Protein 6LCC (pdb70)

B-factor: mean 48.42, std 15.6, range [20.41, 110.87]

Nearest PDB structures (foldseek):
  6lcc-assembly1_A  TM=1.003E+00  e=4.943E-57  Alternaria alternata
  6lcd-assembly1_A  TM=9.994E-01  e=4.319E-52  Alternaria alternata
  6lcd-assembly2_B  TM=9.953E-01  e=5.274E-50  Alternaria alternata
  3bnx-assembly2_D  TM=7.963E-01  e=1.742E-08  Aspergillus terreus
  8yl9-assembly2_A  TM=6.883E-01  e=2.127E-06  Penicillium brasilianum

Structure (mmCIF, N/CA/C/O backbone):
data_6LCC
#
_entry.id   6LCC
#
_cell.length_a   70.160
_cell.length_b   115.509
_cell.length_c   149.674
_cell.angle_alpha   90.000
_cell.angle_beta   90.000
_cell.angle_gamma   90.000
#
_symmetry.space_group_name_H-M   'P 21 21 21'
#
loop_
_entity.id
_entity.type
_entity.pdbx_description
1 polymer AaTPS
2 water water
#
loop_
_atom_site.group_PDB
_atom_site.id
_atom_site.type_symbol
_atom_site.label_atom_id
_atom_site.label_alt_id
_atom_site.label_comp_id
_atom_site.label_asym_id
_atom_site.label_entity_id
_atom_site.label_seq_id
_atom_site.pdbx_PDB_ins_code
_atom_site.Cartn_x
_atom_site.Cartn_y
_atom_site.Cartn_z
_atom_site.occupancy
_atom_site.B_iso_or_equiv
_atom_site.auth_seq_id
_atom_site.auth_comp_id
_atom_site.auth_asym_id
_atom_site.auth_atom_id
_atom_site.pdbx_PDB_model_num
ATOM 1 N N . LEU A 1 24 ? -16.146 -38.228 -50.414 1.00 88.21 5 LEU A N 1
ATOM 2 C CA . LEU A 1 24 ? -15.093 -37.781 -49.499 1.00 85.52 5 LEU A CA 1
ATOM 3 C C . LEU A 1 24 ? -14.695 -38.883 -48.536 1.00 83.92 5 LEU A C 1
ATOM 4 O O . LEU A 1 24 ? -15.245 -38.981 -47.432 1.00 89.24 5 LEU A O 1
ATOM 9 N N . THR A 1 25 ? -13.723 -39.694 -48.948 1.00 75.84 6 THR A N 1
ATOM 10 C CA . THR A 1 25 ? -13.372 -40.926 -48.256 1.00 80.34 6 THR A CA 1
ATOM 11 C C . THR A 1 25 ? -11.952 -40.846 -47.703 1.00 78.79 6 THR A C 1
ATOM 12 O O . THR A 1 25 ? -11.045 -40.335 -48.370 1.00 72.80 6 THR A O 1
ATOM 16 N N . TYR A 1 26 ? -11.770 -41.358 -46.478 1.00 77.72 7 TYR A N 1
ATOM 17 C CA . TYR A 1 26 ? -10.436 -41.429 -45.883 1.00 70.86 7 TYR A CA 1
ATOM 18 C C . TYR A 1 26 ? -9.450 -42.089 -46.835 1.00 70.03 7 TYR A C 1
ATOM 19 O O . TYR A 1 26 ? -8.292 -41.668 -46.934 1.00 73.41 7 TYR A O 1
ATOM 28 N N . THR A 1 27 ? -9.889 -43.128 -47.543 1.00 74.95 8 THR A N 1
ATOM 29 C CA . THR A 1 27 ? -8.957 -43.917 -48.342 1.00 79.10 8 THR A CA 1
ATOM 30 C C . THR A 1 27 ? -8.476 -43.148 -49.566 1.00 74.83 8 THR A C 1
ATOM 31 O O . THR A 1 27 ? -7.299 -43.237 -49.941 1.00 73.17 8 THR A O 1
ATOM 35 N N . GLU A 1 28 ? -9.367 -42.384 -50.197 1.00 72.49 9 GLU A N 1
ATOM 36 C CA . GLU A 1 28 ? -8.991 -41.698 -51.426 1.00 76.79 9 GLU A CA 1
ATOM 37 C C . GLU A 1 28 ? -8.162 -40.452 -51.144 1.00 75.94 9 GLU A C 1
ATOM 38 O O . GLU A 1 28 ? -7.203 -40.167 -51.872 1.00 75.87 9 GLU A O 1
ATOM 44 N N . VAL A 1 29 ? -8.519 -39.694 -50.102 1.00 71.69 10 VAL A N 1
ATOM 45 C CA . VAL A 1 29 ? -7.737 -38.513 -49.743 1.00 68.80 10 VAL A CA 1
ATOM 46 C C . VAL A 1 29 ? -6.290 -38.905 -49.469 1.00 64.74 10 VAL A C 1
ATOM 47 O O . VAL A 1 29 ? -5.356 -38.368 -50.074 1.00 66.47 10 VAL A O 1
ATOM 51 N N . ASN A 1 30 ? -6.082 -39.862 -48.569 1.00 66.13 11 ASN A N 1
ATOM 52 C CA . ASN A 1 30 ? -4.714 -40.260 -48.261 1.00 70.55 11 ASN A CA 1
ATOM 53 C C . ASN A 1 30 ? -4.044 -41.009 -49.397 1.00 72.08 11 ASN A C 1
ATOM 54 O O . ASN A 1 30 ? -2.855 -41.334 -49.285 1.00 72.62 11 ASN A O 1
ATOM 59 N N . GLN A 1 31 ? -4.771 -41.288 -50.475 1.00 71.34 12 GLN A N 1
ATOM 60 C CA . GLN A 1 31 ? -4.187 -41.890 -51.663 1.00 75.35 12 GLN A CA 1
ATOM 61 C C . GLN A 1 31 ? -3.589 -40.833 -52.589 1.00 74.88 12 GLN A C 1
ATOM 62 O O . GLN A 1 31 ? -2.445 -40.970 -53.039 1.00 77.42 12 GLN A O 1
ATOM 68 N N . ASN A 1 32 ? -4.334 -39.764 -52.859 1.00 74.86 13 ASN A N 1
ATOM 69 C CA . ASN A 1 32 ? -3.936 -38.769 -53.847 1.00 72.22 13 ASN A CA 1
ATOM 70 C C . ASN A 1 32 ? -3.121 -37.627 -53.256 1.00 68.15 13 ASN A C 1
ATOM 71 O O . ASN A 1 32 ? -2.706 -36.734 -54.003 1.00 70.49 13 ASN A O 1
ATOM 76 N N . LEU A 1 33 ? -2.880 -37.627 -51.945 1.00 66.67 14 LEU A N 1
ATOM 77 C CA . LEU A 1 33 ? -2.267 -36.465 -51.309 1.00 62.87 14 LEU A CA 1
ATOM 78 C C . LEU A 1 33 ? -0.785 -36.368 -51.657 1.00 61.56 14 LEU A C 1
ATOM 79 O O . LEU A 1 33 ? -0.327 -35.361 -52.214 1.00 59.52 14 LEU A O 1
ATOM 84 N N . ALA A 1 34 ? -0.022 -37.414 -51.358 1.00 65.34 15 ALA A N 1
ATOM 85 C CA . ALA A 1 34 ? 1.407 -37.438 -51.632 1.00 64.63 15 ALA A CA 1
ATOM 86 C C . ALA A 1 34 ? 1.741 -38.486 -52.688 1.00 64.01 15 ALA A C 1
ATOM 87 O O . ALA A 1 34 ? 0.978 -39.426 -52.930 1.00 62.57 15 ALA A O 1
ATOM 89 N N . ALA A 1 35 ? 2.907 -38.305 -53.312 1.00 64.69 16 ALA A N 1
ATOM 90 C CA . ALA A 1 35 ? 3.423 -39.295 -54.247 1.00 64.70 16 ALA A CA 1
ATOM 91 C C . ALA A 1 35 ? 3.490 -40.665 -53.586 1.00 71.23 16 ALA A C 1
ATOM 92 O O . ALA A 1 35 ? 3.752 -40.786 -52.384 1.00 67.00 16 ALA A O 1
ATOM 94 N N . ARG A 1 36 ? 3.232 -41.703 -54.395 1.00 77.52 17 ARG A N 1
ATOM 95 C CA . ARG A 1 36 ? 3.352 -43.088 -53.943 1.00 78.84 17 ARG A CA 1
ATOM 96 C C . ARG A 1 36 ? 4.708 -43.351 -53.297 1.00 73.84 17 ARG A C 1
ATOM 97 O O . ARG A 1 36 ? 4.799 -44.110 -52.325 1.00 69.95 17 ARG A O 1
ATOM 105 N N . GLU A 1 37 ? 5.757 -42.688 -53.796 1.00 72.98 18 GLU A N 1
ATOM 106 C CA . GLU A 1 37 ? 7.120 -42.898 -53.316 1.00 69.73 18 GLU A CA 1
ATOM 107 C C . GLU A 1 37 ? 7.299 -42.523 -51.842 1.00 70.54 18 GLU A C 1
ATOM 108 O O . GLU A 1 37 ? 8.189 -43.058 -51.170 1.00 72.90 18 GLU A O 1
ATOM 114 N N . ASN A 1 38 ? 6.477 -41.619 -51.313 1.00 70.98 19 ASN A N 1
ATOM 115 C CA . ASN A 1 38 ? 6.714 -41.055 -49.988 1.00 67.52 19 ASN A CA 1
ATOM 116 C C . ASN A 1 38 ? 5.767 -41.588 -48.924 1.00 65.65 19 ASN A C 1
ATOM 117 O O . ASN A 1 38 ? 5.747 -41.046 -47.813 1.00 67.49 19 ASN A O 1
ATOM 122 N N . ALA A 1 39 ? 4.997 -42.639 -49.223 1.00 68.90 20 ALA A N 1
ATOM 123 C CA . ALA A 1 39 ? 3.968 -43.111 -48.295 1.00 71.56 20 ALA A CA 1
ATOM 124 C C . ALA A 1 39 ? 4.532 -43.508 -46.935 1.00 70.73 20 ALA A C 1
ATOM 125 O O . ALA A 1 39 ? 3.789 -43.509 -45.944 1.00 65.76 20 ALA A O 1
ATOM 127 N N . SER A 1 40 ? 5.825 -43.836 -46.864 1.00 67.74 21 SER A N 1
ATOM 128 C CA . SER A 1 40 ? 6.436 -44.175 -45.582 1.00 67.94 21 SER A CA 1
ATOM 129 C C . SER A 1 40 ? 6.355 -43.002 -44.609 1.00 71.50 21 SER A C 1
ATOM 130 O O . SER A 1 40 ? 5.847 -43.141 -43.487 1.00 72.99 21 SER A O 1
ATOM 133 N N . TRP A 1 41 ? 6.833 -41.827 -45.034 1.00 71.80 22 TRP A N 1
ATOM 134 C CA . TRP A 1 41 ? 6.836 -40.637 -44.190 1.00 66.44 22 TRP A CA 1
ATOM 135 C C . TRP A 1 41 ? 5.495 -39.913 -44.162 1.00 65.40 22 TRP A C 1
ATOM 136 O O . TRP A 1 41 ? 5.345 -38.965 -43.381 1.00 63.54 22 TRP A O 1
ATOM 147 N N . PHE A 1 42 ? 4.529 -40.337 -44.975 1.00 61.34 23 PHE A N 1
ATOM 148 C CA . PHE A 1 42 ? 3.268 -39.616 -45.096 1.00 63.14 23 PHE A CA 1
ATOM 149 C C . PHE A 1 42 ? 2.518 -39.616 -43.771 1.00 63.21 23 PHE A C 1
ATOM 150 O O . PHE A 1 42 ? 2.572 -40.582 -43.006 1.00 66.92 23 PHE A O 1
ATOM 158 N N . SER A 1 43 ? 1.828 -38.515 -43.493 1.00 59.48 24 SER A N 1
ATOM 159 C CA . SER A 1 43 ? 1.072 -38.393 -42.254 1.00 59.95 24 SER A CA 1
ATOM 160 C C . SER A 1 43 ? -0.411 -38.459 -42.575 1.00 66.08 24 SER A C 1
ATOM 161 O O . SER A 1 43 ? -0.942 -37.541 -43.221 1.00 67.91 24 SER A O 1
ATOM 164 N N . PRO A 1 44 ? -1.113 -39.504 -42.148 1.00 69.14 25 PRO A N 1
ATOM 165 C CA . PRO A 1 44 ? -2.490 -39.703 -42.603 1.00 67.91 25 PRO A CA 1
ATOM 166 C C . PRO A 1 44 ? -3.380 -38.527 -42.226 1.00 65.58 25 PRO A C 1
ATOM 167 O O . PRO A 1 44 ? -3.206 -37.890 -41.184 1.00 63.81 25 PRO A O 1
ATOM 171 N N . VAL A 1 45 ? -4.333 -38.240 -43.106 1.00 61.15 26 VAL A N 1
ATOM 172 C CA . VAL A 1 45 ? -5.265 -37.131 -42.957 1.00 59.96 26 VAL A CA 1
ATOM 173 C C . VAL A 1 45 ? -6.606 -37.688 -42.503 1.00 59.77 26 VAL A C 1
ATOM 174 O O . VAL A 1 45 ? -7.159 -38.593 -43.140 1.00 61.18 26 VAL A O 1
ATOM 178 N N . ARG A 1 46 ? -7.137 -37.140 -41.416 1.00 54.88 27 ARG A N 1
ATOM 179 C CA . ARG A 1 46 ? -8.277 -37.735 -40.741 1.00 57.42 27 ARG A CA 1
ATOM 180 C C . ARG A 1 46 ? -9.518 -36.845 -40.702 1.00 58.82 27 ARG A C 1
ATOM 181 O O . ARG A 1 46 ? -10.603 -37.334 -40.354 1.00 58.61 27 ARG A O 1
ATOM 189 N N . PHE A 1 47 ? -9.401 -35.569 -41.061 1.00 56.15 28 PHE A N 1
ATOM 190 C CA . PHE A 1 47 ? -10.537 -34.667 -41.126 1.00 52.46 28 PHE A CA 1
ATOM 191 C C . PHE A 1 47 ? -10.474 -33.882 -42.424 1.00 49.08 28 PHE A C 1
ATOM 192 O O . PHE A 1 47 ? -9.440 -33.843 -43.098 1.00 51.06 28 PHE A O 1
ATOM 200 N N . ALA A 1 48 ? -11.612 -33.272 -42.779 1.00 49.45 29 ALA A N 1
ATOM 201 C CA . ALA A 1 48 ? -11.761 -32.435 -43.977 1.00 51.09 29 ALA A CA 1
ATOM 202 C C . ALA A 1 48 ? -12.772 -31.341 -43.625 1.00 48.28 29 ALA A C 1
ATOM 203 O O . ALA A 1 48 ? -13.953 -31.424 -43.958 1.00 49.44 29 ALA A O 1
ATOM 205 N N . TYR A 1 49 ? -12.280 -30.302 -42.950 1.00 47.05 30 TYR A N 1
ATOM 206 C CA . TYR A 1 49 ? -13.102 -29.191 -42.489 1.00 45.10 30 TYR A CA 1
ATOM 207 C C . TYR A 1 49 ? -13.285 -28.129 -43.570 1.00 47.02 30 TYR A C 1
ATOM 208 O O . TYR A 1 49 ? -12.305 -27.614 -44.121 1.00 45.67 30 TYR A O 1
ATOM 217 N N . ASP A 1 50 ? -14.541 -27.780 -43.841 1.00 45.67 31 ASP A N 1
ATOM 218 C CA . ASP A 1 50 ? -14.908 -26.700 -44.759 1.00 43.24 31 ASP A CA 1
ATOM 219 C C . ASP A 1 50 ? -15.528 -25.565 -43.942 1.00 46.23 31 ASP A C 1
ATOM 220 O O . ASP A 1 50 ? -16.730 -25.587 -43.652 1.00 45.47 31 ASP A O 1
ATOM 225 N N . TRP A 1 51 ? -14.715 -24.566 -43.585 1.00 41.16 32 TRP A N 1
ATOM 226 C CA . TRP A 1 51 ? -15.226 -23.438 -42.813 1.00 40.24 32 TRP A CA 1
ATOM 227 C C . TRP A 1 51 ? -16.050 -22.471 -43.662 1.00 37.83 32 TRP A C 1
ATOM 228 O O . TRP A 1 51 ? -16.635 -21.531 -43.109 1.00 32.94 32 TRP A O 1
ATOM 239 N N . LEU A 1 52 ? -16.136 -22.696 -44.975 1.00 33.62 33 LEU A N 1
ATOM 240 C CA . LEU A 1 52 ? -16.987 -21.907 -45.855 1.00 40.98 33 LEU A CA 1
ATOM 241 C C . LEU A 1 52 ? -18.265 -22.660 -46.270 1.00 50.68 33 LEU A C 1
ATOM 242 O O . LEU A 1 52 ? -18.937 -22.259 -47.230 1.00 46.46 33 LEU A O 1
ATOM 247 N N . GLU A 1 53 ? -18.608 -23.737 -45.557 1.00 50.96 34 GLU A N 1
ATOM 248 C CA . GLU A 1 53 ? -19.671 -24.635 -45.991 1.00 51.23 34 GLU A CA 1
ATOM 249 C C . GLU A 1 53 ? -20.980 -23.889 -46.213 1.00 57.33 34 GLU A C 1
ATOM 250 O O . GLU A 1 53 ? -21.698 -24.148 -47.187 1.00 56.40 34 GLU A O 1
ATOM 256 N N . ASP A 1 54 ? -21.310 -22.965 -45.325 1.00 47.57 35 ASP A N 1
ATOM 257 C CA . ASP A 1 54 ? -22.581 -22.269 -45.394 1.00 51.10 35 ASP A CA 1
ATOM 258 C C . ASP A 1 54 ? -22.378 -20.801 -45.714 1.00 56.05 35 ASP A C 1
ATOM 259 O O . ASP A 1 54 ? -23.081 -19.935 -45.191 1.00 63.34 35 ASP A O 1
ATOM 264 N N . ALA A 1 55 ? -21.414 -20.506 -46.583 1.00 53.23 36 ALA A N 1
ATOM 265 C CA . ALA A 1 55 ? -21.070 -19.138 -46.892 1.00 42.58 36 ALA A CA 1
ATOM 266 C C . ALA A 1 55 ? -21.371 -18.865 -48.354 1.00 41.96 36 ALA A C 1
ATOM 267 O O . ALA A 1 55 ? -21.005 -19.672 -49.222 1.00 44.12 36 ALA A O 1
ATOM 269 N N . PRO A 1 56 ? -22.027 -17.764 -48.671 1.00 37.51 37 PRO A N 1
ATOM 270 C CA . PRO A 1 56 ? -22.342 -17.482 -50.077 1.00 39.68 37 PRO A CA 1
ATOM 271 C C . PRO A 1 56 ? -21.105 -17.075 -50.869 1.00 41.20 37 PRO A C 1
ATOM 272 O O . PRO A 1 56 ? -20.767 -15.887 -50.925 1.00 38.13 37 PRO A O 1
ATOM 276 N N . ILE A 1 57 ? -20.436 -18.042 -51.501 1.00 39.42 38 ILE A N 1
ATOM 277 C CA . ILE A 1 57 ? -19.158 -17.795 -52.160 1.00 39.87 38 ILE A CA 1
ATOM 278 C C . ILE A 1 57 ? -19.182 -18.191 -53.634 1.00 40.18 38 ILE A C 1
ATOM 279 O O . ILE A 1 57 ? -18.127 -18.430 -54.225 1.00 40.97 38 ILE A O 1
ATOM 284 N N . GLU A 1 58 ? -20.371 -18.235 -54.245 1.00 39.65 39 GLU A N 1
ATOM 285 C CA . GLU A 1 58 ? -20.460 -18.536 -55.671 1.00 37.91 39 GLU A CA 1
ATOM 286 C C . GLU A 1 58 ? -19.773 -17.476 -56.509 1.00 35.60 39 GLU A C 1
ATOM 287 O O . GLU A 1 58 ? -19.307 -17.769 -57.613 1.00 40.68 39 GLU A O 1
ATOM 293 N N . HIS A 1 59 ? -19.711 -16.238 -56.028 1.00 35.07 40 HIS A N 1
ATOM 294 C CA . HIS A 1 59 ? -18.990 -15.238 -56.801 1.00 40.59 40 HIS A CA 1
ATOM 295 C C . HIS A 1 59 ? -17.470 -15.294 -56.606 1.00 39.35 40 HIS A C 1
ATOM 296 O O . HIS A 1 59 ? -16.749 -14.652 -57.371 1.00 36.59 40 HIS A O 1
ATOM 303 N N . LEU A 1 60 ? -16.960 -16.063 -55.645 1.00 33.61 41 LEU A N 1
ATOM 304 C CA . LEU A 1 60 ? -15.522 -16.138 -55.397 1.00 38.42 41 LEU A CA 1
ATOM 305 C C . LEU A 1 60 ? -14.953 -17.444 -55.949 1.00 40.77 41 LEU A C 1
ATOM 306 O O . LEU A 1 60 ? -15.481 -18.530 -55.675 1.00 43.25 41 LEU A O 1
ATOM 311 N N . THR A 1 61 ? -13.879 -17.332 -56.721 1.00 35.58 42 THR A N 1
ATOM 312 C CA . THR A 1 61 ? -13.178 -18.470 -57.291 1.00 43.75 42 THR A CA 1
ATOM 313 C C . THR A 1 61 ? -11.723 -18.445 -56.850 1.00 45.38 42 THR A C 1
ATOM 314 O O . THR A 1 61 ? -11.079 -17.390 -56.857 1.00 45.56 42 THR A O 1
ATOM 318 N N . ALA A 1 62 ? -11.202 -19.612 -56.477 1.00 50.44 43 ALA A N 1
ATOM 319 C CA . ALA A 1 62 ? -9.817 -19.742 -56.048 1.00 43.94 43 ALA A CA 1
ATOM 320 C C . ALA A 1 62 ? -8.926 -20.348 -57.129 1.00 48.49 43 ALA A C 1
ATOM 321 O O . ALA A 1 62 ? -7.825 -20.812 -56.824 1.00 56.62 43 ALA A O 1
ATOM 323 N N . VAL A 1 63 ? -9.363 -20.326 -58.385 1.00 56.17 44 VAL A N 1
ATOM 324 C CA . VAL A 1 63 ? -8.540 -20.787 -59.504 1.00 60.14 44 VAL A CA 1
ATOM 325 C C . VAL A 1 63 ? -8.117 -19.613 -60.376 1.00 68.26 44 VAL A C 1
ATOM 326 O O . VAL A 1 63 ? -7.040 -19.635 -60.980 1.00 82.50 44 VAL A O 1
ATOM 330 N N . ASN A 1 90 ? 14.494 -31.605 -51.490 1.00 69.27 71 ASN A N 1
ATOM 331 C CA . ASN A 1 90 ? 13.612 -32.768 -51.330 1.00 66.78 71 ASN A CA 1
ATOM 332 C C . ASN A 1 90 ? 14.014 -33.627 -50.137 1.00 60.64 71 ASN A C 1
ATOM 333 O O . ASN A 1 90 ? 13.348 -34.614 -49.801 1.00 55.45 71 ASN A O 1
ATOM 338 N N . GLU A 1 91 ? 15.113 -33.240 -49.493 1.00 56.91 72 GLU A N 1
ATOM 339 C CA . GLU A 1 91 ? 15.670 -34.060 -48.427 1.00 53.42 72 GLU A CA 1
ATOM 340 C C . GLU A 1 91 ? 14.775 -34.065 -47.185 1.00 63.37 72 GLU A C 1
ATOM 341 O O . GLU A 1 91 ? 14.647 -35.095 -46.506 1.00 59.37 72 GLU A O 1
ATOM 347 N N . ASN A 1 92 ? 14.144 -32.927 -46.866 1.00 61.36 73 ASN A N 1
ATOM 348 C CA . ASN A 1 92 ? 13.422 -32.790 -45.608 1.00 50.60 73 ASN A CA 1
ATOM 349 C C . ASN A 1 92 ? 11.916 -32.702 -45.758 1.00 47.08 73 ASN A C 1
ATOM 350 O O . ASN A 1 92 ? 11.210 -32.821 -44.751 1.00 48.32 73 ASN A O 1
ATOM 355 N N . SER A 1 93 ? 11.402 -32.528 -46.971 1.00 48.14 74 SER A N 1
ATOM 356 C CA . SER A 1 93 ? 9.963 -32.453 -47.167 1.00 47.04 74 SER A CA 1
ATOM 357 C C . SER A 1 93 ? 9.596 -33.006 -48.538 1.00 53.36 74 SER A C 1
ATOM 358 O O . SER A 1 93 ? 10.454 -33.298 -49.377 1.00 50.42 74 SER A O 1
ATOM 361 N N . PHE A 1 94 ? 8.292 -33.139 -48.756 1.00 52.62 75 PHE A N 1
ATOM 362 C CA . PHE A 1 94 ? 7.763 -33.567 -50.040 1.00 51.33 75 PHE A CA 1
ATOM 363 C C . PHE A 1 94 ? 6.414 -32.892 -50.233 1.00 49.79 75 PHE A C 1
ATOM 364 O O . PHE A 1 94 ? 5.816 -32.378 -49.283 1.00 45.03 75 PHE A O 1
ATOM 372 N N . SER A 1 95 ? 5.926 -32.933 -51.473 1.00 50.71 76 SER A N 1
ATOM 373 C CA . SER A 1 95 ? 4.731 -32.199 -51.859 1.00 45.13 76 SER A CA 1
ATOM 374 C C . SER A 1 95 ? 3.456 -32.896 -51.422 1.00 51.43 76 SER A C 1
ATOM 375 O O . SER A 1 95 ? 3.314 -34.116 -51.536 1.00 58.23 76 SER A O 1
ATOM 378 N N . ILE A 1 96 ? 2.543 -32.097 -50.903 1.00 51.11 77 ILE A N 1
ATOM 379 C CA . ILE A 1 96 ? 1.160 -32.462 -50.644 1.00 46.33 77 ILE A CA 1
ATOM 380 C C . ILE A 1 96 ? 0.340 -31.822 -51.749 1.00 47.30 77 ILE A C 1
ATOM 381 O O . ILE A 1 96 ? 0.642 -30.701 -52.172 1.00 48.91 77 ILE A O 1
ATOM 386 N N . SER A 1 97 ? -0.660 -32.536 -52.264 1.00 54.46 78 SER A N 1
ATOM 387 C CA . SER A 1 97 ? -1.421 -32.074 -53.429 1.00 53.27 78 SER A CA 1
ATOM 388 C C . SER A 1 97 ? -2.913 -32.066 -53.128 1.00 57.23 78 SER A C 1
ATOM 389 O O . SER A 1 97 ? -3.663 -32.921 -53.620 1.00 57.52 78 SER A O 1
ATOM 392 N N . PRO A 1 98 ? -3.386 -31.080 -52.355 1.00 57.76 79 PRO A N 1
ATOM 393 C CA . PRO A 1 98 ? -4.811 -31.077 -51.956 1.00 55.58 79 PRO A CA 1
ATOM 394 C C . PRO A 1 98 ? -5.782 -30.875 -53.116 1.00 59.43 79 PRO A C 1
ATOM 395 O O . PRO A 1 98 ? -6.910 -31.385 -53.052 1.00 61.07 79 PRO A O 1
ATOM 399 N N . GLN A 1 99 ? -5.387 -30.130 -54.157 1.00 56.56 80 GLN A N 1
ATOM 400 C CA . GLN A 1 99 ? -6.197 -30.015 -55.370 1.00 58.13 80 GLN A CA 1
ATOM 401 C C . GLN A 1 99 ? -6.647 -31.383 -55.876 1.00 60.90 80 GLN A C 1
ATOM 402 O O . GLN A 1 99 ? -7.805 -31.561 -56.265 1.00 67.82 80 GLN A O 1
ATOM 408 N N . LEU A 1 100 ? -5.743 -32.363 -55.873 1.00 60.55 81 LEU A N 1
ATOM 409 C CA . LEU A 1 100 ? -5.978 -33.676 -56.466 1.00 56.52 81 LEU A CA 1
ATOM 410 C C . LEU A 1 100 ? -6.838 -34.585 -55.592 1.00 62.44 81 LEU A C 1
ATOM 411 O O . LEU A 1 100 ? -7.059 -35.744 -55.960 1.00 62.08 81 LEU A O 1
ATOM 416 N N . THR A 1 101 ? -7.298 -34.107 -54.440 1.00 56.06 82 THR A N 1
ATOM 417 C CA . THR A 1 101 ? -8.302 -34.789 -53.644 1.00 56.87 82 THR A CA 1
ATOM 418 C C . THR A 1 101 ? -9.584 -33.973 -53.712 1.00 54.29 82 THR A C 1
ATOM 419 O O . THR A 1 101 ? -9.676 -32.985 -54.443 1.00 59.93 82 THR A O 1
ATOM 423 N N . GLY A 1 102 ? -10.577 -34.379 -52.939 1.00 53.69 83 GLY A N 1
ATOM 424 C CA . GLY A 1 102 ? -11.781 -33.588 -52.819 1.00 48.55 83 GLY A CA 1
ATOM 425 C C . GLY A 1 102 ? -11.761 -32.855 -51.500 1.00 51.36 83 GLY A C 1
ATOM 426 O O . GLY A 1 102 ? -12.810 -32.499 -50.950 1.00 55.09 83 GLY A O 1
ATOM 427 N N . LEU A 1 103 ? -10.559 -32.664 -50.962 1.00 50.42 84 LEU A N 1
ATOM 428 C CA . LEU A 1 103 ? -10.415 -31.883 -49.743 1.00 51.16 84 LEU A CA 1
ATOM 429 C C . LEU A 1 103 ? -10.830 -30.439 -50.011 1.00 41.77 84 LEU A C 1
ATOM 430 O O . LEU A 1 103 ? -10.520 -29.893 -51.076 1.00 41.90 84 LEU A O 1
ATOM 435 N N . PRO A 1 104 ? -11.542 -29.803 -49.086 1.00 40.75 85 PRO A N 1
ATOM 436 C CA . PRO A 1 104 ? -11.755 -28.356 -49.205 1.00 40.87 85 PRO A CA 1
ATOM 437 C C . PRO A 1 104 ? -10.412 -27.639 -49.249 1.00 38.45 85 PRO A C 1
ATOM 438 O O . PRO A 1 104 ? -9.538 -27.857 -48.408 1.00 39.22 85 PRO A O 1
ATOM 442 N N . TRP A 1 105 ? -10.228 -26.827 -50.276 1.00 33.51 86 TRP A N 1
ATOM 443 C CA . TRP A 1 105 ? -8.972 -26.125 -50.511 1.00 37.93 86 TRP A CA 1
ATOM 444 C C . TRP A 1 105 ? -9.320 -24.671 -50.777 1.00 32.88 86 TRP A C 1
ATOM 445 O O . TRP A 1 105 ? -9.303 -24.216 -51.929 1.00 31.39 86 TRP A O 1
ATOM 456 N N . PRO A 1 106 ? -9.663 -23.921 -49.738 1.00 31.14 87 PRO A N 1
ATOM 457 C CA . PRO A 1 106 ? -10.142 -22.523 -49.911 1.00 34.68 87 PRO A CA 1
ATOM 458 C C . PRO A 1 106 ? -8.987 -21.523 -49.982 1.00 32.27 87 PRO A C 1
ATOM 459 O O . PRO A 1 106 ? -8.775 -20.669 -49.104 1.00 32.75 87 PRO A O 1
ATOM 463 N N . THR A 1 107 ? -8.200 -21.633 -51.041 1.00 31.14 88 THR A N 1
ATOM 464 C CA . THR A 1 107 ? -7.017 -20.818 -51.253 1.00 31.45 88 THR A CA 1
ATOM 465 C C . THR A 1 107 ? -6.584 -21.039 -52.687 1.00 32.74 88 THR A C 1
ATOM 466 O O . THR A 1 107 ? -6.879 -22.081 -53.270 1.00 36.29 88 THR A O 1
ATOM 470 N N . SER A 1 108 ? -5.898 -20.051 -53.250 1.00 30.35 89 SER A N 1
ATOM 471 C CA . SER A 1 108 ? -5.315 -20.173 -54.573 1.00 31.91 89 SER A CA 1
ATOM 472 C C . SER A 1 108 ? -3.848 -20.600 -54.544 1.00 35.39 89 SER A C 1
ATOM 473 O O . SER A 1 108 ? -3.240 -20.771 -55.608 1.00 31.93 89 SER A O 1
ATOM 476 N N . PHE A 1 109 ? -3.252 -20.736 -53.363 1.00 36.41 90 PHE A N 1
ATOM 477 C CA . PHE A 1 109 ? -1.930 -21.331 -53.284 1.00 33.96 90 PHE A CA 1
ATOM 478 C C . PHE A 1 109 ? -2.018 -22.790 -53.708 1.00 41.66 90 PHE A C 1
ATOM 479 O O . PHE A 1 109 ? -3.018 -23.473 -53.456 1.00 42.38 90 PHE A O 1
ATOM 487 N N . THR A 1 110 ? -0.964 -23.268 -54.371 1.00 39.71 91 THR A N 1
ATOM 488 C CA . THR A 1 110 ? -0.937 -24.641 -54.839 1.00 44.20 91 THR A CA 1
ATOM 489 C C . THR A 1 110 ? 0.255 -25.443 -54.347 1.00 49.17 91 THR A C 1
ATOM 490 O O . THR A 1 110 ? 0.256 -26.668 -54.512 1.00 54.61 91 THR A O 1
ATOM 494 N N . LYS A 1 111 ? 1.266 -24.803 -53.763 1.00 46.30 92 LYS A N 1
ATOM 495 C CA . LYS A 1 111 ? 2.433 -25.489 -53.225 1.00 37.88 92 LYS A CA 1
ATOM 496 C C . LYS A 1 111 ? 2.208 -25.697 -51.727 1.00 43.09 92 LYS A C 1
ATOM 497 O O . LYS A 1 111 ? 2.162 -24.731 -50.961 1.00 43.02 92 LYS A O 1
ATOM 503 N N . VAL A 1 112 ? 2.011 -26.951 -51.323 1.00 44.07 93 VAL A N 1
ATOM 504 C CA . VAL A 1 112 ? 1.937 -27.354 -49.926 1.00 39.51 93 VAL A CA 1
ATOM 505 C C . VAL A 1 112 ? 3.003 -28.411 -49.721 1.00 45.27 93 VAL A C 1
ATOM 506 O O . VAL A 1 112 ? 3.293 -29.205 -50.622 1.00 43.99 93 VAL A O 1
ATOM 510 N N . ARG A 1 113 ? 3.586 -28.432 -48.529 1.00 46.78 94 ARG A N 1
ATOM 511 C CA . ARG A 1 113 ? 4.612 -29.421 -48.253 1.00 45.83 94 ARG A CA 1
ATOM 512 C C . ARG A 1 113 ? 4.437 -29.957 -46.842 1.00 42.97 94 ARG A C 1
ATOM 513 O O . ARG A 1 113 ? 3.869 -29.306 -45.963 1.00 40.30 94 ARG A O 1
ATOM 521 N N . GLN A 1 114 ? 4.928 -31.173 -46.654 1.00 44.20 95 GLN A N 1
ATOM 522 C CA . GLN A 1 114 ? 4.894 -31.859 -45.380 1.00 42.97 95 GLN A CA 1
ATOM 523 C C . GLN A 1 114 ? 6.310 -32.261 -45.005 1.00 42.63 95 GLN A C 1
ATOM 524 O O . GLN A 1 114 ? 7.082 -32.721 -45.852 1.00 49.48 95 GLN A O 1
ATOM 530 N N . ASN A 1 115 ? 6.652 -32.038 -43.744 1.00 44.04 96 ASN A N 1
ATOM 531 C CA . ASN A 1 115 ? 7.940 -32.437 -43.204 1.00 42.83 96 ASN A CA 1
ATOM 532 C C . ASN A 1 115 ? 8.056 -33.958 -43.184 1.00 45.72 96 ASN A C 1
ATOM 533 O O . ASN A 1 115 ? 7.071 -34.676 -42.979 1.00 45.89 96 ASN A O 1
ATOM 538 N N . ARG A 1 116 ? 9.277 -34.450 -43.415 1.00 45.20 97 ARG A N 1
ATOM 539 C CA . ARG A 1 116 ? 9.510 -35.894 -43.420 1.00 50.24 97 ARG A CA 1
ATOM 540 C C . ARG A 1 116 ? 9.718 -36.443 -42.016 1.00 53.91 97 ARG A C 1
ATOM 541 O O . ARG A 1 116 ? 9.217 -37.527 -41.691 1.00 53.19 97 ARG A O 1
ATOM 549 N N . HIS A 1 117 ? 10.449 -35.707 -41.178 1.00 52.33 98 HIS A N 1
ATOM 550 C CA . HIS A 1 117 ? 10.874 -36.165 -39.864 1.00 50.94 98 HIS A CA 1
ATOM 551 C C . HIS A 1 117 ? 9.881 -35.828 -38.767 1.00 57.79 98 HIS A C 1
ATOM 552 O O . HIS A 1 117 ? 10.286 -35.665 -37.607 1.00 65.32 98 HIS A O 1
ATOM 559 N N . TRP A 1 118 ? 8.593 -35.706 -39.091 1.00 53.63 99 TRP A N 1
ATOM 560 C CA . TRP A 1 118 ? 7.625 -35.330 -38.068 1.00 55.67 99 TRP A CA 1
ATOM 561 C C . TRP A 1 118 ? 7.509 -36.384 -36.970 1.00 61.51 99 TRP A C 1
ATOM 562 O O . TRP A 1 118 ? 7.264 -36.032 -35.812 1.00 65.75 99 TRP A O 1
ATOM 573 N N . ARG A 1 119 ? 7.665 -37.674 -37.303 1.00 65.42 100 ARG A N 1
ATOM 574 C CA . ARG A 1 119 ? 7.550 -38.727 -36.290 1.00 64.27 100 ARG A CA 1
ATOM 575 C C . ARG A 1 119 ? 8.632 -38.593 -35.231 1.00 66.25 100 ARG A C 1
ATOM 576 O O . ARG A 1 119 ? 8.358 -38.717 -34.030 1.00 64.55 100 ARG A O 1
ATOM 584 N N . GLN A 1 120 ? 9.872 -38.345 -35.664 1.00 68.03 101 GLN A N 1
ATOM 585 C CA . GLN A 1 120 ? 11.001 -38.205 -34.757 1.00 66.73 101 GLN A CA 1
ATOM 586 C C . GLN A 1 120 ? 10.960 -36.907 -33.954 1.00 67.28 101 GLN A C 1
ATOM 587 O O . GLN A 1 120 ? 11.736 -36.757 -33.000 1.00 66.57 101 GLN A O 1
ATOM 593 N N . SER A 1 121 ? 10.062 -35.987 -34.291 1.00 61.07 102 SER A N 1
ATOM 594 C CA . SER A 1 121 ? 10.011 -34.681 -33.653 1.00 59.16 102 SER A CA 1
ATOM 595 C C . SER A 1 121 ? 9.073 -34.618 -32.458 1.00 56.09 102 SER A C 1
ATOM 596 O O . SER A 1 121 ? 9.087 -33.617 -31.740 1.00 59.43 102 SER A O 1
ATOM 599 N N . LEU A 1 122 ? 8.257 -35.639 -32.223 1.00 56.76 103 LEU A N 1
ATOM 600 C CA . LEU A 1 122 ? 7.252 -35.544 -31.171 1.00 62.15 103 LEU A CA 1
ATOM 601 C C . LEU A 1 122 ? 7.813 -35.728 -29.766 1.00 57.69 103 LEU A C 1
ATOM 602 O O . LEU A 1 122 ? 7.072 -35.535 -28.795 1.00 60.09 103 LEU A O 1
ATOM 607 N N . ARG A 1 123 ? 9.092 -36.076 -29.628 1.00 57.70 104 ARG A N 1
ATOM 608 C CA . ARG A 1 123 ? 9.599 -36.541 -28.343 1.00 53.34 104 ARG A CA 1
ATOM 609 C C . ARG A 1 123 ? 9.868 -35.388 -27.383 1.00 50.69 104 ARG A C 1
ATOM 610 O O . ARG A 1 123 ? 9.348 -35.380 -26.263 1.00 52.15 104 ARG A O 1
ATOM 618 N N . ILE A 1 124 ? 10.693 -34.414 -27.791 1.00 51.80 105 ILE A N 1
ATOM 619 C CA . ILE A 1 124 ? 11.043 -33.322 -26.879 1.00 49.48 105 ILE A CA 1
ATOM 620 C C . ILE A 1 124 ? 9.795 -32.560 -26.471 1.00 52.40 105 ILE A C 1
ATOM 621 O O . ILE A 1 124 ? 9.719 -32.021 -25.354 1.00 51.36 105 ILE A O 1
ATOM 626 N N . SER A 1 125 ? 8.779 -32.543 -27.339 1.00 48.04 106 SER A N 1
ATOM 627 C CA . SER A 1 125 ? 7.590 -31.766 -27.037 1.00 46.32 106 SER A CA 1
ATOM 628 C C . SER A 1 125 ? 6.645 -32.525 -26.116 1.00 49.95 106 SER A C 1
ATOM 629 O O . SER A 1 125 ? 5.944 -31.904 -25.307 1.00 51.15 106 SER A O 1
ATOM 632 N N . THR A 1 126 ? 6.616 -33.856 -26.206 1.00 52.71 107 THR A N 1
ATOM 633 C CA . THR A 1 126 ? 5.955 -34.634 -25.161 1.00 51.96 107 THR A CA 1
ATOM 634 C C . THR A 1 126 ? 6.722 -34.538 -23.842 1.00 48.75 107 THR A C 1
ATOM 635 O O . THR A 1 126 ? 6.118 -34.397 -22.771 1.00 44.86 107 THR A O 1
ATOM 639 N N . GLN A 1 127 ? 8.052 -34.596 -23.905 1.00 41.68 108 GLN A N 1
ATOM 640 C CA . GLN A 1 127 ? 8.870 -34.404 -22.716 1.00 44.62 108 GLN A CA 1
ATOM 641 C C . GLN A 1 127 ? 8.503 -33.112 -21.987 1.00 49.52 108 GLN A C 1
ATOM 642 O O . GLN A 1 127 ? 8.292 -33.103 -20.768 1.00 49.93 108 GLN A O 1
ATOM 648 N N . LEU A 1 128 ? 8.452 -31.998 -22.714 1.00 49.12 109 LEU A N 1
ATOM 649 C CA . LEU A 1 128 ? 8.077 -30.741 -22.077 1.00 45.39 109 LEU A CA 1
ATOM 650 C C . LEU A 1 128 ? 6.644 -30.785 -21.571 1.00 45.29 109 LEU A C 1
ATOM 651 O O . LEU A 1 128 ? 6.343 -30.253 -20.496 1.00 44.77 109 LEU A O 1
ATOM 656 N N . LEU A 1 129 ? 5.735 -31.389 -22.342 1.00 44.11 110 LEU A N 1
ATOM 657 C CA . LEU A 1 129 ? 4.354 -31.459 -21.887 1.00 43.58 110 LEU A CA 1
ATOM 658 C C . LEU A 1 129 ? 4.256 -32.269 -20.602 1.00 49.88 110 LEU A C 1
ATOM 659 O O . LEU A 1 129 ? 3.518 -31.899 -19.677 1.00 48.90 110 LEU A O 1
ATOM 664 N N . GLU A 1 130 ? 5.032 -33.354 -20.509 1.00 49.31 111 GLU A N 1
ATOM 665 C CA . GLU A 1 130 ? 5.082 -34.140 -19.282 1.00 43.93 111 GLU A CA 1
ATOM 666 C C . GLU A 1 130 ? 5.635 -33.313 -18.134 1.00 46.28 111 GLU A C 1
ATOM 667 O O . GLU A 1 130 ? 4.975 -33.140 -17.103 1.00 54.03 111 GLU A O 1
ATOM 673 N N . LEU A 1 131 ? 6.853 -32.799 -18.294 1.00 43.82 112 LEU A N 1
ATOM 674 C CA . LEU A 1 131 ? 7.495 -32.083 -17.199 1.00 41.15 112 LEU A CA 1
ATOM 675 C C . LEU A 1 131 ? 6.664 -30.892 -16.733 1.00 48.22 112 LEU A C 1
ATOM 676 O O . LEU A 1 131 ? 6.614 -30.600 -15.533 1.00 52.24 112 LEU A O 1
ATOM 681 N N . PHE A 1 132 ? 5.983 -30.206 -17.656 1.00 45.54 113 PHE A N 1
ATOM 682 C CA . PHE A 1 132 ? 5.083 -29.130 -17.249 1.00 46.27 113 PHE A CA 1
ATOM 683 C C . PHE A 1 132 ? 3.901 -29.672 -16.455 1.00 51.21 113 PHE A C 1
ATOM 684 O O . PHE A 1 132 ? 3.435 -29.027 -15.506 1.00 56.36 113 PHE A O 1
ATOM 692 N N . ALA A 1 133 ? 3.395 -30.854 -16.826 1.00 50.53 114 ALA A N 1
ATOM 693 C CA . ALA A 1 133 ? 2.231 -31.398 -16.128 1.00 50.22 114 ALA A CA 1
ATOM 694 C C . ALA A 1 133 ? 2.564 -31.805 -14.698 1.00 54.75 114 ALA A C 1
ATOM 695 O O . ALA A 1 133 ? 1.677 -31.819 -13.840 1.00 50.83 114 ALA A O 1
ATOM 697 N N . ALA A 1 134 ? 3.830 -32.126 -14.422 1.00 56.81 115 ALA A N 1
ATOM 698 C CA . ALA A 1 134 ? 4.252 -32.652 -13.131 1.00 56.19 115 ALA A CA 1
ATOM 699 C C . ALA A 1 134 ? 4.909 -31.614 -12.233 1.00 57.58 115 ALA A C 1
ATOM 700 O O . ALA A 1 134 ? 5.010 -31.846 -11.025 1.00 64.99 115 ALA A O 1
ATOM 702 N N . ASP A 1 135 ? 5.371 -30.498 -12.787 1.00 54.19 116 ASP A N 1
ATOM 703 C CA . ASP A 1 135 ? 6.136 -29.527 -12.017 1.00 52.08 116 ASP A CA 1
ATOM 704 C C . ASP A 1 135 ? 5.248 -28.879 -10.954 1.00 58.40 116 ASP A C 1
ATOM 705 O O . ASP A 1 135 ? 4.076 -28.578 -11.202 1.00 59.46 116 ASP A O 1
ATOM 710 N N . ASP A 1 136 ? 5.801 -28.693 -9.750 1.00 58.69 117 ASP A N 1
ATOM 711 C CA . ASP A 1 136 ? 4.991 -28.175 -8.647 1.00 60.17 117 ASP A CA 1
ATOM 712 C C . ASP A 1 136 ? 4.647 -26.708 -8.858 1.00 60.18 117 ASP A C 1
ATOM 713 O O . ASP A 1 136 ? 3.492 -26.302 -8.686 1.00 59.15 117 ASP A O 1
ATOM 718 N N . THR A 1 137 ? 5.643 -25.892 -9.213 1.00 54.96 118 THR A N 1
ATOM 719 C CA . THR A 1 137 ? 5.361 -24.481 -9.451 1.00 56.67 118 THR A CA 1
ATOM 720 C C . THR A 1 137 ? 4.385 -24.316 -10.600 1.00 54.30 118 THR A C 1
ATOM 721 O O . THR A 1 137 ? 3.499 -23.453 -10.559 1.00 51.97 118 THR A O 1
ATOM 725 N N . SER A 1 138 ? 4.510 -25.160 -11.623 1.00 53.66 119 SER A N 1
ATOM 726 C CA . SER A 1 138 ? 3.602 -25.074 -12.754 1.00 55.89 119 SER A CA 1
ATOM 727 C C . SER A 1 138 ? 2.167 -25.362 -12.352 1.00 53.23 119 SER A C 1
ATOM 728 O O . SER A 1 138 ? 1.243 -24.943 -13.056 1.00 56.64 119 SER A O 1
ATOM 731 N N . ALA A 1 139 ? 1.959 -26.048 -11.229 1.00 54.50 120 ALA A N 1
ATOM 732 C CA . ALA A 1 139 ? 0.603 -26.290 -10.750 1.00 59.30 120 ALA A CA 1
ATOM 733 C C . ALA A 1 139 ? 0.037 -25.081 -10.020 1.00 59.18 120 ALA A C 1
ATOM 734 O O . ALA A 1 139 ? -1.186 -24.881 -10.024 1.00 57.78 120 ALA A O 1
ATOM 736 N N . GLN A 1 140 ? 0.907 -24.273 -9.400 1.00 57.74 121 GLN A N 1
ATOM 737 C CA . GLN A 1 140 ? 0.516 -23.048 -8.707 1.00 61.84 121 GLN A CA 1
ATOM 738 C C . GLN A 1 140 ? 0.531 -21.812 -9.604 1.00 61.06 121 GLN A C 1
ATOM 739 O O . GLN A 1 140 ? -0.001 -20.770 -9.196 1.00 59.81 121 GLN A O 1
ATOM 745 N N . ALA A 1 141 ? 1.135 -21.900 -10.797 1.00 55.94 122 ALA A N 1
ATOM 746 C CA . ALA A 1 141 ? 1.234 -20.783 -11.739 1.00 51.41 122 ALA A CA 1
ATOM 747 C C . ALA A 1 141 ? -0.033 -20.726 -12.589 1.00 50.15 122 ALA A C 1
ATOM 748 O O . ALA A 1 141 ? -0.164 -21.442 -13.580 1.00 52.56 122 ALA A O 1
ATOM 750 N N . VAL A 1 142 ? -0.969 -19.861 -12.217 1.00 47.09 123 VAL A N 1
ATOM 751 C CA . VAL A 1 142 ? -2.288 -19.849 -12.833 1.00 53.07 123 VAL A CA 1
ATOM 752 C C . VAL A 1 142 ? -2.474 -18.558 -13.620 1.00 52.78 123 VAL A C 1
ATOM 753 O O . VAL A 1 142 ? -1.921 -17.501 -13.277 1.00 45.15 123 VAL A O 1
ATOM 757 N N . ARG A 1 143 ? -3.265 -18.658 -14.693 1.00 52.83 124 ARG A N 1
ATOM 758 C CA . ARG A 1 143 ? -3.603 -17.524 -15.544 1.00 56.73 124 ARG A CA 1
ATOM 759 C C . ARG A 1 143 ? -4.658 -16.641 -14.873 1.00 57.82 124 ARG A C 1
ATOM 760 O O . ARG A 1 143 ? -5.075 -16.874 -13.736 1.00 63.39 124 ARG A O 1
ATOM 768 N N . ARG A 1 144 ? -5.094 -15.602 -15.591 1.00 58.89 125 ARG A N 1
ATOM 769 C CA . ARG A 1 144 ? -6.197 -14.782 -15.100 1.00 62.28 125 ARG A CA 1
ATOM 770 C C . ARG A 1 144 ? -7.458 -15.616 -14.906 1.00 65.75 125 ARG A C 1
ATOM 771 O O . ARG A 1 144 ? -8.171 -15.450 -13.909 1.00 68.40 125 ARG A O 1
ATOM 779 N N . ASN A 1 145 ? -7.737 -16.538 -15.828 1.00 63.74 126 ASN A N 1
ATOM 780 C CA . ASN A 1 145 ? -8.924 -17.378 -15.704 1.00 63.00 126 ASN A CA 1
ATOM 781 C C . ASN A 1 145 ? -8.755 -18.503 -14.683 1.00 61.93 126 ASN A C 1
ATOM 782 O O . ASN A 1 145 ? -9.571 -19.434 -14.663 1.00 59.62 126 ASN A O 1
ATOM 787 N N . GLY A 1 146 ? -7.719 -18.443 -13.846 1.00 62.51 127 GLY A N 1
ATOM 788 C CA . GLY A 1 146 ? -7.500 -19.434 -12.815 1.00 55.57 127 GLY A CA 1
ATOM 789 C C . GLY A 1 146 ? -6.876 -20.734 -13.270 1.00 54.78 127 GLY A C 1
ATOM 790 O O . GLY A 1 146 ? -6.504 -21.549 -12.417 1.00 58.43 127 GLY A O 1
ATOM 791 N N . VAL A 1 147 ? -6.746 -20.969 -14.573 1.00 55.82 128 VAL A N 1
ATOM 792 C CA . VAL A 1 147 ? -6.197 -22.231 -15.059 1.00 56.63 128 VAL A CA 1
ATOM 793 C C . VAL A 1 147 ? -4.683 -22.220 -14.903 1.00 54.01 128 VAL A C 1
ATOM 794 O O . VAL A 1 147 ? -4.016 -21.221 -15.200 1.00 54.46 128 VAL A O 1
ATOM 798 N N . SER A 1 148 ? -4.135 -23.337 -14.440 1.00 53.52 129 SER A N 1
ATOM 799 C CA . SER A 1 148 ? -2.713 -23.441 -14.164 1.00 52.99 129 SER A CA 1
ATOM 800 C C . SER A 1 148 ? -1.957 -23.973 -15.377 1.00 55.16 129 SER A C 1
ATOM 801 O O . SER A 1 148 ? -2.530 -24.570 -16.293 1.00 54.22 129 SER A O 1
ATOM 804 N N . LEU A 1 149 ? -0.641 -23.756 -15.363 1.00 49.76 130 LEU A N 1
ATOM 805 C CA . LEU A 1 149 ? 0.197 -24.261 -16.442 1.00 51.64 130 LEU A CA 1
ATOM 806 C C . LEU A 1 149 ? 0.211 -25.783 -16.452 1.00 55.88 130 LEU A C 1
ATOM 807 O O . LEU A 1 149 ? 0.155 -26.401 -17.525 1.00 55.35 130 LEU A O 1
ATOM 812 N N . ALA A 1 150 ? 0.288 -26.404 -15.268 1.00 54.99 131 ALA A N 1
ATOM 813 C CA . ALA A 1 150 ? 0.175 -27.858 -15.186 1.00 56.96 131 ALA A CA 1
ATOM 814 C C . ALA A 1 150 ? -1.098 -28.350 -15.867 1.00 54.65 131 ALA A C 1
ATOM 815 O O . ALA A 1 150 ? -1.072 -29.347 -16.604 1.00 54.90 131 ALA A O 1
ATOM 817 N N . ARG A 1 151 ? -2.212 -27.635 -15.663 1.00 50.33 132 ARG A N 1
ATOM 818 C CA . ARG A 1 151 ? -3.490 -28.029 -16.254 1.00 56.43 132 ARG A CA 1
ATOM 819 C C . ARG A 1 151 ? -3.458 -27.917 -17.779 1.00 58.29 132 ARG A C 1
ATOM 820 O O . ARG A 1 151 ? -3.960 -28.806 -18.481 1.00 62.01 132 ARG A O 1
ATOM 828 N N . ILE A 1 152 ? -2.847 -26.849 -18.311 1.00 57.55 133 ILE A N 1
ATOM 829 C CA . ILE A 1 152 ? -2.747 -26.676 -19.761 1.00 53.47 133 ILE A CA 1
ATOM 830 C C . ILE A 1 152 ? -1.988 -27.838 -20.391 1.00 58.26 133 ILE A C 1
ATOM 831 O O . ILE A 1 152 ? -2.422 -28.403 -21.403 1.00 58.53 133 ILE A O 1
ATOM 836 N N . ALA A 1 153 ? -0.831 -28.200 -19.813 1.00 55.62 134 ALA A N 1
ATOM 837 C CA . ALA A 1 153 ? -0.028 -29.288 -20.372 1.00 55.92 134 ALA A CA 1
ATOM 838 C C . ALA A 1 153 ? -0.766 -30.620 -20.301 1.00 57.37 134 ALA A C 1
ATOM 839 O O . ALA A 1 153 ? -0.723 -31.414 -21.249 1.00 54.56 134 ALA A O 1
ATOM 841 N N . SER A 1 154 ? -1.443 -30.888 -19.182 1.00 62.00 135 SER A N 1
ATOM 842 C CA . SER A 1 154 ? -2.209 -32.127 -19.060 1.00 62.85 135 SER A CA 1
ATOM 843 C C . SER A 1 154 ? -3.336 -32.194 -20.083 1.00 61.74 135 SER A C 1
ATOM 844 O O . SER A 1 154 ? -3.554 -33.239 -20.705 1.00 66.91 135 SER A O 1
ATOM 847 N N . HIS A 1 155 ? -4.064 -31.092 -20.267 1.00 58.09 136 HIS A N 1
ATOM 848 C CA . HIS A 1 155 ? -5.140 -31.062 -21.255 1.00 65.82 136 HIS A CA 1
ATOM 849 C C . HIS A 1 155 ? -4.628 -31.333 -22.674 1.00 69.08 136 HIS A C 1
ATOM 850 O O . HIS A 1 155 ? -5.339 -31.946 -23.481 1.00 71.14 136 HIS A O 1
ATOM 857 N N . GLU A 1 156 ? -3.404 -30.895 -23.001 1.00 62.62 137 GLU A N 1
ATOM 858 C CA . GLU A 1 156 ? -2.864 -31.175 -24.328 1.00 66.74 137 GLU A CA 1
ATOM 859 C C . GLU A 1 156 ? -2.236 -32.559 -24.403 1.00 64.75 137 GLU A C 1
ATOM 860 O O . GLU A 1 156 ? -2.175 -33.150 -25.487 1.00 64.28 137 GLU A O 1
ATOM 866 N N . LEU A 1 157 ? -1.765 -33.088 -23.273 1.00 66.04 138 LEU A N 1
ATOM 867 C CA . LEU A 1 157 ? -1.314 -34.474 -23.234 1.00 64.79 138 LEU A CA 1
ATOM 868 C C . LEU A 1 157 ? -2.463 -35.457 -23.431 1.00 70.48 138 LEU A C 1
ATOM 869 O O . LEU A 1 157 ? -2.224 -36.598 -23.845 1.00 68.12 138 LEU A O 1
ATOM 874 N N . GLN A 1 158 ? -3.701 -35.040 -23.139 1.00 69.09 139 GLN A N 1
ATOM 875 C CA . GLN A 1 158 ? -4.852 -35.908 -23.361 1.00 75.70 139 GLN A CA 1
ATOM 876 C C . GLN A 1 158 ? -5.095 -36.151 -24.846 1.00 74.20 139 GLN A C 1
ATOM 877 O O . GLN A 1 158 ? -5.633 -37.201 -25.220 1.00 73.22 139 GLN A O 1
ATOM 883 N N . THR A 1 159 ? -4.718 -35.201 -25.698 1.00 70.35 140 THR A N 1
ATOM 884 C CA . THR A 1 159 ? -4.870 -35.376 -27.136 1.00 71.31 140 THR A CA 1
ATOM 885 C C . THR A 1 159 ? -3.859 -36.400 -27.648 1.00 70.85 140 THR A C 1
ATOM 886 O O . THR A 1 159 ? -2.805 -36.617 -27.044 1.00 71.35 140 THR A O 1
ATOM 890 N N . ASP A 1 160 ? -4.202 -37.051 -28.759 1.00 69.96 141 ASP A N 1
ATOM 891 C CA . ASP A 1 160 ? -3.314 -38.045 -29.348 1.00 77.15 141 ASP A CA 1
ATOM 892 C C . ASP A 1 160 ? -2.034 -37.389 -29.860 1.00 77.34 141 ASP A C 1
ATOM 893 O O . ASP A 1 160 ? -2.044 -36.259 -30.361 1.00 74.81 141 ASP A O 1
ATOM 898 N N . GLU A 1 161 ? -0.928 -38.136 -29.747 1.00 75.61 142 GLU A N 1
ATOM 899 C CA . GLU A 1 161 ? 0.404 -37.573 -29.961 1.00 74.22 142 GLU A CA 1
ATOM 900 C C . GLU A 1 161 ? 0.516 -36.857 -31.302 1.00 77.48 142 GLU A C 1
ATOM 901 O O . GLU A 1 161 ? 1.065 -35.751 -31.377 1.00 79.08 142 GLU A O 1
ATOM 907 N N . GLU A 1 162 ? -0.009 -37.462 -32.367 1.00 78.33 143 GLU A N 1
ATOM 908 C CA . GLU A 1 162 ? 0.185 -36.953 -33.721 1.00 78.91 143 GLU A CA 1
ATOM 909 C C . GLU A 1 162 ? -0.852 -35.911 -34.129 1.00 79.44 143 GLU A C 1
ATOM 910 O O . GLU A 1 162 ? -0.803 -35.429 -35.270 1.00 77.11 143 GLU A O 1
ATOM 916 N N . ASP A 1 163 ? -1.786 -35.551 -33.235 1.00 80.94 144 ASP A N 1
ATOM 917 C CA . ASP A 1 163 ? -2.829 -34.567 -33.527 1.00 79.66 144 ASP A CA 1
ATOM 918 C C . ASP A 1 163 ? -2.862 -33.459 -32.475 1.00 75.23 144 ASP A C 1
ATOM 919 O O . ASP A 1 163 ? -3.910 -32.851 -32.229 1.00 68.88 144 ASP A O 1
ATOM 924 N N . ARG A 1 164 ? -1.726 -33.195 -31.836 1.00 68.18 145 ARG A N 1
ATOM 925 C CA . ARG A 1 164 ? -1.610 -32.072 -30.926 1.00 62.65 145 ARG A CA 1
ATOM 926 C C . ARG A 1 164 ? -1.192 -30.825 -31.699 1.00 59.14 145 ARG A C 1
ATOM 927 O O . ARG A 1 164 ? -0.813 -30.883 -32.873 1.00 54.99 145 ARG A O 1
ATOM 935 N N . PHE A 1 165 ? -1.248 -29.684 -31.010 1.00 50.88 146 PHE A N 1
ATOM 936 C CA . PHE A 1 165 ? -0.918 -28.412 -31.631 1.00 56.18 146 PHE A CA 1
ATOM 937 C C . PHE A 1 165 ? 0.477 -28.391 -32.241 1.00 54.95 146 PHE A C 1
ATOM 938 O O . PHE A 1 165 ? 0.773 -27.489 -33.027 1.00 56.37 146 PHE A O 1
ATOM 946 N N . THR A 1 166 ? 1.335 -29.358 -31.915 1.00 52.06 147 THR A N 1
ATOM 947 C CA . THR A 1 166 ? 2.644 -29.420 -32.542 1.00 49.70 147 THR A CA 1
ATOM 948 C C . THR A 1 166 ? 2.565 -29.864 -33.997 1.00 49.50 147 THR A C 1
ATOM 949 O O . THR A 1 166 ? 3.470 -29.551 -34.779 1.00 49.10 147 THR A O 1
ATOM 953 N N . LYS A 1 167 ? 1.497 -30.565 -34.379 1.00 49.81 148 LYS A N 1
ATOM 954 C CA . LYS A 1 167 ? 1.352 -31.028 -35.757 1.00 48.49 148 LYS A CA 1
ATOM 955 C C . LYS A 1 167 ? 1.421 -29.877 -36.757 1.00 44.03 148 LYS A C 1
ATOM 956 O O . LYS A 1 167 ? 1.769 -30.099 -37.919 1.00 43.64 148 LYS A O 1
ATOM 962 N N . PHE A 1 168 ? 1.068 -28.656 -36.333 1.00 43.62 149 PHE A N 1
ATOM 963 C CA . PHE A 1 168 ? 1.272 -27.451 -37.137 1.00 44.17 149 PHE A CA 1
ATOM 964 C C . PHE A 1 168 ? 2.629 -27.455 -37.837 1.00 40.19 149 PHE A C 1
ATOM 965 O O . PHE A 1 168 ? 2.723 -27.183 -39.039 1.00 36.95 149 PHE A O 1
ATOM 973 N N . ALA A 1 169 ? 3.690 -27.783 -37.091 1.00 39.51 150 ALA A N 1
ATOM 974 C CA . ALA A 1 169 ? 5.041 -27.627 -37.615 1.00 37.86 150 ALA A CA 1
ATOM 975 C C . ALA A 1 169 ? 5.285 -28.533 -38.804 1.00 36.11 150 ALA A C 1
ATOM 976 O O . ALA A 1 169 ? 6.107 -28.212 -39.666 1.00 34.25 150 ALA A O 1
ATOM 978 N N . THR A 1 170 ? 4.561 -29.648 -38.887 1.00 37.85 151 THR A N 1
ATOM 979 C CA . THR A 1 170 ? 4.749 -30.561 -40.006 1.00 39.25 151 THR A CA 1
ATOM 980 C C . THR A 1 170 ? 4.408 -29.888 -41.327 1.00 42.91 151 THR A C 1
ATOM 981 O O . THR A 1 170 ? 4.972 -30.240 -42.372 1.00 39.79 151 THR A O 1
ATOM 985 N N . TYR A 1 171 ? 3.503 -28.903 -41.300 1.00 40.88 152 TYR A N 1
ATOM 986 C CA . TYR A 1 171 ? 3.038 -28.257 -42.515 1.00 35.84 152 TYR A CA 1
ATOM 987 C C . TYR A 1 171 ? 3.470 -26.804 -42.682 1.00 35.13 152 TYR A C 1
ATOM 988 O O . TYR A 1 171 ? 3.484 -26.317 -43.816 1.00 35.88 152 TYR A O 1
ATOM 997 N N . ILE A 1 172 ? 3.801 -26.094 -41.601 1.00 35.19 153 ILE A N 1
ATOM 998 C CA . ILE A 1 172 ? 4.200 -24.693 -41.718 1.00 35.18 153 ILE A CA 1
ATOM 999 C C . ILE A 1 172 ? 5.716 -24.492 -41.581 1.00 35.68 153 ILE A C 1
ATOM 1000 O O . ILE A 1 172 ? 6.241 -23.479 -42.060 1.00 32.67 153 ILE A O 1
ATOM 1005 N N . PHE A 1 173 ? 6.430 -25.434 -40.993 1.00 36.44 154 PHE A N 1
ATOM 1006 C CA . PHE A 1 173 ? 7.885 -25.414 -41.029 1.00 36.73 154 PHE A CA 1
ATOM 1007 C C . PHE A 1 173 ? 8.420 -26.651 -41.753 1.00 35.70 154 PHE A C 1
ATOM 1008 O O . PHE A 1 173 ? 9.294 -27.348 -41.225 1.00 36.63 154 PHE A O 1
ATOM 1016 N N . PRO A 1 174 ? 7.953 -26.948 -42.967 1.00 33.80 155 PRO A N 1
ATOM 1017 C CA . PRO A 1 174 ? 8.229 -28.272 -43.549 1.00 38.35 155 PRO A CA 1
ATOM 1018 C C . PRO A 1 174 ? 9.681 -28.483 -43.948 1.00 39.55 155 PRO A C 1
ATOM 1019 O O . PRO A 1 174 ? 10.079 -29.621 -44.209 1.00 37.92 155 PRO A O 1
ATOM 1023 N N . GLU A 1 175 ? 10.483 -27.443 -43.995 1.00 34.97 156 GLU A N 1
ATOM 1024 C CA . GLU A 1 175 ? 11.830 -27.586 -44.502 1.00 37.77 156 GLU A CA 1
ATOM 1025 C C . GLU A 1 175 ? 12.850 -27.896 -43.411 1.00 40.15 156 GLU A C 1
ATOM 1026 O O . GLU A 1 175 ? 14.025 -28.104 -43.732 1.00 38.12 156 GLU A O 1
ATOM 1032 N N . ALA A 1 176 ? 12.432 -27.941 -42.144 1.00 38.67 157 ALA A N 1
ATOM 1033 C CA . ALA A 1 176 ? 13.366 -28.204 -41.057 1.00 38.24 157 ALA A CA 1
ATOM 1034 C C . ALA A 1 176 ? 13.921 -29.621 -41.156 1.00 39.62 157 ALA A C 1
ATOM 1035 O O . ALA A 1 176 ? 13.182 -30.571 -41.429 1.00 38.77 157 ALA A O 1
ATOM 1037 N N . ASN A 1 177 ? 15.235 -29.769 -40.943 1.00 42.98 158 ASN A N 1
ATOM 1038 C CA . ASN A 1 177 ? 15.772 -31.123 -40.846 1.00 42.19 158 ASN A CA 1
ATOM 1039 C C . ASN A 1 177 ? 15.379 -31.716 -39.501 1.00 40.30 158 ASN A C 1
ATOM 1040 O O . ASN A 1 177 ? 14.609 -31.125 -38.744 1.00 44.06 158 ASN A O 1
ATOM 1045 N N . GLU A 1 178 ? 15.892 -32.906 -39.195 1.00 47.50 159 GLU A N 1
ATOM 1046 C CA . GLU A 1 178 ? 15.352 -33.639 -38.053 1.00 49.02 159 GLU A CA 1
ATOM 1047 C C . GLU A 1 178 ? 15.659 -32.935 -36.736 1.00 48.70 159 GLU A C 1
ATOM 1048 O O . GLU A 1 178 ? 14.775 -32.802 -35.882 1.00 47.24 159 GLU A O 1
ATOM 1054 N N . GLU A 1 179 ? 16.898 -32.464 -36.559 1.00 44.84 160 GLU A N 1
ATOM 1055 C CA . GLU A 1 179 ? 17.264 -31.824 -35.302 1.00 45.74 160 GLU A CA 1
ATOM 1056 C C . GLU A 1 179 ? 16.610 -30.452 -35.168 1.00 46.17 160 GLU A C 1
ATOM 1057 O O . GLU A 1 179 ? 16.145 -30.081 -34.081 1.00 41.73 160 GLU A O 1
ATOM 1063 N N . ARG A 1 180 ? 16.535 -29.693 -36.268 1.00 45.02 161 ARG A N 1
ATOM 1064 C CA . ARG A 1 180 ? 15.871 -28.393 -36.220 1.00 35.41 161 ARG A CA 1
ATOM 1065 C C . ARG A 1 180 ? 14.366 -28.539 -35.985 1.00 37.28 161 ARG A C 1
ATOM 1066 O O . ARG A 1 180 ? 13.762 -27.724 -35.278 1.00 33.99 161 ARG A O 1
ATOM 1074 N N . MET A 1 181 ? 13.742 -29.578 -36.543 1.00 33.79 162 MET A N 1
ATOM 1075 C CA . MET A 1 181 ? 12.320 -29.777 -36.292 1.00 36.64 162 MET A CA 1
ATOM 1076 C C . MET A 1 181 ? 12.047 -30.105 -34.831 1.00 38.27 162 MET A C 1
ATOM 1077 O O . MET A 1 181 ? 11.004 -29.708 -34.296 1.00 37.80 162 MET A O 1
ATOM 1082 N N . LYS A 1 182 ? 12.968 -30.823 -34.176 1.0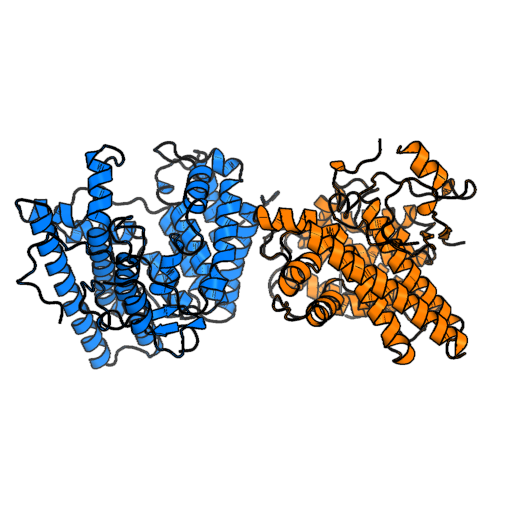0 43.37 163 LYS A N 1
ATOM 1083 C CA . LYS A 1 182 ? 12.798 -31.182 -32.769 1.00 42.29 163 LYS A CA 1
ATOM 1084 C C . LYS A 1 182 ? 12.701 -29.938 -31.896 1.00 44.58 163 LYS A C 1
ATOM 1085 O O . LYS A 1 182 ? 11.858 -29.869 -30.991 1.00 43.39 163 LYS A O 1
ATOM 1091 N N . LEU A 1 183 ? 13.554 -28.939 -32.164 1.00 38.20 164 LEU A N 1
ATOM 1092 C CA . LEU A 1 183 ? 13.564 -27.722 -31.361 1.00 35.29 164 LEU A CA 1
ATOM 1093 C C . LEU A 1 183 ? 12.345 -26.846 -31.643 1.00 37.41 164 LEU A C 1
ATOM 1094 O O . LEU A 1 183 ? 11.777 -26.251 -30.717 1.00 34.50 164 LEU A O 1
ATOM 1099 N N . LEU A 1 184 ? 11.927 -26.751 -32.916 1.00 39.54 165 LEU A N 1
ATOM 1100 C CA . LEU A 1 184 ? 10.745 -25.957 -33.260 1.00 34.04 165 LEU A CA 1
ATOM 1101 C C . LEU A 1 184 ? 9.485 -26.541 -32.629 1.00 34.78 165 LEU A C 1
ATOM 1102 O O . LEU A 1 184 ? 8.652 -25.801 -32.093 1.00 31.50 165 LEU A O 1
ATOM 1107 N N . ALA A 1 185 ? 9.338 -27.871 -32.660 1.00 36.67 166 ALA A N 1
ATOM 1108 C CA . ALA A 1 185 ? 8.202 -28.495 -31.989 1.00 39.20 166 ALA A CA 1
ATOM 1109 C C . ALA A 1 185 ? 8.213 -28.217 -30.488 1.00 41.58 166 ALA A C 1
ATOM 1110 O O . ALA A 1 185 ? 7.145 -28.056 -29.876 1.00 41.20 166 ALA A O 1
ATOM 1112 N N . ALA A 1 186 ? 9.405 -28.148 -29.883 1.00 35.06 167 ALA A N 1
ATOM 1113 C CA . ALA A 1 186 ? 9.512 -27.777 -28.474 1.00 36.85 167 ALA A CA 1
ATOM 1114 C C . ALA A 1 186 ? 9.085 -26.327 -28.235 1.00 35.11 167 ALA A C 1
ATOM 1115 O O . ALA A 1 186 ? 8.458 -26.021 -27.217 1.00 33.41 167 ALA A O 1
ATOM 1117 N N . THR A 1 187 ? 9.453 -25.407 -29.129 1.00 35.75 168 THR A N 1
ATOM 1118 C CA . THR A 1 187 ? 9.003 -24.035 -28.951 1.00 35.59 168 THR A CA 1
ATOM 1119 C C . THR A 1 187 ? 7.504 -23.895 -29.163 1.00 34.53 168 THR A C 1
ATOM 1120 O O . THR A 1 187 ? 6.897 -22.979 -28.603 1.00 36.66 168 THR A O 1
ATOM 1124 N N . ILE A 1 188 ? 6.884 -24.783 -29.933 1.00 29.90 169 ILE A N 1
ATOM 1125 C CA . ILE A 1 188 ? 5.438 -24.685 -30.043 1.00 38.39 169 ILE A CA 1
ATOM 1126 C C . ILE A 1 188 ? 4.790 -25.002 -28.702 1.00 36.60 169 ILE A C 1
ATOM 1127 O O . ILE A 1 188 ? 3.770 -24.403 -28.344 1.00 40.35 169 ILE A O 1
ATOM 1132 N N . VAL A 1 189 ? 5.385 -25.897 -27.914 1.00 36.77 170 VAL A N 1
ATOM 1133 C CA . VAL A 1 189 ? 4.852 -26.137 -26.574 1.00 37.77 170 VAL A CA 1
ATOM 1134 C C . VAL A 1 189 ? 5.015 -24.894 -25.710 1.00 35.63 170 VAL A C 1
ATOM 1135 O O . VAL A 1 189 ? 4.096 -24.503 -24.984 1.00 36.88 170 VAL A O 1
ATOM 1139 N N . TYR A 1 190 ? 6.177 -24.242 -25.785 1.00 36.52 171 TYR A N 1
ATOM 1140 C CA . TYR A 1 190 ? 6.363 -22.978 -25.075 1.00 37.65 171 TYR A CA 1
ATOM 1141 C C . TYR A 1 190 ? 5.277 -21.960 -25.441 1.00 37.37 171 TYR A C 1
ATOM 1142 O O . TYR A 1 190 ? 4.721 -21.300 -24.554 1.00 37.75 171 TYR A O 1
ATOM 1151 N N . ILE A 1 191 ? 4.942 -21.842 -26.741 1.00 36.19 172 ILE A N 1
ATOM 1152 C CA . ILE A 1 191 ? 3.870 -20.944 -27.181 1.00 35.81 172 ILE A CA 1
ATOM 1153 C C . ILE A 1 191 ? 2.539 -21.329 -26.531 1.00 36.18 172 ILE A C 1
ATOM 1154 O O . ILE A 1 191 ? 1.779 -20.466 -26.087 1.00 40.59 172 ILE A O 1
ATOM 1159 N N . ILE A 1 192 ? 2.232 -22.623 -26.466 1.00 38.40 173 ILE A N 1
ATOM 1160 C CA . ILE A 1 192 ? 0.984 -23.061 -25.841 1.00 39.36 173 ILE A CA 1
ATOM 1161 C C . ILE A 1 192 ? 0.986 -22.730 -24.351 1.00 41.42 173 ILE A C 1
ATOM 1162 O O . ILE A 1 192 ? 0.027 -22.157 -23.819 1.00 40.17 173 ILE A O 1
ATOM 1167 N N . ILE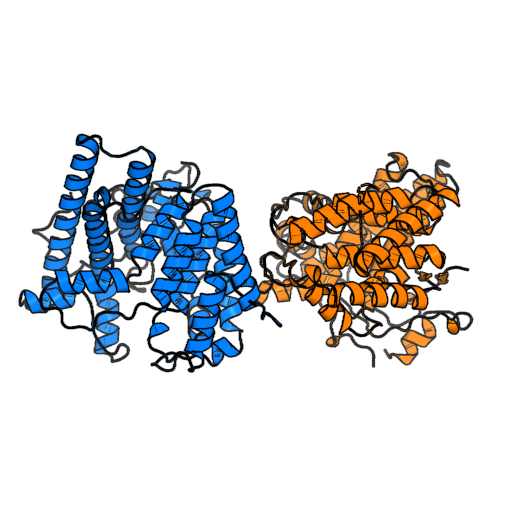 A 1 193 ? 2.057 -23.112 -23.654 1.00 41.51 174 ILE A N 1
ATOM 1168 C CA . ILE A 1 193 ? 2.129 -22.938 -22.206 1.00 40.14 174 ILE A CA 1
ATOM 1169 C C . ILE A 1 193 ? 2.075 -21.458 -21.829 1.00 41.77 174 ILE A C 1
ATOM 1170 O O . ILE A 1 193 ? 1.277 -21.045 -20.977 1.00 47.10 174 ILE A O 1
ATOM 1175 N N . PHE A 1 194 ? 2.901 -20.635 -22.463 1.00 35.11 175 PHE A N 1
ATOM 1176 C CA . PHE A 1 194 ? 3.090 -19.273 -21.985 1.00 37.54 175 PHE A CA 1
ATOM 1177 C C . PHE A 1 194 ? 2.170 -18.255 -22.655 1.00 42.12 175 PHE A C 1
ATOM 1178 O O . PHE A 1 194 ? 2.299 -17.056 -22.388 1.00 39.14 175 PHE A O 1
ATOM 1186 N N . ASP A 1 195 ? 1.245 -18.707 -23.499 1.00 42.17 176 ASP A N 1
ATOM 1187 C CA . ASP A 1 195 ? 0.170 -17.860 -23.992 1.00 43.28 176 ASP A CA 1
ATOM 1188 C C . ASP A 1 195 ? -0.556 -17.191 -22.829 1.00 42.25 176 ASP A C 1
ATOM 1189 O O . ASP A 1 195 ? -0.921 -17.848 -21.850 1.00 41.28 176 ASP A O 1
ATOM 1194 N N . ASP A 1 196 ? -0.745 -15.873 -22.940 1.00 40.76 177 ASP A N 1
ATOM 1195 C CA . ASP A 1 196 ? -1.437 -15.028 -21.971 1.00 46.14 177 ASP A CA 1
ATOM 1196 C C . ASP A 1 196 ? -0.692 -14.912 -20.654 1.00 47.79 177 ASP A C 1
ATOM 1197 O O . ASP A 1 196 ? -1.264 -14.430 -19.666 1.00 55.84 177 ASP A O 1
ATOM 1202 N N . SER A 1 197 ? 0.565 -15.338 -20.603 1.00 44.12 178 SER A N 1
ATOM 1203 C CA . SER A 1 197 ? 1.330 -15.205 -19.378 1.00 44.38 178 SER A CA 1
ATOM 1204 C C . SER A 1 197 ? 1.749 -13.763 -19.115 1.00 47.45 178 SER A C 1
ATOM 1205 O O . SER A 1 197 ? 2.183 -13.447 -17.999 1.00 46.94 178 SER A O 1
ATOM 1208 N N . TRP A 1 198 ? 1.646 -12.893 -20.125 1.00 44.86 179 TRP A N 1
ATOM 1209 C CA . TRP A 1 198 ? 1.952 -11.478 -19.954 1.00 43.94 179 TRP A CA 1
ATOM 1210 C C . TRP A 1 198 ? 0.917 -10.774 -19.083 1.00 47.93 179 TRP A C 1
ATOM 1211 O O . TRP A 1 198 ? 1.224 -9.724 -18.517 1.00 45.65 179 TRP A O 1
ATOM 1222 N N . GLU A 1 199 ? -0.300 -11.330 -18.979 1.00 50.34 180 GLU A N 1
ATOM 1223 C CA . GLU A 1 199 ? -1.359 -10.724 -18.174 1.00 52.55 180 GLU A CA 1
ATOM 1224 C C . GLU A 1 199 ? -0.974 -10.643 -16.700 1.00 55.25 180 GLU A C 1
ATOM 1225 O O . GLU A 1 199 ? -1.251 -9.638 -16.036 1.00 57.91 180 GLU A O 1
ATOM 1231 N N . MET A 1 200 ? -0.337 -11.688 -16.170 1.00 53.06 181 MET A N 1
ATOM 1232 C CA . MET A 1 200 ? -0.039 -11.764 -14.748 1.00 48.52 181 MET A CA 1
ATOM 1233 C C . MET A 1 200 ? 1.050 -10.769 -14.338 1.00 49.35 181 MET A C 1
ATOM 1234 O O . MET A 1 200 ? 1.892 -10.347 -15.140 1.00 47.26 181 MET A O 1
ATOM 1239 N N . HIS A 1 201 ? 1.020 -10.392 -13.058 1.00 47.41 182 HIS A N 1
ATOM 1240 C CA . HIS A 1 201 ? 2.086 -9.584 -12.477 1.00 49.08 182 HIS A CA 1
ATOM 1241 C C . HIS A 1 201 ? 3.385 -10.395 -12.402 1.00 47.61 182 HIS A C 1
ATOM 1242 O O . HIS A 1 201 ? 3.375 -11.627 -12.337 1.00 48.98 182 HIS A O 1
ATOM 1249 N N . SER A 1 202 ? 4.519 -9.698 -12.411 1.00 44.60 183 SER A N 1
ATOM 1250 C CA . SER A 1 202 ? 5.782 -10.422 -12.304 1.00 46.91 183 SER A CA 1
ATOM 1251 C C . SER A 1 202 ? 5.884 -11.218 -11.012 1.00 49.70 183 SER A C 1
ATOM 1252 O O . SER A 1 202 ? 6.629 -12.205 -10.965 1.00 50.57 183 SER A O 1
ATOM 1255 N N . GLU A 1 203 ? 5.134 -10.828 -9.974 1.00 53.45 184 GLU A N 1
ATOM 1256 C CA . GLU A 1 203 ? 5.241 -11.428 -8.650 1.00 53.36 184 GLU A CA 1
ATOM 1257 C C . GLU A 1 203 ? 4.168 -12.468 -8.381 1.00 49.27 184 GLU A C 1
ATOM 1258 O O . GLU A 1 203 ? 4.234 -13.153 -7.356 1.00 55.36 184 GLU A O 1
ATOM 1264 N N . ASP A 1 204 ? 3.187 -12.587 -9.266 1.00 47.66 185 ASP A N 1
ATOM 1265 C CA . ASP A 1 204 ? 2.327 -13.753 -9.294 1.00 47.60 185 ASP A CA 1
ATOM 1266 C C . ASP A 1 204 ? 3.157 -14.987 -9.628 1.00 49.06 185 ASP A C 1
ATOM 1267 O O . ASP A 1 204 ? 4.259 -14.889 -10.176 1.00 53.29 185 ASP A O 1
ATOM 1272 N N . THR A 1 205 ? 2.624 -16.163 -9.282 1.00 46.28 186 THR A N 1
ATOM 1273 C CA . THR A 1 205 ? 3.374 -17.397 -9.504 1.00 51.96 186 THR A CA 1
ATOM 1274 C C . THR A 1 205 ? 3.676 -17.588 -10.986 1.00 51.36 186 THR A C 1
ATOM 1275 O O . THR A 1 205 ? 4.808 -17.914 -11.362 1.00 47.40 186 THR A O 1
ATOM 1279 N N . LEU A 1 206 ? 2.675 -17.366 -11.847 1.00 48.15 187 LEU A N 1
ATOM 1280 C CA . LEU A 1 206 ? 2.897 -17.493 -13.284 1.00 47.03 187 LEU A CA 1
ATOM 1281 C C . LEU A 1 206 ? 3.908 -16.462 -13.776 1.00 48.47 187 LEU A C 1
ATOM 1282 O O . LEU A 1 206 ? 4.741 -16.759 -14.643 1.00 47.20 187 LEU A O 1
ATOM 1287 N N . GLY A 1 207 ? 3.873 -15.255 -13.217 1.00 43.47 188 GLY A N 1
ATOM 1288 C CA . GLY A 1 207 ? 4.856 -14.263 -13.598 1.00 42.18 188 GLY A CA 1
ATOM 1289 C C . GLY A 1 207 ? 6.274 -14.708 -13.307 1.00 48.44 188 GLY A C 1
ATOM 1290 O O . GLY A 1 207 ? 7.192 -14.417 -14.083 1.00 48.12 188 GLY A O 1
ATOM 1291 N N . LEU A 1 208 ? 6.475 -15.435 -12.200 1.00 46.89 189 LEU A N 1
ATOM 1292 C CA . LEU A 1 208 ? 7.824 -15.883 -11.863 1.00 48.79 189 LEU A CA 1
ATOM 1293 C C . LEU A 1 208 ? 8.286 -17.006 -12.781 1.00 44.25 189 LEU A C 1
ATOM 1294 O O . LEU A 1 208 ? 9.441 -17.008 -13.221 1.00 43.57 189 LEU A O 1
ATOM 1299 N N . VAL A 1 209 ? 7.407 -17.969 -13.077 1.00 45.61 190 VAL A N 1
ATOM 1300 C CA . VAL A 1 209 ? 7.769 -19.038 -14.007 1.00 46.67 190 VAL A CA 1
ATOM 1301 C C . VAL A 1 209 ? 8.050 -18.452 -15.381 1.00 46.90 190 VAL A C 1
ATOM 1302 O O . VAL A 1 209 ? 9.028 -18.820 -16.048 1.00 45.21 190 VAL A O 1
ATOM 1306 N N . ARG A 1 210 ? 7.212 -17.500 -15.804 1.00 43.34 191 ARG A N 1
ATOM 1307 C CA . ARG A 1 210 ? 7.388 -16.841 -17.095 1.00 43.98 191 ARG A CA 1
ATOM 1308 C C . ARG A 1 210 ? 8.694 -16.052 -17.154 1.00 40.09 191 ARG A C 1
ATOM 1309 O O . ARG A 1 210 ? 9.432 -16.131 -18.141 1.00 37.16 191 ARG A O 1
ATOM 1317 N N . ASP A 1 211 ? 8.985 -15.259 -16.119 1.00 42.19 192 ASP A N 1
ATOM 1318 C CA . ASP A 1 211 ? 10.233 -14.500 -16.115 1.00 39.82 192 ASP A CA 1
ATOM 1319 C C . ASP A 1 211 ? 11.445 -15.406 -15.900 1.00 42.19 192 ASP A C 1
ATOM 1320 O O . ASP A 1 211 ? 12.538 -15.094 -16.386 1.00 42.25 192 ASP A O 1
ATOM 1325 N N . ASP A 1 212 ? 11.278 -16.527 -15.189 1.00 39.15 193 ASP A N 1
ATOM 1326 C CA . ASP A 1 212 ? 12.347 -17.517 -15.118 1.00 39.45 193 ASP A CA 1
ATOM 1327 C C . ASP A 1 212 ? 12.609 -18.114 -16.490 1.00 42.16 193 ASP A C 1
ATOM 1328 O O . ASP A 1 212 ? 13.770 -18.276 -16.907 1.00 40.44 193 ASP A O 1
ATOM 1333 N N . PHE A 1 213 ? 11.529 -18.450 -17.199 1.00 38.90 194 PHE A N 1
ATOM 1334 C CA . PHE A 1 213 ? 11.636 -18.966 -18.557 1.00 40.35 194 PHE A CA 1
ATOM 1335 C C . PHE A 1 213 ? 12.339 -17.963 -19.465 1.00 39.67 194 PHE A C 1
ATOM 1336 O O . PHE A 1 213 ? 13.230 -18.336 -20.242 1.00 38.68 194 PHE A O 1
ATOM 1344 N N . ILE A 1 214 ? 11.989 -16.679 -19.337 1.00 37.28 195 ILE A N 1
ATOM 1345 C CA . ILE A 1 214 ? 12.623 -15.647 -20.151 1.00 37.89 195 ILE A CA 1
ATOM 1346 C C . ILE A 1 214 ? 14.121 -15.620 -19.892 1.00 38.85 195 ILE A C 1
ATOM 1347 O O . ILE A 1 214 ? 14.924 -15.599 -20.829 1.00 48.17 195 ILE A O 1
ATOM 1352 N N . ARG A 1 215 ? 14.524 -15.662 -18.620 1.00 44.11 196 ARG A N 1
ATOM 1353 C CA . ARG A 1 215 ? 15.948 -15.557 -18.300 1.00 45.70 196 ARG A CA 1
ATOM 1354 C C . ARG A 1 215 ? 16.744 -16.737 -18.865 1.00 43.87 196 ARG A C 1
ATOM 1355 O O . ARG A 1 215 ? 17.863 -16.551 -19.349 1.00 46.83 196 ARG A O 1
ATOM 1363 N N . ARG A 1 216 ? 16.183 -17.952 -18.841 1.00 40.44 197 ARG A N 1
ATOM 1364 C CA . ARG A 1 216 ? 16.869 -19.077 -19.482 1.00 37.80 197 ARG A CA 1
ATOM 1365 C C . ARG A 1 216 ? 17.004 -18.860 -20.980 1.00 40.00 197 ARG A C 1
ATOM 1366 O O . ARG A 1 216 ? 17.999 -19.259 -21.590 1.00 46.95 197 ARG A O 1
ATOM 1374 N N . LEU A 1 217 ? 16.005 -18.244 -21.595 1.00 41.76 198 LEU A N 1
ATOM 1375 C CA . LEU A 1 217 ? 16.089 -18.010 -23.022 1.00 40.89 198 LEU A CA 1
ATOM 1376 C C . LEU A 1 217 ? 17.148 -16.969 -23.339 1.00 40.81 198 LEU A C 1
ATOM 1377 O O . LEU A 1 217 ? 17.746 -17.015 -24.412 1.00 43.98 198 LEU A O 1
ATOM 1382 N N . ARG A 1 218 ? 17.385 -16.030 -22.416 1.00 43.75 199 ARG A N 1
ATOM 1383 C CA . ARG A 1 218 ? 18.426 -15.018 -22.586 1.00 48.38 199 ARG A CA 1
ATOM 1384 C C . ARG A 1 218 ? 19.826 -15.586 -22.348 1.00 52.47 199 ARG A C 1
ATOM 1385 O O . ARG A 1 218 ? 20.766 -15.237 -23.067 1.00 58.92 199 ARG A O 1
ATOM 1393 N N . GLY A 1 219 ? 19.983 -16.452 -21.341 1.00 45.55 200 GLY A N 1
ATOM 1394 C CA . GLY A 1 219 ? 21.279 -16.752 -20.765 1.00 57.41 200 GLY A CA 1
ATOM 1395 C C . GLY A 1 219 ? 21.533 -15.910 -19.522 1.00 70.62 200 GLY A C 1
ATOM 1396 O O . GLY A 1 219 ? 21.649 -14.681 -19.617 1.00 68.15 200 GLY A O 1
ATOM 1397 N N . ASP A 1 220 ? 21.597 -16.543 -18.348 1.00 77.05 201 ASP A N 1
ATOM 1398 C CA . ASP A 1 220 ? 21.841 -15.820 -17.089 1.00 81.00 201 ASP A CA 1
ATOM 1399 C C . ASP A 1 220 ? 22.815 -16.572 -16.168 1.00 84.43 201 ASP A C 1
ATOM 1400 O O . ASP A 1 220 ? 23.246 -16.056 -15.129 1.00 79.90 201 ASP A O 1
ATOM 1405 N N . GLU A 1 226 ? 22.617 -22.848 -8.452 1.00 85.27 207 GLU A N 1
ATOM 1406 C CA . GLU A 1 226 ? 21.416 -23.176 -7.677 1.00 89.62 207 GLU A CA 1
ATOM 1407 C C . GLU A 1 226 ? 20.826 -24.515 -8.129 1.00 84.09 207 GLU A C 1
ATOM 1408 O O . GLU A 1 226 ? 21.430 -25.235 -8.941 1.00 83.79 207 GLU A O 1
ATOM 1414 N N . HIS A 1 227 ? 19.655 -24.858 -7.597 1.00 75.02 208 HIS A N 1
ATOM 1415 C CA . HIS A 1 227 ? 19.002 -26.113 -7.945 1.00 78.22 208 HIS A CA 1
ATOM 1416 C C . HIS A 1 227 ? 18.101 -25.925 -9.164 1.00 78.92 208 HIS A C 1
ATOM 1417 O O . HIS A 1 227 ? 17.249 -25.027 -9.195 1.00 77.39 208 HIS A O 1
ATOM 1424 N N . GLN A 1 228 ? 18.288 -26.785 -10.160 1.00 70.29 209 GLN A N 1
ATOM 1425 C CA . GLN A 1 228 ? 17.515 -26.758 -11.391 1.00 62.00 209 GLN A CA 1
ATOM 1426 C C . GLN A 1 228 ? 16.528 -27.918 -11.379 1.00 63.98 209 GLN A C 1
ATOM 1427 O O . GLN A 1 228 ? 16.940 -29.082 -11.329 1.00 65.36 209 GLN A O 1
ATOM 1433 N N . THR A 1 229 ? 15.227 -27.600 -11.415 1.00 58.61 210 THR A N 1
ATOM 1434 C CA . THR A 1 229 ? 14.206 -28.634 -11.529 1.00 53.15 210 THR A CA 1
ATOM 1435 C C . THR A 1 229 ? 14.368 -29.363 -12.863 1.00 53.46 210 THR A C 1
ATOM 1436 O O . THR A 1 229 ? 15.056 -28.876 -13.764 1.00 54.68 210 THR A O 1
ATOM 1440 N N . PRO A 1 230 ? 13.773 -30.551 -13.010 1.00 56.10 211 PRO A N 1
ATOM 1441 C CA . PRO A 1 230 ? 13.902 -31.258 -14.302 1.00 59.05 211 PRO A CA 1
ATOM 1442 C C . PRO A 1 230 ? 13.293 -30.493 -15.469 1.00 54.65 211 PRO A C 1
ATOM 1443 O O . PRO A 1 230 ? 13.777 -30.613 -16.607 1.00 50.83 211 PRO A O 1
ATOM 1447 N N . LEU A 1 231 ? 12.244 -29.705 -15.219 1.00 49.15 212 LEU A N 1
ATOM 1448 C CA . LEU A 1 231 ? 11.653 -28.918 -16.292 1.00 50.38 212 LEU A CA 1
ATOM 1449 C C . LEU A 1 231 ? 12.609 -27.823 -16.745 1.00 47.06 212 LEU A C 1
ATOM 1450 O O . LEU A 1 231 ? 12.802 -27.618 -17.948 1.00 50.56 212 LEU A O 1
ATOM 1455 N N . GLN A 1 232 ? 13.247 -27.136 -15.801 1.00 45.68 213 GLN A N 1
ATOM 1456 C CA . GLN A 1 232 ? 14.244 -26.135 -16.164 1.00 43.64 213 GLN A CA 1
ATOM 1457 C C . GLN A 1 232 ? 15.419 -26.763 -16.885 1.00 45.12 213 GLN A C 1
ATOM 1458 O O . GLN A 1 232 ? 16.008 -26.145 -17.780 1.00 48.37 213 GLN A O 1
ATOM 1464 N N . GLN A 1 233 ? 15.793 -27.981 -16.498 1.00 48.29 214 GLN A N 1
ATOM 1465 C CA . GLN A 1 233 ? 16.904 -28.653 -17.161 1.00 49.88 214 GLN A CA 1
ATOM 1466 C C . GLN A 1 233 ? 16.616 -28.846 -18.644 1.00 43.83 214 GLN A C 1
ATOM 1467 O O . GLN A 1 233 ? 17.451 -28.532 -19.502 1.00 39.53 214 GLN A O 1
ATOM 1473 N N . LEU A 1 234 ? 15.420 -29.349 -18.962 1.00 50.18 215 LEU A N 1
ATOM 1474 C CA . LEU A 1 234 ? 15.040 -29.529 -20.359 1.00 47.15 215 LEU A CA 1
ATOM 1475 C C . LEU A 1 234 ? 14.991 -28.190 -21.087 1.00 42.28 215 LEU A C 1
ATOM 1476 O O . LEU A 1 234 ? 15.466 -28.071 -22.220 1.00 40.49 215 LEU A O 1
ATOM 1481 N N . ILE A 1 235 ? 14.458 -27.163 -20.425 1.00 41.09 216 ILE A N 1
ATOM 1482 C CA . ILE A 1 235 ? 14.415 -25.823 -20.998 1.00 41.77 216 ILE A CA 1
ATOM 1483 C C . ILE A 1 235 ? 15.818 -25.321 -21.301 1.00 37.24 216 ILE A C 1
ATOM 1484 O O . ILE A 1 235 ? 16.045 -24.667 -22.322 1.00 41.50 216 ILE A O 1
ATOM 1489 N N . ASN A 1 236 ? 16.775 -25.597 -20.414 1.00 39.16 217 ASN A N 1
ATOM 1490 C CA . ASN A 1 236 ? 18.164 -25.219 -20.683 1.00 38.93 217 ASN A CA 1
ATOM 1491 C C . ASN A 1 236 ? 18.708 -25.945 -21.900 1.00 38.60 217 ASN A C 1
ATOM 1492 O O . ASN A 1 236 ? 19.517 -25.393 -22.655 1.00 36.64 217 ASN A O 1
ATOM 1497 N N . SER A 1 237 ? 18.292 -27.200 -22.090 1.00 40.45 218 SER A N 1
ATOM 1498 C CA . SER A 1 237 ? 18.803 -27.995 -23.201 1.00 44.63 218 SER A CA 1
ATOM 1499 C C . SER A 1 237 ? 18.287 -27.480 -24.530 1.00 44.00 218 SER A C 1
ATOM 1500 O O . SER A 1 237 ? 19.055 -27.372 -25.496 1.00 42.54 218 SER A O 1
ATOM 1503 N N . THR A 1 238 ? 16.980 -27.192 -24.604 1.00 39.82 219 THR A N 1
ATOM 1504 C CA . THR A 1 238 ? 16.424 -26.609 -25.819 1.00 34.49 219 THR A CA 1
ATOM 1505 C C . THR A 1 238 ? 17.149 -25.318 -26.154 1.00 38.64 219 THR A C 1
ATOM 1506 O O . THR A 1 238 ? 17.516 -25.087 -27.307 1.00 40.23 219 THR A O 1
ATOM 1510 N N . VAL A 1 239 ? 17.415 -24.486 -25.148 1.00 41.06 220 VAL A N 1
ATOM 1511 C CA . VAL A 1 239 ? 18.157 -23.254 -25.402 1.00 40.88 220 VAL A CA 1
ATOM 1512 C C . VAL A 1 239 ? 19.540 -23.582 -25.951 1.00 41.49 220 VAL A C 1
ATOM 1513 O O . VAL A 1 239 ? 19.982 -23.010 -26.955 1.00 44.96 220 VAL A O 1
ATOM 1517 N N . GLN A 1 240 ? 20.235 -24.527 -25.314 1.00 44.59 221 GLN A N 1
ATOM 1518 C CA . GLN A 1 240 ? 21.538 -24.953 -25.820 1.00 47.05 221 GLN A CA 1
ATOM 1519 C C . GLN A 1 240 ? 21.413 -25.535 -27.229 1.00 48.98 221 GLN A C 1
ATOM 1520 O O . GLN A 1 240 ? 22.271 -25.286 -28.090 1.00 42.93 221 GLN A O 1
ATOM 1526 N N . GLY A 1 241 ? 20.325 -26.279 -27.487 1.00 41.20 222 GLY A N 1
ATOM 1527 C CA . GLY A 1 241 ? 20.110 -26.840 -28.814 1.00 42.16 222 GLY A CA 1
ATOM 1528 C C . GLY A 1 241 ? 20.098 -25.788 -29.911 1.00 46.19 222 GLY A C 1
ATOM 1529 O O . GLY A 1 241 ? 20.748 -25.948 -30.951 1.00 44.38 222 GLY A O 1
ATOM 1530 N N . PHE A 1 242 ? 19.369 -24.686 -29.686 1.00 41.70 223 PHE A N 1
ATOM 1531 C CA . PHE A 1 242 ? 19.322 -23.602 -30.668 1.00 42.08 223 PHE A CA 1
ATOM 1532 C C . PHE A 1 242 ? 20.684 -22.961 -30.858 1.00 41.88 223 PHE A C 1
ATOM 1533 O O . PHE A 1 242 ? 21.058 -22.616 -31.983 1.00 42.54 223 PHE A O 1
ATOM 1541 N N . LYS A 1 243 ? 21.427 -22.756 -29.765 1.00 44.93 224 LYS A N 1
ATOM 1542 C CA . LYS A 1 243 ? 22.776 -22.208 -29.886 1.00 41.74 224 LYS A CA 1
ATOM 1543 C C . LYS A 1 243 ? 23.676 -23.134 -30.700 1.00 42.15 224 LYS A C 1
ATOM 1544 O O . LYS A 1 243 ? 24.479 -22.669 -31.517 1.00 47.40 224 LYS A O 1
ATOM 1550 N N . ASP A 1 244 ? 23.526 -24.450 -30.518 1.00 42.40 225 ASP A N 1
ATOM 1551 C CA . ASP A 1 244 ? 24.312 -25.420 -31.280 1.00 40.88 225 ASP A CA 1
ATOM 1552 C C . ASP A 1 244 ? 24.020 -25.327 -32.771 1.00 47.54 225 ASP A C 1
ATOM 1553 O O . ASP A 1 244 ? 24.930 -25.449 -33.603 1.00 44.44 225 ASP A O 1
ATOM 1558 N N . GLN A 1 245 ? 22.745 -25.145 -33.134 1.00 48.82 226 GLN A N 1
ATOM 1559 C CA . GLN A 1 245 ? 22.397 -25.063 -34.547 1.00 40.84 226 GLN A CA 1
ATOM 1560 C C . GLN A 1 245 ? 22.956 -23.796 -35.179 1.00 39.79 226 GLN A C 1
ATOM 1561 O O . GLN A 1 245 ? 23.414 -23.824 -36.325 1.00 46.52 226 GLN A O 1
ATOM 1567 N N . ASP A 1 246 ? 22.975 -22.689 -34.436 1.00 36.19 227 ASP A N 1
ATOM 1568 C CA . ASP A 1 246 ? 23.566 -21.459 -34.963 1.00 45.81 227 ASP A CA 1
ATOM 1569 C C . ASP A 1 246 ? 25.062 -21.623 -35.241 1.00 47.88 227 ASP A C 1
ATOM 1570 O O . ASP A 1 246 ? 25.574 -21.088 -36.233 1.00 50.59 227 ASP A O 1
ATOM 1575 N N . LYS A 1 247 ? 25.783 -22.357 -34.379 1.00 46.29 228 LYS A N 1
ATOM 1576 C CA . LYS A 1 247 ? 27.202 -22.603 -34.641 1.00 53.97 228 LYS A CA 1
ATOM 1577 C C . LYS A 1 247 ? 27.384 -23.445 -35.903 1.00 49.75 228 LYS A C 1
ATOM 1578 O O . LYS A 1 247 ? 28.339 -23.244 -36.662 1.00 48.84 228 LYS A O 1
ATOM 1584 N N . THR A 1 248 ? 26.456 -24.367 -36.159 1.00 48.56 229 THR A N 1
ATOM 1585 C CA . THR A 1 248 ? 26.466 -25.137 -37.401 1.00 47.85 229 THR A CA 1
ATOM 1586 C C . THR A 1 248 ? 26.195 -24.251 -38.613 1.00 55.94 229 THR A C 1
ATOM 1587 O O . THR A 1 248 ? 27.029 -24.149 -39.524 1.00 53.30 229 THR A O 1
ATOM 1591 N N . MET A 1 249 ? 25.019 -23.614 -38.650 1.00 50.35 230 MET A N 1
ATOM 1592 C CA . MET A 1 249 ? 24.614 -22.835 -39.815 1.00 49.15 230 MET A CA 1
ATOM 1593 C C . MET A 1 249 ? 23.482 -21.884 -39.459 1.00 46.45 230 MET A C 1
ATOM 1594 O O . MET A 1 249 ? 22.486 -22.293 -38.859 1.00 41.00 230 MET A O 1
ATOM 1599 N N . GLY A 1 250 ? 23.608 -20.643 -39.896 1.00 42.14 231 GLY A N 1
ATOM 1600 C CA . GLY A 1 250 ? 22.553 -19.681 -39.717 1.00 39.02 231 GLY A CA 1
ATOM 1601 C C . GLY A 1 250 ? 22.560 -19.088 -38.323 1.00 46.92 231 GLY A C 1
ATOM 1602 O O . GLY A 1 250 ? 23.172 -19.610 -37.390 1.00 44.46 231 GLY A O 1
ATOM 1603 N N . ASN A 1 251 ? 21.866 -17.955 -38.197 1.00 41.17 232 ASN A N 1
ATOM 1604 C CA . ASN A 1 251 ? 21.744 -17.235 -36.937 1.00 37.46 232 ASN A CA 1
ATOM 1605 C C . ASN A 1 251 ? 20.286 -17.073 -36.517 1.00 44.96 232 ASN A C 1
ATOM 1606 O O . ASN A 1 251 ? 19.955 -16.152 -35.763 1.00 46.63 232 ASN A O 1
ATOM 1611 N N . GLY A 1 252 ? 19.403 -17.957 -36.987 1.00 41.27 233 GLY A N 1
ATOM 1612 C CA . GLY A 1 252 ? 17.997 -17.842 -36.652 1.00 40.63 233 GLY A CA 1
ATOM 1613 C C . GLY A 1 252 ? 17.599 -18.445 -35.320 1.00 43.12 233 GLY A C 1
ATOM 1614 O O . GLY A 1 252 ? 16.521 -18.112 -34.805 1.00 39.08 233 GLY A O 1
ATOM 1615 N N . GLY A 1 253 ? 18.437 -19.328 -34.760 1.00 36.99 234 GLY A N 1
ATOM 1616 C CA . GLY A 1 253 ? 18.092 -19.981 -33.504 1.00 35.07 234 GLY A CA 1
ATOM 1617 C C . GLY A 1 253 ? 17.920 -19.008 -32.351 1.00 37.78 234 GLY A C 1
ATOM 1618 O O . GLY A 1 253 ? 16.891 -19.014 -31.665 1.00 39.32 234 GLY A O 1
ATOM 1619 N N . GLN A 1 254 ? 18.930 -18.163 -32.109 1.00 37.37 235 GLN A N 1
ATOM 1620 C CA . GLN A 1 254 ? 18.801 -17.167 -31.050 1.00 39.60 235 GLN A CA 1
ATOM 1621 C C . GLN A 1 254 ? 17.645 -16.213 -31.326 1.00 37.71 235 GLN A C 1
ATOM 1622 O O . GLN A 1 254 ? 16.980 -15.753 -30.386 1.00 36.44 235 GLN A O 1
ATOM 1628 N N . GLU A 1 255 ? 17.382 -15.916 -32.603 1.00 34.57 236 GLU A N 1
ATOM 1629 C CA . GLU A 1 255 ? 16.231 -15.083 -32.931 1.00 39.19 236 GLU A CA 1
ATOM 1630 C C . GLU A 1 255 ? 14.922 -15.753 -32.518 1.00 32.71 236 GLU A C 1
ATOM 1631 O O . GLU A 1 255 ? 14.011 -15.073 -32.038 1.00 28.95 236 GLU A O 1
ATOM 1637 N N . VAL A 1 256 ? 14.819 -17.084 -32.659 1.00 30.12 237 VAL A N 1
ATOM 1638 C CA . VAL A 1 256 ? 13.598 -17.772 -32.232 1.00 32.32 237 VAL A CA 1
ATOM 1639 C C . VAL A 1 256 ? 13.374 -17.569 -30.742 1.00 32.55 237 VAL A C 1
ATOM 1640 O O . VAL A 1 256 ? 12.260 -17.258 -30.304 1.00 35.88 237 VAL A O 1
ATOM 1644 N N . LEU A 1 257 ? 14.438 -17.690 -29.949 1.00 35.01 238 LEU A N 1
ATOM 1645 C CA . LEU A 1 257 ? 14.344 -17.436 -28.515 1.00 35.42 238 LEU A CA 1
ATOM 1646 C C . LEU A 1 257 ? 13.985 -15.981 -28.237 1.00 35.61 238 LEU A C 1
ATOM 1647 O O . LEU A 1 257 ? 13.117 -15.694 -27.403 1.00 40.23 238 LEU A O 1
ATOM 1652 N N . ASP A 1 258 ? 14.654 -15.049 -28.922 1.00 31.19 239 ASP A N 1
ATOM 1653 C CA . ASP A 1 258 ? 14.380 -13.628 -28.730 1.00 32.10 239 ASP A CA 1
ATOM 1654 C C . ASP A 1 258 ? 12.908 -13.303 -28.966 1.00 34.98 239 ASP A C 1
ATOM 1655 O O . ASP A 1 258 ? 12.313 -12.517 -28.220 1.00 37.92 239 ASP A O 1
ATOM 1660 N N . ARG A 1 259 ? 12.300 -13.903 -29.995 1.00 34.70 240 ARG A N 1
ATOM 1661 C CA . ARG A 1 259 ? 10.894 -13.651 -30.288 1.00 33.60 240 ARG A CA 1
ATOM 1662 C C . ARG A 1 259 ? 9.978 -14.370 -29.318 1.00 36.73 240 ARG A C 1
ATOM 1663 O O . ARG A 1 259 ? 8.868 -13.895 -29.071 1.00 37.78 240 ARG A O 1
ATOM 1671 N N . LEU A 1 260 ? 10.416 -15.509 -28.770 1.00 34.58 241 LEU A N 1
ATOM 1672 C CA . LEU A 1 260 ? 9.696 -16.103 -27.653 1.00 33.64 241 LEU A CA 1
ATOM 1673 C C . LEU A 1 260 ? 9.722 -15.183 -26.438 1.00 37.78 241 LEU A C 1
ATOM 1674 O O . LEU A 1 260 ? 8.710 -15.030 -25.745 1.00 34.39 241 LEU A O 1
ATOM 1679 N N . ILE A 1 261 ? 10.871 -14.566 -26.151 1.00 32.54 242 ILE A N 1
ATOM 1680 C CA . ILE A 1 261 ? 10.893 -13.563 -25.093 1.00 36.66 242 ILE A CA 1
ATOM 1681 C C . ILE A 1 261 ? 9.896 -12.451 -25.402 1.00 41.22 242 ILE A C 1
ATOM 1682 O O . ILE A 1 261 ? 9.041 -12.112 -24.573 1.00 40.72 242 ILE A O 1
ATOM 1687 N N . ASP A 1 262 ? 9.989 -11.876 -26.607 1.00 39.93 243 ASP A N 1
ATOM 1688 C CA . ASP A 1 262 ? 9.062 -10.825 -27.015 1.00 35.77 243 ASP A CA 1
ATOM 1689 C C . ASP A 1 262 ? 7.618 -11.295 -26.893 1.00 37.75 243 ASP A C 1
ATOM 1690 O O . ASP A 1 262 ? 6.741 -10.529 -26.487 1.00 41.17 243 ASP A O 1
ATOM 1695 N N . PHE A 1 263 ? 7.359 -12.564 -27.203 1.00 36.00 244 PHE A N 1
ATOM 1696 C CA . PHE A 1 263 ? 5.998 -13.071 -27.125 1.00 33.56 244 PHE A CA 1
ATOM 1697 C C . PHE A 1 263 ? 5.519 -13.148 -25.687 1.00 37.86 244 PHE A C 1
ATOM 1698 O O . PHE A 1 263 ? 4.323 -12.996 -25.428 1.00 45.91 244 PHE A O 1
ATOM 1706 N N . CYS A 1 264 ? 6.428 -13.377 -24.744 1.00 37.68 245 CYS A N 1
ATOM 1707 C CA . CYS A 1 264 ? 6.044 -13.469 -23.346 1.00 39.71 245 CYS A CA 1
ATOM 1708 C C . CYS A 1 264 ? 5.899 -12.100 -22.691 1.00 44.00 245 CYS A C 1
ATOM 1709 O O . CYS A 1 264 ? 5.275 -11.999 -21.625 1.00 41.47 245 CYS A O 1
ATOM 1712 N N . GLU A 1 265 ? 6.442 -11.047 -23.309 1.00 43.13 246 GLU A N 1
ATOM 1713 C CA . GLU A 1 265 ? 6.384 -9.702 -22.746 1.00 48.45 246 GLU A CA 1
ATOM 1714 C C . GLU A 1 265 ? 5.436 -8.754 -23.472 1.00 50.89 246 GLU A C 1
ATOM 1715 O O . GLU A 1 265 ? 4.869 -7.860 -22.838 1.00 55.00 246 GLU A O 1
ATOM 1721 N N . HIS A 1 266 ? 5.238 -8.930 -24.772 1.00 51.45 247 HIS A N 1
ATOM 1722 C CA . HIS A 1 266 ? 4.460 -7.977 -25.553 1.00 58.52 247 HIS A CA 1
ATOM 1723 C C . HIS A 1 266 ? 2.999 -8.102 -25.147 1.00 62.11 247 HIS A C 1
ATOM 1724 O O . HIS A 1 266 ? 2.383 -9.150 -25.354 1.00 54.48 247 HIS A O 1
ATOM 1731 N N . VAL A 1 267 ? 2.451 -7.051 -24.543 1.00 62.97 248 VAL A N 1
ATOM 1732 C CA . VAL A 1 267 ? 1.030 -6.995 -24.207 1.00 67.23 248 VAL A CA 1
ATOM 1733 C C . VAL A 1 267 ? 0.217 -6.560 -25.424 1.00 68.40 248 VAL A C 1
ATOM 1734 O O . VAL A 1 267 ? 0.467 -5.488 -25.992 1.00 69.53 248 VAL A O 1
ATOM 1738 N N . PRO A 1 268 ? -0.778 -7.335 -25.846 1.00 75.33 249 PRO A N 1
ATOM 1739 C CA . PRO A 1 268 ? -1.535 -7.019 -27.065 1.00 82.06 249 PRO A CA 1
ATOM 1740 C C . PRO A 1 268 ? -2.254 -5.681 -27.012 1.00 79.58 249 PRO A C 1
ATOM 1741 O O . PRO A 1 268 ? -2.492 -5.103 -25.938 1.00 71.65 249 PRO A O 1
ATOM 1745 N N . PRO A 1 269 ? -2.577 -5.149 -28.189 1.00 83.40 250 PRO A N 1
ATOM 1746 C CA . PRO A 1 269 ? -3.237 -3.827 -28.355 1.00 82.41 250 PRO A CA 1
ATOM 1747 C C . PRO A 1 269 ? -4.766 -3.903 -28.309 1.00 82.65 250 PRO A C 1
ATOM 1748 O O . PRO A 1 269 ? -5.435 -3.996 -29.324 1.00 83.57 250 PRO A O 1
ATOM 1752 N N . GLN A 1 270 ? -5.347 -3.926 -27.096 1.00 87.52 251 GLN A N 1
ATOM 1753 C CA . GLN A 1 270 ? -6.781 -3.698 -26.832 1.00 88.16 251 GLN A CA 1
ATOM 1754 C C . GLN A 1 270 ? -7.765 -4.416 -27.778 1.00 81.01 251 GLN A C 1
ATOM 1755 O O . GLN A 1 270 ? -7.501 -5.553 -28.185 1.00 78.48 251 GLN A O 1
ATOM 1761 N N . THR A 1 271 ? -8.942 -3.800 -28.087 1.00 83.57 252 THR A N 1
ATOM 1762 C CA . THR A 1 271 ? -9.961 -4.446 -28.927 1.00 74.13 252 THR A CA 1
ATOM 1763 C C . THR A 1 271 ? -10.876 -3.406 -29.616 1.00 72.76 252 THR A C 1
ATOM 1764 O O . THR A 1 271 ? -12.032 -3.704 -29.940 1.00 71.68 252 THR A O 1
ATOM 1768 N N . LYS A 1 272 ? -10.369 -2.190 -29.868 1.00 72.36 253 LYS A N 1
ATOM 1769 C CA . LYS A 1 272 ? -11.114 -1.224 -30.689 1.00 74.14 253 LYS A CA 1
ATOM 1770 C C . LYS A 1 272 ? -10.547 -1.333 -32.098 1.00 67.07 253 LYS A C 1
ATOM 1771 O O . LYS A 1 272 ? -9.389 -0.985 -32.357 1.00 69.74 253 LYS A O 1
ATOM 1777 N N . PHE A 1 273 ? -11.351 -1.876 -33.001 1.00 52.07 254 PHE A N 1
ATOM 1778 C CA . PHE A 1 273 ? -10.920 -2.096 -34.367 1.00 45.93 254 PHE A CA 1
ATOM 1779 C C . PHE A 1 273 ? -11.812 -1.219 -35.240 1.00 38.93 254 PHE A C 1
ATOM 1780 O O . PHE A 1 273 ? -12.899 -1.610 -35.669 1.00 37.82 254 PHE A O 1
ATOM 1788 N N . ALA A 1 274 ? -11.359 0.009 -35.450 1.00 39.92 255 ALA A N 1
ATOM 1789 C CA . ALA A 1 274 ? -12.041 0.917 -36.352 1.00 31.53 255 ALA A CA 1
ATOM 1790 C C . ALA A 1 274 ? -11.811 0.559 -37.820 1.00 34.25 255 ALA A C 1
ATOM 1791 O O . ALA A 1 274 ? -12.527 1.057 -38.693 1.00 35.65 255 ALA A O 1
ATOM 1793 N N . THR A 1 275 ? -10.809 -0.266 -38.111 1.00 34.34 256 THR A N 1
ATOM 1794 C CA . THR A 1 275 ? -10.503 -0.699 -39.464 1.00 31.70 256 THR A CA 1
ATOM 1795 C C . THR A 1 275 ? -10.015 -2.132 -39.387 1.00 32.30 256 THR A C 1
ATOM 1796 O O . THR A 1 275 ? -9.620 -2.608 -38.325 1.00 35.98 256 THR A O 1
ATOM 1800 N N . MET A 1 276 ? -10.015 -2.816 -40.528 1.00 31.41 257 MET A N 1
ATOM 1801 C CA . MET A 1 276 ? -9.453 -4.154 -40.544 1.00 27.72 257 MET A CA 1
ATOM 1802 C C . MET A 1 276 ? -7.933 -4.111 -40.442 1.00 30.62 257 MET A C 1
ATOM 1803 O O . MET A 1 276 ? -7.328 -5.009 -39.846 1.00 30.38 257 MET A O 1
ATOM 1808 N N . GLY A 1 277 ? -7.301 -3.075 -40.994 1.00 29.08 258 GLY A N 1
ATOM 1809 C CA . GLY A 1 277 ? -5.885 -2.869 -40.735 1.00 26.90 258 GLY A CA 1
ATOM 1810 C C . GLY A 1 277 ? -5.556 -2.814 -39.255 1.00 32.69 258 GLY A C 1
ATOM 1811 O O . GLY A 1 277 ? -4.550 -3.379 -38.813 1.00 34.16 258 GLY A O 1
ATOM 1812 N N . ASP A 1 278 ? -6.408 -2.156 -38.456 1.00 33.39 259 ASP A N 1
ATOM 1813 C CA . ASP A 1 278 ? -6.150 -2.115 -37.017 1.00 35.92 259 ASP A CA 1
ATOM 1814 C C . ASP A 1 278 ? -6.265 -3.503 -36.411 1.00 34.37 259 ASP A C 1
ATOM 1815 O O . ASP A 1 278 ? -5.458 -3.887 -35.555 1.00 36.51 259 ASP A O 1
ATOM 1820 N N . TYR A 1 279 ? -7.249 -4.278 -36.857 1.00 32.12 260 TYR A N 1
ATOM 1821 C CA . TYR A 1 279 ? -7.393 -5.623 -36.331 1.00 33.90 260 TYR A CA 1
ATOM 1822 C C . TYR A 1 279 ? -6.218 -6.498 -36.737 1.00 37.59 260 TYR A C 1
ATOM 1823 O O . TYR A 1 279 ? -5.728 -7.296 -35.930 1.00 37.98 260 TYR A O 1
ATOM 1832 N N . LEU A 1 280 ? -5.755 -6.371 -37.982 1.00 32.37 261 LEU A N 1
ATOM 1833 C CA . LEU A 1 280 ? -4.674 -7.237 -38.425 1.00 34.54 261 LEU A CA 1
ATOM 1834 C C . LEU A 1 280 ? -3.330 -6.830 -37.824 1.00 35.60 261 LEU A C 1
ATOM 1835 O O . LEU A 1 280 ? -2.413 -7.651 -37.779 1.00 37.15 261 LEU A O 1
ATOM 1840 N N . SER A 1 281 ? -3.190 -5.587 -37.363 1.00 38.23 262 SER A N 1
ATOM 1841 C CA . SER A 1 281 ? -1.972 -5.202 -36.653 1.00 32.30 262 SER A CA 1
ATOM 1842 C C . SER A 1 281 ? -1.927 -5.849 -35.279 1.00 36.47 262 SER A C 1
ATOM 1843 O O . SER A 1 281 ? -0.865 -6.276 -34.812 1.00 39.83 262 SER A O 1
ATOM 1846 N N . TYR A 1 282 ? -3.078 -5.925 -34.619 1.00 38.71 263 TYR A N 1
ATOM 1847 C CA . TYR A 1 282 ? -3.174 -6.647 -33.362 1.00 41.79 263 TYR A CA 1
ATOM 1848 C C . TYR A 1 282 ? -2.991 -8.143 -33.589 1.00 43.18 263 TYR A C 1
ATOM 1849 O O . TYR A 1 282 ? -2.356 -8.834 -32.784 1.00 44.59 263 TYR A O 1
ATOM 1858 N N . ARG A 1 283 ? -3.543 -8.658 -34.683 1.00 39.12 264 ARG A N 1
ATOM 1859 C CA . ARG A 1 283 ? -3.520 -10.091 -34.905 1.00 37.99 264 ARG A CA 1
ATOM 1860 C C . ARG A 1 283 ? -2.125 -10.570 -35.301 1.00 42.83 264 ARG A C 1
ATOM 1861 O O . ARG A 1 283 ? -1.761 -11.717 -35.010 1.00 41.98 264 ARG A O 1
ATOM 1869 N N . LEU A 1 284 ? -1.315 -9.705 -35.927 1.00 36.25 265 LEU A N 1
ATOM 1870 C CA . LEU A 1 284 ? 0.062 -10.093 -36.207 1.00 36.35 265 LEU A CA 1
ATOM 1871 C C . LEU A 1 284 ? 0.795 -10.381 -34.898 1.00 43.69 265 LEU A C 1
ATOM 1872 O O . LEU A 1 284 ? 1.492 -11.399 -34.779 1.00 40.83 265 LEU A O 1
ATOM 1877 N N . ILE A 1 285 ? 0.591 -9.529 -33.881 1.00 43.38 266 ILE A N 1
ATOM 1878 C CA . ILE A 1 285 ? 1.163 -9.774 -32.556 1.00 44.66 266 ILE A CA 1
ATOM 1879 C C . ILE A 1 285 ? 0.526 -10.999 -31.916 1.00 40.90 266 ILE A C 1
ATOM 1880 O O . ILE A 1 285 ? 1.213 -11.848 -31.341 1.00 42.00 266 ILE A O 1
ATOM 1885 N N . ASP A 1 286 ? -0.798 -11.099 -31.999 1.00 42.32 267 ASP A N 1
ATOM 1886 C CA . ASP A 1 286 ? -1.538 -12.158 -31.321 1.00 41.72 267 ASP A CA 1
ATOM 1887 C C . ASP A 1 286 ? -1.191 -13.532 -31.880 1.00 41.37 267 ASP A C 1
ATOM 1888 O O . ASP A 1 286 ? -1.090 -14.504 -31.126 1.00 46.06 267 ASP A O 1
ATOM 1893 N N . VAL A 1 287 ? -1.016 -13.643 -33.201 1.00 42.44 268 VAL A N 1
ATOM 1894 C CA . VAL A 1 287 ? -0.682 -14.935 -33.801 1.00 40.82 268 VAL A CA 1
ATOM 1895 C C . VAL A 1 287 ? 0.793 -15.269 -33.638 1.00 37.09 268 VAL A C 1
ATOM 1896 O O . VAL A 1 287 ? 1.233 -16.320 -34.120 1.00 37.67 268 VAL A O 1
ATOM 1900 N N . ALA A 1 288 ? 1.553 -14.418 -32.942 1.00 33.57 269 ALA A N 1
ATOM 1901 C CA . ALA A 1 288 ? 2.994 -14.582 -32.718 1.00 35.55 269 ALA A CA 1
ATOM 1902 C C . ALA A 1 288 ? 3.748 -14.618 -34.041 1.00 34.77 269 ALA A C 1
ATOM 1903 O O . ALA A 1 288 ? 4.627 -15.451 -34.257 1.00 36.95 269 ALA A O 1
ATOM 1905 N N . PHE A 1 289 ? 3.416 -13.679 -34.923 1.00 37.13 270 PHE A N 1
ATOM 1906 C CA . PHE A 1 289 ? 3.967 -13.701 -36.270 1.00 33.20 270 PHE A CA 1
ATOM 1907 C C . PHE A 1 289 ? 5.472 -13.469 -36.320 1.00 28.62 270 PHE A C 1
ATOM 1908 O O . PHE A 1 289 ? 6.141 -14.103 -37.143 1.00 30.88 270 PHE A O 1
ATOM 1916 N N . PRO A 1 290 ? 6.056 -12.566 -35.529 1.00 27.59 271 PRO A N 1
ATOM 1917 C CA . PRO A 1 290 ? 7.527 -12.444 -35.602 1.00 27.16 271 PRO A CA 1
ATOM 1918 C C . PRO A 1 290 ? 8.227 -13.738 -35.218 1.00 33.12 271 PRO A C 1
ATOM 1919 O O . PRO A 1 290 ? 9.259 -14.094 -35.813 1.00 33.30 271 PRO A O 1
ATOM 1923 N N . TYR A 1 291 ? 7.655 -14.463 -34.245 1.00 31.83 272 TYR A N 1
ATOM 1924 C CA . TYR A 1 291 ? 8.163 -15.770 -33.840 1.00 29.05 272 TYR A CA 1
ATOM 1925 C C . TYR A 1 291 ? 8.109 -16.758 -35.001 1.00 33.81 272 TYR A C 1
ATOM 1926 O O . TYR A 1 291 ? 9.096 -17.457 -35.291 1.00 30.97 272 TYR A O 1
ATOM 1935 N N . LEU A 1 292 ? 6.964 -16.802 -35.693 1.00 28.65 273 LEU A N 1
ATOM 1936 C CA . LEU A 1 292 ? 6.793 -17.689 -36.841 1.00 31.83 273 LEU A CA 1
ATOM 1937 C C . LEU A 1 292 ? 7.821 -17.414 -37.945 1.00 30.69 273 LEU A C 1
ATOM 1938 O O . LEU A 1 292 ? 8.317 -18.352 -38.578 1.00 36.42 273 LEU A O 1
ATOM 1943 N N . LEU A 1 293 ? 8.148 -16.148 -38.213 1.00 28.71 274 LEU A N 1
ATOM 1944 C CA . LEU A 1 293 ? 9.188 -15.880 -39.213 1.00 32.23 274 LEU A CA 1
ATOM 1945 C C . LEU A 1 293 ? 10.566 -16.345 -38.725 1.00 33.95 274 LEU A C 1
ATOM 1946 O O . LEU A 1 293 ? 11.360 -16.887 -39.504 1.00 29.65 274 LEU A O 1
ATOM 1951 N N . ALA A 1 294 ? 10.876 -16.113 -37.446 1.00 27.28 275 ALA A N 1
ATOM 1952 C CA . ALA A 1 294 ? 12.103 -16.647 -36.886 1.00 31.94 275 ALA A CA 1
ATOM 1953 C C . ALA A 1 294 ? 12.178 -18.157 -37.087 1.00 34.99 275 ALA A C 1
ATOM 1954 O O . ALA A 1 294 ? 13.230 -18.688 -37.465 1.00 38.08 275 ALA A O 1
ATOM 1956 N N . CYS A 1 295 ? 11.059 -18.859 -36.878 1.00 31.87 276 CYS A N 1
ATOM 1957 C CA . CYS A 1 295 ? 11.059 -20.307 -37.044 1.00 31.21 276 CYS A CA 1
ATOM 1958 C C . CYS A 1 295 ? 11.259 -20.710 -38.501 1.00 35.35 276 CYS A C 1
ATOM 1959 O O . CYS A 1 295 ? 11.910 -21.721 -38.782 1.00 39.13 276 CYS A O 1
ATOM 1962 N N . ILE A 1 296 ? 10.677 -19.965 -39.443 1.00 32.87 277 ILE A N 1
ATOM 1963 C CA . ILE A 1 296 ? 10.911 -20.256 -40.855 1.00 33.17 277 ILE A CA 1
ATOM 1964 C C . ILE A 1 296 ? 12.390 -20.099 -41.186 1.00 33.09 277 ILE A C 1
ATOM 1965 O O . ILE A 1 296 ? 12.996 -20.949 -41.847 1.00 29.32 277 ILE A O 1
ATOM 1970 N N . LYS A 1 297 ? 12.976 -18.978 -40.768 1.00 35.86 278 LYS A N 1
ATOM 1971 C CA . LYS A 1 297 ? 14.392 -18.742 -41.018 1.00 34.36 278 LYS A CA 1
ATOM 1972 C C . LYS A 1 297 ? 15.239 -19.839 -40.393 1.00 34.87 278 LYS A C 1
ATOM 1973 O O . LYS A 1 297 ? 16.149 -20.377 -41.035 1.00 36.05 278 LYS A O 1
ATOM 1979 N N . PHE A 1 298 ? 14.914 -20.226 -39.163 1.00 35.62 279 PHE A N 1
ATOM 1980 C CA . PHE A 1 298 ? 15.667 -21.275 -38.486 1.00 34.05 279 PHE A CA 1
ATOM 1981 C C . PHE A 1 298 ? 15.468 -22.640 -39.143 1.00 36.45 279 PHE A C 1
ATOM 1982 O O . PHE A 1 298 ? 16.398 -23.455 -39.174 1.00 39.00 279 PHE A O 1
ATOM 1990 N N . SER A 1 299 ? 14.274 -22.913 -39.674 1.00 35.54 280 SER A N 1
ATOM 1991 C CA . SER A 1 299 ? 14.039 -24.180 -40.361 1.00 34.58 280 SER A CA 1
ATOM 1992 C C . SER A 1 299 ? 14.912 -24.334 -41.601 1.00 36.78 280 SER A C 1
ATOM 1993 O O . SER A 1 299 ? 15.114 -25.459 -42.064 1.00 38.07 280 SER A O 1
ATOM 1996 N N . LEU A 1 300 ? 15.431 -23.235 -42.147 1.00 35.02 281 LEU A N 1
ATOM 1997 C CA . LEU A 1 300 ? 16.254 -23.271 -43.346 1.00 39.90 281 LEU A CA 1
ATOM 1998 C C . LEU A 1 300 ? 17.757 -23.221 -43.059 1.00 36.64 281 LEU A C 1
ATOM 1999 O O . LEU A 1 300 ? 18.552 -23.308 -43.995 1.00 36.63 281 LEU A O 1
ATOM 2004 N N . GLY A 1 301 ? 18.162 -23.061 -41.805 1.00 36.56 282 GLY A N 1
ATOM 2005 C CA . GLY A 1 301 ? 19.544 -22.721 -41.528 1.00 36.96 282 GLY A CA 1
ATOM 2006 C C . GLY A 1 301 ? 19.948 -21.406 -42.138 1.00 38.71 282 GLY A C 1
ATOM 2007 O O . GLY A 1 301 ? 21.128 -21.208 -42.462 1.00 40.09 282 GLY A O 1
ATOM 2008 N N . SER A 1 302 ? 18.992 -20.494 -42.295 1.00 35.20 283 SER A N 1
ATOM 2009 C CA . SER A 1 302 ? 19.150 -19.253 -43.033 1.00 32.86 283 SER A CA 1
ATOM 2010 C C . SER A 1 302 ? 19.783 -18.179 -42.154 1.00 32.68 283 SER A C 1
ATOM 2011 O O . SER A 1 302 ? 19.779 -18.261 -40.919 1.00 34.54 283 SER A O 1
ATOM 2014 N N . SER A 1 303 ? 20.345 -17.167 -42.816 1.00 30.11 284 SER A N 1
ATOM 2015 C CA . SER A 1 303 ? 20.867 -15.981 -42.151 1.00 34.18 284 SER A CA 1
ATOM 2016 C C . SER A 1 303 ? 20.199 -14.712 -42.666 1.00 37.33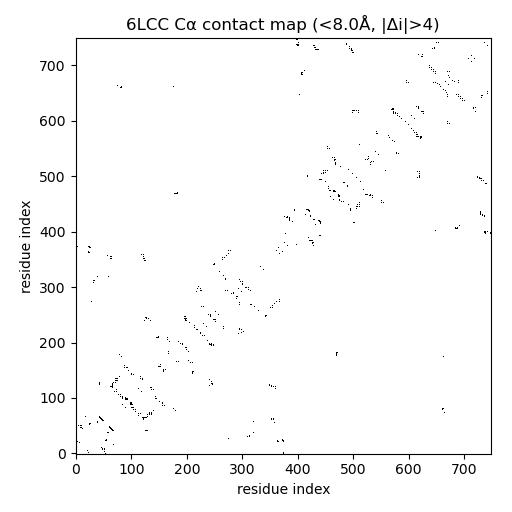 284 SER A C 1
ATOM 2017 O O . SER A 1 303 ? 20.657 -13.606 -42.342 1.00 36.49 284 SER A O 1
ATOM 2020 N N . VAL A 1 304 ? 19.114 -14.851 -43.441 1.00 31.82 285 VAL A N 1
ATOM 2021 C CA . VAL A 1 304 ? 18.382 -13.708 -43.982 1.00 35.14 285 VAL A CA 1
ATOM 2022 C C . VAL A 1 304 ? 17.953 -12.739 -42.880 1.00 34.00 285 VAL A C 1
ATOM 2023 O O . VAL A 1 304 ? 17.543 -13.142 -41.778 1.00 29.60 285 VAL A O 1
ATOM 2027 N N . ASN A 1 305 ? 18.062 -11.444 -43.170 1.00 30.38 286 ASN A N 1
ATOM 2028 C CA . ASN A 1 305 ? 17.519 -10.426 -42.276 1.00 36.36 286 ASN A CA 1
ATOM 2029 C C . ASN A 1 305 ? 16.016 -10.309 -42.518 1.00 40.09 286 ASN A C 1
ATOM 2030 O O . ASN A 1 305 ? 15.554 -9.623 -43.430 1.00 41.47 286 ASN A O 1
ATOM 2035 N N . VAL A 1 306 ? 15.246 -10.972 -41.667 1.00 42.17 287 VAL A N 1
ATOM 2036 C CA . VAL A 1 306 ? 13.791 -10.951 -41.709 1.00 41.48 287 VAL A CA 1
ATOM 2037 C C . VAL A 1 306 ? 13.188 -9.542 -41.635 1.00 38.26 287 VAL A C 1
ATOM 2038 O O . VAL A 1 306 ? 12.059 -9.322 -42.083 1.00 35.92 287 VAL A O 1
ATOM 2042 N N . GLU A 1 307 ? 13.920 -8.572 -41.098 1.00 39.93 288 GLU A N 1
ATOM 2043 C CA . GLU A 1 307 ? 13.426 -7.213 -40.949 1.00 36.12 288 GLU A CA 1
ATOM 2044 C C . GLU A 1 307 ? 13.910 -6.276 -42.052 1.00 38.08 288 GLU A C 1
ATOM 2045 O O . GLU A 1 307 ? 13.732 -5.060 -41.942 1.00 38.72 288 GLU A O 1
ATOM 2051 N N . ASP A 1 308 ? 14.499 -6.810 -43.116 1.00 35.69 289 ASP A N 1
ATOM 2052 C CA . ASP A 1 308 ? 14.895 -5.975 -44.239 1.00 36.58 289 ASP A CA 1
ATOM 2053 C C . ASP A 1 308 ? 13.666 -5.240 -44.794 1.00 43.41 289 ASP A C 1
ATOM 2054 O O . ASP A 1 308 ? 12.647 -5.882 -45.096 1.00 37.89 289 ASP A O 1
ATOM 2059 N N . PRO A 1 309 ? 13.711 -3.911 -44.941 1.00 44.04 290 PRO A N 1
ATOM 2060 C CA . PRO A 1 309 ? 12.523 -3.197 -45.445 1.00 39.17 290 PRO A CA 1
ATOM 2061 C C . PRO A 1 309 ? 12.105 -3.655 -46.828 1.00 37.94 290 PRO A C 1
ATOM 2062 O O . PRO A 1 309 ? 10.925 -3.534 -47.193 1.00 39.48 290 PRO A O 1
ATOM 2066 N N . LYS A 1 310 ? 13.024 -4.215 -47.600 1.00 33.66 291 LYS A N 1
ATOM 2067 C CA . LYS A 1 310 ? 12.646 -4.742 -48.903 1.00 36.33 291 LYS A CA 1
ATOM 2068 C C . LYS A 1 310 ? 11.661 -5.905 -48.771 1.00 35.25 291 LYS A C 1
ATOM 2069 O O . LYS A 1 310 ? 10.813 -6.104 -49.646 1.00 36.25 291 LYS A O 1
ATOM 2075 N N . LEU A 1 311 ? 11.742 -6.672 -47.686 1.00 35.01 292 LEU A N 1
ATOM 2076 C CA . LEU A 1 311 ? 10.824 -7.787 -47.504 1.00 33.75 292 LEU A CA 1
ATOM 2077 C C . LEU A 1 311 ? 9.594 -7.411 -46.701 1.00 31.35 292 LEU A C 1
ATOM 2078 O O . LEU A 1 311 ? 8.679 -8.229 -46.597 1.00 33.86 292 LEU A O 1
ATOM 2083 N N . ALA A 1 312 ? 9.545 -6.206 -46.142 1.00 29.34 293 ALA A N 1
ATOM 2084 C CA . ALA A 1 312 ? 8.438 -5.856 -45.254 1.00 35.14 293 ALA A CA 1
ATOM 2085 C C . ALA A 1 312 ? 7.065 -5.951 -45.914 1.00 33.25 293 ALA A C 1
ATOM 2086 O O . ALA A 1 312 ? 6.146 -6.487 -45.276 1.00 35.17 293 ALA A O 1
ATOM 2088 N N . PRO A 1 313 ? 6.835 -5.449 -47.144 1.00 32.54 294 PRO A N 1
ATOM 2089 C CA . PRO A 1 313 ? 5.472 -5.513 -47.691 1.00 31.41 294 PRO A CA 1
ATOM 2090 C C . PRO A 1 313 ? 4.992 -6.936 -47.943 1.00 33.03 294 PRO A C 1
ATOM 2091 O O . PRO A 1 313 ? 3.864 -7.262 -47.554 1.00 37.73 294 PRO A O 1
ATOM 2095 N N . ILE A 1 314 ? 5.803 -7.800 -48.558 1.00 28.08 295 ILE A N 1
ATOM 2096 C CA . ILE A 1 314 ? 5.313 -9.156 -48.793 1.00 30.76 295 ILE A CA 1
ATOM 2097 C C . ILE A 1 314 ? 5.110 -9.899 -47.479 1.00 32.01 295 ILE A C 1
ATOM 2098 O O . ILE A 1 314 ? 4.191 -10.725 -47.359 1.00 29.41 295 ILE A O 1
ATOM 2103 N N . LEU A 1 315 ? 5.912 -9.591 -46.457 1.00 30.80 296 LEU A N 1
ATOM 2104 C CA . LEU A 1 315 ? 5.778 -10.312 -45.200 1.00 28.20 296 LEU A CA 1
ATOM 2105 C C . LEU A 1 315 ? 4.596 -9.826 -44.381 1.00 27.13 296 LEU A C 1
ATOM 2106 O O . LEU A 1 315 ? 3.995 -10.622 -43.645 1.00 30.51 296 LEU A O 1
ATOM 2111 N N . ARG A 1 316 ? 4.242 -8.543 -44.473 1.00 26.61 297 ARG A N 1
ATOM 2112 C CA . ARG A 1 316 ? 3.017 -8.110 -43.811 1.00 29.20 297 ARG A CA 1
ATOM 2113 C C . ARG A 1 316 ? 1.789 -8.719 -44.503 1.00 30.38 297 ARG A C 1
ATOM 2114 O O . ARG A 1 316 ? 0.851 -9.170 -43.836 1.00 26.49 297 ARG A O 1
ATOM 2122 N N . LEU A 1 317 ? 1.812 -8.805 -45.836 1.00 25.03 298 LEU A N 1
ATOM 2123 C CA . LEU A 1 317 ? 0.798 -9.568 -46.546 1.00 27.66 298 LEU A CA 1
ATOM 2124 C C . LEU A 1 317 ? 0.711 -11.012 -46.026 1.00 32.55 298 LEU A C 1
ATOM 2125 O O . LEU A 1 317 ? -0.374 -11.496 -45.675 1.00 30.37 298 LEU A O 1
ATOM 2130 N N . VAL A 1 318 ? 1.845 -11.711 -45.951 1.00 27.96 299 VAL A N 1
ATOM 2131 C CA . VAL A 1 318 ? 1.816 -13.083 -45.452 1.00 27.25 299 VAL A CA 1
ATOM 2132 C C . VAL A 1 318 ? 1.196 -13.130 -44.054 1.00 23.49 299 VAL A C 1
ATOM 2133 O O . VAL A 1 318 ? 0.419 -14.029 -43.730 1.00 20.73 299 VAL A O 1
ATOM 2137 N N . SER A 1 319 ? 1.548 -12.177 -43.197 1.00 27.32 300 SER A N 1
ATOM 2138 C CA . SER A 1 319 ? 0.928 -12.113 -41.876 1.00 27.52 300 SER A CA 1
ATOM 2139 C C . SER A 1 319 ? -0.586 -11.906 -41.985 1.00 27.78 300 SER A C 1
ATOM 2140 O O . SER A 1 319 ? -1.364 -12.520 -41.245 1.00 27.55 300 SER A O 1
ATOM 2143 N N . ASP A 1 320 ? -1.019 -11.031 -42.895 1.00 24.54 301 ASP A N 1
ATOM 2144 C CA . ASP A 1 320 ? -2.450 -10.835 -43.088 1.00 31.19 301 ASP A CA 1
ATOM 2145 C C . ASP A 1 320 ? -3.121 -12.132 -43.524 1.00 26.43 301 ASP A C 1
ATOM 2146 O O . ASP A 1 320 ? -4.231 -12.438 -43.080 1.00 27.63 301 ASP A O 1
ATOM 2151 N N . HIS A 1 321 ? -2.464 -12.894 -44.406 1.00 21.95 302 HIS A N 1
ATOM 2152 C CA . HIS A 1 321 ? -3.011 -14.167 -44.861 1.00 25.84 302 HIS A CA 1
ATOM 2153 C C . HIS A 1 321 ? -3.152 -15.147 -43.703 1.00 28.53 302 HIS A C 1
ATOM 2154 O O . HIS A 1 321 ? -4.210 -15.759 -43.523 1.00 26.14 302 HIS A O 1
ATOM 2161 N N . VAL A 1 322 ? -2.089 -15.308 -42.907 1.00 25.48 303 VAL A N 1
ATOM 2162 C CA . VAL A 1 322 ? -2.124 -16.272 -41.815 1.00 28.40 303 VAL A CA 1
ATOM 2163 C C . VAL A 1 322 ? -3.209 -15.885 -40.815 1.00 31.06 303 VAL A C 1
ATOM 2164 O O . VAL A 1 322 ? -3.947 -16.743 -40.318 1.00 32.84 303 VAL A O 1
ATOM 2168 N N . SER A 1 323 ? -3.352 -14.586 -40.537 1.00 28.58 304 SER A N 1
ATOM 2169 C CA . SER A 1 323 ? -4.407 -14.132 -39.631 1.00 31.48 304 SER A CA 1
ATOM 2170 C C . SER A 1 323 ? -5.796 -14.408 -40.200 1.00 30.76 304 SER A C 1
ATOM 2171 O O . SER A 1 323 ? -6.693 -14.878 -39.489 1.00 32.94 304 SER A O 1
ATOM 2174 N N . LEU A 1 324 ? -5.995 -14.108 -41.481 1.00 28.78 305 LEU A N 1
ATOM 2175 C CA . LEU A 1 324 ? -7.318 -14.253 -42.073 1.00 30.67 305 LEU A CA 1
ATOM 2176 C C . LEU A 1 324 ? -7.723 -15.718 -42.132 1.00 29.16 305 LEU A C 1
ATOM 2177 O O . LEU A 1 324 ? -8.814 -16.085 -41.691 1.00 29.81 305 LEU A O 1
ATOM 2182 N N . VAL A 1 325 ? -6.838 -16.571 -42.642 1.00 30.00 306 VAL A N 1
ATOM 2183 C CA . VAL A 1 325 ? -7.102 -18.005 -42.677 1.00 29.73 306 VAL A CA 1
ATOM 2184 C C . VAL A 1 325 ? -7.413 -18.531 -41.281 1.00 36.25 306 VAL A C 1
ATOM 2185 O O . VAL A 1 325 ? -8.390 -19.263 -41.076 1.00 35.11 306 VAL A O 1
ATOM 2189 N N . ASN A 1 326 ? -6.586 -18.167 -40.296 1.00 36.04 307 ASN A N 1
ATOM 2190 C CA . ASN A 1 326 ? -6.756 -18.745 -38.964 1.00 36.09 307 ASN A CA 1
ATOM 2191 C C . ASN A 1 326 ? -8.056 -18.276 -38.319 1.00 37.71 307 ASN A C 1
ATOM 2192 O O . ASN A 1 326 ? -8.716 -19.059 -37.626 1.00 39.21 307 ASN A O 1
ATOM 2197 N N . ASP A 1 327 ? -8.458 -17.025 -38.566 1.00 36.53 308 ASP A N 1
ATOM 2198 C CA . ASP A 1 327 ? -9.733 -16.537 -38.046 1.00 35.28 308 ASP A CA 1
ATOM 2199 C C . ASP A 1 327 ? -10.915 -17.164 -38.786 1.00 38.64 308 ASP A C 1
ATOM 2200 O O . ASP A 1 327 ? -11.955 -17.455 -38.181 1.00 36.87 308 ASP A O 1
ATOM 2205 N N . LEU A 1 328 ? -10.784 -17.369 -40.093 1.00 34.27 309 LEU A N 1
ATOM 2206 C CA . LEU A 1 328 ? -11.822 -18.086 -40.815 1.00 33.64 309 LEU A CA 1
ATOM 2207 C C . LEU A 1 328 ? -11.980 -19.493 -40.259 1.00 39.94 309 LEU A C 1
ATOM 2208 O O . LEU A 1 328 ? -13.104 -19.961 -40.025 1.00 37.86 309 LEU A O 1
ATOM 2213 N N . ALA A 1 329 ? -10.852 -20.181 -40.032 1.00 40.75 310 ALA A N 1
ATOM 2214 C CA . ALA A 1 329 ? -10.905 -21.563 -39.568 1.00 39.93 310 ALA A CA 1
ATOM 2215 C C . ALA A 1 329 ? -11.496 -21.642 -38.172 1.00 40.12 310 ALA A C 1
ATOM 2216 O O . ALA A 1 329 ? -12.306 -22.531 -37.887 1.00 41.64 310 ALA A O 1
ATOM 2218 N N . SER A 1 330 ? -11.127 -20.708 -37.303 1.00 37.35 311 SER A N 1
ATOM 2219 C CA . SER A 1 330 ? -11.444 -20.798 -35.888 1.00 38.50 311 SER A CA 1
ATOM 2220 C C . SER A 1 330 ? -12.725 -20.068 -35.498 1.00 45.62 311 SER A C 1
ATOM 2221 O O . SER A 1 330 ? -13.067 -20.053 -34.309 1.00 45.97 311 SER A O 1
ATOM 2224 N N . TYR A 1 331 ? -13.443 -19.467 -36.453 1.00 41.21 312 TYR A N 1
ATOM 2225 C CA . TYR A 1 331 ? -14.607 -18.669 -36.086 1.00 42.71 312 TYR A CA 1
ATOM 2226 C C . TYR A 1 331 ? -15.674 -19.525 -35.408 1.00 48.56 312 TYR A C 1
ATOM 2227 O O . TYR A 1 331 ? -16.161 -19.179 -34.327 1.00 48.58 312 TYR A O 1
ATOM 2236 N N . ASP A 1 332 ? -16.061 -20.642 -36.037 1.00 47.25 313 ASP A N 1
ATOM 2237 C CA . ASP A 1 332 ? -17.115 -21.485 -35.477 1.00 49.03 313 ASP A CA 1
ATOM 2238 C C . ASP A 1 332 ? -16.805 -21.850 -34.035 1.00 53.11 313 ASP A C 1
ATOM 2239 O O . ASP A 1 332 ? -17.628 -21.648 -33.134 1.00 54.27 313 ASP A O 1
ATOM 2244 N N . LYS A 1 333 ? -15.593 -22.353 -33.799 1.00 54.94 314 LYS A N 1
ATOM 2245 C CA . LYS A 1 333 ? -15.159 -22.693 -32.449 1.00 53.36 314 LYS A CA 1
ATOM 2246 C C . LYS A 1 333 ? -15.214 -21.478 -31.525 1.00 55.48 314 LYS A C 1
ATOM 2247 O O . LYS A 1 333 ? -15.791 -21.542 -30.433 1.00 61.66 314 LYS A O 1
ATOM 2253 N N . GLU A 1 334 ? -14.640 -20.351 -31.957 1.00 55.82 315 GLU A N 1
ATOM 2254 C CA . GLU A 1 334 ? -14.637 -19.146 -31.131 1.00 54.06 315 GLU A CA 1
ATOM 2255 C C . GLU A 1 334 ? -16.021 -18.525 -30.982 1.00 58.75 315 GLU A C 1
ATOM 2256 O O . GLU A 1 334 ? -16.242 -17.771 -30.029 1.00 57.73 315 GLU A O 1
ATOM 2262 N N . LYS A 1 335 ? -16.947 -18.801 -31.908 1.00 56.96 316 LYS A N 1
ATOM 2263 C CA . LYS A 1 335 ? -18.306 -18.297 -31.754 1.00 56.50 316 LYS A CA 1
ATOM 2264 C C . LYS A 1 335 ? -19.098 -19.155 -30.779 1.00 64.68 316 LYS A C 1
ATOM 2265 O O . LYS A 1 335 ? -19.903 -18.628 -30.006 1.00 65.59 316 LYS A O 1
ATOM 2271 N N . ARG A 1 336 ? -18.875 -20.475 -30.792 1.00 63.74 317 ARG A N 1
ATOM 2272 C CA . ARG A 1 336 ? -19.494 -21.337 -29.789 1.00 66.07 317 ARG A CA 1
ATOM 2273 C C . ARG A 1 336 ? -18.966 -21.020 -28.393 1.00 66.65 317 ARG A C 1
ATOM 2274 O O . ARG A 1 336 ? -19.738 -20.892 -27.438 1.00 72.15 317 ARG A O 1
ATOM 2282 N N . ALA A 1 337 ? -17.650 -20.868 -28.261 1.00 64.71 318 ALA A N 1
ATOM 2283 C CA . ALA A 1 337 ? -17.063 -20.532 -26.971 1.00 70.48 318 ALA A CA 1
ATOM 2284 C C . ALA A 1 337 ? -17.573 -19.203 -26.415 1.00 75.14 318 ALA A C 1
ATOM 2285 O O . ALA A 1 337 ? -17.459 -18.960 -25.211 1.00 79.79 318 ALA A O 1
ATOM 2287 N N . TYR A 1 338 ? -18.133 -18.338 -27.252 1.00 75.28 319 TYR A N 1
ATOM 2288 C CA . TYR A 1 338 ? -18.713 -17.094 -26.761 1.00 76.29 319 TYR A CA 1
ATOM 2289 C C . TYR A 1 338 ? -20.207 -17.221 -26.519 1.00 75.02 319 TYR A C 1
ATOM 2290 O O . TYR A 1 338 ? -20.740 -16.587 -25.602 1.00 78.73 319 TYR A O 1
ATOM 2299 N N . ASP A 1 339 ? -20.882 -18.037 -27.325 1.00 72.55 320 ASP A N 1
ATOM 2300 C CA . ASP A 1 339 ? -22.328 -18.174 -27.232 1.00 72.31 320 ASP A CA 1
ATOM 2301 C C . ASP A 1 339 ? -22.744 -18.992 -26.016 1.00 85.14 320 ASP A C 1
ATOM 2302 O O . ASP A 1 339 ? -23.822 -18.755 -25.452 1.00 87.98 320 ASP A O 1
ATOM 2307 N N . ASN A 1 340 ? -21.930 -19.966 -25.608 1.00 79.83 321 ASN A N 1
ATOM 2308 C CA . ASN A 1 340 ? -22.214 -20.703 -24.388 1.00 75.27 321 ASN A CA 1
ATOM 2309 C C . ASN A 1 340 ? -21.520 -20.099 -23.178 1.00 80.50 321 ASN A C 1
ATOM 2310 O O . ASN A 1 340 ? -21.657 -20.628 -22.070 1.00 89.83 321 ASN A O 1
ATOM 2315 N N . GLY A 1 341 ? -20.780 -19.008 -23.361 1.00 79.07 322 GLY A N 1
ATOM 2316 C CA . GLY A 1 341 ? -20.135 -18.320 -22.269 1.00 79.30 322 GLY A CA 1
ATOM 2317 C C . GLY A 1 341 ? -18.712 -18.749 -21.978 1.00 75.40 322 GLY A C 1
ATOM 2318 O O . GLY A 1 341 ? -18.001 -18.022 -21.277 1.00 73.22 322 GLY A O 1
ATOM 2319 N N . SER A 1 342 ? -18.277 -19.902 -22.496 1.00 79.96 323 SER A N 1
ATOM 2320 C CA . SER A 1 342 ? -16.936 -20.412 -22.209 1.00 78.81 323 SER A CA 1
ATOM 2321 C C . SER A 1 342 ? -15.866 -19.340 -22.421 1.00 78.87 323 SER A C 1
ATOM 2322 O O . SER A 1 342 ? -15.096 -19.023 -21.509 1.00 78.04 323 SER A O 1
ATOM 2325 N N . ALA A 1 343 ? -15.811 -18.761 -23.620 1.00 82.77 324 ALA A N 1
ATOM 2326 C CA . ALA A 1 343 ? -14.894 -17.663 -23.904 1.00 83.47 324 ALA A CA 1
ATOM 2327 C C . ALA A 1 343 ? -15.569 -16.344 -23.575 1.00 84.47 324 ALA A C 1
ATOM 2328 O O . ALA A 1 343 ? -16.779 -16.180 -23.770 1.00 83.61 324 ALA A O 1
ATOM 2330 N N . CYS A 1 344 ? -14.776 -15.399 -23.079 1.00 84.66 325 CYS A N 1
ATOM 2331 C CA . CYS A 1 344 ? -15.355 -14.142 -22.633 1.00 86.66 325 CYS A CA 1
ATOM 2332 C C . CYS A 1 344 ? -15.841 -13.310 -23.815 1.00 87.93 325 CYS A C 1
ATOM 2333 O O . CYS A 1 344 ? -17.004 -12.889 -23.854 1.00 82.07 325 CYS A O 1
ATOM 2336 N N . TYR A 1 345 ? -14.970 -13.079 -24.796 1.00 89.69 326 TYR A N 1
ATOM 2337 C CA . TYR A 1 345 ? -15.258 -12.247 -25.956 1.00 79.18 326 TYR A CA 1
ATOM 2338 C C . TYR A 1 345 ? -15.271 -13.092 -27.226 1.00 75.95 326 TYR A C 1
ATOM 2339 O O . TYR A 1 345 ? -15.016 -14.302 -27.212 1.00 77.35 326 TYR A O 1
ATOM 2348 N N . LEU A 1 346 ? -15.578 -12.428 -28.337 1.00 67.12 327 LEU A N 1
ATOM 2349 C CA . LEU A 1 346 ? -15.363 -12.957 -29.679 1.00 60.65 327 LEU A CA 1
ATOM 2350 C C . LEU A 1 346 ? -14.481 -11.949 -30.407 1.00 58.74 327 LEU A C 1
ATOM 2351 O O . LEU A 1 346 ? -14.916 -10.823 -30.676 1.00 57.88 327 LEU A O 1
ATOM 2356 N N . ILE A 1 347 ? -13.236 -12.340 -30.694 1.00 57.78 328 ILE A N 1
ATOM 2357 C CA . ILE A 1 347 ? -12.247 -11.478 -31.344 1.00 52.72 328 ILE A CA 1
ATOM 2358 C C . ILE A 1 347 ? -11.760 -12.218 -32.579 1.00 46.34 328 ILE A C 1
ATOM 2359 O O . ILE A 1 347 ? -11.000 -13.186 -32.465 1.00 52.39 328 ILE A O 1
ATOM 2364 N N . ASN A 1 348 ? -12.167 -11.751 -33.758 1.00 44.60 329 ASN A N 1
ATOM 2365 C CA . ASN A 1 348 ? -12.038 -12.540 -34.979 1.00 39.32 329 ASN A CA 1
ATOM 2366 C C . ASN A 1 348 ? -12.321 -11.653 -36.188 1.00 41.20 329 ASN A C 1
ATOM 2367 O O . ASN A 1 348 ? -13.255 -10.842 -36.156 1.00 40.99 329 ASN A O 1
ATOM 2372 N N . ALA A 1 349 ? -11.525 -11.820 -37.257 1.00 39.01 330 ALA A N 1
ATOM 2373 C CA . ALA A 1 349 ? -11.668 -10.957 -38.435 1.00 37.19 330 ALA A CA 1
ATOM 2374 C C . ALA A 1 349 ? -13.054 -11.066 -39.076 1.00 37.23 330 ALA A C 1
ATOM 2375 O O . ALA A 1 349 ? -13.571 -10.072 -39.607 1.00 32.95 330 ALA A O 1
ATOM 2377 N N . VAL A 1 350 ? -13.656 -12.263 -39.040 1.00 37.68 331 VAL A N 1
ATOM 2378 C CA . VAL A 1 350 ? -15.019 -12.480 -39.527 1.00 38.56 331 VAL A CA 1
ATOM 2379 C C . VAL A 1 350 ? -16.001 -11.576 -38.798 1.00 38.84 331 VAL A C 1
ATOM 2380 O O . VAL A 1 350 ? -16.872 -10.943 -39.415 1.00 33.92 331 VAL A O 1
ATOM 2384 N N . ASP A 1 351 ? -15.864 -11.489 -37.475 1.00 37.53 332 ASP A N 1
ATOM 2385 C CA . ASP A 1 351 ? -16.744 -10.636 -36.689 1.00 40.58 332 ASP A CA 1
ATOM 2386 C C . ASP A 1 351 ? -16.484 -9.164 -36.988 1.00 39.20 332 ASP A C 1
ATOM 2387 O O . ASP A 1 351 ? -17.426 -8.380 -37.169 1.00 40.14 332 ASP A O 1
ATOM 2392 N N . VAL A 1 352 ? -15.208 -8.772 -37.032 1.00 38.55 333 VAL A N 1
ATOM 2393 C CA . VAL A 1 352 ? -14.856 -7.388 -37.346 1.00 35.68 333 VAL A CA 1
ATOM 2394 C C . VAL A 1 352 ? -15.426 -7.000 -38.695 1.00 34.14 333 VAL A C 1
ATOM 2395 O O . VAL A 1 352 ? -15.902 -5.876 -38.879 1.00 31.51 333 VAL A O 1
ATOM 2399 N N . ALA A 1 353 ? -15.385 -7.925 -39.664 1.00 37.36 334 ALA A N 1
ATOM 2400 C CA . ALA A 1 353 ? -15.897 -7.627 -41.000 1.00 34.70 334 ALA A CA 1
ATOM 2401 C C . ALA A 1 353 ? -17.419 -7.504 -40.996 1.00 41.80 334 ALA A C 1
ATOM 2402 O O . ALA A 1 353 ? -17.980 -6.623 -41.665 1.00 39.88 334 ALA A O 1
ATOM 2404 N N . GLN A 1 354 ? -18.097 -8.386 -40.255 1.00 36.11 335 GLN A N 1
ATOM 2405 C CA . GLN A 1 354 ? -19.549 -8.307 -40.130 1.00 40.54 335 GLN A CA 1
ATOM 2406 C C . GLN A 1 354 ? -19.996 -6.953 -39.595 1.00 36.95 335 GLN A C 1
ATOM 2407 O O . GLN A 1 354 ? -20.978 -6.381 -40.072 1.00 37.33 335 GLN A O 1
ATOM 2413 N N . ARG A 1 355 ? -19.291 -6.432 -38.599 1.00 35.28 336 ARG A N 1
ATOM 2414 C CA . ARG A 1 355 ? -19.629 -5.124 -38.064 1.00 34.64 336 ARG A CA 1
ATOM 2415 C C . ARG A 1 355 ? -19.284 -4.026 -39.059 1.00 40.20 336 ARG A C 1
ATOM 2416 O O . ARG A 1 355 ? -20.120 -3.160 -39.356 1.00 44.90 336 ARG A O 1
ATOM 2424 N N . LEU A 1 356 ? -18.055 -4.053 -39.595 1.00 31.53 337 LEU A N 1
ATOM 2425 C CA . LEU A 1 356 ? -17.566 -2.928 -40.381 1.00 37.37 337 LEU A CA 1
ATOM 2426 C C . LEU A 1 356 ? -18.301 -2.819 -41.701 1.00 39.56 337 LEU A C 1
ATOM 2427 O O . LEU A 1 356 ? -18.514 -1.707 -42.203 1.00 41.65 337 LEU A O 1
ATOM 2432 N N . PHE A 1 357 ? -18.711 -3.943 -42.273 1.00 37.13 338 PHE A N 1
ATOM 2433 C CA . PHE A 1 357 ? -19.446 -3.899 -43.525 1.00 43.14 338 PHE A CA 1
ATOM 2434 C C . PHE A 1 357 ? -20.920 -4.272 -43.350 1.00 39.83 338 PHE A C 1
ATOM 2435 O O . PHE A 1 357 ? -21.629 -4.473 -44.345 1.00 40.90 338 PHE A O 1
ATOM 2443 N N . SER A 1 358 ? -21.390 -4.326 -42.093 1.00 37.90 339 SER A N 1
ATOM 2444 C CA . SER A 1 358 ? -22.814 -4.297 -41.746 1.00 42.72 339 SER A CA 1
ATOM 2445 C C . SER A 1 358 ? -23.584 -5.404 -42.458 1.00 40.81 339 SER A C 1
ATOM 2446 O O . SER A 1 358 ? -24.609 -5.167 -43.098 1.00 43.68 339 SER A O 1
ATOM 2449 N N . LEU A 1 359 ? -23.081 -6.564 -42.371 1.00 42.08 340 LEU A N 1
ATOM 2450 C CA . LEU A 1 359 ? -23.671 -7.708 -43.040 1.00 44.16 340 LEU A CA 1
ATOM 2451 C C . LEU A 1 359 ? -24.674 -8.400 -42.117 1.00 47.67 340 LEU A C 1
ATOM 2452 O O . LEU A 1 359 ? -24.557 -8.319 -40.885 1.00 44.61 340 LEU A O 1
ATOM 2457 N N . PRO A 1 360 ? -25.668 -9.091 -42.690 1.00 51.95 341 PRO A N 1
ATOM 2458 C CA . PRO A 1 360 ? -26.705 -9.709 -41.838 1.00 57.18 341 PRO A CA 1
ATOM 2459 C C . PRO A 1 360 ? -26.180 -10.788 -40.901 1.00 55.30 341 PRO A C 1
ATOM 2460 O O . PRO A 1 360 ? -26.590 -10.816 -39.735 1.00 56.55 341 PRO A O 1
ATOM 2464 N N . SER A 1 361 ? -25.297 -11.682 -41.358 1.00 48.10 342 SER A N 1
ATOM 2465 C CA . SER A 1 361 ? -24.873 -12.804 -40.527 1.00 49.70 342 SER A CA 1
ATOM 2466 C C . SER A 1 361 ? -23.376 -13.090 -40.700 1.00 50.92 342 SER A C 1
ATOM 2467 O O . SER A 1 361 ? -22.681 -12.472 -41.512 1.00 47.88 342 SER A O 1
ATOM 2470 N N . ALA A 1 362 ? -22.886 -14.062 -39.919 1.00 49.15 343 ALA A N 1
ATOM 2471 C CA . ALA A 1 362 ? -21.505 -14.509 -40.050 1.00 45.69 343 ALA A CA 1
ATOM 2472 C C . ALA A 1 362 ? -21.241 -15.126 -41.407 1.00 42.82 343 ALA A C 1
ATOM 2473 O O . ALA A 1 362 ? -20.107 -15.069 -41.893 1.00 43.55 343 ALA A O 1
ATOM 2475 N N . ALA A 1 363 ? -22.262 -15.725 -42.033 1.00 39.91 344 ALA A N 1
ATOM 2476 C CA . ALA A 1 363 ? -22.044 -16.368 -43.326 1.00 39.79 344 ALA A CA 1
ATOM 2477 C C . ALA A 1 363 ? -21.652 -15.358 -44.400 1.00 42.30 344 ALA A C 1
ATOM 2478 O O . ALA A 1 363 ? -20.752 -15.617 -45.207 1.00 43.34 344 ALA A O 1
ATOM 2480 N N . GLU A 1 364 ? -22.334 -14.220 -44.452 1.00 41.27 345 GLU A N 1
ATOM 2481 C CA . GLU A 1 364 ? -21.911 -13.181 -45.377 1.00 43.18 345 GLU A CA 1
ATOM 2482 C C . GLU A 1 364 ? -20.533 -12.660 -45.003 1.00 40.13 345 GLU A C 1
ATOM 2483 O O . GLU A 1 364 ? -19.705 -12.402 -45.880 1.00 37.03 345 GLU A O 1
ATOM 2489 N N . ALA A 1 365 ? -20.295 -12.477 -43.702 1.00 36.86 346 ALA A N 1
ATOM 2490 C CA . ALA A 1 365 ? -18.999 -12.026 -43.222 1.00 37.66 346 ALA A CA 1
ATOM 2491 C C . ALA A 1 365 ? -17.895 -12.982 -43.652 1.00 37.87 346 ALA A C 1
ATOM 2492 O O . ALA A 1 365 ? -16.833 -12.547 -44.110 1.00 35.90 346 ALA A O 1
ATOM 2494 N N . LYS A 1 366 ? -18.134 -14.290 -43.526 1.00 37.37 347 LYS A N 1
ATOM 2495 C CA . LYS A 1 366 ? -17.122 -15.257 -43.926 1.00 35.72 347 LYS A CA 1
ATOM 2496 C C . LYS A 1 366 ? -16.814 -15.117 -45.409 1.00 39.28 347 LYS A C 1
ATOM 2497 O O . LYS A 1 366 ? -15.655 -15.245 -45.832 1.00 37.31 347 LYS A O 1
ATOM 2503 N N . ALA A 1 367 ? -17.842 -14.826 -46.209 1.00 38.22 348 ALA A N 1
ATOM 2504 C CA . ALA A 1 367 ? -17.653 -14.642 -47.640 1.00 36.65 348 ALA A CA 1
ATOM 2505 C C . ALA A 1 367 ? -16.861 -13.370 -47.937 1.00 38.23 348 ALA A C 1
ATOM 2506 O O . ALA A 1 367 ? -15.982 -13.372 -48.805 1.00 34.65 348 ALA A O 1
ATOM 2508 N N . LEU A 1 368 ? -17.172 -12.264 -47.251 1.00 30.77 349 LEU A N 1
ATOM 2509 C CA . LEU A 1 368 ? -16.386 -11.061 -47.469 1.00 36.57 349 LEU A CA 1
ATOM 2510 C C . LEU A 1 368 ? -14.952 -11.266 -46.971 1.00 39.71 349 LEU A C 1
ATOM 2511 O O . LEU A 1 368 ? -13.992 -10.838 -47.621 1.00 33.92 349 LEU A O 1
ATOM 2516 N N . THR A 1 369 ? -14.792 -11.952 -45.838 1.00 36.67 350 THR A N 1
ATOM 2517 C CA . THR A 1 369 ? -13.460 -12.194 -45.306 1.00 35.71 350 THR A CA 1
ATOM 2518 C C . THR A 1 369 ? -12.651 -13.068 -46.252 1.00 34.19 350 THR A C 1
ATOM 2519 O O . THR A 1 369 ? -11.514 -12.739 -46.596 1.00 31.66 350 THR A O 1
ATOM 2523 N N . TYR A 1 370 ? -13.239 -14.173 -46.711 1.00 33.34 351 TYR A N 1
ATOM 2524 C CA . TYR A 1 370 ? -12.591 -14.995 -47.728 1.00 31.53 351 TYR A CA 1
ATOM 2525 C C . TYR A 1 370 ? -12.227 -14.176 -48.966 1.00 32.36 351 TYR A C 1
ATOM 2526 O O . TYR A 1 370 ? -11.136 -14.330 -49.536 1.00 31.93 351 TYR A O 1
ATOM 2535 N N . SER A 1 371 ? -13.148 -13.330 -49.422 1.00 32.18 352 SER A N 1
ATOM 2536 C CA . SER A 1 371 ? -12.844 -12.408 -50.503 1.00 31.01 352 SER A CA 1
ATOM 2537 C C . SER A 1 371 ? -11.543 -11.663 -50.231 1.00 31.77 352 SER A C 1
ATOM 2538 O O . SER A 1 371 ? -10.662 -11.584 -51.095 1.00 25.23 352 SER A O 1
ATOM 2541 N N . MET A 1 372 ? -11.411 -11.085 -49.037 1.00 29.29 353 MET A N 1
ATOM 2542 C CA . MET A 1 372 ? -10.256 -10.239 -48.838 1.00 36.80 353 MET A CA 1
ATOM 2543 C C . MET A 1 372 ? -9.005 -11.093 -48.703 1.00 34.98 353 MET A C 1
ATOM 2544 O O . MET A 1 372 ? -7.926 -10.685 -49.149 1.00 35.66 353 MET A O 1
ATOM 2549 N N . GLN A 1 373 ? -9.163 -12.326 -48.209 1.00 32.32 354 GLN A N 1
ATOM 2550 C CA . GLN A 1 373 ? -8.073 -13.291 -48.222 1.00 29.29 354 GLN A CA 1
ATOM 2551 C C . GLN A 1 373 ? -7.609 -13.609 -49.644 1.00 32.75 354 GLN A C 1
ATOM 2552 O O . GLN A 1 373 ? -6.401 -13.728 -49.894 1.00 32.70 354 GLN A O 1
ATOM 2558 N N . LEU A 1 374 ? -8.546 -13.736 -50.598 1.00 32.79 355 LEU A N 1
ATOM 2559 C CA . LEU A 1 374 ? -8.144 -14.026 -51.977 1.00 32.52 355 LEU A CA 1
ATOM 2560 C C . LEU A 1 374 ? -7.471 -12.834 -52.628 1.00 29.14 355 LEU A C 1
ATOM 2561 O O . LEU A 1 374 ? -6.672 -13.003 -53.556 1.00 32.21 355 LEU A O 1
ATOM 2566 N N . LEU A 1 375 ? -7.798 -11.630 -52.173 1.00 27.24 356 LEU A N 1
ATOM 2567 C CA . LEU A 1 375 ? -7.125 -10.443 -52.670 1.00 29.60 356 LEU A CA 1
ATOM 2568 C C . LEU A 1 375 ? -5.699 -10.360 -52.114 1.00 35.07 356 LEU A C 1
ATOM 2569 O O . LEU A 1 375 ? -4.751 -10.039 -52.846 1.00 31.59 356 LEU A O 1
ATOM 2574 N N . VAL A 1 376 ? -5.530 -10.698 -50.826 1.00 34.63 357 VAL A N 1
ATOM 2575 C CA . VAL A 1 376 ? -4.211 -10.753 -50.207 1.00 28.97 357 VAL A CA 1
ATOM 2576 C C . VAL A 1 376 ? -3.308 -11.724 -50.963 1.00 33.13 357 VAL A C 1
ATOM 2577 O O . VAL A 1 376 ? -2.133 -11.420 -51.233 1.00 30.67 357 VAL A O 1
ATOM 2581 N N . GLU A 1 377 ? -3.854 -12.884 -51.365 1.00 31.25 358 GLU A N 1
ATOM 2582 C CA . GLU A 1 377 ? -3.070 -13.853 -52.133 1.00 27.54 358 GLU A CA 1
ATOM 2583 C C . GLU A 1 377 ? -2.652 -13.291 -53.486 1.00 35.20 358 GLU A C 1
ATOM 2584 O O . GLU A 1 377 ? -1.501 -13.468 -53.910 1.00 32.09 358 GLU A O 1
ATOM 2590 N N . ALA A 1 378 ? -3.586 -12.645 -54.206 1.00 29.54 359 ALA A N 1
ATOM 2591 C CA . ALA A 1 378 ? -3.199 -12.012 -55.465 1.00 30.77 359 ALA A CA 1
ATOM 2592 C C . ALA A 1 378 ? -2.098 -10.979 -55.235 1.00 30.40 359 ALA A C 1
ATOM 2593 O O . ALA A 1 378 ? -1.120 -10.934 -55.990 1.00 30.12 359 ALA A O 1
ATOM 2595 N N . GLN A 1 379 ? -2.232 -10.156 -54.184 1.00 26.89 360 GLN A N 1
ATOM 2596 C CA . GLN A 1 379 ? -1.204 -9.163 -53.872 1.00 33.20 360 GLN A CA 1
ATOM 2597 C C . GLN A 1 379 ? 0.153 -9.825 -53.574 1.00 35.31 360 GLN A C 1
ATOM 2598 O O . GLN A 1 379 ? 1.206 -9.322 -53.993 1.00 31.55 360 GLN A O 1
ATOM 2604 N N . ILE A 1 380 ? 0.146 -10.964 -52.868 1.00 32.76 361 ILE A N 1
ATOM 2605 C CA . ILE A 1 380 ? 1.393 -11.644 -52.529 1.00 28.96 361 ILE A CA 1
ATOM 2606 C C . ILE A 1 380 ? 2.104 -12.108 -53.790 1.00 32.65 361 ILE A C 1
ATOM 2607 O O . ILE A 1 380 ? 3.314 -11.898 -53.951 1.00 35.45 361 ILE A O 1
ATOM 2612 N N . LYS A 1 381 ? 1.369 -12.759 -54.697 1.00 30.79 362 LYS A N 1
ATOM 2613 C CA . LYS A 1 381 ? 1.977 -13.226 -55.938 1.00 32.07 362 LYS A CA 1
ATOM 2614 C C . LYS A 1 381 ? 2.481 -12.058 -56.769 1.00 35.74 362 LYS A C 1
ATOM 2615 O O . LYS A 1 381 ? 3.564 -12.121 -57.355 1.00 38.41 362 LYS A O 1
ATOM 2621 N N . THR A 1 382 ? 1.723 -10.969 -56.808 1.00 31.79 363 THR A N 1
ATOM 2622 C CA . THR A 1 382 ? 2.177 -9.803 -57.543 1.00 31.64 363 THR A CA 1
ATOM 2623 C C . THR A 1 382 ? 3.460 -9.252 -56.935 1.00 37.39 363 THR A C 1
ATOM 2624 O O . THR A 1 382 ? 4.421 -8.959 -57.655 1.00 39.58 363 THR A O 1
ATOM 2628 N N . GLU A 1 383 ? 3.503 -9.144 -55.600 1.00 35.88 364 GLU A N 1
ATOM 2629 C CA . GLU A 1 383 ? 4.680 -8.602 -54.920 1.00 37.81 364 GLU A CA 1
ATOM 2630 C C . GLU A 1 383 ? 5.895 -9.520 -55.051 1.00 36.11 364 GLU A C 1
ATOM 2631 O O . GLU A 1 383 ? 7.022 -9.044 -55.197 1.00 39.17 364 GLU A O 1
ATOM 2637 N N . LEU A 1 384 ? 5.694 -10.834 -55.011 1.00 37.67 365 LEU A N 1
ATOM 2638 C CA . LEU A 1 384 ? 6.815 -11.744 -55.192 1.00 32.64 365 LEU A CA 1
ATOM 2639 C C . LEU A 1 384 ? 7.320 -11.716 -56.624 1.00 38.61 365 LEU A C 1
ATOM 2640 O O . LEU A 1 384 ? 8.536 -11.706 -56.859 1.00 42.54 365 LEU A O 1
ATOM 2645 N N . ASP A 1 385 ? 6.409 -11.750 -57.600 1.00 40.63 366 ASP A N 1
ATOM 2646 C CA . ASP A 1 385 ? 6.823 -11.640 -58.996 1.00 41.96 366 ASP A CA 1
ATOM 2647 C C . ASP A 1 385 ? 7.638 -10.369 -59.209 1.00 40.55 366 ASP A C 1
ATOM 2648 O O . ASP A 1 385 ? 8.704 -10.390 -59.837 1.00 38.01 366 ASP A O 1
ATOM 2653 N N . SER A 1 386 ? 7.156 -9.257 -58.659 1.00 34.55 367 SER A N 1
ATOM 2654 C CA . SER A 1 386 ? 7.858 -7.992 -58.782 1.00 35.46 367 SER A CA 1
ATOM 2655 C C . SER A 1 386 ? 9.265 -8.079 -58.178 1.00 42.04 367 SER A C 1
ATOM 2656 O O . SER A 1 386 ? 10.245 -7.644 -58.798 1.00 36.67 367 SER A O 1
ATOM 2659 N N . LEU A 1 387 ? 9.392 -8.683 -56.991 1.00 40.78 368 LEU A N 1
ATOM 2660 C CA . LEU A 1 387 ? 10.710 -8.823 -56.382 1.00 36.25 368 LEU A CA 1
ATOM 2661 C C . LEU A 1 387 ? 11.633 -9.684 -57.238 1.00 37.79 368 LEU A C 1
ATOM 2662 O O . LEU A 1 387 ? 12.819 -9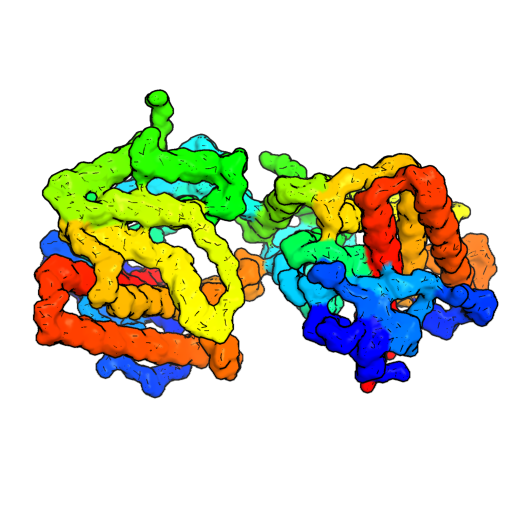.365 -57.390 1.00 40.83 368 LEU A O 1
ATOM 2667 N N . VAL A 1 388 ? 11.116 -10.777 -57.807 1.00 36.39 369 VAL A N 1
ATOM 2668 C CA . VAL A 1 388 ? 11.940 -11.615 -58.679 1.00 35.37 369 VAL A CA 1
ATOM 2669 C C . VAL A 1 388 ? 12.295 -10.868 -59.960 1.00 38.25 369 VAL A C 1
ATOM 2670 O O . VAL A 1 388 ? 13.385 -11.033 -60.513 1.00 46.63 369 VAL A O 1
ATOM 2674 N N . ALA A 1 389 ? 11.387 -10.033 -60.456 1.00 42.75 370 ALA A N 1
ATOM 2675 C CA . ALA A 1 389 ? 11.638 -9.363 -61.727 1.00 43.88 370 ALA A CA 1
ATOM 2676 C C . ALA A 1 389 ? 12.650 -8.232 -61.562 1.00 44.35 370 ALA A C 1
ATOM 2677 O O . ALA A 1 389 ? 13.485 -8.011 -62.448 1.00 48.33 370 ALA A O 1
ATOM 2679 N N . GLY A 1 390 ? 12.589 -7.507 -60.438 1.00 41.20 371 GLY A N 1
ATOM 2680 C CA . GLY A 1 390 ? 13.539 -6.452 -60.123 1.00 33.34 371 GLY A CA 1
ATOM 2681 C C . GLY A 1 390 ? 14.959 -6.939 -59.849 1.00 42.37 371 GLY A C 1
ATOM 2682 O O . GLY A 1 390 ? 15.867 -6.107 -59.752 1.00 39.94 371 GLY A O 1
ATOM 2683 N N . GLY A 1 391 ? 15.167 -8.254 -59.731 1.00 38.18 372 GLY A N 1
ATOM 2684 C CA . GLY A 1 391 ? 16.485 -8.803 -59.454 1.00 37.67 372 GLY A CA 1
ATOM 2685 C C . GLY A 1 391 ? 17.094 -8.348 -58.145 1.00 38.31 372 GLY A C 1
ATOM 2686 O O . GLY A 1 391 ? 18.311 -8.186 -58.067 1.00 40.22 372 GLY A O 1
ATOM 2687 N N . ILE A 1 392 ? 16.284 -8.144 -57.107 1.00 37.05 373 ILE A N 1
ATOM 2688 C CA . ILE A 1 392 ? 16.779 -7.603 -55.846 1.00 37.20 373 ILE A CA 1
ATOM 2689 C C . ILE A 1 392 ? 16.659 -8.633 -54.730 1.00 38.97 373 ILE A C 1
ATOM 2690 O O . ILE A 1 392 ? 16.545 -8.269 -53.558 1.00 40.04 373 ILE A O 1
ATOM 2695 N N . LEU A 1 393 ? 16.718 -9.918 -55.070 1.00 35.47 374 LEU A N 1
ATOM 2696 C CA . LEU A 1 393 ? 16.614 -10.979 -54.079 1.00 37.72 374 LEU A CA 1
ATOM 2697 C C . LEU A 1 393 ? 17.750 -11.969 -54.273 1.00 40.33 374 LEU A C 1
ATOM 2698 O O . LEU A 1 393 ? 17.984 -12.434 -55.394 1.00 37.68 374 LEU A O 1
ATOM 2703 N N . SER A 1 394 ? 18.436 -12.309 -53.184 1.00 38.84 375 SER A N 1
ATOM 2704 C CA . SER A 1 394 ? 19.388 -13.406 -53.258 1.00 37.19 375 SER A CA 1
ATOM 2705 C C . SER A 1 394 ? 18.651 -14.740 -53.347 1.00 37.21 375 SER A C 1
ATOM 2706 O O . SER A 1 394 ? 17.450 -14.836 -53.099 1.00 37.12 375 SER A O 1
ATOM 2709 N N . CYS A 1 395 ? 19.405 -15.788 -53.681 1.00 41.82 376 CYS A N 1
ATOM 2710 C CA . CYS A 1 395 ? 18.910 -17.150 -53.515 1.00 37.56 376 CYS A CA 1
ATOM 2711 C C . CYS A 1 395 ? 18.377 -17.376 -52.102 1.00 43.06 376 CYS A C 1
ATOM 2712 O O . CYS A 1 395 ? 17.270 -17.898 -51.924 1.00 38.98 376 CYS A O 1
ATOM 2715 N N . GLU A 1 396 ? 19.144 -16.959 -51.079 1.00 39.03 377 GLU A N 1
ATOM 2716 C CA . GLU A 1 396 ? 18.721 -17.179 -49.695 1.00 40.16 377 GLU A CA 1
ATOM 2717 C C . GLU A 1 396 ? 17.423 -16.433 -49.369 1.00 39.69 377 GLU A C 1
ATOM 2718 O O . GLU A 1 396 ? 16.555 -16.972 -48.676 1.00 34.50 377 GLU A O 1
ATOM 2724 N N . GLU A 1 397 ? 17.265 -15.197 -49.862 1.00 34.97 378 GLU A N 1
ATOM 2725 C CA . GLU A 1 397 ? 16.011 -14.487 -49.621 1.00 35.69 378 GLU A CA 1
ATOM 2726 C C . GLU A 1 397 ? 14.854 -15.140 -50.369 1.00 39.84 378 GLU A C 1
ATOM 2727 O O . GLU A 1 397 ? 13.743 -15.235 -49.837 1.00 34.96 378 GLU A O 1
ATOM 2733 N N . LEU A 1 398 ? 15.087 -15.592 -51.606 1.00 41.37 379 LEU A N 1
ATOM 2734 C CA . LEU A 1 398 ? 14.013 -16.252 -52.335 1.00 35.35 379 LEU A CA 1
ATOM 2735 C C . LEU A 1 398 ? 13.625 -17.543 -51.635 1.00 37.19 379 LEU A C 1
ATOM 2736 O O . LEU A 1 398 ? 12.435 -17.857 -51.508 1.00 37.33 379 LEU A O 1
ATOM 2741 N N . ARG A 1 399 ? 14.626 -18.283 -51.141 1.00 39.11 380 ARG A N 1
ATOM 2742 C CA . ARG A 1 399 ? 14.379 -19.488 -50.356 1.00 35.72 380 ARG A CA 1
ATOM 2743 C C . ARG A 1 399 ? 13.526 -19.176 -49.130 1.00 39.46 380 ARG A C 1
ATOM 2744 O O . ARG A 1 399 ? 12.565 -19.898 -48.825 1.00 38.64 380 ARG A O 1
ATOM 2752 N N . PHE A 1 400 ? 13.845 -18.082 -48.436 1.00 34.20 381 PHE A N 1
ATOM 2753 C CA . PHE A 1 400 ? 13.092 -17.701 -47.252 1.00 29.82 381 PHE A CA 1
ATOM 2754 C C . PHE A 1 400 ? 11.657 -17.347 -47.609 1.00 32.71 381 PHE A C 1
ATOM 2755 O O . PHE A 1 400 ? 10.710 -17.795 -46.953 1.00 33.50 381 PHE A O 1
ATOM 2763 N N . LEU A 1 401 ? 11.477 -16.551 -48.660 1.00 33.76 382 LEU A N 1
ATOM 2764 C CA . LEU A 1 401 ? 10.131 -16.156 -49.053 1.00 31.23 382 LEU A CA 1
ATOM 2765 C C . LEU A 1 401 ? 9.317 -17.357 -49.516 1.00 33.17 382 LEU A C 1
ATOM 2766 O O . LEU A 1 401 ? 8.112 -17.430 -49.249 1.00 33.16 382 LEU A O 1
ATOM 2771 N N . ASP A 1 402 ? 9.953 -18.312 -50.202 1.00 34.63 383 ASP A N 1
ATOM 2772 C CA . ASP A 1 402 ? 9.226 -19.505 -50.625 1.00 35.05 383 ASP A CA 1
ATOM 2773 C C . ASP A 1 402 ? 8.730 -20.283 -49.408 1.00 33.36 383 ASP A C 1
ATOM 2774 O O . ASP A 1 402 ? 7.601 -20.786 -49.396 1.00 29.27 383 ASP A O 1
ATOM 2779 N N . ALA A 1 403 ? 9.551 -20.348 -48.358 1.00 33.95 384 ALA A N 1
ATOM 2780 C CA . ALA A 1 403 ? 9.162 -21.051 -47.145 1.00 32.22 384 ALA A CA 1
ATOM 2781 C C . ALA A 1 403 ? 8.112 -20.272 -46.358 1.00 28.96 384 ALA A C 1
ATOM 2782 O O . ALA A 1 403 ? 7.268 -20.876 -45.693 1.00 29.03 384 ALA A O 1
ATOM 2784 N N . ALA A 1 404 ? 8.164 -18.936 -46.409 1.00 30.99 385 ALA A N 1
ATOM 2785 C CA . ALA A 1 404 ? 7.068 -18.122 -45.892 1.00 32.60 385 ALA A CA 1
ATOM 2786 C C . ALA A 1 404 ? 5.753 -18.498 -46.557 1.00 27.48 385 ALA A C 1
ATOM 2787 O O . ALA A 1 404 ? 4.733 -18.650 -45.885 1.00 26.72 385 ALA A O 1
ATOM 2789 N N . LEU A 1 405 ? 5.769 -18.673 -47.880 1.00 26.75 386 LEU A N 1
ATOM 2790 C CA . LEU A 1 405 ? 4.571 -19.104 -48.586 1.00 27.01 386 LEU A CA 1
ATOM 2791 C C . LEU A 1 405 ? 4.182 -20.526 -48.213 1.00 27.60 386 LEU A C 1
ATOM 2792 O O . LEU A 1 405 ? 2.988 -20.843 -48.158 1.00 34.84 386 LEU A O 1
ATOM 2797 N N . LEU A 1 406 ? 5.157 -21.395 -47.956 1.00 26.96 387 LEU A N 1
ATOM 2798 C CA . LEU A 1 406 ? 4.810 -22.733 -47.509 1.00 28.02 387 LEU A CA 1
ATOM 2799 C C . LEU A 1 406 ? 4.111 -22.674 -46.165 1.00 33.48 387 LEU A C 1
ATOM 2800 O O . LEU A 1 406 ? 3.189 -23.463 -45.907 1.00 34.72 387 LEU A O 1
ATOM 2805 N N . MET A 1 407 ? 4.503 -21.720 -45.312 1.00 30.13 388 MET A N 1
ATOM 2806 C CA . MET A 1 407 ? 3.768 -21.526 -44.074 1.00 29.02 388 MET A CA 1
ATOM 2807 C C . MET A 1 407 ? 2.328 -21.119 -44.359 1.00 27.78 388 MET A C 1
ATOM 2808 O O . MET A 1 407 ? 1.396 -21.650 -43.754 1.00 29.38 388 MET A O 1
ATOM 2813 N N . ALA A 1 408 ? 2.128 -20.184 -45.292 1.00 29.88 389 ALA A N 1
ATOM 2814 C CA . ALA A 1 408 ? 0.781 -19.707 -45.603 1.00 29.90 389 ALA A CA 1
ATOM 2815 C C . ALA A 1 408 ? -0.098 -20.825 -46.171 1.00 35.14 389 ALA A C 1
ATOM 2816 O O . ALA A 1 408 ? -1.228 -21.026 -45.715 1.00 30.63 389 ALA A O 1
ATOM 2818 N N . SER A 1 409 ? 0.397 -21.569 -47.174 1.00 29.65 390 SER A N 1
ATOM 2819 C CA . SER A 1 409 ? -0.413 -22.670 -47.690 1.00 30.65 390 SER A CA 1
ATOM 2820 C C . SER A 1 409 ? -0.537 -23.792 -46.663 1.00 33.09 390 SER A C 1
ATOM 2821 O O . SER A 1 409 ? -1.592 -24.431 -46.557 1.00 30.50 390 SER A O 1
ATOM 2824 N N . GLY A 1 410 ? 0.527 -24.038 -45.889 1.00 34.81 391 GLY A N 1
ATOM 2825 C CA . GLY A 1 410 ? 0.494 -25.111 -44.914 1.00 31.99 391 GLY A CA 1
ATOM 2826 C C . GLY A 1 410 ? -0.424 -24.804 -43.755 1.00 33.63 391 GLY A C 1
ATOM 2827 O O . GLY A 1 410 ? -0.967 -25.714 -43.127 1.00 32.81 391 GLY A O 1
ATOM 2828 N N . ASN A 1 411 ? -0.611 -23.522 -43.460 1.00 34.63 392 ASN A N 1
ATOM 2829 C CA . ASN A 1 411 ? -1.596 -23.122 -42.467 1.00 32.09 392 ASN A CA 1
ATOM 2830 C C . ASN A 1 411 ? -3.011 -23.464 -42.936 1.00 35.59 392 ASN A C 1
ATOM 2831 O O . ASN A 1 411 ? -3.871 -23.857 -42.134 1.00 35.43 392 ASN A O 1
ATOM 2836 N N . VAL A 1 412 ? -3.280 -23.315 -44.230 1.00 30.01 393 VAL A N 1
ATOM 2837 C CA . VAL A 1 412 ? -4.580 -23.717 -44.738 1.00 36.31 393 VAL A CA 1
ATOM 2838 C C . VAL A 1 412 ? -4.739 -25.230 -44.602 1.00 39.20 393 VAL A C 1
ATOM 2839 O O . VAL A 1 412 ? -5.747 -25.718 -44.080 1.00 36.28 393 VAL A O 1
ATOM 2843 N N . PHE A 1 413 ? -3.724 -25.992 -45.028 1.00 40.59 394 PHE A N 1
ATOM 2844 C CA . PHE A 1 413 ? -3.868 -27.445 -45.048 1.00 39.33 394 PHE A CA 1
ATOM 2845 C C . PHE A 1 413 ? -4.079 -27.991 -43.644 1.00 40.80 394 PHE A C 1
ATOM 2846 O O . PHE A 1 413 ? -5.033 -28.740 -43.395 1.00 38.24 394 PHE A O 1
ATOM 2854 N N . TYR A 1 414 ? -3.208 -27.608 -42.705 1.00 38.39 395 TYR A N 1
ATOM 2855 C CA . TYR A 1 414 ? -3.373 -28.064 -41.334 1.00 40.12 395 TYR A CA 1
ATOM 2856 C C . TYR A 1 414 ? -4.741 -27.700 -40.783 1.00 43.05 395 TYR A C 1
ATOM 2857 O O . TYR A 1 414 ? -5.287 -28.438 -39.958 1.00 49.60 395 TYR A O 1
ATOM 2866 N N . SER A 1 415 ? -5.318 -26.584 -41.223 1.00 39.36 396 SER A N 1
ATOM 2867 C CA . SER A 1 415 ? -6.597 -26.163 -40.668 1.00 38.21 396 SER A CA 1
ATOM 2868 C C . SER A 1 415 ? -7.763 -26.914 -41.287 1.00 39.78 396 SER A C 1
ATOM 2869 O O . SER A 1 415 ? -8.842 -26.949 -40.698 1.00 42.31 396 SER A O 1
ATOM 2872 N N . VAL A 1 416 ? -7.567 -27.507 -42.458 1.00 37.26 397 VAL A N 1
ATOM 2873 C CA . VAL A 1 416 ? -8.591 -28.340 -43.061 1.00 38.65 397 VAL A CA 1
ATOM 2874 C C . VAL A 1 416 ? -8.556 -29.756 -42.480 1.00 46.22 397 VAL A C 1
ATOM 2875 O O . VAL A 1 416 ? -9.604 -30.322 -42.154 1.00 46.18 397 VAL A O 1
ATOM 2879 N N . VAL A 1 417 ? -7.358 -30.332 -42.306 1.00 44.79 398 VAL A N 1
ATOM 2880 C CA . VAL A 1 417 ? -7.193 -31.755 -42.001 1.00 44.47 398 VAL A CA 1
ATOM 2881 C C . VAL A 1 417 ? -7.002 -32.034 -40.513 1.00 49.29 398 VAL A C 1
ATOM 2882 O O . VAL A 1 417 ? -6.943 -33.205 -40.112 1.00 50.48 398 VAL A O 1
ATOM 2886 N N . SER A 1 418 ? -6.886 -31.003 -39.686 1.00 49.86 399 SER A N 1
ATOM 2887 C CA . SER A 1 418 ? -6.767 -31.190 -38.250 1.00 43.84 399 SER A CA 1
ATOM 2888 C C . SER A 1 418 ? -8.145 -31.391 -37.618 1.00 46.77 399 SER A C 1
ATOM 2889 O O . SER A 1 418 ? -9.183 -31.070 -38.202 1.00 46.77 399 SER A O 1
ATOM 2892 N N . SER A 1 419 ? -8.141 -31.939 -36.406 1.00 50.55 400 SER A N 1
ATOM 2893 C CA . SER A 1 419 ? -9.344 -32.053 -35.589 1.00 51.31 400 SER A CA 1
ATOM 2894 C C . SER A 1 419 ? -9.743 -30.734 -34.941 1.00 52.91 400 SER A C 1
ATOM 2895 O O . SER A 1 419 ? -10.874 -30.612 -34.458 1.00 56.18 400 SER A O 1
ATOM 2898 N N . ARG A 1 420 ? -8.851 -29.746 -34.964 1.00 49.45 401 ARG A N 1
ATOM 2899 C CA . ARG A 1 420 ? -8.891 -28.621 -34.038 1.00 48.18 401 ARG A CA 1
ATOM 2900 C C . ARG A 1 420 ? -10.054 -27.674 -34.294 1.00 49.55 401 ARG A C 1
ATOM 2901 O O . ARG A 1 420 ? -10.578 -27.078 -33.346 1.00 48.61 401 ARG A O 1
ATOM 2909 N N . TYR A 1 421 ? -10.443 -27.482 -35.555 1.00 46.49 402 TYR A N 1
ATOM 2910 C CA . TYR A 1 421 ? -11.409 -26.448 -35.903 1.00 49.19 402 TYR A CA 1
ATOM 2911 C C . TYR A 1 421 ? -12.702 -26.990 -36.471 1.00 45.54 402 TYR A C 1
ATOM 2912 O O . TYR A 1 421 ? -13.734 -26.337 -36.320 1.00 47.89 402 TYR A O 1
ATOM 2921 N N . GLY A 1 422 ? -12.672 -28.139 -37.144 1.00 50.20 403 GLY A N 1
ATOM 2922 C CA . GLY A 1 422 ? -13.881 -28.775 -37.626 1.00 54.74 403 GLY A CA 1
ATOM 2923 C C . GLY A 1 422 ? -14.501 -29.764 -36.662 1.00 62.37 403 GLY A C 1
ATOM 2924 O O . GLY A 1 422 ? -15.614 -30.250 -36.895 1.00 56.08 403 GLY A O 1
ATOM 2925 N N . GLY A 1 423 ? -13.796 -30.071 -35.578 1.00 61.23 404 GLY A N 1
ATOM 2926 C CA . GLY A 1 423 ? -14.296 -31.030 -34.629 1.00 68.60 404 GLY A CA 1
ATOM 2927 C C . GLY A 1 423 ? -14.462 -32.406 -35.249 1.00 71.64 404 GLY A C 1
ATOM 2928 O O . GLY A 1 423 ? -13.745 -32.808 -36.171 1.00 69.95 404 GLY A O 1
ATOM 2929 N N . LYS A 1 424 ? -15.459 -33.124 -34.743 1.00 78.63 405 LYS A N 1
ATOM 2930 C CA . LYS A 1 424 ? -15.695 -34.515 -35.095 1.00 71.59 405 LYS A CA 1
ATOM 2931 C C . LYS A 1 424 ? -16.607 -34.654 -36.309 1.00 75.07 405 LYS A C 1
ATOM 2932 O O . LYS A 1 424 ? -16.548 -35.683 -36.998 1.00 72.99 405 LYS A O 1
ATOM 2938 N N . ALA A 1 425 ? -17.418 -33.628 -36.603 1.00 65.41 406 ALA A N 1
ATOM 2939 C CA . ALA A 1 425 ? -18.254 -33.650 -37.801 1.00 62.47 406 ALA A CA 1
ATOM 2940 C C . ALA A 1 425 ? -17.424 -33.861 -39.060 1.00 68.01 406 ALA A C 1
ATOM 2941 O O . ALA A 1 425 ? -17.828 -34.601 -39.965 1.00 74.93 406 ALA A O 1
ATOM 2943 N N . ALA A 1 426 ? -16.258 -33.232 -39.138 1.00 68.89 407 ALA A N 1
ATOM 2944 C CA . ALA A 1 426 ? -15.479 -33.288 -40.366 1.00 64.74 407 ALA A CA 1
ATOM 2945 C C . ALA A 1 426 ? -14.647 -34.560 -40.504 1.00 64.76 407 ALA A C 1
ATOM 2946 O O . ALA A 1 426 ? -13.841 -34.628 -41.436 1.00 62.82 407 ALA A O 1
ATOM 2948 N N . LYS A 1 427 ? -14.821 -35.554 -39.622 1.00 69.32 408 LYS A N 1
ATOM 2949 C CA . LYS A 1 427 ? -14.090 -36.815 -39.740 1.00 65.01 408 LYS A CA 1
ATOM 2950 C C . LYS A 1 427 ? -14.356 -37.479 -41.089 1.00 66.19 408 LYS A C 1
ATOM 2951 O O . LYS A 1 427 ? -15.473 -37.434 -41.609 1.00 68.54 408 LYS A O 1
ATOM 2957 N N . LEU A 1 428 ? -13.319 -38.089 -41.661 1.00 65.79 409 LEU A N 1
ATOM 2958 C CA . LEU A 1 428 ? -13.431 -38.821 -42.917 1.00 74.56 409 LEU A CA 1
ATOM 2959 C C . LEU A 1 428 ? -13.681 -40.311 -42.673 1.00 79.93 409 LEU A C 1
ATOM 2960 O O . LEU A 1 428 ? -13.301 -40.861 -41.635 1.00 79.29 409 LEU A O 1
ATOM 2965 N N . GLU A 1 429 ? -14.303 -40.968 -43.656 1.00 83.31 410 GLU A N 1
ATOM 2966 C CA . GLU A 1 429 ? -14.569 -42.412 -43.586 1.00 86.21 410 GLU A CA 1
ATOM 2967 C C . GLU A 1 429 ? -13.963 -43.176 -44.767 1.00 84.44 410 GLU A C 1
ATOM 2968 O O . GLU A 1 429 ? -14.298 -44.343 -45.005 1.00 82.42 410 GLU A O 1
ATOM 2974 N N . LEU B 1 24 ? 13.344 -61.530 4.921 1.00 72.90 5 LEU B N 1
ATOM 2975 C CA . LEU B 1 24 ? 14.789 -61.490 5.154 1.00 75.90 5 LEU B CA 1
ATOM 2976 C C . LEU B 1 24 ? 15.227 -60.142 5.742 1.00 69.82 5 LEU B C 1
ATOM 2977 O O . LEU B 1 24 ? 14.677 -59.086 5.414 1.00 66.14 5 LEU B O 1
ATOM 2982 N N . THR B 1 25 ? 16.242 -60.200 6.603 1.00 69.29 6 THR B N 1
ATOM 2983 C CA . THR B 1 25 ? 16.562 -59.134 7.539 1.00 68.61 6 THR B CA 1
ATOM 2984 C C . THR B 1 25 ? 17.957 -58.583 7.289 1.00 68.17 6 THR B C 1
ATOM 2985 O O . THR B 1 25 ? 18.879 -59.318 6.916 1.00 68.54 6 THR B O 1
ATOM 2989 N N . TYR B 1 26 ? 18.109 -57.283 7.552 1.00 69.14 7 TYR B N 1
ATOM 2990 C CA . TYR B 1 26 ? 19.433 -56.663 7.535 1.00 63.02 7 TYR B CA 1
ATOM 2991 C C . TYR B 1 26 ? 20.438 -57.461 8.351 1.00 63.30 7 TYR B C 1
ATOM 2992 O O . TYR B 1 26 ? 21.617 -57.535 7.990 1.00 64.29 7 TYR B O 1
ATOM 3001 N N . THR B 1 27 ? 19.997 -58.050 9.464 1.00 69.67 8 THR B N 1
ATOM 3002 C CA . THR B 1 27 ? 20.906 -58.795 10.332 1.00 67.07 8 THR B CA 1
ATOM 3003 C C . THR B 1 27 ? 21.274 -60.141 9.729 1.00 60.38 8 THR B C 1
ATOM 3004 O O . THR B 1 27 ? 22.447 -60.523 9.725 1.00 63.41 8 THR B O 1
ATOM 3008 N N . GLU B 1 28 ? 20.281 -60.880 9.233 1.00 61.77 9 GLU B N 1
ATOM 3009 C CA . GLU B 1 28 ? 20.554 -62.232 8.763 1.00 64.79 9 GLU B CA 1
ATOM 3010 C C . GLU B 1 28 ? 21.330 -62.205 7.456 1.00 68.63 9 GLU B C 1
ATOM 3011 O O . GLU B 1 28 ? 22.203 -63.051 7.223 1.00 67.60 9 GLU B O 1
ATOM 3017 N N . VAL B 1 29 ? 21.028 -61.238 6.591 1.00 67.47 10 VAL B N 1
ATOM 3018 C CA . VAL B 1 29 ? 21.802 -61.068 5.367 1.00 65.40 10 VAL B CA 1
ATOM 3019 C C . VAL B 1 29 ? 23.255 -60.752 5.709 1.00 62.61 10 VAL B C 1
ATOM 3020 O O . VAL B 1 29 ? 24.181 -61.479 5.328 1.00 59.79 10 VAL B O 1
ATOM 3024 N N . ASN B 1 30 ? 23.469 -59.680 6.473 1.00 58.73 11 ASN B N 1
ATOM 3025 C CA . ASN B 1 30 ? 24.822 -59.211 6.731 1.00 56.74 11 ASN B CA 1
ATOM 3026 C C . ASN B 1 30 ? 25.629 -60.160 7.601 1.00 60.24 11 ASN B C 1
ATOM 3027 O O . ASN B 1 30 ? 26.859 -60.065 7.621 1.00 66.95 11 ASN B O 1
ATOM 3032 N N . GLN B 1 31 ? 24.981 -61.061 8.327 1.00 65.34 12 GLN B N 1
ATOM 3033 C CA . GLN B 1 31 ? 25.725 -62.025 9.125 1.00 63.91 12 GLN B CA 1
ATOM 3034 C C . GLN B 1 31 ? 26.312 -63.133 8.258 1.00 65.29 12 GLN B C 1
ATOM 3035 O O . GLN B 1 31 ? 27.436 -63.586 8.503 1.00 69.39 12 GLN B O 1
ATOM 3041 N N . ASN B 1 32 ? 25.582 -63.557 7.224 1.00 62.96 13 ASN B N 1
ATOM 3042 C CA . ASN B 1 32 ? 25.936 -64.739 6.443 1.00 65.01 13 ASN B CA 1
ATOM 3043 C C . ASN B 1 32 ? 26.702 -64.435 5.161 1.00 60.05 13 ASN B C 1
ATOM 3044 O O . ASN B 1 32 ? 27.054 -65.375 4.439 1.00 59.00 13 ASN B O 1
ATOM 3049 N N . LEU B 1 33 ? 26.958 -63.163 4.846 1.00 61.14 14 LEU B N 1
ATOM 3050 C CA . LEU B 1 33 ? 27.564 -62.853 3.551 1.00 57.45 14 LEU B CA 1
ATOM 3051 C C . LEU B 1 33 ? 29.026 -63.248 3.518 1.00 54.94 14 LEU B C 1
ATOM 3052 O O . LEU B 1 33 ? 29.528 -63.698 2.484 1.00 55.88 14 LEU B O 1
ATOM 3057 N N . ALA B 1 34 ? 29.723 -63.088 4.636 1.00 59.53 15 ALA B N 1
ATOM 3058 C CA . ALA B 1 34 ? 31.151 -63.321 4.688 1.00 57.60 15 ALA B CA 1
ATOM 3059 C C . ALA B 1 34 ? 31.479 -64.096 5.953 1.00 58.03 15 ALA B C 1
ATOM 3060 O O . ALA B 1 34 ? 30.694 -64.129 6.904 1.00 61.03 15 ALA B O 1
ATOM 3062 N N . ALA B 1 35 ? 32.649 -64.734 5.942 1.00 64.19 16 ALA B N 1
ATOM 3063 C CA . ALA B 1 35 ? 33.172 -65.378 7.139 1.00 65.20 16 ALA B CA 1
ATOM 3064 C C . ALA B 1 35 ? 33.368 -64.349 8.252 1.00 65.04 16 ALA B C 1
ATOM 3065 O O . ALA B 1 35 ? 33.501 -63.143 8.004 1.00 64.46 16 ALA B O 1
ATOM 3067 N N . ARG B 1 36 ? 33.369 -64.831 9.501 1.00 66.98 17 ARG B N 1
ATOM 3068 C CA . ARG B 1 36 ? 33.530 -63.906 10.620 1.00 64.63 17 ARG B CA 1
ATOM 3069 C C . ARG B 1 36 ? 34.943 -63.338 10.687 1.00 63.77 17 ARG B C 1
ATOM 3070 O O . ARG B 1 36 ? 35.123 -62.224 11.189 1.00 59.89 17 ARG B O 1
ATOM 3078 N N . GLU B 1 37 ? 35.930 -64.060 10.137 1.00 63.67 18 GLU B N 1
ATOM 3079 C CA . GLU B 1 37 ? 37.324 -63.616 10.096 1.00 63.19 18 GLU B CA 1
ATOM 3080 C C . GLU B 1 37 ? 37.498 -62.299 9.363 1.00 63.46 18 GLU B C 1
ATOM 3081 O O . GLU B 1 37 ? 38.541 -61.649 9.515 1.00 62.29 18 GLU B O 1
ATOM 3087 N N . ASN B 1 38 ? 36.511 -61.906 8.558 1.00 60.12 19 ASN B N 1
ATOM 3088 C CA . ASN B 1 38 ? 36.627 -60.752 7.682 1.00 57.86 19 ASN B CA 1
ATOM 3089 C C . ASN B 1 38 ? 35.740 -59.598 8.131 1.00 58.04 19 ASN B C 1
ATOM 3090 O O . ASN B 1 38 ? 35.634 -58.596 7.414 1.00 57.10 19 ASN B O 1
ATOM 3095 N N . ALA B 1 39 ? 35.129 -59.706 9.318 1.00 59.74 20 ALA B N 1
ATOM 3096 C CA . ALA B 1 39 ? 34.175 -58.700 9.783 1.00 59.81 20 ALA B CA 1
ATOM 3097 C C . ALA B 1 39 ? 34.796 -57.309 9.892 1.00 57.09 20 ALA B C 1
ATOM 3098 O O . ALA B 1 39 ? 34.100 -56.307 9.685 1.00 53.36 20 ALA B O 1
ATOM 3100 N N . SER B 1 40 ? 36.092 -57.222 10.210 1.00 56.57 21 SER B N 1
ATOM 3101 C CA . SER B 1 40 ? 36.749 -55.916 10.282 1.00 57.71 21 SER B CA 1
ATOM 3102 C C . SER B 1 40 ? 36.763 -55.214 8.929 1.00 60.17 21 SER B C 1
ATOM 3103 O O . SER B 1 40 ? 36.750 -53.978 8.870 1.00 57.79 21 SER B O 1
ATOM 3106 N N . TRP B 1 41 ? 36.800 -55.983 7.836 1.00 60.95 22 TRP B N 1
ATOM 3107 C CA . TRP B 1 41 ? 36.794 -55.436 6.483 1.00 57.15 22 TRP B CA 1
ATOM 3108 C C . TRP B 1 41 ? 35.428 -55.510 5.798 1.00 53.99 22 TRP B C 1
ATOM 3109 O O . TRP B 1 41 ? 35.279 -54.956 4.700 1.00 50.68 22 TRP B O 1
ATOM 3120 N N . PHE B 1 42 ? 34.436 -56.160 6.412 1.00 49.12 23 PHE B N 1
ATOM 3121 C CA . PHE B 1 42 ? 33.170 -56.414 5.735 1.00 49.41 23 PHE B CA 1
ATOM 3122 C C . PHE B 1 42 ? 32.410 -55.116 5.462 1.00 51.45 23 PHE B C 1
ATOM 3123 O O . PHE B 1 42 ? 32.348 -54.222 6.311 1.00 57.47 23 PHE B O 1
ATOM 3131 N N . SER B 1 43 ? 31.846 -55.010 4.252 1.00 48.75 24 SER B N 1
ATOM 3132 C CA . SER B 1 43 ? 31.107 -53.828 3.823 1.00 47.57 24 SER B CA 1
ATOM 3133 C C . SER B 1 43 ? 29.613 -54.116 3.901 1.00 52.00 24 SER B C 1
ATOM 3134 O O . SER B 1 43 ? 29.085 -54.862 3.059 1.00 52.18 24 SER B O 1
ATOM 3137 N N . PRO B 1 44 ? 28.901 -53.571 4.873 1.00 54.72 25 PRO B N 1
ATOM 3138 C CA . PRO B 1 44 ? 27.544 -54.055 5.141 1.00 53.82 25 PRO B CA 1
ATOM 3139 C C . PRO B 1 44 ? 26.577 -53.698 4.020 1.00 52.25 25 PRO B C 1
ATOM 3140 O O . PRO B 1 44 ? 26.785 -52.775 3.225 1.00 46.29 25 PRO B O 1
ATOM 3144 N N . VAL B 1 45 ? 25.492 -54.462 3.984 1.00 52.85 26 VAL B N 1
ATOM 3145 C CA . VAL B 1 45 ? 24.565 -54.511 2.860 1.00 52.41 26 VAL B CA 1
ATOM 3146 C C . VAL B 1 45 ? 23.213 -53.971 3.317 1.00 50.72 26 VAL B C 1
ATOM 3147 O O . VAL B 1 45 ? 22.663 -54.435 4.322 1.00 53.74 26 VAL B O 1
ATOM 3151 N N . ARG B 1 46 ? 22.682 -52.985 2.584 1.00 50.74 27 ARG B N 1
ATOM 3152 C CA . ARG B 1 46 ? 21.499 -52.253 3.014 1.00 49.90 27 ARG B CA 1
ATOM 3153 C C . ARG B 1 46 ? 20.253 -52.464 2.159 1.00 52.47 27 ARG B C 1
ATOM 3154 O O . ARG B 1 46 ? 19.150 -52.169 2.633 1.00 56.94 27 ARG B O 1
ATOM 3162 N N . PHE B 1 47 ? 20.383 -52.960 0.931 1.00 49.04 28 PHE B N 1
ATOM 3163 C CA . PHE B 1 47 ? 19.236 -53.197 0.066 1.00 45.07 28 PHE B CA 1
ATOM 3164 C C . PHE B 1 47 ? 19.288 -54.605 -0.507 1.00 43.69 28 PHE B C 1
ATOM 3165 O O . PHE B 1 47 ? 20.302 -55.305 -0.424 1.00 46.95 28 PHE B O 1
ATOM 3173 N N . ALA B 1 48 ? 18.157 -55.026 -1.081 1.00 46.32 29 ALA B N 1
ATOM 3174 C CA . ALA B 1 48 ? 17.991 -56.342 -1.715 1.00 39.94 29 ALA B CA 1
ATOM 3175 C C . ALA B 1 48 ? 16.989 -56.183 -2.861 1.00 44.98 29 ALA B C 1
ATOM 3176 O O . ALA B 1 48 ? 15.834 -56.594 -2.776 1.00 45.03 29 ALA B O 1
ATOM 3178 N N . TYR B 1 49 ? 17.449 -55.567 -3.953 1.00 42.16 30 TYR B N 1
ATOM 3179 C CA . TYR B 1 49 ? 16.612 -55.338 -5.125 1.00 37.02 30 TYR B CA 1
ATOM 3180 C C . TYR B 1 49 ? 16.481 -56.618 -5.943 1.00 35.04 30 TYR B C 1
ATOM 3181 O O . TYR B 1 49 ? 17.482 -57.296 -6.216 1.00 31.02 30 TYR B O 1
ATOM 3190 N N . ASP B 1 50 ? 15.247 -56.938 -6.340 1.00 33.54 31 ASP B N 1
ATOM 3191 C CA . ASP B 1 50 ? 14.936 -58.081 -7.206 1.00 31.82 31 ASP B CA 1
ATOM 3192 C C . ASP B 1 50 ? 14.309 -57.569 -8.496 1.00 31.88 31 ASP B C 1
ATOM 3193 O O . ASP B 1 50 ? 13.100 -57.327 -8.545 1.00 33.51 31 ASP B O 1
ATOM 3198 N N . TRP B 1 51 ? 15.108 -57.449 -9.549 1.00 31.02 32 TRP B N 1
ATOM 3199 C CA . TRP B 1 51 ? 14.622 -56.807 -10.761 1.00 30.78 32 TRP B CA 1
ATOM 3200 C C . TRP B 1 51 ? 13.835 -57.747 -11.657 1.00 29.01 32 TRP B C 1
ATOM 3201 O O . TRP B 1 51 ? 13.448 -57.335 -12.754 1.00 27.77 32 TRP B O 1
ATOM 3212 N N . LEU B 1 52 ? 13.595 -58.981 -11.208 1.00 27.68 33 LEU B N 1
ATOM 3213 C CA . LEU B 1 52 ? 12.762 -59.971 -11.880 1.00 31.01 33 LEU B CA 1
ATOM 3214 C C . LEU B 1 52 ? 11.500 -60.295 -11.086 1.00 34.40 33 LEU B C 1
ATOM 3215 O O . LEU B 1 52 ? 10.851 -61.310 -11.345 1.00 32.99 33 LEU B O 1
ATOM 3220 N N . GLU B 1 53 ? 11.160 -59.450 -10.114 1.00 37.66 34 GLU B N 1
ATOM 3221 C CA . GLU B 1 53 ? 10.141 -59.780 -9.127 1.00 41.95 34 GLU B CA 1
ATOM 3222 C C . GLU B 1 53 ? 8.817 -60.137 -9.791 1.00 45.72 34 GLU B C 1
ATOM 3223 O O . GLU B 1 53 ? 8.140 -61.090 -9.381 1.00 44.74 34 GLU B O 1
ATOM 3229 N N . ASP B 1 54 ? 8.444 -59.400 -10.831 1.00 40.66 35 ASP B N 1
ATOM 3230 C CA . ASP B 1 54 ? 7.174 -59.597 -11.512 1.00 46.91 35 ASP B CA 1
ATOM 3231 C C . ASP B 1 54 ? 7.394 -60.091 -12.931 1.00 41.76 35 ASP B C 1
ATOM 3232 O O . ASP B 1 54 ? 6.678 -59.705 -13.851 1.00 48.10 35 ASP B O 1
ATOM 3237 N N . ALA B 1 55 ? 8.393 -60.946 -13.117 1.00 37.41 36 ALA B N 1
ATOM 3238 C CA . ALA B 1 55 ? 8.730 -61.458 -14.428 1.00 30.61 36 ALA B CA 1
ATOM 3239 C C . ALA B 1 55 ? 8.447 -62.948 -14.491 1.00 33.34 36 ALA B C 1
ATOM 3240 O O . ALA B 1 55 ? 8.835 -63.691 -13.581 1.00 32.15 36 ALA B O 1
ATOM 3242 N N . PRO B 1 56 ? 7.774 -63.420 -15.523 1.00 35.93 37 PRO B N 1
ATOM 3243 C CA . PRO B 1 56 ? 7.483 -64.857 -15.603 1.00 34.68 37 PRO B CA 1
ATOM 3244 C C . PRO B 1 56 ? 8.741 -65.651 -15.934 1.00 36.46 37 PRO B C 1
ATOM 3245 O O . PRO B 1 56 ? 9.049 -65.886 -17.111 1.00 32.34 37 PRO B O 1
ATOM 3249 N N . ILE B 1 57 ? 9.473 -66.068 -14.897 1.00 34.08 38 ILE B N 1
ATOM 3250 C CA . ILE B 1 57 ? 10.738 -66.773 -15.069 1.00 33.60 38 ILE B CA 1
ATOM 3251 C C . ILE B 1 57 ? 10.695 -68.172 -14.462 1.00 37.33 38 ILE B C 1
ATOM 3252 O O . ILE B 1 57 ? 11.734 -68.726 -14.089 1.00 40.04 38 ILE B O 1
ATOM 3257 N N . GLU B 1 58 ? 9.510 -68.768 -14.363 1.00 37.30 39 GLU B N 1
ATOM 3258 C CA . GLU B 1 58 ? 9.416 -70.076 -13.718 1.00 38.42 39 GLU B CA 1
ATOM 3259 C C . GLU B 1 58 ? 10.088 -71.163 -14.547 1.00 36.49 39 GLU B C 1
ATOM 3260 O O . GLU B 1 58 ? 10.497 -72.186 -13.994 1.00 35.62 39 GLU B O 1
ATOM 3266 N N . HIS B 1 59 ? 10.218 -70.955 -15.851 1.00 33.62 40 HIS B N 1
ATOM 3267 C CA . HIS B 1 59 ? 10.887 -71.877 -16.751 1.00 36.42 40 HIS B CA 1
ATOM 3268 C C . HIS B 1 59 ? 12.399 -71.643 -16.846 1.00 39.37 40 HIS B C 1
ATOM 3269 O O . HIS B 1 59 ? 13.081 -72.370 -17.575 1.00 35.39 40 HIS B O 1
ATOM 3276 N N . LEU B 1 60 ? 12.935 -70.646 -16.147 1.00 37.30 41 LEU B N 1
ATOM 3277 C CA . LEU B 1 60 ? 14.358 -70.343 -16.172 1.00 39.18 41 LEU B CA 1
ATOM 3278 C C . LEU B 1 60 ? 14.986 -70.728 -14.837 1.00 42.86 41 LEU B C 1
ATOM 3279 O O . LEU B 1 60 ? 14.488 -70.345 -13.770 1.00 41.74 41 LEU B O 1
ATOM 3284 N N . THR B 1 61 ? 16.074 -71.481 -14.889 1.00 40.30 42 THR B N 1
ATOM 3285 C CA . THR B 1 61 ? 16.811 -71.819 -13.683 1.00 43.90 42 THR B CA 1
ATOM 3286 C C . THR B 1 61 ? 18.256 -71.342 -13.784 1.00 39.16 42 THR B C 1
ATOM 3287 O O . THR B 1 61 ? 18.892 -71.458 -14.836 1.00 39.42 42 THR B O 1
ATOM 3291 N N . ALA B 1 62 ? 18.757 -70.793 -12.679 1.00 41.88 43 ALA B N 1
ATOM 3292 C CA . ALA B 1 62 ? 20.137 -70.345 -12.556 1.00 39.22 43 ALA B CA 1
ATOM 3293 C C . ALA B 1 62 ? 20.994 -71.319 -11.751 1.00 39.75 43 ALA B C 1
ATOM 3294 O O . ALA B 1 62 ? 21.993 -70.901 -11.164 1.00 52.74 43 ALA B O 1
ATOM 3296 N N . VAL B 1 63 ? 20.633 -72.604 -11.715 1.00 43.28 44 VAL B N 1
ATOM 3297 C CA . VAL B 1 63 ? 21.316 -73.583 -10.859 1.00 53.40 44 VAL B CA 1
ATOM 3298 C C . VAL B 1 63 ? 21.987 -74.711 -11.659 1.00 60.58 44 VAL B C 1
ATOM 3299 O O . VAL B 1 63 ? 21.409 -75.272 -12.601 1.00 64.66 44 VAL B O 1
ATOM 3303 N N . GLU B 1 91 ? 43.552 -61.540 1.377 1.00 50.17 72 GLU B N 1
ATOM 3304 C CA . GLU B 1 91 ? 44.759 -60.766 1.095 1.00 48.18 72 GLU B CA 1
ATOM 3305 C C . GLU B 1 91 ? 44.371 -59.322 0.744 1.00 48.65 72 GLU B C 1
ATOM 3306 O O . GLU B 1 91 ? 44.464 -58.417 1.563 1.00 50.10 72 GLU B O 1
ATOM 3312 N N . ASN B 1 92 ? 43.911 -59.110 -0.482 1.00 50.44 73 ASN B N 1
ATOM 3313 C CA . ASN B 1 92 ? 43.278 -57.858 -0.858 1.00 42.01 73 ASN B CA 1
ATOM 3314 C C . ASN B 1 92 ? 41.757 -57.953 -0.926 1.00 44.66 73 ASN B C 1
ATOM 3315 O O . ASN B 1 92 ? 41.090 -56.914 -1.035 1.00 42.16 73 ASN B O 1
ATOM 3320 N N . SER B 1 93 ? 41.198 -59.160 -0.814 1.00 40.77 74 SER B N 1
ATOM 3321 C CA . SER B 1 93 ? 39.774 -59.387 -1.000 1.00 44.84 74 SER B CA 1
ATOM 3322 C C . SER B 1 93 ? 39.394 -60.657 -0.257 1.00 46.26 74 SER B C 1
ATOM 3323 O O . SER B 1 93 ? 40.256 -61.437 0.150 1.00 43.50 74 SER B O 1
ATOM 3326 N N . PHE B 1 94 ? 38.089 -60.860 -0.086 1.00 41.83 75 PHE B N 1
ATOM 3327 C CA . PHE B 1 94 ? 37.590 -62.092 0.511 1.00 47.26 75 PHE B CA 1
ATOM 3328 C C . PHE B 1 94 ? 36.280 -62.493 -0.161 1.00 46.17 75 PHE B C 1
ATOM 3329 O O . PHE B 1 94 ? 35.614 -61.687 -0.816 1.00 41.92 75 PHE B O 1
ATOM 3337 N N . SER B 1 95 ? 35.904 -63.752 0.045 1.00 47.00 76 SER B N 1
ATOM 3338 C CA . SER B 1 95 ? 34.733 -64.315 -0.610 1.00 42.53 76 SER B CA 1
ATOM 3339 C C . SER B 1 95 ? 33.441 -63.728 -0.047 1.00 45.67 76 SER B C 1
ATOM 3340 O O . SER B 1 95 ? 33.325 -63.469 1.152 1.00 55.13 76 SER B O 1
ATOM 3343 N N . ILE B 1 96 ? 32.473 -63.502 -0.931 1.00 43.44 77 ILE B N 1
ATOM 3344 C CA . ILE B 1 96 ? 31.106 -63.111 -0.590 1.00 43.52 77 ILE B CA 1
ATOM 3345 C C . ILE B 1 96 ? 30.190 -64.229 -1.079 1.00 44.00 77 ILE B C 1
ATOM 3346 O O . ILE B 1 96 ? 30.450 -64.836 -2.128 1.00 45.93 77 ILE B O 1
ATOM 3351 N N . SER B 1 97 ? 29.145 -64.536 -0.312 1.00 41.42 78 SER B N 1
ATOM 3352 C CA . SER B 1 97 ? 28.312 -65.711 -0.577 1.00 47.18 78 SER B CA 1
ATOM 3353 C C . SER B 1 97 ? 26.829 -65.352 -0.600 1.00 52.14 78 SER B C 1
ATOM 3354 O O . SER B 1 97 ? 26.094 -65.625 0.359 1.00 54.18 78 SER B O 1
ATOM 3357 N N . PRO B 1 98 ? 26.344 -64.759 -1.698 1.00 51.73 79 PRO B N 1
ATOM 3358 C CA . PRO B 1 98 ? 24.920 -64.371 -1.745 1.00 48.25 79 PRO B CA 1
ATOM 3359 C C . PRO B 1 98 ? 23.972 -65.564 -1.730 1.00 48.00 79 PRO B C 1
ATOM 3360 O O . PRO B 1 98 ? 22.856 -65.449 -1.209 1.00 47.60 79 PRO B O 1
ATOM 3364 N N . GLN B 1 99 ? 24.395 -66.702 -2.289 1.00 47.91 80 GLN B N 1
ATOM 3365 C CA . GLN B 1 99 ? 23.635 -67.946 -2.219 1.00 50.36 80 GLN B CA 1
ATOM 3366 C C . GLN B 1 99 ? 23.345 -68.367 -0.781 1.00 57.51 80 GLN B C 1
ATOM 3367 O O . GLN B 1 99 ? 22.368 -69.080 -0.532 1.00 61.54 80 GLN B O 1
ATOM 3373 N N . LEU B 1 100 ? 24.196 -67.980 0.167 1.00 55.58 81 LEU B N 1
ATOM 3374 C CA . LEU B 1 100 ? 24.002 -68.384 1.552 1.00 56.70 81 LEU B CA 1
ATOM 3375 C C . LEU B 1 100 ? 22.982 -67.522 2.281 1.00 59.55 81 LEU B C 1
ATOM 3376 O O . LEU B 1 100 ? 22.732 -67.743 3.472 1.00 63.48 81 LEU B O 1
ATOM 3381 N N . THR B 1 101 ? 22.390 -66.559 1.601 1.00 55.71 82 THR B N 1
ATOM 3382 C CA . THR B 1 101 ? 21.453 -65.623 2.187 1.00 52.09 82 THR B CA 1
ATOM 3383 C C . THR B 1 101 ? 20.132 -65.691 1.425 1.00 56.22 82 THR B C 1
ATOM 3384 O O . THR B 1 101 ? 19.960 -66.471 0.477 1.00 53.52 82 THR B O 1
ATOM 3388 N N . GLY B 1 102 ? 19.189 -64.866 1.847 1.00 52.14 83 GLY B N 1
ATOM 3389 C CA . GLY B 1 102 ? 17.971 -64.746 1.080 1.00 50.77 83 GLY B CA 1
ATOM 3390 C C . GLY B 1 102 ? 18.059 -63.711 -0.014 1.00 47.92 83 GLY B C 1
ATOM 3391 O O . GLY B 1 102 ? 17.029 -63.323 -0.576 1.00 49.19 83 GLY B O 1
ATOM 3392 N N . LEU B 1 103 ? 19.266 -63.240 -0.313 1.00 46.41 84 LEU B N 1
ATOM 3393 C CA . LEU B 1 103 ? 19.439 -62.191 -1.302 1.00 47.18 84 LEU B CA 1
ATOM 3394 C C . LEU B 1 103 ? 18.983 -62.683 -2.673 1.00 43.76 84 LEU B C 1
ATOM 3395 O O . LEU B 1 103 ? 19.233 -63.837 -3.037 1.00 43.24 84 LEU B O 1
ATOM 3400 N N . PRO B 1 104 ? 18.275 -61.854 -3.433 1.00 38.66 85 PRO B N 1
ATOM 3401 C CA . PRO B 1 104 ? 18.081 -62.173 -4.840 1.00 31.53 85 PRO B CA 1
ATOM 3402 C C . PRO B 1 104 ? 19.445 -62.331 -5.502 1.00 38.94 85 PRO B C 1
ATOM 3403 O O . PRO B 1 104 ? 20.372 -61.536 -5.280 1.00 34.47 85 PRO B O 1
ATOM 3407 N N . TRP B 1 105 ? 19.579 -63.399 -6.279 1.00 28.75 86 TRP B N 1
ATOM 3408 C CA . TRP B 1 105 ? 20.842 -63.748 -6.915 1.00 32.03 86 TRP B CA 1
ATOM 3409 C C . TRP B 1 105 ? 20.539 -64.284 -8.306 1.00 32.16 86 TRP B C 1
ATOM 3410 O O . TRP B 1 105 ? 20.682 -65.481 -8.588 1.00 30.65 86 TRP B O 1
ATOM 3421 N N . PRO B 1 106 ? 20.115 -63.414 -9.209 1.00 34.86 87 PRO B N 1
ATOM 3422 C CA . PRO B 1 106 ? 19.657 -63.861 -10.531 1.00 32.71 87 PRO B CA 1
ATOM 3423 C C . PRO B 1 106 ? 20.829 -64.063 -11.486 1.00 31.01 87 PRO B C 1
ATOM 3424 O O . PRO B 1 106 ? 20.994 -63.367 -12.484 1.00 31.18 87 PRO B O 1
ATOM 3428 N N . THR B 1 107 ? 21.699 -64.996 -11.139 1.00 28.15 88 THR B N 1
ATOM 3429 C CA . THR B 1 107 ? 22.815 -65.342 -12.005 1.00 31.00 88 THR B CA 1
ATOM 3430 C C . THR B 1 107 ? 23.268 -66.726 -11.579 1.00 32.91 88 THR B C 1
ATOM 3431 O O . THR B 1 107 ? 23.035 -67.142 -10.442 1.00 31.99 88 THR B O 1
ATOM 3435 N N . SER B 1 108 ? 23.893 -67.444 -12.507 1.00 32.99 89 SER B N 1
ATOM 3436 C CA . SER B 1 108 ? 24.460 -68.736 -12.160 1.00 34.01 89 SER B CA 1
ATOM 3437 C C . SER B 1 108 ? 25.929 -68.644 -11.758 1.00 32.60 89 SER B C 1
ATOM 3438 O O . SER B 1 108 ? 26.546 -69.680 -11.494 1.00 36.79 89 SER B O 1
ATOM 3441 N N . PHE B 1 109 ? 26.493 -67.438 -11.681 1.00 33.61 90 PHE B N 1
ATOM 3442 C CA . PHE B 1 109 ? 27.847 -67.265 -11.156 1.00 35.11 90 PHE B CA 1
ATOM 3443 C C . PHE B 1 109 ? 27.847 -67.446 -9.640 1.00 35.51 90 PHE B C 1
ATOM 3444 O O . PHE B 1 109 ? 26.952 -66.967 -8.946 1.00 34.95 90 PHE B O 1
ATOM 3452 N N . THR B 1 110 ? 28.867 -68.122 -9.116 1.00 32.78 91 THR B N 1
ATOM 3453 C CA . THR B 1 110 ? 28.942 -68.343 -7.681 1.00 35.62 91 THR B CA 1
ATOM 3454 C C . THR B 1 110 ? 30.079 -67.595 -6.987 1.00 40.53 91 THR B C 1
ATOM 3455 O O . THR B 1 110 ? 29.940 -67.252 -5.814 1.00 44.65 91 THR B O 1
ATOM 3459 N N . LYS B 1 111 ? 31.187 -67.316 -7.667 1.00 34.23 92 LYS B N 1
ATOM 3460 C CA . LYS B 1 111 ? 32.308 -66.643 -7.026 1.00 35.22 92 LYS B CA 1
ATOM 3461 C C . LYS B 1 111 ? 32.073 -65.132 -7.023 1.00 38.95 92 LYS B C 1
ATOM 3462 O O . LYS B 1 111 ? 31.979 -64.504 -8.081 1.00 39.05 92 LYS B O 1
ATOM 3468 N N . VAL B 1 112 ? 31.974 -64.547 -5.839 1.00 37.03 93 VAL B N 1
ATOM 3469 C CA . VAL B 1 112 ? 31.895 -63.100 -5.689 1.00 36.35 93 VAL B CA 1
ATOM 3470 C C . VAL B 1 112 ? 32.827 -62.704 -4.558 1.00 41.13 93 VAL B C 1
ATOM 3471 O O . VAL B 1 112 ? 32.912 -63.403 -3.542 1.00 41.75 93 VAL B O 1
ATOM 3475 N N . ARG B 1 113 ? 33.518 -61.579 -4.725 1.00 36.93 94 ARG B N 1
ATOM 3476 C CA . ARG B 1 113 ? 34.509 -61.145 -3.755 1.00 38.38 94 ARG B CA 1
ATOM 3477 C C . ARG B 1 113 ? 34.376 -59.651 -3.510 1.00 39.04 94 ARG B C 1
ATOM 3478 O O . ARG B 1 113 ? 33.938 -58.893 -4.382 1.00 36.30 94 ARG B O 1
ATOM 3486 N N . GLN B 1 114 ? 34.769 -59.239 -2.309 1.00 42.27 95 GLN B N 1
ATOM 3487 C CA . GLN B 1 114 ? 34.713 -57.852 -1.873 1.00 37.14 95 GLN B CA 1
ATOM 3488 C C . GLN B 1 114 ? 36.122 -57.350 -1.599 1.00 37.44 95 GLN B C 1
ATOM 3489 O O . GLN B 1 114 ? 36.954 -58.083 -1.060 1.00 44.41 95 GLN B O 1
ATOM 3495 N N . ASN B 1 115 ? 36.405 -56.112 -1.981 1.00 37.64 96 ASN B N 1
ATOM 3496 C CA . ASN B 1 115 ? 37.721 -55.541 -1.720 1.00 38.58 96 ASN B CA 1
ATOM 3497 C C . ASN B 1 115 ? 37.869 -55.141 -0.253 1.00 41.70 96 ASN B C 1
ATOM 3498 O O . ASN B 1 115 ? 36.923 -54.647 0.367 1.00 41.12 96 ASN B O 1
ATOM 3503 N N . ARG B 1 116 ? 39.075 -55.351 0.298 1.00 44.68 97 ARG B N 1
ATOM 3504 C CA . ARG B 1 116 ? 39.343 -55.061 1.708 1.00 40.46 97 ARG B CA 1
ATOM 3505 C C . ARG B 1 116 ? 39.538 -53.574 1.976 1.00 40.80 97 ARG B C 1
ATOM 3506 O O . ARG B 1 116 ? 39.291 -53.113 3.093 1.00 45.91 97 ARG B O 1
ATOM 3514 N N . HIS B 1 117 ? 39.974 -52.808 0.981 1.00 43.31 98 HIS B N 1
ATOM 3515 C CA . HIS B 1 117 ? 40.436 -51.436 1.180 1.00 45.24 98 HIS B CA 1
ATOM 3516 C C . HIS B 1 117 ? 39.368 -50.409 0.826 1.00 43.49 98 HIS B C 1
ATOM 3517 O O . HIS B 1 117 ? 39.665 -49.348 0.271 1.00 44.66 98 HIS B O 1
ATOM 3524 N N . TRP B 1 118 ? 38.114 -50.690 1.168 1.00 42.07 99 TRP B N 1
ATOM 3525 C CA . TRP B 1 118 ? 37.016 -49.863 0.683 1.00 49.42 99 TRP B CA 1
ATOM 3526 C C . TRP B 1 118 ? 36.827 -48.591 1.496 1.00 50.85 99 TRP B C 1
ATOM 3527 O O . TRP B 1 118 ? 36.322 -47.594 0.964 1.00 52.36 99 TRP B O 1
ATOM 3538 N N . ARG B 1 119 ? 37.204 -48.600 2.776 1.00 50.58 100 ARG B N 1
ATOM 3539 C CA . ARG B 1 119 ? 37.195 -47.356 3.536 1.00 49.68 100 ARG B CA 1
ATOM 3540 C C . ARG B 1 119 ? 38.205 -46.364 2.978 1.00 50.87 100 ARG B C 1
ATOM 3541 O O . ARG B 1 119 ? 37.918 -45.164 2.887 1.00 57.73 100 ARG B O 1
ATOM 3549 N N . GLN B 1 120 ? 39.389 -46.842 2.586 1.00 46.77 101 GLN B N 1
ATOM 3550 C CA . GLN B 1 120 ? 40.381 -45.945 2.008 1.00 48.59 101 GLN B CA 1
ATOM 3551 C C . GLN B 1 120 ? 39.884 -45.359 0.694 1.00 53.86 101 GLN B C 1
ATOM 3552 O O . GLN B 1 120 ? 40.069 -44.163 0.428 1.00 52.11 101 GLN B O 1
ATOM 3558 N N . SER B 1 121 ? 39.236 -46.188 -0.136 1.00 55.13 102 SER B N 1
ATOM 3559 C CA . SER B 1 121 ? 38.771 -45.727 -1.437 1.00 54.00 102 SER B CA 1
ATOM 3560 C C . SER B 1 121 ? 37.551 -44.827 -1.310 1.00 58.57 102 SER B C 1
ATOM 3561 O O . SER B 1 121 ? 37.370 -43.911 -2.124 1.00 61.78 102 SER B O 1
ATOM 3564 N N . LEU B 1 122 ? 36.712 -45.063 -0.304 1.00 53.28 103 LEU B N 1
ATOM 3565 C CA . LEU B 1 122 ? 35.608 -44.150 -0.053 1.00 57.64 103 LEU B CA 1
ATOM 3566 C C . LEU B 1 122 ? 36.104 -42.793 0.434 1.00 63.88 103 LEU B C 1
ATOM 3567 O O . LEU B 1 122 ? 35.397 -41.791 0.269 1.00 70.85 103 LEU B O 1
ATOM 3572 N N . ARG B 1 123 ? 37.309 -42.735 1.006 1.00 54.73 104 ARG B N 1
ATOM 3573 C CA . ARG B 1 123 ? 37.840 -41.473 1.504 1.00 57.85 104 ARG B CA 1
ATOM 3574 C C . ARG B 1 123 ? 38.529 -40.683 0.397 1.00 60.53 104 ARG B C 1
ATOM 3575 O O . ARG B 1 123 ? 38.364 -39.461 0.311 1.00 61.30 104 ARG B O 1
ATOM 3583 N N . ILE B 1 124 ? 39.301 -41.357 -0.458 1.00 57.46 105 ILE B N 1
ATOM 3584 C CA . ILE B 1 124 ? 39.939 -40.660 -1.568 1.00 56.65 105 ILE B CA 1
ATOM 3585 C C . ILE B 1 124 ? 38.890 -40.146 -2.548 1.00 61.72 105 ILE B C 1
ATOM 3586 O O . ILE B 1 124 ? 39.109 -39.134 -3.231 1.00 64.19 105 ILE B O 1
ATOM 3591 N N . SER B 1 125 ? 37.738 -40.817 -2.633 1.00 59.04 106 SER B N 1
ATOM 3592 C CA . SER B 1 125 ? 36.698 -40.402 -3.563 1.00 59.98 106 SER B CA 1
ATOM 3593 C C . SER B 1 125 ? 35.826 -39.316 -2.956 1.00 59.77 106 SER B C 1
ATOM 3594 O O . SER B 1 125 ? 35.422 -38.389 -3.663 1.00 56.18 106 SER B O 1
ATOM 3597 N N . THR B 1 126 ? 35.543 -39.409 -1.652 1.00 61.55 107 THR B N 1
ATOM 3598 C CA . THR B 1 126 ? 34.902 -38.300 -0.951 1.00 58.36 107 THR B CA 1
ATOM 3599 C C . THR B 1 126 ? 35.757 -37.043 -1.036 1.00 62.63 107 THR B C 1
ATOM 3600 O O . THR B 1 126 ? 35.235 -35.939 -1.224 1.00 62.44 107 THR B O 1
ATOM 3604 N N . GLN B 1 127 ? 37.082 -37.200 -0.937 1.00 63.82 108 GLN B N 1
ATOM 3605 C CA . GLN B 1 127 ? 37.975 -36.047 -0.967 1.00 60.56 108 GLN B CA 1
ATOM 3606 C C . GLN B 1 127 ? 37.991 -35.402 -2.347 1.00 63.41 108 GLN B C 1
ATOM 3607 O O . GLN B 1 127 ? 37.942 -34.170 -2.459 1.00 64.91 108 GLN B O 1
ATOM 3613 N N . LEU B 1 128 ? 38.040 -36.213 -3.410 1.00 62.59 109 LEU B N 1
ATOM 3614 C CA . LEU B 1 128 ? 38.023 -35.651 -4.760 1.00 58.46 109 LEU B CA 1
ATOM 3615 C C . LEU B 1 128 ? 36.669 -35.029 -5.092 1.00 60.27 109 LEU B C 1
ATOM 3616 O O . LEU B 1 128 ? 36.609 -34.008 -5.789 1.00 60.60 109 LEU B O 1
ATOM 3621 N N . LEU B 1 129 ? 35.580 -35.620 -4.592 1.00 57.86 110 LEU B N 1
ATOM 3622 C CA . LEU B 1 129 ? 34.250 -35.062 -4.798 1.00 57.70 110 LEU B CA 1
ATOM 3623 C C . LEU B 1 129 ? 34.100 -33.689 -4.165 1.00 63.37 110 LEU B C 1
ATOM 3624 O O . LEU B 1 129 ? 33.229 -32.917 -4.582 1.00 62.62 110 LEU B O 1
ATOM 3629 N N . GLU B 1 130 ? 34.908 -33.378 -3.153 1.00 68.21 111 GLU B N 1
ATOM 3630 C CA . GLU B 1 130 ? 34.803 -32.094 -2.475 1.00 63.27 111 GLU B CA 1
ATOM 3631 C C . GLU B 1 130 ? 35.661 -31.027 -3.136 1.00 58.55 111 GLU B C 1
ATOM 3632 O O . GLU B 1 130 ? 35.290 -29.850 -3.126 1.00 60.89 111 GLU B O 1
ATOM 3638 N N . LEU B 1 131 ? 36.784 -31.407 -3.735 1.00 55.97 112 LEU B N 1
ATOM 3639 C CA . LEU B 1 131 ? 37.515 -30.453 -4.558 1.00 61.68 112 LEU B CA 1
ATOM 3640 C C . LEU B 1 131 ? 36.662 -29.992 -5.729 1.00 63.17 112 LEU B C 1
ATOM 3641 O O . LEU B 1 131 ? 36.696 -28.816 -6.103 1.00 63.28 112 LEU B O 1
ATOM 3646 N N . PHE B 1 132 ? 35.890 -30.910 -6.321 1.00 64.57 113 PHE B N 1
ATOM 3647 C CA . PHE B 1 132 ? 35.060 -30.553 -7.468 1.00 66.26 113 PHE B CA 1
ATOM 3648 C C . PHE B 1 132 ? 33.925 -29.620 -7.051 1.00 63.55 113 PHE B C 1
ATOM 3649 O O . PHE B 1 132 ? 33.660 -28.615 -7.723 1.00 63.96 113 PHE B O 1
ATOM 3657 N N . ALA B 1 133 ? 33.263 -29.924 -5.934 1.00 57.05 114 ALA B N 1
ATOM 3658 C CA . ALA B 1 133 ? 32.155 -29.093 -5.470 1.00 63.72 114 ALA B CA 1
ATOM 3659 C C . ALA B 1 133 ? 32.601 -27.656 -5.194 1.00 64.21 114 ALA B C 1
ATOM 3660 O O . ALA B 1 133 ? 31.875 -26.702 -5.503 1.00 62.69 114 ALA B O 1
ATOM 3662 N N . ALA B 1 134 ? 33.800 -27.481 -4.635 1.00 59.65 115 ALA B N 1
ATOM 3663 C CA . ALA B 1 134 ? 34.280 -26.164 -4.241 1.00 59.96 115 ALA B CA 1
ATOM 3664 C C . ALA B 1 134 ? 34.999 -25.411 -5.354 1.00 61.49 115 ALA B C 1
ATOM 3665 O O . ALA B 1 134 ? 35.075 -24.181 -5.292 1.00 77.60 115 ALA B O 1
ATOM 3667 N N . ASP B 1 135 ? 35.518 -26.106 -6.362 1.00 56.50 116 ASP B N 1
ATOM 3668 C CA . ASP B 1 135 ? 36.290 -25.466 -7.422 1.00 66.47 116 ASP B CA 1
ATOM 3669 C C . ASP B 1 135 ? 35.470 -24.395 -8.145 1.00 73.25 116 ASP B C 1
ATOM 3670 O O . ASP B 1 135 ? 34.264 -24.544 -8.354 1.00 69.57 116 ASP B O 1
ATOM 3675 N N . ASP B 1 136 ? 36.137 -23.301 -8.528 1.00 79.39 117 ASP B N 1
ATOM 3676 C CA . ASP B 1 136 ? 35.434 -22.170 -9.131 1.00 75.83 117 ASP B CA 1
ATOM 3677 C C . ASP B 1 136 ? 35.038 -22.464 -10.569 1.00 74.35 117 ASP B C 1
ATOM 3678 O O . ASP B 1 136 ? 33.878 -22.269 -10.953 1.00 72.26 117 ASP B O 1
ATOM 3683 N N . THR B 1 137 ? 35.998 -22.903 -11.391 1.00 70.09 118 THR 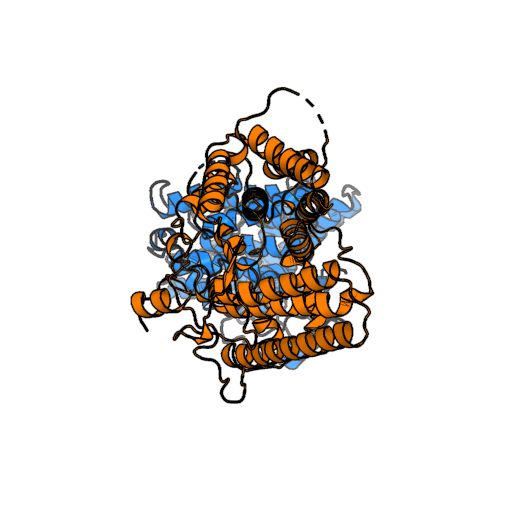B N 1
ATOM 3684 C CA . THR B 1 137 ? 35.681 -23.274 -12.767 1.00 70.43 118 THR B CA 1
ATOM 3685 C C . THR B 1 137 ? 34.677 -24.426 -12.827 1.00 72.93 118 THR B C 1
ATOM 3686 O O . THR B 1 137 ? 33.940 -24.555 -13.812 1.00 71.78 118 THR B O 1
ATOM 3690 N N . SER B 1 138 ? 34.622 -25.260 -11.780 1.00 72.40 119 SER B N 1
ATOM 3691 C CA . SER B 1 138 ? 33.652 -26.353 -11.736 1.00 69.50 119 SER B CA 1
ATOM 3692 C C . SER B 1 138 ? 32.226 -25.845 -11.595 1.00 65.36 119 SER B C 1
ATOM 3693 O O . SER B 1 138 ? 31.283 -26.532 -12.006 1.00 62.39 119 SER B O 1
ATOM 3696 N N . ALA B 1 139 ? 32.039 -24.670 -10.991 1.00 68.19 120 ALA B N 1
ATOM 3697 C CA . ALA B 1 139 ? 30.694 -24.113 -10.924 1.00 70.96 120 ALA B CA 1
ATOM 3698 C C . ALA B 1 139 ? 30.259 -23.518 -12.259 1.00 66.45 120 ALA B C 1
ATOM 3699 O O . ALA B 1 139 ? 29.055 -23.441 -12.521 1.00 64.55 120 ALA B O 1
ATOM 3701 N N . GLN B 1 140 ? 31.209 -23.127 -13.116 1.00 64.24 121 GLN B N 1
ATOM 3702 C CA . GLN B 1 140 ? 30.893 -22.601 -14.439 1.00 68.71 121 GLN B CA 1
ATOM 3703 C C . GLN B 1 140 ? 30.745 -23.687 -15.495 1.00 66.26 121 GLN B C 1
ATOM 3704 O O . GLN B 1 140 ? 30.006 -23.499 -16.469 1.00 65.29 121 GLN B O 1
ATOM 3710 N N . ALA B 1 141 ? 31.451 -24.801 -15.346 1.00 70.05 122 ALA B N 1
ATOM 3711 C CA . ALA B 1 141 ? 31.338 -25.905 -16.292 1.00 70.01 122 ALA B CA 1
ATOM 3712 C C . ALA B 1 141 ? 29.954 -26.530 -16.157 1.00 66.72 122 ALA B C 1
ATOM 3713 O O . ALA B 1 141 ? 29.661 -27.185 -15.149 1.00 61.76 122 ALA B O 1
ATOM 3715 N N . VAL B 1 142 ? 29.089 -26.307 -17.153 1.00 59.98 123 VAL B N 1
ATOM 3716 C CA . VAL B 1 142 ? 27.740 -26.852 -17.134 1.00 55.33 123 VAL B CA 1
ATOM 3717 C C . VAL B 1 142 ? 27.534 -27.717 -18.367 1.00 58.69 123 VAL B C 1
ATOM 3718 O O . VAL B 1 142 ? 28.173 -27.535 -19.409 1.00 60.35 123 VAL B O 1
ATOM 3722 N N . ARG B 1 143 ? 26.614 -28.669 -18.234 1.00 57.43 124 ARG B N 1
ATOM 3723 C CA . ARG B 1 143 ? 26.277 -29.590 -19.308 1.00 60.35 124 ARG B CA 1
ATOM 3724 C C . ARG B 1 143 ? 25.219 -28.964 -20.219 1.00 62.55 124 ARG B C 1
ATOM 3725 O O . ARG B 1 143 ? 24.932 -27.766 -20.146 1.00 63.15 124 ARG B O 1
ATOM 3733 N N . ARG B 1 144 ? 24.630 -29.777 -21.099 1.00 62.76 125 ARG B N 1
ATOM 3734 C CA . ARG B 1 144 ? 23.570 -29.275 -21.961 1.00 60.57 125 ARG B CA 1
ATOM 3735 C C . ARG B 1 144 ? 22.417 -28.724 -21.129 1.00 57.21 125 ARG B C 1
ATOM 3736 O O . ARG B 1 144 ? 21.959 -27.597 -21.355 1.00 52.10 125 ARG B O 1
ATOM 3744 N N . ASN B 1 145 ? 21.971 -29.489 -20.120 1.00 51.19 126 ASN B N 1
ATOM 3745 C CA . ASN B 1 145 ? 20.911 -29.081 -19.192 1.00 45.11 126 ASN B CA 1
ATOM 3746 C C . ASN B 1 145 ? 21.351 -27.985 -18.186 1.00 50.33 126 ASN B C 1
ATOM 3747 O O . ASN B 1 145 ? 20.564 -27.706 -17.263 1.00 47.68 126 ASN B O 1
ATOM 3752 N N . GLY B 1 146 ? 22.543 -27.395 -18.293 1.00 51.25 127 GLY B N 1
ATOM 3753 C CA . GLY B 1 146 ? 22.946 -26.331 -17.394 1.00 56.56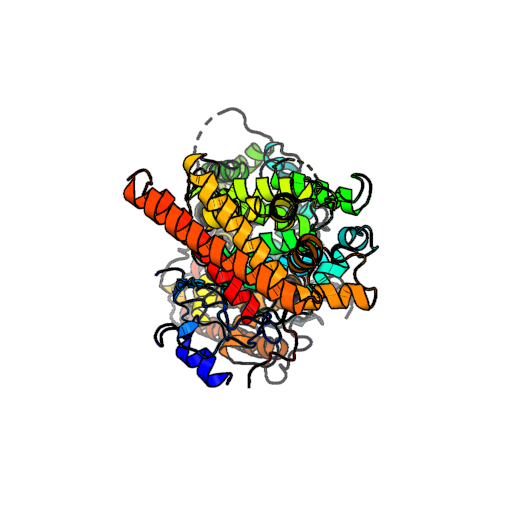 127 GLY B CA 1
ATOM 3754 C C . GLY B 1 146 ? 23.235 -26.725 -15.959 1.00 57.95 127 GLY B C 1
ATOM 3755 O O . GLY B 1 146 ? 23.402 -25.840 -15.113 1.00 57.99 127 GLY B O 1
ATOM 3756 N N . VAL B 1 147 ? 23.281 -28.014 -15.644 1.00 57.90 128 VAL B N 1
ATOM 3757 C CA . VAL B 1 147 ? 23.761 -28.456 -14.340 1.00 54.02 128 VAL B CA 1
ATOM 3758 C C . VAL B 1 147 ? 25.283 -28.463 -14.371 1.00 53.25 128 VAL B C 1
ATOM 3759 O O . VAL B 1 147 ? 25.896 -28.776 -15.401 1.00 51.46 128 VAL B O 1
ATOM 3763 N N . SER B 1 148 ? 25.903 -28.072 -13.261 1.00 52.17 129 SER B N 1
ATOM 3764 C CA . SER B 1 148 ? 27.340 -27.845 -13.219 1.00 55.87 129 SER B CA 1
ATOM 3765 C C . SER B 1 148 ? 28.082 -29.060 -12.667 1.00 56.28 129 SER B C 1
ATOM 3766 O O . SER B 1 148 ? 27.517 -29.894 -11.950 1.00 49.55 129 SER B O 1
ATOM 3769 N N . LEU B 1 149 ? 29.372 -29.139 -13.026 1.00 54.81 130 LEU B N 1
ATOM 3770 C CA . LEU B 1 149 ? 30.272 -30.142 -12.460 1.00 51.69 130 LEU B CA 1
ATOM 3771 C C . LEU B 1 149 ? 30.292 -30.077 -10.941 1.00 56.39 130 LEU B C 1
ATOM 3772 O O . LEU B 1 149 ? 30.287 -31.113 -10.266 1.00 58.11 130 LEU B O 1
ATOM 3777 N N . ALA B 1 150 ? 30.300 -28.863 -10.386 1.00 57.47 131 ALA B N 1
ATOM 3778 C CA . ALA B 1 150 ? 30.220 -28.699 -8.938 1.00 55.87 131 ALA B CA 1
ATOM 3779 C C . ALA B 1 150 ? 28.925 -29.276 -8.379 1.00 57.80 131 ALA B C 1
ATOM 3780 O O . ALA B 1 150 ? 28.934 -29.932 -7.330 1.00 59.60 131 ALA B O 1
ATOM 3782 N N . ARG B 1 151 ? 27.794 -29.018 -9.045 1.00 60.49 132 ARG B N 1
ATOM 3783 C CA . ARG B 1 151 ? 26.518 -29.527 -8.545 1.00 59.80 132 ARG B CA 1
ATOM 3784 C C . ARG B 1 151 ? 26.473 -31.048 -8.613 1.00 58.79 132 ARG B C 1
ATOM 3785 O O . ARG B 1 151 ? 25.962 -31.700 -7.696 1.00 59.17 132 ARG B O 1
ATOM 3793 N N . ILE B 1 152 ? 26.990 -31.629 -9.699 1.00 57.53 133 ILE B N 1
ATOM 3794 C CA . ILE B 1 152 ? 27.059 -33.083 -9.807 1.00 58.48 133 ILE B CA 1
ATOM 3795 C C . ILE B 1 152 ? 27.822 -33.656 -8.622 1.00 57.57 133 ILE B C 1
ATOM 3796 O O . ILE B 1 152 ? 27.407 -34.652 -8.017 1.00 53.47 133 ILE B O 1
ATOM 3801 N N . ALA B 1 153 ? 28.931 -33.003 -8.251 1.00 60.16 134 ALA B N 1
ATOM 3802 C CA . ALA B 1 153 ? 29.734 -33.419 -7.102 1.00 54.33 134 ALA B CA 1
ATOM 3803 C C . ALA B 1 153 ? 28.972 -33.268 -5.787 1.00 60.84 134 ALA B C 1
ATOM 3804 O O . ALA B 1 153 ? 29.065 -34.134 -4.911 1.00 62.56 134 ALA B O 1
ATOM 3806 N N . SER B 1 154 ? 28.213 -32.180 -5.622 1.00 59.45 135 SER B N 1
ATOM 3807 C CA . SER B 1 154 ? 27.474 -31.989 -4.378 1.00 59.72 135 SER B CA 1
ATOM 3808 C C . SER B 1 154 ? 26.260 -32.901 -4.283 1.00 65.03 135 SER B C 1
ATOM 3809 O O . SER B 1 154 ? 25.878 -33.310 -3.177 1.00 66.80 135 SER B O 1
ATOM 3812 N N . HIS B 1 155 ? 25.630 -33.215 -5.414 1.00 65.88 136 HIS B N 1
ATOM 3813 C CA . HIS B 1 155 ? 24.540 -34.181 -5.386 1.00 69.26 136 HIS B CA 1
ATOM 3814 C C . HIS B 1 155 ? 25.060 -35.552 -4.983 1.00 69.93 136 HIS B C 1
ATOM 3815 O O . HIS B 1 155 ? 24.470 -36.234 -4.136 1.00 66.65 136 HIS B O 1
ATOM 3822 N N . GLU B 1 156 ? 26.187 -35.961 -5.572 1.00 66.60 137 GLU B N 1
ATOM 3823 C CA . GLU B 1 156 ? 26.802 -37.223 -5.184 1.00 65.41 137 GLU B CA 1
ATOM 3824 C C . GLU B 1 156 ? 27.161 -37.219 -3.703 1.00 68.93 137 GLU B C 1
ATOM 3825 O O . GLU B 1 156 ? 27.002 -38.237 -3.018 1.00 71.63 137 GLU B O 1
ATOM 3831 N N . LEU B 1 157 ? 27.592 -36.060 -3.180 1.00 68.07 138 LEU B N 1
ATOM 3832 C CA . LEU B 1 157 ? 28.068 -35.974 -1.801 1.00 67.26 138 LEU B CA 1
ATOM 3833 C C . LEU B 1 157 ? 26.934 -36.049 -0.785 1.00 70.80 138 LEU B C 1
ATOM 3834 O O . LEU B 1 157 ? 27.164 -36.488 0.346 1.00 75.54 138 LEU B O 1
ATOM 3839 N N . GLN B 1 158 ? 25.719 -35.618 -1.142 1.00 73.33 139 GLN B N 1
ATOM 3840 C CA . GLN B 1 158 ? 24.577 -35.772 -0.246 1.00 75.16 139 GLN B CA 1
ATOM 3841 C C . GLN B 1 158 ? 23.871 -37.119 -0.422 1.00 79.40 139 GLN B C 1
ATOM 3842 O O . GLN B 1 158 ? 22.739 -37.289 0.051 1.00 74.66 139 GLN B O 1
ATOM 3848 N N . THR B 1 159 ? 24.518 -38.071 -1.097 1.00 84.63 140 THR B N 1
ATOM 3849 C CA . THR B 1 159 ? 24.195 -39.487 -0.962 1.00 88.45 140 THR B CA 1
ATOM 3850 C C . THR B 1 159 ? 25.010 -40.062 0.191 1.00 86.23 140 THR B C 1
ATOM 3851 O O . THR B 1 159 ? 26.182 -39.707 0.374 1.00 77.93 140 THR B O 1
ATOM 3855 N N . ASP B 1 160 ? 24.374 -40.930 0.979 1.00 90.04 141 ASP B N 1
ATOM 3856 C CA . ASP B 1 160 ? 25.072 -41.618 2.057 1.00 89.55 141 ASP B CA 1
ATOM 3857 C C . ASP B 1 160 ? 26.323 -42.305 1.521 1.00 90.98 141 ASP B C 1
ATOM 3858 O O . ASP B 1 160 ? 26.283 -42.962 0.474 1.00 88.61 141 ASP B O 1
ATOM 3863 N N . GLU B 1 161 ? 27.441 -42.115 2.237 1.00 87.37 142 GLU B N 1
ATOM 3864 C CA . GLU B 1 161 ? 28.729 -42.708 1.881 1.00 83.96 142 GLU B CA 1
ATOM 3865 C C . GLU B 1 161 ? 28.605 -44.149 1.382 1.00 86.05 142 GLU B C 1
ATOM 3866 O O . GLU B 1 161 ? 29.188 -44.526 0.358 1.00 87.15 142 GLU B O 1
ATOM 3872 N N . GLU B 1 162 ? 27.824 -44.957 2.094 1.00 87.05 143 GLU B N 1
ATOM 3873 C CA . GLU B 1 162 ? 27.616 -46.369 1.793 1.00 85.88 143 GLU B CA 1
ATOM 3874 C C . GLU B 1 162 ? 26.895 -46.599 0.465 1.00 83.25 143 GLU B C 1
ATOM 3875 O O . GLU B 1 162 ? 26.734 -47.747 0.033 1.00 80.10 143 GLU B O 1
ATOM 3881 N N . ASP B 1 163 ? 26.459 -45.515 -0.192 1.00 83.89 144 ASP B N 1
ATOM 3882 C CA . ASP B 1 163 ? 25.665 -45.615 -1.412 1.00 84.42 144 ASP B CA 1
ATOM 3883 C C . ASP B 1 163 ? 26.210 -44.768 -2.560 1.00 78.37 144 ASP B C 1
ATOM 3884 O O . ASP B 1 163 ? 25.507 -44.582 -3.561 1.00 72.65 144 ASP B O 1
ATOM 3889 N N . ARG B 1 164 ? 27.436 -44.257 -2.449 1.00 75.06 145 ARG B N 1
ATOM 3890 C CA . ARG B 1 164 ? 28.050 -43.556 -3.567 1.00 71.81 145 ARG B CA 1
ATOM 3891 C C . ARG B 1 164 ? 28.237 -44.497 -4.753 1.00 66.54 145 ARG B C 1
ATOM 3892 O O . ARG B 1 164 ? 28.330 -45.719 -4.608 1.00 65.62 145 ARG B O 1
ATOM 3900 N N . PHE B 1 165 ? 28.301 -43.910 -5.947 1.00 60.97 146 PHE B N 1
ATOM 3901 C CA . PHE B 1 165 ? 28.574 -44.725 -7.120 1.00 61.73 146 PHE B CA 1
ATOM 3902 C C . PHE B 1 165 ? 29.971 -45.342 -7.062 1.00 60.84 146 PHE B C 1
ATOM 3903 O O . PHE B 1 165 ? 30.179 -46.435 -7.598 1.00 61.41 146 PHE B O 1
ATOM 3911 N N . THR B 1 166 ? 30.929 -44.688 -6.398 1.00 53.68 147 THR B N 1
ATOM 3912 C CA . THR B 1 166 ? 32.276 -45.245 -6.300 1.00 55.56 147 THR B CA 1
ATOM 3913 C C . THR B 1 166 ? 32.318 -46.594 -5.595 1.00 52.61 147 THR B C 1
ATOM 3914 O O . THR B 1 166 ? 33.358 -47.260 -5.641 1.00 48.95 147 THR B O 1
ATOM 3918 N N . LYS B 1 167 ? 31.219 -47.013 -4.960 1.00 51.98 148 LYS B N 1
ATOM 3919 C CA . LYS B 1 167 ? 31.148 -48.300 -4.275 1.00 48.49 148 LYS B CA 1
ATOM 3920 C C . LYS B 1 167 ? 31.135 -49.496 -5.241 1.00 48.86 148 LYS B C 1
ATOM 3921 O O . LYS B 1 167 ? 31.342 -50.636 -4.800 1.00 44.72 148 LYS B O 1
ATOM 3927 N N . PHE B 1 168 ? 30.880 -49.264 -6.539 1.00 45.02 149 PHE B N 1
ATOM 3928 C CA . PHE B 1 168 ? 31.060 -50.307 -7.554 1.00 45.02 149 PHE B CA 1
ATOM 3929 C C . PHE B 1 168 ? 32.428 -50.982 -7.424 1.00 42.72 149 PHE B C 1
ATOM 3930 O O . PHE B 1 168 ? 32.544 -52.212 -7.517 1.00 35.18 149 PHE B O 1
ATOM 3938 N N . ALA B 1 169 ? 33.477 -50.181 -7.214 1.00 36.19 150 ALA B N 1
ATOM 3939 C CA . ALA B 1 169 ? 34.833 -50.710 -7.252 1.00 35.82 150 ALA B CA 1
ATOM 3940 C C . ALA B 1 169 ? 35.047 -51.767 -6.183 1.00 36.32 150 ALA B C 1
ATOM 3941 O O . ALA B 1 169 ? 35.838 -52.696 -6.373 1.00 36.54 150 ALA B O 1
ATOM 3943 N N . THR B 1 170 ? 34.321 -51.674 -5.079 1.00 35.06 151 THR B N 1
ATOM 3944 C CA . THR B 1 170 ? 34.499 -52.637 -4.004 1.00 37.65 151 THR B CA 1
ATOM 3945 C C . THR B 1 170 ? 34.159 -54.058 -4.456 1.00 36.27 151 THR B C 1
ATOM 3946 O O . THR B 1 170 ? 34.726 -55.027 -3.932 1.00 37.41 151 THR B O 1
ATOM 3950 N N . TYR B 1 171 ? 33.281 -54.211 -5.455 1.00 37.21 152 TYR B N 1
ATOM 3951 C CA . TYR B 1 171 ? 32.896 -55.543 -5.902 1.00 34.28 152 TYR B CA 1
ATOM 3952 C C . TYR B 1 171 ? 33.393 -55.921 -7.288 1.00 33.87 152 TYR B C 1
ATOM 3953 O O . TYR B 1 171 ? 33.511 -57.121 -7.567 1.00 34.04 152 TYR B O 1
ATOM 3962 N N . ILE B 1 172 ? 33.690 -54.960 -8.162 1.00 32.25 153 ILE B N 1
ATOM 3963 C CA . ILE B 1 172 ? 34.042 -55.316 -9.537 1.00 33.83 153 ILE B CA 1
ATOM 3964 C C . ILE B 1 172 ? 35.545 -55.266 -9.788 1.00 33.51 153 ILE B C 1
ATOM 3965 O O . ILE B 1 172 ? 36.022 -55.905 -10.739 1.00 30.52 153 ILE B O 1
ATOM 3970 N N . PHE B 1 173 ? 36.307 -54.580 -8.938 1.00 36.16 154 PHE B N 1
ATOM 3971 C CA . PHE B 1 173 ? 37.765 -54.634 -8.954 1.00 35.24 154 PHE B CA 1
ATOM 3972 C C . PHE B 1 173 ? 38.279 -55.182 -7.621 1.00 34.39 154 PHE B C 1
ATOM 3973 O O . PHE B 1 173 ? 39.121 -54.544 -6.980 1.00 33.98 154 PHE B O 1
ATOM 3981 N N . PRO B 1 174 ? 37.802 -56.338 -7.149 1.00 35.29 155 PRO B N 1
ATOM 3982 C CA . PRO B 1 174 ? 38.151 -56.741 -5.778 1.00 33.97 155 PRO B CA 1
ATOM 3983 C C . PRO B 1 174 ? 39.614 -57.108 -5.577 1.00 37.10 155 PRO B C 1
ATOM 3984 O O . PRO B 1 174 ? 40.047 -57.142 -4.425 1.00 40.55 155 PRO B O 1
ATOM 3988 N N . GLU B 1 175 ? 40.388 -57.400 -6.625 1.00 35.35 156 GLU B N 1
ATOM 3989 C CA . GLU B 1 175 ? 41.762 -57.858 -6.420 1.00 36.82 156 GLU B CA 1
ATOM 3990 C C . GLU B 1 175 ? 42.755 -56.725 -6.168 1.00 36.94 156 GLU B C 1
ATOM 3991 O O . GLU B 1 175 ? 43.924 -56.999 -5.874 1.00 41.42 156 GLU B O 1
ATOM 3997 N N . ALA B 1 176 ? 42.323 -55.476 -6.270 1.00 38.58 157 ALA B N 1
ATOM 3998 C CA . ALA B 1 176 ? 43.232 -54.339 -6.188 1.00 40.60 157 ALA B CA 1
ATOM 3999 C C . ALA B 1 176 ? 43.851 -54.224 -4.793 1.00 39.45 157 ALA B C 1
ATOM 4000 O O . ALA B 1 176 ? 43.145 -54.333 -3.785 1.00 41.29 157 ALA B O 1
ATOM 4002 N N . ASN B 1 177 ? 45.167 -53.998 -4.725 1.00 39.64 158 ASN B N 1
ATOM 4003 C CA . ASN B 1 177 ? 45.758 -53.635 -3.438 1.00 37.94 158 ASN B CA 1
ATOM 4004 C C . ASN B 1 177 ? 45.376 -52.195 -3.091 1.00 39.07 158 ASN B C 1
ATOM 4005 O O . ASN B 1 177 ? 44.833 -51.459 -3.918 1.00 39.53 158 ASN B O 1
ATOM 4010 N N . GLU B 1 178 ? 45.698 -51.786 -1.857 1.00 43.35 159 GLU B N 1
ATOM 4011 C CA . GLU B 1 178 ? 45.168 -50.534 -1.314 1.00 43.64 159 GLU B CA 1
ATOM 4012 C C . GLU B 1 178 ? 45.515 -49.324 -2.177 1.00 43.67 159 GLU B C 1
ATOM 4013 O O . GLU B 1 178 ? 44.669 -48.446 -2.393 1.00 42.92 159 GLU B O 1
ATOM 4019 N N . GLU B 1 179 ? 46.752 -49.244 -2.664 1.00 40.50 160 GLU B N 1
ATOM 4020 C CA . GLU B 1 179 ? 47.143 -48.061 -3.421 1.00 44.02 160 GLU B CA 1
ATOM 4021 C C . GLU B 1 179 ? 46.478 -48.042 -4.787 1.00 45.82 160 GLU B C 1
ATOM 4022 O O . GLU B 1 179 ? 46.128 -46.972 -5.300 1.00 46.25 160 GLU B O 1
ATOM 4028 N N . ARG B 1 180 ? 46.297 -49.212 -5.390 1.00 42.67 161 ARG B N 1
ATOM 4029 C CA . ARG B 1 180 ? 45.650 -49.264 -6.690 1.00 39.89 161 ARG B CA 1
ATOM 4030 C C . ARG B 1 180 ? 44.138 -49.036 -6.572 1.00 40.28 161 ARG B C 1
ATOM 4031 O O . ARG B 1 180 ? 43.538 -48.373 -7.426 1.00 36.77 161 ARG B O 1
ATOM 4039 N N . MET B 1 181 ? 43.511 -49.547 -5.510 1.00 36.82 162 MET B N 1
ATOM 4040 C CA . MET B 1 181 ? 42.095 -49.277 -5.301 1.00 40.46 162 MET B CA 1
ATOM 4041 C C . MET B 1 181 ? 41.834 -47.779 -5.110 1.00 41.27 162 MET B C 1
ATOM 4042 O O . MET B 1 181 ? 40.909 -47.220 -5.713 1.00 37.70 162 MET B O 1
ATOM 4047 N N . LYS B 1 182 ? 42.655 -47.111 -4.293 1.00 41.59 163 LYS B N 1
ATOM 4048 C CA . LYS B 1 182 ? 42.549 -45.662 -4.140 1.00 37.14 163 LYS B CA 1
ATOM 4049 C C . LYS B 1 182 ? 42.617 -44.954 -5.484 1.00 40.45 163 LYS B C 1
ATOM 4050 O O . LYS B 1 182 ? 41.900 -43.978 -5.715 1.00 45.24 163 LYS B O 1
ATOM 4056 N N . LEU B 1 183 ? 43.480 -45.422 -6.384 1.00 34.12 164 LEU B N 1
ATOM 4057 C CA . LEU B 1 183 ? 43.572 -44.771 -7.684 1.00 37.54 164 LEU B CA 1
ATOM 4058 C C . LEU B 1 183 ? 42.369 -45.108 -8.565 1.00 38.17 164 LEU B C 1
ATOM 4059 O O . LEU B 1 183 ? 41.905 -44.266 -9.338 1.00 39.11 164 LEU B O 1
ATOM 4064 N N . LEU B 1 184 ? 41.862 -46.339 -8.488 1.00 38.64 165 LEU B N 1
ATOM 4065 C CA . LEU B 1 184 ? 40.702 -46.685 -9.300 1.00 34.90 165 LEU B CA 1
ATOM 4066 C C . LEU B 1 184 ? 39.482 -45.900 -8.847 1.00 35.14 165 LEU B C 1
ATOM 4067 O O . LEU B 1 184 ? 38.732 -45.380 -9.676 1.00 34.24 165 LEU B O 1
ATOM 4072 N N . ALA B 1 185 ? 39.287 -45.782 -7.532 1.00 36.61 166 ALA B N 1
ATOM 4073 C CA . ALA B 1 185 ? 38.171 -45.005 -7.011 1.00 36.28 166 ALA B CA 1
ATOM 4074 C C . ALA B 1 185 ? 38.210 -43.568 -7.505 1.00 40.57 166 ALA B C 1
ATOM 4075 O O . ALA B 1 185 ? 37.158 -42.955 -7.700 1.00 42.07 166 ALA B O 1
ATOM 4077 N N . ALA B 1 186 ? 39.403 -43.001 -7.694 1.00 38.08 167 ALA B N 1
ATOM 4078 C CA . ALA B 1 186 ? 39.469 -41.649 -8.228 1.00 36.25 167 ALA B CA 1
ATOM 4079 C C . ALA B 1 186 ? 38.923 -41.606 -9.649 1.00 40.52 167 ALA B C 1
ATOM 4080 O O . ALA B 1 186 ? 38.142 -40.714 -9.993 1.00 42.25 167 ALA B O 1
ATOM 4082 N N . THR B 1 187 ? 39.309 -42.574 -10.486 1.00 35.26 168 THR B N 1
ATOM 4083 C CA . THR B 1 187 ? 38.861 -42.556 -11.874 1.00 39.19 168 THR B CA 1
ATOM 4084 C C . THR B 1 187 ? 37.360 -42.790 -12.008 1.00 39.93 168 THR B C 1
ATOM 4085 O O . THR B 1 187 ? 36.771 -42.377 -13.008 1.00 40.54 168 THR B O 1
ATOM 4089 N N . ILE B 1 188 ? 36.736 -43.471 -11.045 1.00 37.09 169 ILE B N 1
ATOM 4090 C CA . ILE B 1 188 ? 35.287 -43.627 -11.077 1.00 40.81 169 ILE B CA 1
ATOM 4091 C C . ILE B 1 188 ? 34.616 -42.287 -10.833 1.00 41.57 169 ILE B C 1
ATOM 4092 O O . ILE B 1 188 ? 33.580 -41.975 -11.433 1.00 44.67 169 ILE B O 1
ATOM 4097 N N . VAL B 1 189 ? 35.199 -41.466 -9.962 1.00 39.98 170 VAL B N 1
ATOM 4098 C CA . VAL B 1 189 ? 34.734 -40.089 -9.840 1.00 43.73 170 VAL B CA 1
ATOM 4099 C C . VAL B 1 189 ? 34.912 -39.346 -11.165 1.00 43.38 170 VAL B C 1
ATOM 4100 O O . VAL B 1 189 ? 34.041 -38.572 -11.576 1.00 47.39 170 VAL B O 1
ATOM 4104 N N . TYR B 1 190 ? 36.012 -39.593 -11.877 1.00 41.17 171 TYR B N 1
ATOM 4105 C CA . TYR B 1 190 ? 36.199 -38.910 -13.154 1.00 44.54 171 TYR B CA 1
ATOM 4106 C C . TYR B 1 190 ? 35.129 -39.327 -14.153 1.00 44.81 171 TYR B C 1
ATOM 4107 O O . TYR B 1 190 ? 34.634 -38.496 -14.920 1.00 48.88 171 TYR B O 1
ATOM 4116 N N . ILE B 1 191 ? 34.739 -40.606 -14.138 1.00 45.38 172 ILE B N 1
ATOM 4117 C CA . ILE B 1 191 ? 33.633 -41.063 -14.977 1.00 45.21 172 ILE B CA 1
ATOM 4118 C C . ILE B 1 191 ? 32.351 -40.313 -14.624 1.00 44.97 172 ILE B C 1
ATOM 4119 O O . ILE B 1 191 ? 31.698 -39.730 -15.492 1.00 48.54 172 ILE B O 1
ATOM 4124 N N . ILE B 1 192 ? 31.961 -40.335 -13.348 1.00 44.23 173 ILE B N 1
ATOM 4125 C CA . ILE B 1 192 ? 30.751 -39.632 -12.921 1.00 46.97 173 ILE B CA 1
ATOM 4126 C C . ILE B 1 192 ? 30.785 -38.178 -13.376 1.00 50.64 173 ILE B C 1
ATOM 4127 O O . ILE B 1 192 ? 29.821 -37.668 -13.964 1.00 50.15 173 ILE B O 1
ATOM 4132 N N . ILE B 1 193 ? 31.899 -37.489 -13.102 1.00 47.23 174 ILE B N 1
ATOM 4133 C CA . ILE B 1 193 ? 31.955 -36.043 -13.305 1.00 49.72 174 ILE B CA 1
ATOM 4134 C C . ILE B 1 193 ? 31.927 -35.705 -14.793 1.00 49.51 174 ILE B C 1
ATOM 4135 O O . ILE B 1 193 ? 31.178 -34.824 -15.236 1.00 52.14 174 ILE B O 1
ATOM 4140 N N . PHE B 1 194 ? 32.736 -36.391 -15.585 1.00 45.91 175 PHE B N 1
ATOM 4141 C CA . PHE B 1 194 ? 32.899 -36.039 -16.981 1.00 44.77 175 PHE B CA 1
ATOM 4142 C C . PHE B 1 194 ? 31.985 -36.836 -17.890 1.00 48.00 175 PHE B C 1
ATOM 4143 O O . PHE B 1 194 ? 32.167 -36.813 -19.107 1.00 49.91 175 PHE B O 1
ATOM 4151 N N . ASP B 1 195 ? 31.010 -37.536 -17.325 1.00 47.77 176 ASP B N 1
ATOM 4152 C CA . ASP B 1 195 ? 29.942 -38.105 -18.128 1.00 51.86 176 ASP B CA 1
ATOM 4153 C C . ASP B 1 195 ? 29.223 -36.993 -18.894 1.00 54.77 176 ASP B C 1
ATOM 4154 O O . ASP B 1 195 ? 28.949 -35.915 -18.352 1.00 51.06 176 ASP B O 1
ATOM 4159 N N . ASP B 1 196 ? 28.943 -37.251 -20.172 1.00 51.09 177 ASP B N 1
ATOM 4160 C CA . ASP B 1 196 ? 28.254 -36.325 -21.067 1.00 58.52 177 ASP B CA 1
ATOM 4161 C C . ASP B 1 196 ? 29.038 -35.041 -21.305 1.00 56.72 177 ASP B C 1
ATOM 4162 O O . ASP B 1 196 ? 28.473 -34.067 -21.810 1.00 60.72 177 ASP B O 1
ATOM 4167 N N . SER B 1 197 ? 30.321 -35.004 -20.947 1.00 54.16 178 SER B N 1
ATOM 4168 C CA . SER B 1 197 ? 31.124 -33.816 -21.213 1.00 58.15 178 SER B CA 1
ATOM 4169 C C . SER B 1 197 ? 31.394 -33.629 -22.701 1.00 59.97 178 SER B C 1
ATOM 4170 O O . SER B 1 197 ? 31.767 -32.527 -23.123 1.00 63.55 178 SER B O 1
ATOM 4173 N N . TRP B 1 198 ? 31.210 -34.677 -23.500 1.00 55.57 179 TRP B N 1
ATOM 4174 C CA . TRP B 1 198 ? 31.380 -34.569 -24.942 1.00 61.22 179 TRP B CA 1
ATOM 4175 C C . TRP B 1 198 ? 30.218 -33.828 -25.609 1.00 66.00 179 TRP B C 1
ATOM 4176 O O . TRP B 1 198 ? 30.388 -33.295 -26.709 1.00 66.38 179 TRP B O 1
ATOM 4187 N N . GLU B 1 199 ? 29.043 -33.787 -24.967 1.00 65.07 180 GLU B N 1
ATOM 4188 C CA . GLU B 1 199 ? 27.879 -33.126 -25.555 1.00 67.05 180 GLU B CA 1
ATOM 4189 C C . GLU B 1 199 ? 28.120 -31.640 -25.809 1.00 70.33 180 GLU B C 1
ATOM 4190 O O . GLU B 1 199 ? 27.476 -31.056 -26.688 1.00 75.56 180 GLU B O 1
ATOM 4196 N N . MET B 1 200 ? 29.015 -31.010 -25.049 1.00 68.98 181 MET B N 1
ATOM 4197 C CA . MET B 1 200 ? 29.223 -29.574 -25.143 1.00 67.31 181 MET B CA 1
ATOM 4198 C C . MET B 1 200 ? 30.306 -29.248 -26.167 1.00 70.46 181 MET B C 1
ATOM 4199 O O . MET B 1 200 ? 31.107 -30.101 -26.564 1.00 65.59 181 MET B O 1
ATOM 4204 N N . HIS B 1 201 ? 30.303 -27.989 -26.604 1.00 78.08 182 HIS B N 1
ATOM 4205 C CA . HIS B 1 201 ? 31.254 -27.513 -27.597 1.00 78.99 182 HIS B CA 1
ATOM 4206 C C . HIS B 1 201 ? 32.600 -27.216 -26.943 1.00 74.87 182 HIS B C 1
ATOM 4207 O O . HIS B 1 201 ? 32.685 -26.940 -25.741 1.00 72.10 182 HIS B O 1
ATOM 4214 N N . SER B 1 202 ? 33.656 -27.279 -27.761 1.00 74.86 183 SER B N 1
ATOM 4215 C CA . SER B 1 202 ? 35.018 -27.063 -27.279 1.00 76.10 183 SER B CA 1
ATOM 4216 C C . SER B 1 202 ? 35.182 -25.729 -26.561 1.00 74.35 183 SER B C 1
ATOM 4217 O O . SER B 1 202 ? 35.994 -25.625 -25.636 1.00 73.65 183 SER B O 1
ATOM 4220 N N . GLU B 1 203 ? 34.419 -24.706 -26.960 1.00 77.17 184 GLU B N 1
ATOM 4221 C CA . GLU B 1 203 ? 34.577 -23.358 -26.424 1.00 73.55 184 GLU B CA 1
ATOM 4222 C C . GLU B 1 203 ? 33.725 -23.089 -25.188 1.00 73.63 184 GLU B C 1
ATOM 4223 O O . GLU B 1 203 ? 33.983 -22.105 -24.481 1.00 67.69 184 GLU B O 1
ATOM 4229 N N . ASP B 1 204 ? 32.720 -23.921 -24.912 1.00 75.22 185 ASP B N 1
ATOM 4230 C CA . ASP B 1 204 ? 31.922 -23.750 -23.705 1.00 71.08 185 ASP B CA 1
ATOM 4231 C C . ASP B 1 204 ? 32.741 -24.152 -22.484 1.00 70.86 185 ASP B C 1
ATOM 4232 O O . ASP B 1 204 ? 33.655 -24.975 -22.572 1.00 72.87 185 ASP B O 1
ATOM 4237 N N . THR B 1 205 ? 32.404 -23.554 -21.337 1.00 65.47 186 THR B N 1
ATOM 4238 C CA . THR B 1 205 ? 33.217 -23.718 -20.133 1.00 67.86 186 THR B CA 1
ATOM 4239 C C . THR B 1 205 ? 33.543 -25.184 -19.871 1.00 69.17 186 THR B C 1
ATOM 4240 O O . THR B 1 205 ? 34.712 -25.558 -19.723 1.00 70.11 186 THR B O 1
ATOM 4244 N N . LEU B 1 206 ? 32.511 -26.032 -19.836 1.00 68.82 187 LEU B N 1
ATOM 4245 C CA . LEU B 1 206 ? 32.715 -27.461 -19.625 1.00 66.63 187 LEU B CA 1
ATOM 4246 C C . LEU B 1 206 ? 33.675 -28.053 -20.655 1.00 67.83 187 LEU B C 1
ATOM 4247 O O . LEU B 1 206 ? 34.528 -28.881 -20.317 1.00 67.28 187 LEU B O 1
ATOM 4252 N N . GLY B 1 207 ? 33.553 -27.642 -21.916 1.00 66.31 188 GLY B N 1
ATOM 4253 C CA . GLY B 1 207 ? 34.447 -28.162 -22.935 1.00 69.52 188 GLY B CA 1
ATOM 4254 C C . GLY B 1 207 ? 35.906 -27.843 -22.670 1.00 73.73 188 GLY B C 1
ATOM 4255 O O . GLY B 1 207 ? 36.788 -28.636 -23.012 1.00 71.87 188 GLY B O 1
ATOM 4256 N N . LEU B 1 208 ? 36.186 -26.681 -22.067 1.00 74.53 189 LEU B N 1
ATOM 4257 C CA . LEU B 1 208 ? 37.568 -26.321 -21.760 1.00 69.89 189 LEU B CA 1
ATOM 4258 C C . LEU B 1 208 ? 38.097 -27.131 -20.587 1.00 68.25 189 LEU B C 1
ATOM 4259 O O . LEU B 1 208 ? 39.226 -27.638 -20.631 1.00 66.24 189 LEU B O 1
ATOM 4264 N N . VAL B 1 209 ? 37.306 -27.233 -19.512 1.00 66.92 190 VAL B N 1
ATOM 4265 C CA . VAL B 1 209 ? 37.676 -28.081 -18.379 1.00 67.72 190 VAL B CA 1
ATOM 4266 C C . VAL B 1 209 ? 37.896 -29.517 -18.833 1.00 67.78 190 VAL B C 1
ATOM 4267 O O . VAL B 1 209 ? 38.746 -30.235 -18.285 1.00 66.87 190 VAL B O 1
ATOM 4271 N N . ARG B 1 210 ? 37.149 -29.947 -19.853 1.00 63.02 191 ARG B N 1
ATOM 4272 C CA . ARG B 1 210 ? 37.231 -31.317 -20.343 1.00 64.08 191 ARG B CA 1
ATOM 4273 C C . ARG B 1 210 ? 38.528 -31.549 -21.110 1.00 61.81 191 ARG B C 1
ATOM 4274 O O . ARG B 1 210 ? 39.260 -32.506 -20.836 1.00 62.15 191 ARG B O 1
ATOM 4282 N N . ASP B 1 211 ? 38.829 -30.687 -22.081 1.00 65.59 192 ASP B N 1
ATOM 4283 C CA . ASP B 1 211 ? 40.069 -30.837 -22.834 1.00 67.67 192 ASP B CA 1
ATOM 4284 C C . ASP B 1 211 ? 41.284 -30.657 -21.931 1.00 64.76 192 ASP B C 1
ATOM 4285 O O . ASP B 1 211 ? 42.341 -31.247 -22.180 1.00 62.72 192 ASP B O 1
ATOM 4290 N N . ASP B 1 212 ? 41.142 -29.858 -20.873 1.00 65.02 193 ASP B N 1
ATOM 4291 C CA . ASP B 1 212 ? 42.233 -29.644 -19.931 1.00 63.24 193 ASP B CA 1
ATOM 4292 C C . ASP B 1 212 ? 42.489 -30.894 -19.107 1.00 65.12 193 ASP B C 1
ATOM 4293 O O . ASP B 1 212 ? 43.645 -31.283 -18.896 1.00 65.72 193 ASP B O 1
ATOM 4298 N N . PHE B 1 213 ? 41.412 -31.523 -18.627 1.00 65.52 194 PHE B N 1
ATOM 4299 C CA . PHE B 1 213 ? 41.505 -32.806 -17.934 1.00 61.45 194 PHE B CA 1
ATOM 4300 C C . PHE B 1 213 ? 42.117 -33.873 -18.838 1.00 58.25 194 PHE B C 1
ATOM 4301 O O . PHE B 1 213 ? 42.970 -34.656 -18.398 1.00 54.80 194 PHE B O 1
ATOM 4309 N N . ILE B 1 214 ? 41.707 -33.899 -20.113 1.00 56.57 195 ILE B N 1
ATOM 4310 C CA . ILE B 1 214 ? 42.263 -34.846 -21.082 1.00 58.32 195 ILE B CA 1
ATOM 4311 C C . ILE B 1 214 ? 43.758 -34.632 -21.246 1.00 61.79 195 ILE B C 1
ATOM 4312 O O . ILE B 1 214 ? 44.541 -35.588 -21.275 1.00 64.89 195 ILE B O 1
ATOM 4317 N N . ARG B 1 215 ? 44.170 -33.373 -21.401 1.00 66.32 196 ARG B N 1
ATOM 4318 C CA . ARG B 1 215 ? 45.589 -33.083 -21.558 1.00 68.25 196 ARG B CA 1
ATOM 4319 C C . ARG B 1 215 ? 46.385 -33.543 -20.338 1.00 67.72 196 ARG B C 1
ATOM 4320 O O . ARG B 1 215 ? 47.483 -34.098 -20.481 1.00 64.16 196 ARG B O 1
ATOM 4328 N N . ARG B 1 216 ? 45.832 -33.357 -19.131 1.00 60.87 197 ARG B N 1
ATOM 4329 C CA . ARG B 1 216 ? 46.507 -33.839 -17.927 1.00 62.00 197 ARG B CA 1
ATOM 4330 C C . ARG B 1 216 ? 46.689 -35.354 -17.967 1.00 66.48 197 ARG B C 1
ATOM 4331 O O . ARG B 1 216 ? 47.778 -35.864 -17.679 1.00 68.33 197 ARG B O 1
ATOM 4339 N N . LEU B 1 217 ? 45.631 -36.093 -18.329 1.00 62.68 198 LEU B N 1
ATOM 4340 C CA . LEU B 1 217 ? 45.762 -37.542 -18.458 1.00 58.63 198 LEU B CA 1
ATOM 4341 C C . LEU B 1 217 ? 46.851 -37.922 -19.457 1.00 60.82 198 LEU B C 1
ATOM 4342 O O . LEU B 1 217 ? 47.520 -38.948 -19.287 1.00 62.91 198 LEU B O 1
ATOM 4347 N N . ARG B 1 218 ? 47.052 -37.100 -20.491 1.00 63.33 199 ARG B N 1
ATOM 4348 C CA . ARG B 1 218 ? 48.021 -37.408 -21.539 1.00 67.59 199 ARG B CA 1
ATOM 4349 C C . ARG B 1 218 ? 49.462 -37.295 -21.059 1.00 68.25 199 ARG B C 1
ATOM 4350 O O . ARG B 1 218 ? 50.352 -37.931 -21.635 1.00 73.19 199 ARG B O 1
ATOM 4358 N N . GLY B 1 219 ? 49.712 -36.492 -20.028 1.00 69.95 200 GLY B N 1
ATOM 4359 C CA . GLY B 1 219 ? 51.055 -36.073 -19.678 1.00 69.71 200 GLY B CA 1
ATOM 4360 C C . GLY B 1 219 ? 51.200 -34.565 -19.787 1.00 80.11 200 GLY B C 1
ATOM 4361 O O . GLY B 1 219 ? 51.421 -33.890 -18.774 1.00 80.92 200 GLY B O 1
ATOM 4362 N N . ASP B 1 220 ? 51.064 -34.045 -21.018 1.00 80.56 201 ASP B N 1
ATOM 4363 C CA . ASP B 1 220 ? 51.068 -32.610 -21.380 1.00 75.21 201 ASP B CA 1
ATOM 4364 C C . ASP B 1 220 ? 51.555 -31.631 -20.309 1.00 79.40 201 ASP B C 1
ATOM 4365 O O . ASP B 1 220 ? 50.808 -30.750 -19.875 1.00 79.12 201 ASP B O 1
ATOM 4370 N N . GLU B 1 226 ? 53.103 -23.627 -14.483 1.00 96.33 207 GLU B N 1
ATOM 4371 C CA . GLU B 1 226 ? 52.087 -22.679 -14.032 1.00 103.38 207 GLU B CA 1
ATOM 4372 C C . GLU B 1 226 ? 51.677 -22.954 -12.585 1.00 102.25 207 GLU B C 1
ATOM 4373 O O . GLU B 1 226 ? 52.283 -23.785 -11.904 1.00 100.22 207 GLU B O 1
ATOM 4379 N N . HIS B 1 227 ? 50.660 -22.233 -12.114 1.00 104.68 208 HIS B N 1
ATOM 4380 C CA . HIS B 1 227 ? 50.007 -22.550 -10.850 1.00 106.93 208 HIS B CA 1
ATOM 4381 C C . HIS B 1 227 ? 48.809 -23.455 -11.119 1.00 104.51 208 HIS B C 1
ATOM 4382 O O . HIS B 1 227 ? 48.127 -23.318 -12.142 1.00 102.88 208 HIS B O 1
ATOM 4389 N N . GLN B 1 228 ? 48.568 -24.390 -10.202 1.00 99.84 209 GLN B N 1
ATOM 4390 C CA . GLN B 1 228 ? 47.486 -25.356 -10.323 1.00 94.98 209 GLN B CA 1
ATOM 4391 C C . GLN B 1 228 ? 46.542 -25.214 -9.134 1.00 91.04 209 GLN B C 1
ATOM 4392 O O . GLN B 1 228 ? 46.988 -25.019 -7.997 1.00 88.18 209 GLN B O 1
ATOM 4398 N N . THR B 1 229 ? 45.235 -25.294 -9.400 1.00 85.70 210 THR B N 1
ATOM 4399 C CA . THR B 1 229 ? 44.256 -25.187 -8.325 1.00 85.72 210 THR B CA 1
ATOM 4400 C C . THR B 1 229 ? 44.348 -26.408 -7.415 1.00 79.63 210 THR B C 1
ATOM 4401 O O . THR B 1 229 ? 44.962 -27.415 -7.777 1.00 79.55 210 THR B O 1
ATOM 4405 N N . PRO B 1 230 ? 43.774 -26.328 -6.210 1.00 77.95 211 PRO B N 1
ATOM 4406 C CA . PRO B 1 230 ? 43.670 -27.536 -5.373 1.00 80.05 211 PRO B CA 1
ATOM 4407 C C . PRO B 1 230 ? 43.144 -28.760 -6.116 1.00 82.09 211 PRO B C 1
ATOM 4408 O O . PRO B 1 230 ? 43.702 -29.853 -5.957 1.00 82.62 211 PRO B O 1
ATOM 4412 N N . LEU B 1 231 ? 42.103 -28.606 -6.944 1.00 79.86 212 LEU B N 1
ATOM 4413 C CA . LEU B 1 231 ? 41.598 -29.744 -7.711 1.00 76.17 212 LEU B CA 1
ATOM 4414 C C . LEU B 1 231 ? 42.620 -30.223 -8.742 1.00 70.82 212 LEU B C 1
ATOM 4415 O O . LEU B 1 231 ? 42.832 -31.432 -8.896 1.00 68.00 212 LEU B O 1
ATOM 4420 N N . GLN B 1 232 ? 43.274 -29.294 -9.445 1.00 71.01 213 GLN B N 1
ATOM 4421 C CA . GLN B 1 232 ? 44.208 -29.691 -10.495 1.00 70.79 213 GLN B CA 1
ATOM 4422 C C . GLN B 1 232 ? 45.429 -30.404 -9.935 1.00 70.22 213 GLN B C 1
ATOM 4423 O O . GLN B 1 232 ? 46.022 -31.242 -10.626 1.00 69.62 213 GLN B O 1
ATOM 4429 N N . GLN B 1 233 ? 45.829 -30.076 -8.703 1.00 75.92 214 GLN B N 1
ATOM 4430 C CA . GLN B 1 233 ? 46.898 -30.823 -8.046 1.00 73.06 214 GLN B CA 1
ATOM 4431 C C . GLN B 1 233 ? 46.494 -32.277 -7.843 1.00 65.98 214 GLN B C 1
ATOM 4432 O O . GLN B 1 233 ? 47.274 -33.197 -8.127 1.00 64.42 214 GLN B O 1
ATOM 4438 N N . LEU B 1 234 ? 45.266 -32.502 -7.359 1.00 61.94 215 LEU B N 1
ATOM 4439 C CA . LEU B 1 234 ? 44.809 -33.859 -7.074 1.00 59.25 215 LEU B CA 1
ATOM 4440 C C . LEU B 1 234 ? 44.784 -34.708 -8.336 1.00 60.75 215 LEU B C 1
ATOM 4441 O O . LEU B 1 234 ? 45.218 -35.869 -8.322 1.00 57.61 215 LEU B O 1
ATOM 4446 N N . ILE B 1 235 ? 44.286 -34.142 -9.439 1.00 57.92 216 ILE B N 1
ATOM 4447 C CA . ILE B 1 235 ? 44.278 -34.861 -10.707 1.00 55.90 216 ILE B CA 1
ATOM 4448 C C . ILE B 1 235 ? 45.699 -35.174 -11.139 1.00 54.80 216 ILE B C 1
ATOM 4449 O O . ILE B 1 235 ? 45.992 -36.279 -11.615 1.00 56.38 216 ILE B O 1
ATOM 4454 N N . ASN B 1 236 ? 46.602 -34.202 -10.985 1.00 60.99 217 ASN B N 1
ATOM 4455 C CA . ASN B 1 236 ? 48.007 -34.403 -11.337 1.00 60.13 217 ASN B CA 1
ATOM 4456 C C . ASN B 1 236 ? 48.599 -35.593 -10.593 1.00 52.66 217 ASN B C 1
ATOM 4457 O O . ASN B 1 236 ? 49.259 -36.450 -11.195 1.00 51.14 217 ASN B O 1
ATOM 4462 N N . SER B 1 237 ? 48.349 -35.670 -9.279 1.00 49.16 218 SER B N 1
ATOM 4463 C CA . SER B 1 237 ? 48.889 -36.758 -8.468 1.00 48.81 218 SER B CA 1
ATOM 4464 C C . SER B 1 237 ? 48.313 -38.114 -8.863 1.00 51.56 218 SER B C 1
ATOM 4465 O O . SER B 1 237 ? 49.033 -39.120 -8.841 1.00 53.73 218 SER B O 1
ATOM 4468 N N . THR B 1 238 ? 47.016 -38.181 -9.202 1.00 50.74 219 THR B N 1
ATOM 4469 C CA . THR B 1 238 ? 46.465 -39.478 -9.597 1.00 49.79 219 THR B CA 1
ATOM 4470 C C . THR B 1 238 ? 47.013 -39.918 -10.955 1.00 48.81 219 THR B C 1
ATOM 4471 O O . THR B 1 238 ? 47.238 -41.116 -11.157 1.00 46.04 219 THR B O 1
ATOM 4475 N N . VAL B 1 239 ? 47.269 -38.978 -11.879 1.00 45.10 220 VAL B N 1
ATOM 4476 C CA . VAL B 1 239 ? 47.943 -39.332 -13.132 1.00 46.01 220 VAL B CA 1
ATOM 4477 C C . VAL B 1 239 ? 49.348 -39.849 -12.861 1.00 53.98 220 VAL B C 1
ATOM 4478 O O . VAL B 1 239 ? 49.798 -40.827 -13.474 1.00 53.18 220 VAL B O 1
ATOM 4482 N N . GLN B 1 240 ? 50.080 -39.181 -11.966 1.00 55.07 221 GLN B N 1
ATOM 4483 C CA . GLN B 1 240 ? 51.428 -39.639 -11.648 1.00 52.35 221 GLN B CA 1
ATOM 4484 C C . GLN B 1 240 ? 51.383 -40.926 -10.836 1.00 51.50 221 GLN B C 1
ATOM 4485 O O . GLN B 1 240 ? 52.235 -41.809 -11.025 1.00 45.37 221 GLN B O 1
ATOM 4491 N N . GLY B 1 241 ? 50.382 -41.050 -9.942 1.00 45.86 222 GLY B N 1
ATOM 4492 C CA . GLY B 1 241 ? 50.186 -42.293 -9.204 1.00 39.91 222 GLY B CA 1
ATOM 4493 C C . GLY B 1 241 ? 50.007 -43.499 -10.114 1.00 48.54 222 GLY B C 1
ATOM 4494 O O . GLY B 1 241 ? 50.536 -44.584 -9.837 1.00 47.68 222 GLY B O 1
ATOM 4495 N N . PHE B 1 242 ? 49.279 -43.321 -11.227 1.00 40.99 223 PHE B N 1
ATOM 4496 C CA . PHE B 1 242 ? 49.102 -44.417 -12.177 1.00 47.18 223 PHE B CA 1
ATOM 4497 C C . PHE B 1 242 ? 50.416 -44.759 -12.858 1.00 48.29 223 PHE B C 1
ATOM 4498 O O . PHE B 1 242 ? 50.777 -45.935 -12.962 1.00 50.21 223 PHE B O 1
ATOM 4506 N N . LYS B 1 243 ? 51.133 -43.734 -13.342 1.00 52.20 224 LYS B N 1
ATOM 4507 C CA . LYS B 1 243 ? 52.436 -43.928 -13.976 1.00 52.70 224 LYS B CA 1
ATOM 4508 C C . LYS B 1 243 ? 53.423 -44.607 -13.028 1.00 48.92 224 LYS B C 1
ATOM 4509 O O . LYS B 1 243 ? 54.223 -45.454 -13.451 1.00 46.45 224 LYS B O 1
ATOM 4515 N N . ASP B 1 244 ? 53.365 -44.259 -11.738 1.00 45.48 225 ASP B N 1
ATOM 4516 C CA . ASP B 1 244 ? 54.284 -44.833 -10.759 1.00 47.46 225 ASP B CA 1
ATOM 4517 C C . ASP B 1 244 ? 54.022 -46.316 -10.561 1.00 49.42 225 ASP B C 1
ATOM 4518 O O . ASP B 1 244 ? 54.962 -47.122 -10.490 1.00 46.81 225 ASP B O 1
ATOM 4523 N N . GLN B 1 245 ? 52.743 -46.694 -10.467 1.00 56.96 226 GLN B N 1
ATOM 4524 C CA . GLN B 1 245 ? 52.392 -48.094 -10.282 1.00 49.05 226 GLN B CA 1
ATOM 4525 C C . GLN B 1 245 ? 52.820 -48.942 -11.471 1.00 46.91 226 GLN B C 1
ATOM 4526 O O . GLN B 1 245 ? 53.106 -50.130 -11.307 1.00 48.81 226 GLN B O 1
ATOM 4532 N N . ASP B 1 246 ? 52.906 -48.352 -12.664 1.00 44.35 227 ASP B N 1
ATOM 4533 C CA . ASP B 1 246 ? 53.439 -49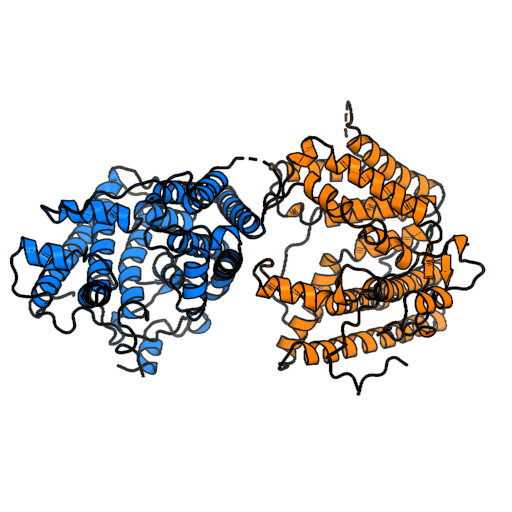.102 -13.797 1.00 49.15 227 ASP B CA 1
ATOM 4534 C C . ASP B 1 246 ? 54.928 -49.401 -13.616 1.00 58.09 227 ASP B C 1
ATOM 4535 O O . ASP B 1 246 ? 55.391 -50.497 -13.960 1.00 61.87 227 ASP B O 1
ATOM 4540 N N . LYS B 1 247 ? 55.694 -48.435 -13.090 1.00 54.33 228 LYS B N 1
ATOM 4541 C CA . LYS B 1 247 ? 57.114 -48.656 -12.830 1.00 55.36 228 LYS B CA 1
ATOM 4542 C C . LYS B 1 247 ? 57.319 -49.846 -11.891 1.00 59.01 228 LYS B C 1
ATOM 4543 O O . LYS B 1 247 ? 58.136 -50.736 -12.162 1.00 53.01 228 LYS B O 1
ATOM 4549 N N . THR B 1 248 ? 56.579 -49.875 -10.779 1.00 51.86 229 THR B N 1
ATOM 4550 C CA . THR B 1 248 ? 56.572 -51.032 -9.890 1.00 47.03 229 THR B CA 1
ATOM 4551 C C . THR B 1 248 ? 56.222 -52.322 -10.635 1.00 56.31 229 THR B C 1
ATOM 4552 O O . THR B 1 248 ? 57.015 -53.269 -10.662 1.00 55.61 229 THR B O 1
ATOM 4556 N N . MET B 1 249 ? 55.028 -52.390 -11.235 1.00 55.18 230 MET B N 1
ATOM 4557 C CA . MET B 1 249 ? 54.596 -53.644 -11.843 1.00 53.00 230 MET B CA 1
ATOM 4558 C C . MET B 1 249 ? 53.458 -53.432 -12.832 1.00 52.90 230 MET B C 1
ATOM 4559 O O . MET B 1 249 ? 52.519 -52.676 -12.564 1.00 53.99 230 MET B O 1
ATOM 4564 N N . GLY B 1 250 ? 53.518 -54.157 -13.944 1.00 51.01 231 GLY B N 1
ATOM 4565 C CA . GLY B 1 250 ? 52.457 -54.135 -14.925 1.00 42.27 231 GLY B CA 1
ATOM 4566 C C . GLY B 1 250 ? 52.435 -52.827 -15.680 1.00 46.18 231 GLY B C 1
ATOM 4567 O O . GLY B 1 250 ? 53.128 -51.867 -15.349 1.00 55.58 231 GLY B O 1
ATOM 4568 N N . ASN B 1 251 ? 51.609 -52.788 -16.725 1.00 44.60 232 ASN B N 1
ATOM 4569 C CA . ASN B 1 251 ? 51.546 -51.625 -17.602 1.00 43.29 232 ASN B CA 1
ATOM 4570 C C . ASN B 1 251 ? 50.113 -51.170 -17.865 1.00 50.58 232 ASN B C 1
ATOM 4571 O O . ASN B 1 251 ? 49.870 -50.437 -18.831 1.00 50.34 232 ASN B O 1
ATOM 4576 N N . GLY B 1 252 ? 49.159 -51.578 -17.023 1.00 49.55 233 GLY B N 1
ATOM 4577 C CA . GLY B 1 252 ? 47.768 -51.229 -17.252 1.00 44.49 233 GLY B CA 1
ATOM 4578 C C . GLY B 1 252 ? 47.386 -49.820 -16.856 1.00 46.93 233 GLY B C 1
ATOM 4579 O O . GLY B 1 252 ? 46.327 -49.343 -17.278 1.00 47.68 233 GLY B O 1
ATOM 4580 N N . GLY B 1 253 ? 48.221 -49.138 -16.067 1.00 44.53 234 GLY B N 1
ATOM 4581 C CA . GLY B 1 253 ? 47.836 -47.831 -15.550 1.00 44.41 234 GLY B CA 1
ATOM 4582 C C . GLY B 1 253 ? 47.747 -46.762 -16.625 1.00 48.07 234 GLY B C 1
ATOM 4583 O O . GLY B 1 253 ? 46.828 -45.937 -16.622 1.00 47.83 234 GLY B O 1
ATOM 4584 N N . GLN B 1 254 ? 48.695 -46.753 -17.561 1.00 50.80 235 GLN B N 1
ATOM 4585 C CA . GLN B 1 254 ? 48.587 -45.818 -18.677 1.00 49.94 235 GLN B CA 1
ATOM 4586 C C . GLN B 1 254 ? 47.337 -46.114 -19.509 1.00 44.06 235 GLN B C 1
ATOM 4587 O O . GLN B 1 254 ? 46.658 -45.186 -19.967 1.00 42.53 235 GLN B O 1
ATOM 4593 N N . GLU B 1 255 ? 46.987 -47.402 -19.666 1.00 45.25 236 GLU B N 1
ATOM 4594 C CA . GLU B 1 255 ? 45.759 -47.777 -20.378 1.00 44.52 236 GLU B CA 1
ATOM 4595 C C . GLU B 1 255 ? 44.505 -47.232 -19.686 1.00 40.87 236 GLU B C 1
ATOM 4596 O O . GLU B 1 255 ? 43.603 -46.716 -20.353 1.00 41.11 236 GLU B O 1
ATOM 4602 N N . VAL B 1 256 ? 44.421 -47.337 -18.358 1.00 33.54 237 VAL B N 1
ATOM 4603 C CA . VAL B 1 256 ? 43.274 -46.761 -17.662 1.00 39.92 237 VAL B CA 1
ATOM 4604 C C . VAL B 1 256 ? 43.131 -45.285 -18.021 1.00 44.01 237 VAL B C 1
ATOM 4605 O O . VAL B 1 256 ? 42.049 -44.818 -18.403 1.00 40.41 237 VAL B O 1
ATOM 4609 N N . LEU B 1 257 ? 44.239 -44.539 -17.932 1.00 46.30 238 LEU B N 1
ATOM 4610 C CA . LEU B 1 257 ? 44.240 -43.132 -18.310 1.00 38.84 238 LEU B CA 1
ATOM 4611 C C . LEU B 1 257 ? 43.882 -42.957 -19.777 1.00 40.43 238 LEU B C 1
ATOM 4612 O O . LEU B 1 257 ? 43.146 -42.030 -20.131 1.00 45.40 238 LEU B O 1
ATOM 4617 N N . ASP B 1 258 ? 44.403 -43.831 -20.648 1.00 37.52 239 ASP B N 1
ATOM 4618 C CA . ASP B 1 258 ? 44.068 -43.750 -22.067 1.00 39.58 239 ASP B CA 1
ATOM 4619 C C . ASP B 1 258 ? 42.572 -43.924 -22.292 1.00 42.98 239 ASP B C 1
ATOM 4620 O O . ASP B 1 258 ? 41.946 -43.124 -22.996 1.00 41.89 239 ASP B O 1
ATOM 4625 N N . ARG B 1 259 ? 41.985 -44.990 -21.726 1.00 42.12 240 ARG B N 1
ATOM 4626 C CA . ARG B 1 259 ? 40.570 -45.263 -21.952 1.00 38.08 240 ARG B CA 1
ATOM 4627 C C . ARG B 1 259 ? 39.705 -44.199 -21.301 1.00 45.44 240 ARG B C 1
ATOM 4628 O O . ARG B 1 259 ? 38.612 -43.897 -21.798 1.00 47.10 240 ARG B O 1
ATOM 4636 N N . LEU B 1 260 ? 40.183 -43.606 -20.207 1.00 41.73 241 LEU B N 1
ATOM 4637 C CA . LEU B 1 260 ? 39.527 -42.417 -19.679 1.00 42.97 241 LEU B CA 1
ATOM 4638 C C . LEU B 1 260 ? 39.474 -41.308 -20.722 1.00 49.68 241 LEU B C 1
ATOM 4639 O O . LEU B 1 260 ? 38.447 -40.633 -20.867 1.00 52.58 241 LEU B O 1
ATOM 4644 N N . ILE B 1 261 ? 40.566 -41.106 -21.463 1.00 45.76 242 ILE B N 1
ATOM 4645 C CA . ILE B 1 261 ? 40.552 -40.113 -22.531 1.00 49.71 242 ILE B CA 1
ATOM 4646 C C . ILE B 1 261 ? 39.553 -40.512 -23.619 1.00 52.27 242 ILE B C 1
ATOM 4647 O O . ILE B 1 261 ? 38.708 -39.704 -24.031 1.00 51.46 242 ILE B O 1
ATOM 4652 N N . ASP B 1 262 ? 39.631 -41.762 -24.094 1.00 46.34 243 ASP B N 1
ATOM 4653 C CA . ASP B 1 262 ? 38.681 -42.244 -25.092 1.00 44.47 243 ASP B CA 1
ATOM 4654 C C . ASP B 1 262 ? 37.249 -41.959 -24.657 1.00 52.56 243 ASP B C 1
ATOM 4655 O O . ASP B 1 262 ? 36.461 -41.378 -25.407 1.00 55.35 243 ASP B O 1
ATOM 4660 N N . PHE B 1 263 ? 36.914 -42.333 -23.420 1.00 51.10 244 PHE B N 1
ATOM 4661 C CA . PHE B 1 263 ? 35.589 -42.083 -22.865 1.00 49.00 244 PHE B CA 1
ATOM 4662 C C . PHE B 1 263 ? 35.194 -40.614 -22.955 1.00 53.73 244 PHE B C 1
ATOM 4663 O O . PHE B 1 263 ? 34.032 -40.291 -23.220 1.00 58.23 244 PHE B O 1
ATOM 4671 N N . CYS B 1 264 ? 36.138 -39.707 -22.733 1.00 52.01 245 CYS B N 1
ATOM 4672 C CA . CYS B 1 264 ? 35.794 -38.293 -22.792 1.00 58.06 245 CYS B CA 1
ATOM 4673 C C . CYS B 1 264 ? 35.571 -37.798 -24.221 1.00 60.94 245 CYS B C 1
ATOM 4674 O O . CYS B 1 264 ? 34.878 -36.788 -24.409 1.00 57.81 245 CYS B O 1
ATOM 4677 N N . GLU B 1 265 ? 36.134 -38.485 -25.217 1.00 59.05 246 GLU B N 1
ATOM 4678 C CA . GLU B 1 265 ? 35.965 -38.180 -26.638 1.00 53.74 246 GLU B CA 1
ATOM 4679 C C . GLU B 1 265 ? 35.023 -39.235 -27.214 1.00 59.77 246 GLU B C 1
ATOM 4680 O O . GLU B 1 265 ? 35.439 -40.184 -27.879 1.00 67.21 246 GLU B O 1
ATOM 4686 N N . HIS B 1 266 ? 33.735 -39.055 -26.961 1.00 64.59 247 HIS B N 1
ATOM 4687 C CA . HIS B 1 266 ? 32.789 -40.159 -27.018 1.00 69.41 247 HIS B CA 1
ATOM 4688 C C . HIS B 1 266 ? 32.263 -40.399 -28.421 1.00 72.69 247 HIS B C 1
ATOM 4689 O O . HIS B 1 266 ? 31.890 -39.461 -29.136 1.00 70.75 247 HIS B O 1
ATOM 4696 N N . VAL B 1 267 ? 32.220 -41.677 -28.780 1.00 77.98 248 VAL B N 1
ATOM 4697 C CA . VAL B 1 267 ? 31.511 -42.254 -29.925 1.00 82.69 248 VAL B CA 1
ATOM 4698 C C . VAL B 1 267 ? 30.133 -41.608 -30.126 1.00 74.82 248 VAL B C 1
ATOM 4699 O O . VAL B 1 267 ? 29.506 -41.141 -29.161 1.00 68.75 248 VAL B O 1
ATOM 4703 N N . PRO B 1 268 ? 29.646 -41.511 -31.362 1.00 80.54 249 PRO B N 1
ATOM 4704 C CA . PRO B 1 268 ? 28.287 -40.979 -31.594 1.00 81.59 249 PRO B CA 1
ATOM 4705 C C . PRO B 1 268 ? 27.218 -41.883 -31.003 1.00 76.81 249 PRO B C 1
ATOM 4706 O O . PRO B 1 268 ? 27.452 -43.077 -30.755 1.00 72.78 249 PRO B O 1
ATOM 4710 N N . PRO B 1 269 ? 26.019 -41.347 -30.769 1.00 80.80 250 PRO B N 1
ATOM 4711 C CA . PRO B 1 269 ? 24.915 -42.174 -30.265 1.00 83.38 250 PRO B CA 1
ATOM 4712 C C . PRO B 1 269 ? 24.071 -42.808 -31.364 1.00 78.49 250 PRO B C 1
ATOM 4713 O O . PRO B 1 269 ? 23.818 -42.217 -32.418 1.00 77.19 250 PRO B O 1
ATOM 4717 N N . GLN B 1 270 ? 23.632 -44.040 -31.103 1.00 74.49 251 GLN B N 1
ATOM 4718 C CA . GLN B 1 270 ? 22.549 -44.650 -31.856 1.00 67.68 251 GLN B CA 1
ATOM 4719 C C . GLN B 1 270 ? 21.301 -44.726 -30.988 1.00 67.08 251 GLN B C 1
ATOM 4720 O O . GLN B 1 270 ? 21.356 -44.631 -29.757 1.00 60.68 251 GLN B O 1
ATOM 4726 N N . THR B 1 271 ? 20.162 -44.843 -31.672 1.00 71.00 252 THR B N 1
ATOM 4727 C CA . THR B 1 271 ? 18.944 -45.434 -31.131 1.00 64.56 252 THR B CA 1
ATOM 4728 C C . THR B 1 271 ? 18.361 -46.406 -32.159 1.00 68.37 252 THR B C 1
ATOM 4729 O O . THR B 1 271 ? 17.257 -46.941 -31.960 1.00 69.91 252 THR B O 1
ATOM 4733 N N . LYS B 1 272 ? 19.082 -46.638 -33.260 1.00 68.09 253 LYS B N 1
ATOM 4734 C CA . LYS B 1 272 ? 18.700 -47.613 -34.282 1.00 69.26 253 LYS B CA 1
ATOM 4735 C C . LYS B 1 272 ? 19.359 -48.930 -33.899 1.00 60.04 253 LYS B C 1
ATOM 4736 O O . LYS B 1 272 ? 20.566 -49.118 -34.094 1.00 63.02 253 LYS B O 1
ATOM 4742 N N . PHE B 1 273 ? 18.571 -49.835 -33.332 1.00 45.36 254 P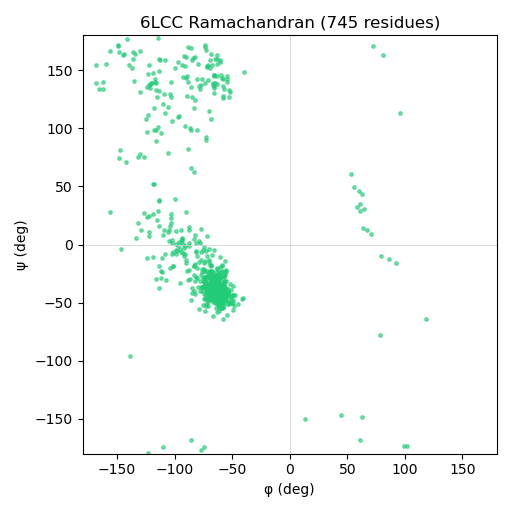HE B N 1
ATOM 4743 C CA . PHE B 1 273 ? 19.045 -51.176 -33.021 1.00 45.06 254 PHE B CA 1
ATOM 4744 C C . PHE B 1 273 ? 18.111 -52.144 -33.722 1.00 38.89 254 PHE B C 1
ATOM 4745 O O . PHE B 1 273 ? 17.027 -52.456 -33.215 1.00 40.12 254 PHE B O 1
ATOM 4753 N N . ALA B 1 274 ? 18.532 -52.601 -34.890 1.00 33.34 255 ALA B N 1
ATOM 4754 C CA . ALA B 1 274 ? 17.788 -53.625 -35.596 1.00 34.62 255 ALA B CA 1
ATOM 4755 C C . ALA B 1 274 ? 17.992 -55.007 -34.994 1.00 36.18 255 ALA B C 1
ATOM 4756 O O . ALA B 1 274 ? 17.189 -55.909 -35.254 1.00 39.22 255 ALA B O 1
ATOM 4758 N N . THR B 1 275 ? 19.067 -55.206 -34.243 1.00 32.85 256 THR B N 1
ATOM 4759 C CA . THR B 1 275 ? 19.351 -56.480 -33.610 1.00 36.70 256 THR B CA 1
ATOM 4760 C C . THR B 1 275 ? 19.807 -56.212 -32.184 1.00 35.32 256 THR B C 1
ATOM 4761 O O . THR B 1 275 ? 20.144 -55.087 -31.817 1.00 36.29 256 THR B O 1
ATOM 4765 N N . MET B 1 276 ? 19.826 -57.261 -31.372 1.00 34.93 257 MET B N 1
ATOM 4766 C CA . MET B 1 276 ? 20.455 -57.126 -30.069 1.00 33.01 257 MET B CA 1
ATOM 4767 C C . MET B 1 276 ? 21.975 -57.001 -30.202 1.00 34.33 257 MET B C 1
ATOM 4768 O O . MET B 1 276 ? 22.617 -56.370 -29.363 1.00 32.90 257 MET B O 1
ATOM 4773 N N . GLY B 1 277 ? 22.557 -57.574 -31.261 1.00 36.88 258 GLY B N 1
ATOM 4774 C CA . GLY B 1 277 ? 23.984 -57.418 -31.498 1.00 36.55 258 GLY B CA 1
ATOM 4775 C C . GLY B 1 277 ? 24.378 -55.979 -31.778 1.00 39.42 258 GLY B C 1
ATOM 4776 O O . GLY B 1 277 ? 25.422 -55.511 -31.309 1.00 36.41 258 GLY B O 1
ATOM 4777 N N . ASP B 1 278 ? 23.551 -55.256 -32.544 1.00 34.37 259 ASP B N 1
ATOM 4778 C CA . ASP B 1 278 ? 23.783 -53.825 -32.700 1.00 37.92 259 ASP B CA 1
ATOM 4779 C C . ASP B 1 278 ? 23.687 -53.127 -31.357 1.00 38.32 259 ASP B C 1
ATOM 4780 O O . ASP B 1 278 ? 24.467 -52.212 -31.062 1.00 41.84 259 ASP B O 1
ATOM 4785 N N . TYR B 1 279 ? 22.722 -53.535 -30.534 1.00 33.80 260 TYR B N 1
ATOM 4786 C CA . TYR B 1 279 ? 22.525 -52.855 -29.265 1.00 33.89 260 TYR B CA 1
ATOM 4787 C C . TYR B 1 279 ? 23.696 -53.098 -28.328 1.00 35.71 260 TYR B C 1
ATOM 4788 O O . TYR B 1 279 ? 24.130 -52.183 -27.621 1.00 35.49 260 TYR B O 1
ATOM 4797 N N . LEU B 1 280 ? 24.194 -54.334 -28.290 1.00 33.35 261 LEU B N 1
ATOM 4798 C CA . LEU B 1 280 ? 25.247 -54.691 -27.352 1.00 34.38 261 LEU B CA 1
ATOM 4799 C C . LEU B 1 280 ? 26.586 -54.101 -27.762 1.00 37.90 261 LEU B C 1
ATOM 4800 O O . LEU B 1 280 ? 27.384 -53.739 -26.889 1.00 40.00 261 LEU B O 1
ATOM 4805 N N . SER B 1 281 ? 26.840 -53.990 -29.074 1.00 37.73 262 SER B N 1
ATOM 4806 C CA . SER B 1 281 ? 28.034 -53.300 -29.566 1.00 36.87 262 SER B CA 1
ATOM 4807 C C . SER B 1 281 ? 28.032 -51.840 -29.140 1.00 35.32 262 SER B C 1
ATOM 4808 O O . SER B 1 281 ? 29.049 -51.309 -28.685 1.00 40.54 262 SER B O 1
ATOM 4811 N N . TYR B 1 282 ? 26.893 -51.172 -29.292 1.00 34.01 263 TYR B N 1
ATOM 4812 C CA . TYR B 1 282 ? 26.786 -49.792 -28.841 1.00 39.47 263 TYR B CA 1
ATOM 4813 C C . TYR B 1 282 ? 26.962 -49.709 -27.336 1.00 42.92 263 TYR B C 1
ATOM 4814 O O . TYR B 1 282 ? 27.602 -48.788 -26.817 1.00 44.93 263 TYR B O 1
ATOM 4823 N N . ARG B 1 283 ? 26.401 -50.678 -26.625 1.00 42.07 264 ARG B N 1
ATOM 4824 C CA . ARG B 1 283 ? 26.349 -50.640 -25.177 1.00 40.26 264 ARG B CA 1
ATOM 4825 C C . ARG B 1 283 ? 27.710 -50.953 -24.575 1.00 43.22 264 ARG B C 1
ATOM 4826 O O . ARG B 1 283 ? 28.028 -50.463 -23.488 1.00 45.36 264 ARG B O 1
ATOM 4834 N N . LEU B 1 284 ? 28.530 -51.743 -25.280 1.00 43.49 265 LEU B N 1
ATOM 4835 C CA . LEU B 1 284 ? 29.915 -51.942 -24.867 1.00 38.94 265 LEU B CA 1
ATOM 4836 C C . LEU B 1 284 ? 30.642 -50.600 -24.747 1.00 47.52 265 LEU B C 1
ATOM 4837 O O . LEU B 1 284 ? 31.357 -50.355 -23.768 1.00 46.40 265 LEU B O 1
ATOM 4842 N N . ILE B 1 285 ? 30.465 -49.713 -25.735 1.00 50.07 266 ILE B N 1
ATOM 4843 C CA . ILE B 1 285 ? 31.060 -48.375 -25.671 1.00 48.97 266 ILE B CA 1
ATOM 4844 C C . ILE B 1 285 ? 30.366 -47.536 -24.606 1.00 52.19 266 ILE B C 1
ATOM 4845 O O . ILE B 1 285 ? 31.005 -46.759 -23.885 1.00 56.82 266 ILE B O 1
ATOM 4850 N N . ASP B 1 286 ? 29.047 -47.670 -24.493 1.00 50.00 267 ASP B N 1
ATOM 4851 C CA . ASP B 1 286 ? 28.299 -46.790 -23.603 1.00 54.42 267 ASP B CA 1
ATOM 4852 C C . ASP B 1 286 ? 28.607 -47.083 -22.139 1.00 51.19 267 ASP B C 1
ATOM 4853 O O . ASP B 1 286 ? 28.737 -46.158 -21.331 1.00 50.87 267 ASP B O 1
ATOM 4858 N N . VAL B 1 287 ? 28.715 -48.367 -21.777 1.00 51.32 268 VAL B N 1
ATOM 4859 C CA . VAL B 1 287 ? 29.079 -48.759 -20.415 1.00 50.86 268 VAL B CA 1
ATOM 4860 C C . VAL B 1 287 ? 30.562 -48.545 -20.109 1.00 45.61 268 VAL B C 1
ATOM 4861 O O . VAL B 1 287 ? 30.979 -48.775 -18.967 1.00 43.56 268 VAL B O 1
ATOM 4865 N N . ALA B 1 288 ? 31.363 -48.082 -21.085 1.00 41.20 269 ALA B N 1
ATOM 4866 C CA . ALA B 1 288 ? 32.810 -47.886 -20.924 1.00 37.87 269 ALA B CA 1
ATOM 4867 C C . ALA B 1 288 ? 33.505 -49.210 -20.636 1.00 40.81 269 ALA B C 1
ATOM 4868 O O . ALA B 1 288 ? 34.364 -49.309 -19.758 1.00 42.26 269 ALA B O 1
ATOM 4870 N N . PHE B 1 289 ? 33.110 -50.245 -21.362 1.00 42.10 270 PHE B N 1
ATOM 4871 C CA . PHE B 1 289 ? 33.738 -51.542 -21.169 1.00 39.45 270 PHE B CA 1
ATOM 4872 C C . PHE B 1 289 ? 35.253 -51.520 -21.358 1.00 38.26 270 PHE B C 1
ATOM 4873 O O . PHE B 1 289 ? 35.946 -52.138 -20.531 1.00 37.81 270 PHE B O 1
ATOM 4881 N N . PRO B 1 290 ? 35.830 -50.881 -22.392 1.00 37.33 271 PRO B N 1
ATOM 4882 C CA . PRO B 1 290 ? 37.301 -50.941 -22.530 1.00 37.21 271 PRO B CA 1
ATOM 4883 C C . PRO B 1 290 ? 38.017 -50.363 -21.326 1.00 37.77 271 PRO B C 1
ATOM 4884 O O . PRO B 1 290 ? 39.030 -50.915 -20.879 1.00 40.48 271 PRO B O 1
ATOM 4888 N N . TYR B 1 291 ? 37.467 -49.285 -20.763 1.00 34.23 272 TYR B N 1
ATOM 4889 C CA . TYR B 1 291 ? 37.959 -48.732 -19.511 1.00 33.74 272 TYR B CA 1
ATOM 4890 C C . TYR B 1 291 ? 37.882 -49.753 -18.374 1.00 38.53 272 TYR B C 1
ATOM 4891 O O . TYR B 1 291 ? 38.856 -49.933 -17.632 1.00 37.35 272 TYR B O 1
ATOM 4900 N N . LEU B 1 292 ? 36.726 -50.422 -18.205 1.00 37.22 273 LEU B N 1
ATOM 4901 C CA . LEU B 1 292 ? 36.614 -51.437 -17.155 1.00 31.07 273 LEU B CA 1
ATOM 4902 C C . LEU B 1 292 ? 37.646 -52.550 -17.342 1.00 33.02 273 LEU B C 1
ATOM 4903 O O . LEU B 1 292 ? 38.164 -53.092 -16.360 1.00 35.64 273 LEU B O 1
ATOM 4908 N N . LEU B 1 293 ? 37.943 -52.928 -18.592 1.00 31.29 274 LEU B N 1
ATOM 4909 C CA . LEU B 1 293 ? 38.964 -53.947 -18.805 1.00 31.39 274 LEU B CA 1
ATOM 4910 C C . LEU B 1 293 ? 40.329 -53.429 -18.368 1.00 34.73 274 LEU B C 1
ATOM 4911 O O . LEU B 1 293 ? 41.112 -54.167 -17.761 1.00 32.72 274 LEU B O 1
ATOM 4916 N N . ALA B 1 294 ? 40.611 -52.153 -18.647 1.00 28.12 275 ALA B N 1
ATOM 4917 C CA . ALA B 1 294 ? 41.859 -51.551 -18.200 1.00 36.63 275 ALA B CA 1
ATOM 4918 C C . ALA B 1 294 ? 41.945 -51.540 -16.679 1.00 38.09 275 ALA B C 1
ATOM 4919 O O . ALA B 1 294 ? 42.991 -51.872 -16.106 1.00 39.31 275 ALA B O 1
ATOM 4921 N N . CYS B 1 295 ? 40.846 -51.180 -16.011 1.00 33.20 276 CYS B N 1
ATOM 4922 C CA . CYS B 1 295 ? 40.849 -51.111 -14.560 1.00 29.84 276 CYS B CA 1
ATOM 4923 C C . CYS B 1 295 ? 41.097 -52.473 -13.940 1.00 35.90 276 CYS B C 1
ATOM 4924 O O . CYS B 1 295 ? 41.823 -52.581 -12.947 1.00 40.53 276 CYS B O 1
ATOM 4927 N N . ILE B 1 296 ? 40.486 -53.522 -14.496 1.00 35.80 277 ILE B N 1
ATOM 4928 C CA . ILE B 1 296 ? 40.726 -54.878 -14.000 1.00 37.82 277 ILE B CA 1
ATOM 4929 C C . ILE B 1 296 ? 42.203 -55.238 -14.129 1.00 35.10 277 ILE B C 1
ATOM 4930 O O . ILE B 1 296 ? 42.851 -55.665 -13.161 1.00 32.71 277 ILE B O 1
ATOM 4935 N N . LYS B 1 297 ? 42.735 -55.110 -15.345 1.00 33.94 278 LYS B N 1
ATOM 4936 C CA . LYS B 1 297 ? 44.157 -55.328 -15.587 1.00 35.01 278 LYS B CA 1
ATOM 4937 C C . LYS B 1 297 ? 44.999 -54.556 -14.580 1.00 35.36 278 LYS B C 1
ATOM 4938 O O . LYS B 1 297 ? 45.898 -55.113 -13.941 1.00 34.85 278 LYS B O 1
ATOM 4944 N N . PHE B 1 298 ? 44.678 -53.278 -14.381 1.00 35.69 279 PHE B N 1
ATOM 4945 C CA . PHE B 1 298 ? 45.401 -52.490 -13.393 1.00 37.55 279 PHE B CA 1
ATOM 4946 C C . PHE B 1 298 ? 45.278 -53.098 -12.005 1.00 37.43 279 PHE B C 1
ATOM 4947 O O . PHE B 1 298 ? 46.268 -53.221 -11.282 1.00 42.17 279 PHE B O 1
ATOM 4955 N N . SER B 1 299 ? 44.064 -53.490 -11.615 1.00 38.63 280 SER B N 1
ATOM 4956 C CA . SER B 1 299 ? 43.831 -53.983 -10.265 1.00 35.29 280 SER B CA 1
ATOM 4957 C C . SER B 1 299 ? 44.746 -55.155 -9.910 1.00 35.03 280 SER B C 1
ATOM 4958 O O . SER B 1 299 ? 44.986 -55.407 -8.725 1.00 40.44 280 SER B O 1
ATOM 4961 N N . LEU B 1 300 ? 45.250 -55.869 -10.909 1.00 33.49 281 LEU B N 1
ATOM 4962 C CA . LEU B 1 300 ? 46.034 -57.078 -10.736 1.00 38.36 281 LEU B CA 1
ATOM 4963 C C . LEU B 1 300 ? 47.537 -56.860 -10.909 1.00 43.16 281 LEU B C 1
ATOM 4964 O O . LEU B 1 300 ? 48.294 -57.836 -10.837 1.00 39.40 281 LEU B O 1
ATOM 4969 N N . GLY B 1 301 ? 47.980 -55.627 -11.162 1.00 36.04 282 GLY B N 1
ATOM 4970 C CA . GLY B 1 301 ? 49.338 -55.382 -11.612 1.00 39.46 282 GLY B CA 1
ATOM 4971 C C . GLY B 1 301 ? 49.696 -56.086 -12.904 1.00 43.68 282 GLY B C 1
ATOM 4972 O O . GLY B 1 301 ? 50.859 -56.449 -13.105 1.00 45.82 282 GLY B O 1
ATOM 4973 N N . SER B 1 302 ? 48.732 -56.261 -13.800 1.00 41.48 283 SER B N 1
ATOM 4974 C CA . SER B 1 302 ? 48.857 -57.129 -14.961 1.00 36.65 283 SER B CA 1
ATOM 4975 C C . SER B 1 302 ? 49.537 -56.414 -16.125 1.00 38.48 283 SER B C 1
ATOM 4976 O O . SER B 1 302 ? 49.573 -55.179 -16.204 1.00 38.41 283 SER B O 1
ATOM 4979 N N . SER B 1 303 ? 50.090 -57.230 -17.032 1.00 38.61 284 SER B N 1
ATOM 4980 C CA . SER B 1 303 ? 50.638 -56.795 -18.317 1.00 41.97 284 SER B CA 1
ATOM 4981 C C . SER B 1 303 ? 49.935 -57.512 -19.470 1.00 42.40 284 SER B C 1
ATOM 4982 O O . SER B 1 303 ? 50.375 -57.409 -20.628 1.00 35.39 284 SER B O 1
ATOM 4985 N N . VAL B 1 304 ? 48.876 -58.269 -19.165 1.00 36.71 285 VAL B N 1
ATOM 4986 C CA . VAL B 1 304 ? 48.139 -59.006 -20.177 1.00 30.36 285 VAL B CA 1
ATOM 4987 C C . VAL B 1 304 ? 47.692 -58.047 -21.276 1.00 34.30 285 VAL B C 1
ATOM 4988 O O . VAL B 1 304 ? 47.361 -56.884 -21.020 1.00 36.42 285 VAL B O 1
ATOM 4992 N N . ASN B 1 305 ? 47.726 -58.521 -22.518 1.00 36.83 286 ASN B N 1
ATOM 4993 C CA . ASN B 1 305 ? 47.245 -57.740 -23.654 1.00 39.72 286 ASN B CA 1
ATOM 4994 C C . ASN B 1 305 ? 45.735 -57.979 -23.790 1.00 43.38 286 ASN B C 1
ATOM 4995 O O . ASN B 1 305 ? 45.286 -58.998 -24.327 1.00 40.22 286 ASN B O 1
ATOM 5000 N N . VAL B 1 306 ? 44.953 -57.015 -23.298 1.00 41.17 287 VAL B N 1
ATOM 5001 C CA . VAL B 1 306 ? 43.490 -57.057 -23.302 1.00 40.50 287 VAL B CA 1
ATOM 5002 C C . VAL B 1 306 ? 42.897 -57.269 -24.693 1.00 39.48 287 VAL B C 1
ATOM 5003 O O . VAL B 1 306 ? 41.781 -57.771 -24.819 1.00 43.23 287 VAL B O 1
ATOM 5007 N N . GLU B 1 307 ? 43.632 -56.951 -25.752 1.00 46.75 288 GLU B N 1
ATOM 5008 C CA . GLU B 1 307 ? 43.117 -57.113 -27.100 1.00 43.44 288 GLU B CA 1
ATOM 5009 C C . GLU B 1 307 ? 43.701 -58.301 -27.843 1.00 41.89 288 GLU B C 1
ATOM 5010 O O . GLU B 1 307 ? 43.494 -58.412 -29.057 1.00 46.42 288 GLU B O 1
ATOM 5016 N N . ASP B 1 308 ? 44.395 -59.199 -27.156 1.00 39.01 289 ASP B N 1
ATOM 5017 C CA . ASP B 1 308 ? 44.792 -60.440 -27.796 1.00 42.18 289 ASP B CA 1
ATOM 5018 C C . ASP B 1 308 ? 43.553 -61.095 -28.415 1.00 49.48 289 ASP B C 1
ATOM 5019 O O . ASP B 1 308 ? 42.519 -61.228 -27.737 1.00 47.40 289 ASP B O 1
ATOM 5024 N N . PRO B 1 309 ? 43.586 -61.440 -29.706 1.00 50.11 290 PRO B N 1
ATOM 5025 C CA . PRO B 1 309 ? 42.423 -62.103 -30.319 1.00 45.74 290 PRO B CA 1
ATOM 5026 C C . PRO B 1 309 ? 42.021 -63.377 -29.614 1.00 43.46 290 PRO B C 1
ATOM 5027 O O . PRO B 1 309 ? 40.840 -63.746 -29.652 1.00 51.04 290 PRO B O 1
ATOM 5031 N N . LYS B 1 310 ? 42.966 -64.056 -28.962 1.00 43.21 291 LYS B N 1
ATOM 5032 C CA . LYS B 1 310 ? 42.658 -65.295 -28.253 1.00 40.77 291 LYS B CA 1
ATOM 5033 C C . LYS B 1 310 ? 41.614 -65.067 -27.164 1.00 41.72 291 LYS B C 1
ATOM 5034 O O . LYS B 1 310 ? 40.857 -65.978 -26.823 1.00 41.23 291 LYS B O 1
ATOM 5040 N N . LEU B 1 311 ? 41.554 -63.861 -26.615 1.00 42.29 292 LEU B N 1
ATOM 5041 C CA . LEU B 1 311 ? 40.611 -63.537 -25.563 1.00 42.27 292 LEU B CA 1
ATOM 5042 C C . LEU B 1 311 ? 39.445 -62.691 -26.052 1.00 41.07 292 LEU B C 1
ATOM 5043 O O . LEU B 1 311 ? 38.608 -62.300 -25.239 1.00 44.11 292 LEU B O 1
ATOM 5048 N N . ALA B 1 312 ? 39.359 -62.392 -27.345 1.00 37.85 293 ALA B N 1
ATOM 5049 C CA . ALA B 1 312 ? 38.232 -61.592 -27.822 1.00 43.57 293 ALA B CA 1
ATOM 5050 C C . ALA B 1 312 ? 36.858 -62.253 -27.629 1.00 41.92 293 ALA B C 1
ATOM 5051 O O . ALA B 1 312 ? 35.919 -61.539 -27.243 1.00 38.30 293 ALA B O 1
ATOM 5053 N N . PRO B 1 313 ? 36.656 -63.563 -27.879 1.00 40.82 294 PRO B N 1
ATOM 5054 C CA . PRO B 1 313 ? 35.313 -64.135 -27.652 1.00 43.07 294 PRO B CA 1
ATOM 5055 C C . PRO B 1 313 ? 34.815 -63.975 -26.216 1.00 40.98 294 PRO B C 1
ATOM 5056 O O . PRO B 1 313 ? 33.807 -63.288 -25.997 1.00 40.96 294 PRO B O 1
ATOM 5060 N N . ILE B 1 314 ? 35.497 -64.595 -25.240 1.00 37.99 295 ILE B N 1
ATOM 5061 C CA . ILE B 1 314 ? 35.046 -64.536 -23.848 1.00 34.36 295 ILE B CA 1
ATOM 5062 C C . ILE B 1 314 ? 34.926 -63.093 -23.374 1.00 33.74 295 ILE B C 1
ATOM 5063 O O . ILE B 1 314 ? 34.026 -62.759 -22.595 1.00 36.25 295 ILE B O 1
ATOM 5068 N N . LEU B 1 315 ? 35.815 -62.211 -23.827 1.00 32.15 296 LEU B N 1
ATOM 5069 C CA . LEU B 1 315 ? 35.725 -60.833 -23.360 1.00 33.82 296 LEU B CA 1
ATOM 5070 C C . LEU B 1 315 ? 34.482 -60.141 -23.908 1.00 31.15 296 LEU B C 1
ATOM 5071 O O . LEU B 1 315 ? 33.876 -59.312 -23.219 1.00 31.50 296 LEU B O 1
ATOM 5076 N N . ARG B 1 316 ? 34.090 -60.461 -25.147 1.00 29.19 297 ARG B N 1
ATOM 5077 C CA . ARG B 1 316 ? 32.855 -59.909 -25.691 1.00 34.84 297 ARG B CA 1
ATOM 5078 C C . ARG B 1 316 ? 31.642 -60.478 -24.956 1.00 34.16 297 ARG B C 1
ATOM 5079 O O . ARG B 1 316 ? 30.684 -59.751 -24.684 1.00 28.90 297 ARG B O 1
ATOM 5087 N N . LEU B 1 317 ? 31.688 -61.763 -24.585 1.00 29.51 298 LEU B N 1
ATOM 5088 C CA . LEU B 1 317 ? 30.643 -62.317 -23.735 1.00 30.23 298 LEU B CA 1
ATOM 5089 C C . LEU B 1 317 ? 30.562 -61.581 -22.394 1.00 32.92 298 LEU B C 1
ATOM 5090 O O . LEU B 1 317 ? 29.475 -61.197 -21.945 1.00 32.30 298 LEU B O 1
ATOM 5095 N N . VAL B 1 318 ? 31.703 -61.345 -21.752 1.00 33.07 299 VAL B N 1
ATOM 5096 C CA . VAL B 1 318 ? 31.672 -60.645 -20.470 1.00 32.41 299 VAL B CA 1
ATOM 5097 C C . VAL B 1 318 ? 31.022 -59.273 -20.621 1.00 30.95 299 VAL B C 1
ATOM 5098 O O . VAL B 1 318 ? 30.271 -58.831 -19.742 1.00 30.58 299 VAL B O 1
ATOM 5102 N N . SER B 1 319 ? 31.309 -58.567 -21.723 1.00 28.03 300 SER B N 1
ATOM 5103 C CA . SER B 1 319 ? 30.652 -57.283 -21.941 1.00 29.22 300 SER B CA 1
ATOM 5104 C C . SER B 1 319 ? 29.146 -57.452 -22.175 1.00 30.25 300 SER B C 1
ATOM 5105 O O . SER B 1 319 ? 28.339 -56.673 -21.655 1.00 28.70 300 SER B O 1
ATOM 5108 N N . ASP B 1 320 ? 28.750 -58.459 -22.950 1.00 24.07 301 ASP B N 1
ATOM 5109 C CA . ASP B 1 320 ? 27.329 -58.749 -23.097 1.00 32.28 301 ASP B CA 1
ATOM 5110 C C . ASP B 1 320 ? 26.666 -58.973 -21.738 1.00 31.25 301 ASP B C 1
ATOM 5111 O O . ASP B 1 320 ? 25.589 -58.432 -21.458 1.00 27.85 301 ASP B O 1
ATOM 5116 N N . HIS B 1 321 ? 27.324 -59.746 -20.870 1.00 28.65 302 HIS B N 1
ATOM 5117 C CA . HIS B 1 321 ? 26.776 -60.039 -19.551 1.00 28.81 302 HIS B CA 1
ATOM 5118 C C . HIS B 1 321 ? 26.637 -58.778 -18.710 1.00 29.14 302 HIS B C 1
ATOM 5119 O O . HIS B 1 321 ? 25.576 -58.517 -18.131 1.00 32.35 302 HIS B O 1
ATOM 5126 N N . VAL B 1 322 ? 27.698 -57.979 -18.639 1.00 29.74 303 VAL B N 1
ATOM 5127 C CA . VAL B 1 322 ? 27.648 -56.726 -17.888 1.00 31.77 303 VAL B CA 1
ATOM 5128 C C . VAL B 1 322 ? 26.541 -55.819 -18.424 1.00 29.52 303 VAL B C 1
ATOM 5129 O O . VAL B 1 322 ? 25.823 -55.170 -17.657 1.00 28.96 303 VAL B O 1
ATOM 5133 N N . SER B 1 323 ? 26.385 -55.773 -19.750 1.00 29.86 304 SER B N 1
ATOM 5134 C CA . SER B 1 323 ? 25.372 -54.936 -20.377 1.00 30.19 304 SER B CA 1
ATOM 5135 C C . SER B 1 323 ? 23.960 -55.437 -20.083 1.00 29.99 304 SER B C 1
ATOM 5136 O O . SER B 1 323 ? 23.073 -54.650 -19.734 1.00 27.14 304 SER B O 1
ATOM 5139 N N . LEU B 1 324 ? 23.730 -56.746 -20.228 1.00 30.70 305 LEU B N 1
ATOM 5140 C CA . LEU B 1 324 ? 22.403 -57.290 -19.947 1.00 30.77 305 LEU B CA 1
ATOM 5141 C C . LEU B 1 324 ? 22.045 -57.109 -18.482 1.00 30.21 305 LEU B C 1
ATOM 5142 O O . LEU B 1 324 ? 20.915 -56.712 -18.161 1.00 26.50 305 LEU B O 1
ATOM 5147 N N . VAL B 1 325 ? 23.004 -57.388 -17.580 1.00 26.41 306 VAL B N 1
ATOM 5148 C CA . VAL B 1 325 ? 22.748 -57.289 -16.142 1.00 27.98 306 VAL B CA 1
ATOM 5149 C C . VAL B 1 325 ? 22.446 -55.847 -15.752 1.00 31.25 306 VAL B C 1
ATOM 5150 O O . VAL B 1 325 ? 21.489 -55.563 -15.019 1.00 29.74 306 VAL B O 1
ATOM 5154 N N . ASN B 1 326 ? 23.253 -54.911 -16.237 1.00 31.08 307 ASN B N 1
ATOM 5155 C CA . ASN B 1 326 ? 23.015 -53.541 -15.825 1.00 33.09 307 ASN B CA 1
ATOM 5156 C C . ASN B 1 326 ? 21.707 -53.019 -16.407 1.00 31.45 307 ASN B C 1
ATOM 5157 O O . ASN B 1 326 ? 21.021 -52.230 -15.757 1.00 30.57 307 ASN B O 1
ATOM 5162 N N . ASP B 1 327 ? 21.314 -53.494 -17.597 1.00 36.51 308 ASP B N 1
ATOM 5163 C CA . ASP B 1 327 ? 20.056 -53.060 -18.207 1.00 29.02 308 ASP B CA 1
ATOM 5164 C C . ASP B 1 327 ? 18.856 -53.664 -17.490 1.00 31.48 308 ASP B C 1
ATOM 5165 O O . ASP B 1 327 ? 17.895 -52.951 -17.157 1.00 32.68 308 ASP B O 1
ATOM 5170 N N . LEU B 1 328 ? 18.895 -54.976 -17.232 1.00 24.99 309 LEU B N 1
ATOM 5171 C CA . LEU B 1 328 ? 17.865 -55.599 -16.404 1.00 27.29 309 LEU B CA 1
ATOM 5172 C C . LEU B 1 328 ? 17.687 -54.851 -15.089 1.00 30.71 309 LEU B C 1
ATOM 5173 O O . LEU B 1 328 ? 16.553 -54.593 -14.662 1.00 28.46 309 LEU B O 1
ATOM 5178 N N . ALA B 1 329 ? 18.804 -54.491 -14.435 1.00 29.07 310 ALA B N 1
ATOM 5179 C CA . ALA B 1 329 ? 18.738 -53.844 -13.124 1.00 30.85 310 ALA B CA 1
ATOM 5180 C C . ALA B 1 329 ? 18.178 -52.432 -13.217 1.00 29.78 310 ALA B C 1
ATOM 5181 O O . ALA B 1 329 ? 17.442 -51.990 -12.334 1.00 29.83 310 ALA B O 1
ATOM 5183 N N . SER B 1 330 ? 18.532 -51.696 -14.253 1.00 30.54 311 SER B N 1
ATOM 5184 C CA . SER B 1 330 ? 18.175 -50.296 -14.295 1.00 30.36 311 SER B CA 1
ATOM 5185 C C . SER B 1 330 ? 16.900 -50.019 -15.082 1.00 34.31 311 SER B C 1
ATOM 5186 O O . SER B 1 330 ? 16.524 -48.854 -15.216 1.00 36.76 311 SER B O 1
ATOM 5189 N N . TYR B 1 331 ? 16.220 -51.046 -15.597 1.00 32.01 312 TYR B N 1
ATOM 5190 C CA . TYR B 1 331 ? 15.101 -50.797 -16.503 1.00 32.92 312 TYR B CA 1
ATOM 5191 C C . TYR B 1 331 ? 13.990 -49.994 -15.817 1.00 35.07 312 TYR B C 1
ATOM 5192 O O . TYR B 1 331 ? 13.460 -49.030 -16.387 1.00 31.57 312 TYR B O 1
ATOM 5201 N N . ASP B 1 332 ? 13.619 -50.378 -14.591 1.00 36.97 313 ASP B N 1
ATOM 5202 C CA . ASP B 1 332 ? 12.497 -49.718 -13.927 1.00 35.48 313 ASP B CA 1
ATOM 5203 C C . ASP B 1 332 ? 12.782 -48.235 -13.743 1.00 38.18 313 ASP B C 1
ATOM 5204 O O . ASP B 1 332 ? 11.968 -47.381 -14.107 1.00 38.58 313 ASP B O 1
ATOM 5209 N N . LYS B 1 333 ? 13.939 -47.913 -13.168 1.00 41.55 314 LYS B N 1
ATOM 5210 C CA . LYS B 1 333 ? 14.305 -46.517 -12.984 1.00 39.80 314 LYS B CA 1
ATOM 5211 C C . LYS B 1 333 ? 14.378 -45.802 -14.330 1.00 39.48 314 LYS B C 1
ATOM 5212 O O . LYS B 1 333 ? 13.964 -44.643 -14.450 1.00 42.77 314 LYS B O 1
ATOM 5218 N N . GLU B 1 334 ? 14.832 -46.502 -15.368 1.00 36.62 315 GLU B N 1
ATOM 5219 C CA . GLU B 1 334 ? 14.941 -45.893 -16.689 1.00 36.34 315 GLU B CA 1
ATOM 5220 C C . GLU B 1 334 ? 13.574 -45.723 -17.338 1.00 35.91 315 GLU B C 1
ATOM 5221 O O . GLU B 1 334 ? 13.304 -44.685 -17.951 1.00 42.18 315 GLU B O 1
ATOM 5227 N N . LYS B 1 335 ? 12.706 -46.734 -17.236 1.00 34.84 316 LYS B N 1
ATOM 5228 C CA . LYS B 1 335 ? 11.355 -46.613 -17.780 1.00 34.42 316 LYS B CA 1
ATOM 5229 C C . LYS B 1 335 ? 10.575 -45.501 -17.084 1.00 36.29 316 LYS B C 1
ATOM 5230 O O . LYS B 1 335 ? 9.885 -44.713 -17.737 1.00 35.72 316 LYS B O 1
ATOM 5236 N N . ARG B 1 336 ? 10.675 -45.434 -15.753 1.00 36.75 317 ARG B N 1
ATOM 5237 C CA . ARG B 1 336 ? 10.072 -44.354 -14.983 1.00 37.34 317 ARG B CA 1
ATOM 5238 C C . ARG B 1 336 ? 10.563 -42.993 -15.461 1.00 43.30 317 ARG B C 1
ATOM 5239 O O . ARG B 1 336 ? 9.773 -42.051 -15.603 1.00 50.59 317 ARG B O 1
ATOM 5247 N N . ALA B 1 337 ? 11.858 -42.878 -15.743 1.00 40.55 318 ALA B N 1
ATOM 5248 C CA . ALA B 1 337 ? 12.399 -41.620 -16.242 1.00 44.91 318 ALA B CA 1
ATOM 5249 C C . ALA B 1 337 ? 11.867 -41.300 -17.639 1.00 46.45 318 ALA B C 1
ATOM 5250 O O . ALA B 1 337 ? 11.649 -40.131 -17.976 1.00 46.15 318 ALA B O 1
ATOM 5252 N N . TYR B 1 338 ? 11.669 -42.313 -18.475 1.00 37.06 319 TYR B N 1
ATOM 5253 C CA . TYR B 1 338 ? 11.085 -42.050 -19.780 1.00 42.02 319 TYR B CA 1
ATOM 5254 C C . TYR B 1 338 ? 9.629 -41.608 -19.644 1.00 41.30 319 TYR B C 1
ATOM 5255 O O . TYR B 1 338 ? 9.216 -40.617 -20.253 1.00 45.95 319 TYR B O 1
ATOM 5264 N N . ASP B 1 339 ? 8.845 -42.324 -18.823 1.00 44.79 320 ASP B N 1
ATOM 5265 C CA . ASP B 1 339 ? 7.417 -42.051 -18.664 1.00 40.87 320 ASP B CA 1
ATOM 5266 C C . ASP B 1 339 ? 7.150 -40.687 -18.043 1.00 46.63 320 ASP B C 1
ATOM 5267 O O . ASP B 1 339 ? 6.128 -40.070 -18.346 1.00 53.52 320 ASP B O 1
ATOM 5272 N N . ASN B 1 340 ? 8.007 -40.223 -17.136 1.00 48.36 321 ASN B N 1
ATOM 5273 C CA . ASN B 1 340 ? 7.789 -38.931 -16.507 1.00 46.19 321 ASN B CA 1
ATOM 5274 C C . ASN B 1 340 ? 8.511 -37.786 -17.225 1.00 50.70 321 ASN B C 1
ATOM 5275 O O . ASN B 1 340 ? 8.469 -36.649 -16.746 1.00 52.04 321 ASN B O 1
ATOM 5280 N N . GLY B 1 341 ? 9.145 -38.048 -18.372 1.00 49.15 322 GLY B N 1
ATOM 5281 C CA . GLY B 1 341 ? 9.702 -36.991 -19.197 1.00 46.85 322 GLY B CA 1
ATOM 5282 C C . GLY B 1 341 ? 11.102 -36.550 -18.828 1.00 48.64 322 GLY B C 1
ATOM 5283 O O . GLY B 1 341 ? 11.741 -35.838 -19.618 1.00 48.29 322 GLY B O 1
ATOM 5284 N N . SER B 1 342 ? 11.602 -36.962 -17.663 1.00 47.22 323 SER B N 1
ATOM 5285 C CA . SER B 1 342 ? 12.984 -36.677 -17.274 1.00 48.60 323 SER B CA 1
ATOM 5286 C C . SER B 1 342 ? 14.011 -37.225 -18.270 1.00 45.00 323 SER B C 1
ATOM 5287 O O . SER B 1 342 ? 15.128 -36.711 -18.347 1.00 46.80 323 SER B O 1
ATOM 5290 N N . ALA B 1 343 ? 13.676 -38.270 -19.019 1.00 49.89 324 ALA B N 1
ATOM 5291 C CA . ALA B 1 343 ? 14.599 -38.879 -19.969 1.00 44.78 324 ALA B CA 1
ATOM 5292 C C . ALA B 1 343 ? 13.985 -38.819 -21.354 1.00 46.49 324 ALA B C 1
ATOM 5293 O O . ALA B 1 343 ? 12.804 -39.141 -21.529 1.00 47.97 324 ALA B O 1
ATOM 5295 N N . CYS B 1 344 ? 14.792 -38.417 -22.334 1.00 45.56 325 CYS B N 1
ATOM 5296 C CA . CYS B 1 344 ? 14.301 -38.312 -23.699 1.00 46.55 325 CYS B CA 1
ATOM 5297 C C . CYS B 1 344 ? 14.056 -39.688 -24.303 1.00 49.01 325 CYS B C 1
ATOM 5298 O O . CYS B 1 344 ? 12.997 -39.947 -24.899 1.00 44.79 325 CYS B O 1
ATOM 5301 N N . TYR B 1 345 ? 15.034 -40.578 -24.158 1.00 48.30 326 TYR B N 1
ATOM 5302 C CA . TYR B 1 345 ? 15.020 -41.904 -24.746 1.00 45.90 326 TYR B CA 1
ATOM 5303 C C . TYR B 1 345 ? 14.928 -42.978 -23.662 1.00 43.12 326 TYR B C 1
ATOM 5304 O O . TYR B 1 345 ? 15.202 -42.739 -22.483 1.00 39.91 326 TYR B O 1
ATOM 5313 N N . LEU B 1 346 ? 14.474 -44.161 -24.070 1.00 44.21 327 LEU B N 1
ATOM 5314 C CA . LEU B 1 346 ? 14.543 -45.373 -23.255 1.00 35.99 327 LEU B CA 1
ATOM 5315 C C . LEU B 1 346 ? 15.469 -46.325 -24.012 1.00 37.61 327 LEU B C 1
ATOM 5316 O O . LEU B 1 346 ? 15.049 -46.973 -24.974 1.00 38.32 327 LEU B O 1
ATOM 5321 N N . ILE B 1 347 ? 16.734 -46.383 -23.607 1.00 37.29 328 ILE B N 1
ATOM 5322 C CA . ILE B 1 347 ? 17.767 -47.132 -24.315 1.00 32.33 328 ILE B CA 1
ATOM 5323 C C . ILE B 1 347 ? 18.201 -48.263 -23.394 1.00 34.54 328 ILE B C 1
ATOM 5324 O O . ILE B 1 347 ? 18.981 -48.061 -22.457 1.00 32.90 328 ILE B O 1
ATOM 5329 N N . ASN B 1 348 ? 17.705 -49.466 -23.665 1.00 35.75 329 ASN B N 1
ATOM 5330 C CA . ASN B 1 348 ? 17.800 -50.547 -22.692 1.00 34.17 329 ASN B CA 1
ATOM 5331 C C . ASN B 1 348 ? 17.504 -51.900 -23.327 1.00 32.15 329 ASN B C 1
ATOM 5332 O O . ASN B 1 348 ? 16.511 -52.044 -24.049 1.00 34.03 329 ASN B O 1
ATOM 5337 N N . ALA B 1 349 ? 18.345 -52.899 -23.032 1.00 28.39 330 ALA B N 1
ATOM 5338 C CA . ALA B 1 349 ? 18.238 -54.203 -23.680 1.00 28.94 330 ALA B CA 1
ATOM 5339 C C . ALA B 1 349 ? 16.854 -54.825 -23.477 1.00 29.84 330 ALA B C 1
ATOM 5340 O O . ALA B 1 349 ? 16.326 -55.494 -24.378 1.00 29.07 330 ALA B O 1
ATOM 5342 N N . VAL B 1 350 ? 16.256 -54.608 -22.303 1.00 25.73 331 VAL B N 1
ATOM 5343 C CA . VAL B 1 350 ? 14.915 -55.114 -22.034 1.00 30.82 331 VAL B CA 1
ATOM 5344 C C . VAL B 1 350 ? 13.923 -54.554 -23.048 1.00 33.49 331 VAL B C 1
ATOM 5345 O O . VAL B 1 350 ? 13.096 -55.292 -23.600 1.00 28.28 331 VAL B O 1
ATOM 5349 N N . ASP B 1 351 ? 14.023 -53.248 -23.339 1.00 32.88 332 ASP B N 1
ATOM 5350 C CA . ASP B 1 351 ? 13.126 -52.605 -24.298 1.00 29.41 332 ASP B CA 1
ATOM 5351 C C . ASP B 1 351 ? 13.417 -53.043 -25.735 1.00 30.68 332 ASP B C 1
ATOM 5352 O O . ASP B 1 351 ? 12.490 -53.273 -26.521 1.00 33.01 332 ASP B O 1
ATOM 5357 N N . VAL B 1 352 ? 14.694 -53.160 -26.106 1.00 32.41 333 VAL B N 1
ATOM 5358 C CA . VAL B 1 352 ? 15.021 -53.700 -27.423 1.00 30.33 333 VAL B CA 1
ATOM 5359 C C . VAL B 1 352 ? 14.424 -55.097 -27.582 1.00 30.08 333 VAL B C 1
ATOM 5360 O O . VAL B 1 352 ? 13.915 -55.457 -28.646 1.00 31.52 333 VAL B O 1
ATOM 5364 N N . ALA B 1 353 ? 14.442 -55.890 -26.511 1.00 33.60 334 ALA B N 1
ATOM 5365 C CA . ALA B 1 353 ? 13.912 -57.247 -26.582 1.00 35.64 334 ALA B CA 1
ATOM 5366 C C . ALA B 1 353 ? 12.383 -57.258 -26.612 1.00 34.76 334 ALA B C 1
ATOM 5367 O O . ALA B 1 353 ? 11.778 -58.099 -27.291 1.00 34.39 334 ALA B O 1
ATOM 5369 N N . GLN B 1 354 ? 11.739 -56.339 -25.889 1.00 29.53 335 GLN B N 1
ATOM 5370 C CA . GLN B 1 354 ? 10.295 -56.199 -26.036 1.00 33.06 335 GLN B CA 1
ATOM 5371 C C . GLN B 1 354 ? 9.917 -55.947 -27.491 1.00 35.54 335 GLN B C 1
ATOM 5372 O O . GLN B 1 354 ? 8.986 -56.570 -28.016 1.00 32.79 335 GLN B O 1
ATOM 5378 N N . ARG B 1 355 ? 10.668 -55.075 -28.173 1.00 38.86 336 ARG B N 1
ATOM 5379 C CA . ARG B 1 355 ? 10.334 -54.716 -29.546 1.00 34.46 336 ARG B CA 1
ATOM 5380 C C . ARG B 1 355 ? 10.641 -55.857 -30.498 1.00 33.91 336 ARG B C 1
ATOM 5381 O O . ARG B 1 355 ? 9.772 -56.278 -31.272 1.00 37.24 336 ARG B O 1
ATOM 5389 N N . LEU B 1 356 ? 11.874 -56.374 -30.454 1.00 32.65 337 LEU B N 1
ATOM 5390 C CA . LEU B 1 356 ? 12.311 -57.352 -31.449 1.00 30.53 337 LEU B CA 1
ATOM 5391 C C . LEU B 1 356 ? 11.574 -58.676 -31.307 1.00 35.10 337 LEU B C 1
ATOM 5392 O O . LEU B 1 356 ? 11.380 -59.380 -32.300 1.00 37.41 337 LEU B O 1
ATOM 5397 N N . PHE B 1 357 ? 11.164 -59.042 -30.096 1.00 35.76 338 PHE B N 1
ATOM 5398 C CA . PHE B 1 357 ? 10.381 -60.250 -29.898 1.00 34.96 338 PHE B CA 1
ATOM 5399 C C . PHE B 1 357 ? 8.879 -59.990 -29.789 1.00 34.89 338 PHE B C 1
ATOM 5400 O O . PHE B 1 357 ? 8.106 -60.948 -29.673 1.00 33.15 338 PHE B O 1
ATOM 5408 N N . SER B 1 358 ? 8.447 -58.729 -29.889 1.00 35.24 339 SER B N 1
ATOM 5409 C CA . SER B 1 358 ? 7.031 -58.365 -29.885 1.00 33.55 339 SER B CA 1
ATOM 5410 C C . SER B 1 358 ? 6.353 -58.962 -28.665 1.00 32.96 339 SER B C 1
ATOM 5411 O O . SER B 1 358 ? 5.473 -59.810 -28.762 1.00 35.10 339 SER B O 1
ATOM 5414 N N . LEU B 1 359 ? 6.810 -58.568 -27.571 1.00 32.88 340 LEU B N 1
ATOM 5415 C CA . LEU B 1 359 ? 6.282 -59.063 -26.330 1.00 32.35 340 LEU B CA 1
ATOM 5416 C C . LEU B 1 359 ? 5.295 -58.056 -25.746 1.00 33.61 340 LEU B C 1
ATOM 5417 O O . LEU B 1 359 ? 5.399 -56.851 -25.995 1.00 34.10 340 LEU B O 1
ATOM 5422 N N . PRO B 1 360 ? 4.310 -58.512 -24.977 1.00 33.39 341 PRO B N 1
ATOM 5423 C CA . PRO B 1 360 ? 3.247 -57.580 -24.544 1.00 39.31 341 PRO B CA 1
ATOM 5424 C C . PRO B 1 360 ? 3.701 -56.572 -23.502 1.00 38.72 341 PRO B C 1
ATOM 5425 O O . PRO B 1 360 ? 3.146 -55.467 -23.440 1.00 39.86 341 PRO B O 1
ATOM 5429 N N . SER B 1 361 ? 4.678 -56.910 -22.671 1.00 33.32 342 SER B N 1
ATOM 5430 C CA . SER B 1 361 ? 5.039 -56.040 -21.566 1.00 33.83 342 SER B CA 1
ATOM 5431 C C . SER B 1 361 ? 6.529 -56.180 -21.250 1.00 31.70 342 SER B C 1
ATOM 5432 O O . SER B 1 361 ? 7.217 -57.063 -21.759 1.00 28.78 342 SER B O 1
ATOM 5435 N N . ALA B 1 362 ? 7.008 -55.286 -20.378 1.00 33.58 343 ALA B N 1
ATOM 5436 C CA . ALA B 1 362 ? 8.394 -55.314 -19.919 1.00 34.06 343 ALA B CA 1
ATOM 5437 C C . ALA B 1 362 ? 8.670 -56.531 -19.048 1.00 32.12 343 ALA B C 1
ATOM 5438 O O . ALA B 1 362 ? 9.818 -56.987 -18.974 1.00 27.28 343 ALA B O 1
ATOM 5440 N N . ALA B 1 363 ? 7.634 -57.061 -18.388 1.00 30.17 344 ALA B N 1
ATOM 5441 C CA . ALA B 1 363 ? 7.787 -58.266 -17.571 1.00 29.98 344 ALA B CA 1
ATOM 5442 C C . ALA B 1 363 ? 8.294 -59.429 -18.408 1.00 28.38 344 ALA B C 1
ATOM 5443 O O . ALA B 1 363 ? 9.260 -60.101 -18.029 1.00 29.63 344 ALA B O 1
ATOM 5445 N N . GLU B 1 364 ? 7.638 -59.688 -19.551 1.00 28.97 345 GLU B N 1
ATOM 5446 C CA . GLU B 1 364 ? 8.069 -60.766 -20.438 1.00 34.31 345 GLU B CA 1
ATOM 5447 C C . GLU B 1 364 ? 9.381 -60.432 -21.119 1.00 32.38 345 GLU B C 1
ATOM 5448 O O . GLU B 1 364 ? 10.166 -61.339 -21.421 1.00 27.43 345 GLU B O 1
ATOM 5454 N N . ALA B 1 365 ? 9.605 -59.149 -21.419 1.00 28.23 346 ALA B N 1
ATOM 5455 C CA . ALA B 1 365 ? 10.885 -58.756 -21.991 1.00 32.13 346 ALA B CA 1
ATOM 5456 C C . ALA B 1 365 ? 12.004 -59.070 -21.014 1.00 27.84 346 ALA B C 1
ATOM 5457 O O . ALA B 1 365 ? 13.048 -59.592 -21.409 1.00 27.72 346 ALA B O 1
ATOM 5459 N N . LYS B 1 366 ? 11.754 -58.840 -19.719 1.00 26.51 347 LYS B N 1
ATOM 5460 C CA . LYS B 1 366 ? 12.719 -59.170 -18.679 1.00 25.56 347 LYS B CA 1
ATOM 5461 C C . LYS B 1 366 ? 13.008 -60.660 -18.637 1.00 28.28 347 LYS B C 1
ATOM 5462 O O . LYS B 1 366 ? 14.159 -61.061 -18.426 1.00 30.44 347 LYS B O 1
ATOM 5468 N N . ALA B 1 367 ? 11.981 -61.503 -18.798 1.00 28.78 348 ALA B N 1
ATOM 5469 C CA . ALA B 1 367 ? 12.236 -62.940 -18.762 1.00 24.45 348 ALA B CA 1
ATOM 5470 C C . ALA B 1 367 ? 13.060 -63.366 -19.959 1.00 26.19 348 ALA B C 1
ATOM 5471 O O . ALA B 1 367 ? 14.020 -64.131 -19.817 1.00 26.99 348 ALA B O 1
ATOM 5473 N N . LEU B 1 368 ? 12.715 -62.874 -21.148 1.00 28.73 349 LEU B N 1
ATOM 5474 C CA . LEU B 1 368 ? 13.529 -63.195 -22.311 1.00 30.02 349 LEU B CA 1
ATOM 5475 C C . LEU B 1 368 ? 14.958 -62.676 -22.129 1.00 29.33 349 LEU B C 1
ATOM 5476 O O . LEU B 1 368 ? 15.925 -63.403 -22.356 1.00 26.67 349 LEU B O 1
ATOM 5481 N N . THR B 1 369 ? 15.106 -61.427 -21.685 1.00 29.43 350 THR B N 1
ATOM 5482 C CA . THR B 1 369 ? 16.434 -60.856 -21.491 1.00 27.09 350 THR B CA 1
ATOM 5483 C C . THR B 1 369 ? 17.255 -61.664 -20.494 1.00 28.11 350 THR B C 1
ATOM 5484 O O . THR B 1 369 ? 18.457 -61.878 -20.698 1.00 29.62 350 THR B O 1
ATOM 5488 N N . TYR B 1 370 ? 16.624 -62.108 -19.404 1.00 25.23 351 TYR B N 1
ATOM 5489 C CA . TYR B 1 370 ? 17.317 -62.892 -18.387 1.00 25.64 351 TYR B CA 1
ATOM 5490 C C . TYR B 1 370 ? 17.704 -64.260 -18.938 1.00 30.10 351 TYR B C 1
ATOM 5491 O O . TYR B 1 370 ? 18.816 -64.753 -18.690 1.00 31.71 351 TYR B O 1
ATOM 5500 N N . SER B 1 371 ? 16.790 -64.880 -19.682 1.00 27.01 352 SER B N 1
ATOM 5501 C CA . SER B 1 371 ? 17.116 -66.048 -20.483 1.00 29.63 352 SER B CA 1
ATOM 5502 C C . SER B 1 371 ? 18.416 -65.857 -21.259 1.00 26.53 352 SER B C 1
ATOM 5503 O O . SER B 1 371 ? 19.292 -66.732 -21.243 1.00 28.06 352 SER B O 1
ATOM 5506 N N . MET B 1 372 ? 18.531 -64.742 -21.988 1.00 23.19 353 MET B N 1
ATOM 5507 C CA . MET B 1 372 ? 19.744 -64.460 -22.751 1.00 28.63 353 MET B CA 1
ATOM 5508 C C . MET B 1 372 ? 20.966 -64.425 -21.841 1.00 30.08 353 MET B C 1
ATOM 5509 O O . MET B 1 372 ? 21.976 -65.083 -22.107 1.00 29.57 353 MET B O 1
ATOM 5514 N N . GLN B 1 373 ? 20.879 -63.659 -20.749 1.00 29.71 354 GLN B N 1
ATOM 5515 C CA . GLN B 1 373 ? 21.968 -63.584 -19.784 1.00 28.15 354 GLN B CA 1
ATOM 5516 C C . GLN B 1 373 ? 22.403 -64.966 -19.301 1.00 28.17 354 GLN B C 1
ATOM 5517 O O . GLN B 1 373 ? 23.602 -65.239 -19.180 1.00 29.66 354 GLN B O 1
ATOM 5523 N N . LEU B 1 374 ? 21.450 -65.853 -19.012 1.00 29.41 355 LEU B N 1
ATOM 5524 C CA . LEU B 1 374 ? 21.837 -67.190 -18.567 1.00 30.09 355 LEU B CA 1
ATOM 5525 C C . LEU B 1 374 ? 22.525 -67.959 -19.678 1.00 27.75 355 LEU B C 1
ATOM 5526 O O . LEU B 1 374 ? 23.360 -68.819 -19.408 1.00 30.63 355 LEU B O 1
ATOM 5531 N N . LEU B 1 375 ? 22.189 -67.677 -20.928 1.00 30.26 356 LEU B N 1
ATOM 5532 C CA . LEU B 1 375 ? 22.877 -68.353 -22.016 1.00 32.39 356 LEU B CA 1
ATOM 5533 C C . LEU B 1 375 ? 24.298 -67.816 -22.161 1.00 33.20 356 LEU B C 1
ATOM 5534 O O . LEU B 1 375 ? 25.258 -68.591 -22.273 1.00 35.33 356 LEU B O 1
ATOM 5539 N N . VAL B 1 376 ? 24.448 -66.492 -22.094 1.00 27.76 357 VAL B N 1
ATOM 5540 C CA . VAL B 1 376 ? 25.766 -65.864 -22.078 1.00 32.13 357 VAL B CA 1
ATOM 5541 C C . VAL B 1 376 ? 26.632 -66.447 -20.966 1.00 31.89 357 VAL B C 1
ATOM 5542 O O . VAL B 1 376 ? 27.815 -66.733 -21.166 1.00 34.58 357 VAL B O 1
ATOM 5546 N N . GLU B 1 377 ? 26.049 -66.674 -19.790 1.00 31.36 358 GLU B N 1
ATOM 5547 C CA . GLU B 1 377 ? 26.820 -67.265 -18.699 1.00 31.10 358 GLU B CA 1
ATOM 5548 C C . GLU B 1 377 ? 27.262 -68.672 -19.045 1.00 32.72 358 GLU B C 1
ATOM 5549 O O . GLU B 1 377 ? 28.365 -69.091 -18.674 1.00 37.85 358 GLU B O 1
ATOM 5555 N N . ALA B 1 378 ? 26.409 -69.435 -19.724 1.00 30.96 359 ALA B N 1
ATOM 5556 C CA . ALA B 1 378 ? 26.806 -70.796 -20.060 1.00 34.40 359 ALA B CA 1
ATOM 5557 C C . ALA B 1 378 ? 27.929 -70.773 -21.082 1.00 33.99 359 ALA B C 1
ATOM 5558 O O . ALA B 1 378 ? 28.916 -71.508 -20.946 1.00 30.31 359 ALA B O 1
ATOM 5560 N N . GLN B 1 379 ? 27.781 -69.920 -22.104 1.00 30.25 360 GLN B N 1
ATOM 5561 C CA . GLN B 1 379 ? 28.796 -69.756 -23.133 1.00 31.00 360 GLN B CA 1
ATOM 5562 C C . GLN B 1 379 ? 30.139 -69.336 -22.526 1.00 37.14 360 GLN B C 1
ATOM 5563 O O . GLN B 1 379 ? 31.193 -69.839 -22.936 1.00 37.42 360 GLN B O 1
ATOM 5569 N N . ILE B 1 380 ? 30.113 -68.440 -21.527 1.00 32.68 361 ILE B N 1
ATOM 5570 C CA . ILE B 1 380 ? 31.340 -68.005 -20.858 1.00 35.10 361 ILE B CA 1
ATOM 5571 C C . ILE B 1 380 ? 32.049 -69.190 -20.203 1.00 35.12 361 ILE B C 1
ATOM 5572 O O . ILE B 1 380 ? 33.258 -69.387 -20.375 1.00 35.00 361 ILE B O 1
ATOM 5577 N N . LYS B 1 381 ? 31.320 -69.970 -19.407 1.00 32.74 362 LYS B N 1
ATOM 5578 C CA . LYS B 1 381 ? 31.933 -71.122 -18.760 1.00 36.24 362 LYS B CA 1
ATOM 5579 C C . LYS B 1 381 ? 32.430 -72.118 -19.799 1.00 41.20 362 LYS B C 1
ATOM 5580 O O . LYS B 1 381 ? 33.494 -72.723 -19.629 1.00 45.53 362 LYS B O 1
ATOM 5586 N N . THR B 1 382 ? 31.700 -72.263 -20.904 1.00 34.68 363 THR B N 1
ATOM 5587 C CA . THR B 1 382 ? 32.157 -73.146 -21.966 1.00 37.57 363 THR B CA 1
ATOM 5588 C C . THR B 1 382 ? 33.457 -72.637 -22.589 1.00 43.54 363 THR B C 1
ATOM 5589 O O . THR B 1 382 ? 34.391 -73.418 -22.817 1.00 38.61 363 THR B O 1
ATOM 5593 N N . GLU B 1 383 ? 33.521 -71.327 -22.869 1.00 36.30 364 GLU B N 1
ATOM 5594 C CA . GLU B 1 383 ? 34.711 -70.726 -23.448 1.00 37.76 364 GLU B CA 1
ATOM 5595 C C . GLU B 1 383 ? 35.898 -70.786 -22.493 1.00 44.11 364 GLU B C 1
ATOM 5596 O O . GLU B 1 383 ? 37.023 -71.077 -22.915 1.00 44.45 364 GLU B O 1
ATOM 5602 N N . LEU B 1 384 ? 35.674 -70.526 -21.204 1.00 42.60 365 LEU B N 1
ATOM 5603 C CA . LEU B 1 384 ? 36.791 -70.573 -20.274 1.00 39.14 365 LEU B CA 1
ATOM 5604 C C . LEU B 1 384 ? 37.300 -71.996 -20.123 1.00 40.67 365 LEU B C 1
ATOM 5605 O O . LEU B 1 384 ? 38.513 -72.223 -20.100 1.00 42.65 365 LEU B O 1
ATOM 5610 N N . ASP B 1 385 ? 36.390 -72.968 -20.023 1.00 44.26 366 ASP B N 1
ATOM 5611 C CA . ASP B 1 385 ? 36.815 -74.363 -19.972 1.00 43.09 366 ASP B CA 1
ATOM 5612 C C . ASP B 1 385 ? 37.606 -74.727 -21.226 1.00 46.36 366 ASP B C 1
ATOM 5613 O O . ASP B 1 385 ? 38.610 -75.450 -21.158 1.00 43.05 366 ASP B O 1
ATOM 5618 N N . SER B 1 386 ? 37.186 -74.200 -22.374 1.00 43.18 367 SER B N 1
ATOM 5619 C CA . SER B 1 386 ? 37.844 -74.543 -23.627 1.00 43.13 367 SER B CA 1
ATOM 5620 C C . SER B 1 386 ? 39.252 -73.958 -23.680 1.00 45.00 367 SER B C 1
ATOM 5621 O O . SER B 1 386 ? 40.197 -74.637 -24.095 1.00 48.04 367 SER B O 1
ATOM 5624 N N . LEU B 1 387 ? 39.419 -72.720 -23.217 1.00 45.45 368 LEU B N 1
ATOM 5625 C CA . LEU B 1 387 ? 40.742 -72.104 -23.183 1.00 41.43 368 LEU B CA 1
ATOM 5626 C C . LEU B 1 387 ? 41.671 -72.812 -22.197 1.00 45.39 368 LEU B C 1
ATOM 5627 O O . LEU B 1 387 ? 42.856 -73.007 -22.495 1.00 45.16 368 LEU B O 1
ATOM 5632 N N . VAL B 1 388 ? 41.161 -73.195 -21.017 1.00 41.54 369 VAL B N 1
ATOM 5633 C CA . VAL B 1 388 ? 41.984 -73.942 -20.063 1.00 42.63 369 VAL B CA 1
ATOM 5634 C C . VAL B 1 388 ? 42.381 -75.299 -20.644 1.00 45.81 369 VAL B C 1
ATOM 5635 O O . VAL B 1 388 ? 43.568 -75.646 -20.698 1.00 50.44 369 VAL B O 1
ATOM 5639 N N . ALA B 1 389 ? 41.390 -76.087 -21.081 1.00 47.71 370 ALA B N 1
ATOM 5640 C CA . ALA B 1 389 ? 41.661 -77.443 -21.557 1.00 43.53 370 ALA B CA 1
ATOM 5641 C C . ALA B 1 389 ? 42.652 -77.435 -22.708 1.00 44.08 370 ALA B C 1
ATOM 5642 O O . ALA B 1 389 ? 43.485 -78.339 -22.816 1.00 48.95 370 ALA B O 1
ATOM 5644 N N . GLY B 1 390 ? 42.583 -76.421 -23.574 1.00 41.94 371 GLY B N 1
ATOM 5645 C CA . GLY B 1 390 ? 43.486 -76.348 -24.709 1.00 39.13 371 GLY B CA 1
ATOM 5646 C C . GLY B 1 390 ? 44.920 -75.976 -24.364 1.00 43.61 371 GLY B C 1
ATOM 5647 O O . GLY B 1 390 ? 45.772 -75.998 -25.258 1.00 45.07 371 GLY B O 1
ATOM 5648 N N . GLY B 1 391 ? 45.200 -75.638 -23.105 1.00 43.86 372 GLY B N 1
ATOM 5649 C CA . GLY B 1 391 ? 46.544 -75.270 -22.691 1.00 41.29 372 GLY B CA 1
ATOM 5650 C C . GLY B 1 391 ? 47.086 -74.006 -23.324 1.00 41.26 372 GLY B C 1
ATOM 5651 O O . GLY B 1 391 ? 48.305 -73.888 -23.493 1.00 43.67 372 GLY B O 1
ATOM 5652 N N . ILE B 1 392 ? 46.225 -73.042 -23.656 1.00 37.31 373 ILE B N 1
ATOM 5653 C CA . ILE B 1 392 ? 46.660 -71.859 -24.382 1.00 39.78 373 ILE B CA 1
ATOM 5654 C C . ILE B 1 392 ? 46.497 -70.579 -23.552 1.00 41.84 373 ILE B C 1
ATOM 5655 O O . ILE B 1 392 ? 46.476 -69.481 -24.102 1.00 44.16 373 ILE B O 1
ATOM 5660 N N . LEU B 1 393 ? 46.416 -70.695 -22.227 1.00 40.82 374 LEU B N 1
ATOM 5661 C CA . LEU B 1 393 ? 46.378 -69.537 -21.337 1.00 39.53 374 LEU B CA 1
ATOM 5662 C C . LEU B 1 393 ? 47.573 -69.577 -20.399 1.00 38.61 374 LEU B C 1
ATOM 5663 O O . LEU B 1 393 ? 47.932 -70.643 -19.890 1.00 43.92 374 LEU B O 1
ATOM 5668 N N . SER B 1 394 ? 48.179 -68.422 -20.157 1.00 37.14 375 SER B N 1
ATOM 5669 C CA . SER B 1 394 ? 49.191 -68.325 -19.113 1.00 35.74 375 SER B CA 1
ATOM 5670 C C . SER B 1 394 ? 48.549 -68.061 -17.749 1.00 39.90 375 SER B C 1
ATOM 5671 O O . SER B 1 394 ? 47.358 -67.753 -17.632 1.00 40.38 375 SER B O 1
ATOM 5674 N N . CYS B 1 395 ? 49.360 -68.178 -16.700 1.00 38.20 376 CYS B N 1
ATOM 5675 C CA . CYS B 1 395 ? 48.870 -67.857 -15.366 1.00 38.49 376 CYS B CA 1
ATOM 5676 C C . CYS B 1 395 ? 48.330 -66.437 -15.317 1.00 37.68 376 CYS B C 1
ATOM 5677 O O . CYS B 1 395 ? 47.253 -66.193 -14.765 1.00 37.73 376 CYS B O 1
ATOM 5680 N N . GLU B 1 396 ? 49.041 -65.498 -15.935 1.00 34.42 377 GLU B N 1
ATOM 5681 C CA . GLU B 1 396 ? 48.616 -64.109 -15.917 1.00 34.69 377 GLU B CA 1
ATOM 5682 C C . GLU B 1 396 ? 47.325 -63.917 -16.700 1.00 39.28 377 GLU B C 1
ATOM 5683 O O . GLU B 1 396 ? 46.445 -63.156 -16.285 1.00 35.99 377 GLU B O 1
ATOM 5689 N N . GLU B 1 397 ? 47.192 -64.598 -17.835 1.00 38.93 378 GLU B N 1
ATOM 5690 C CA . GLU B 1 397 ? 45.955 -64.502 -18.595 1.00 36.37 378 GLU B CA 1
ATOM 5691 C C . GLU B 1 397 ? 44.790 -65.093 -17.815 1.00 36.78 378 GLU B C 1
ATOM 5692 O O . GLU B 1 397 ? 43.723 -64.484 -17.717 1.00 35.80 378 GLU B O 1
ATOM 5698 N N . LEU B 1 398 ? 44.974 -66.290 -17.263 1.00 40.43 379 LEU B N 1
ATOM 5699 C CA . LEU B 1 398 ? 43.908 -66.905 -16.490 1.00 33.44 379 LEU B CA 1
ATOM 5700 C C . LEU B 1 398 ? 43.554 -66.041 -15.288 1.00 36.42 379 LEU B C 1
ATOM 5701 O O . LEU B 1 398 ? 42.376 -65.911 -14.935 1.00 40.68 379 LEU B O 1
ATOM 5706 N N . ARG B 1 399 ? 44.558 -65.417 -14.665 1.00 33.69 380 ARG B N 1
ATOM 5707 C CA . ARG B 1 399 ? 44.290 -64.534 -13.534 1.00 34.95 380 ARG B CA 1
ATOM 5708 C C . ARG B 1 399 ? 43.414 -63.363 -13.964 1.00 35.66 380 ARG B C 1
ATOM 5709 O O . ARG B 1 399 ? 42.483 -62.975 -13.247 1.00 36.08 380 ARG B O 1
ATOM 5717 N N . PHE B 1 400 ? 43.674 -62.819 -15.153 1.00 31.25 381 PHE B N 1
ATOM 5718 C CA . PHE B 1 400 ? 42.879 -61.723 -15.686 1.00 31.89 381 PHE B CA 1
ATOM 5719 C C . PHE B 1 400 ? 41.450 -62.166 -15.996 1.00 34.47 381 PHE B C 1
ATOM 5720 O O . PHE B 1 400 ? 40.496 -61.445 -15.684 1.00 35.15 381 PHE B O 1
ATOM 5728 N N . LEU B 1 401 ? 41.277 -63.345 -16.600 1.00 31.42 382 LEU B N 1
ATOM 5729 C CA . LEU B 1 401 ? 39.932 -63.820 -16.902 1.00 33.03 382 LEU B CA 1
ATOM 5730 C C . LEU B 1 401 ? 39.146 -64.102 -15.629 1.00 35.18 382 LEU B C 1
ATOM 5731 O O . LEU B 1 401 ? 37.960 -63.766 -15.548 1.00 38.13 382 LEU B O 1
ATOM 5736 N N . ASP B 1 402 ? 39.777 -64.718 -14.623 1.00 33.04 383 ASP B N 1
ATOM 5737 C CA . ASP B 1 402 ? 39.085 -64.900 -13.348 1.00 32.52 383 ASP B CA 1
ATOM 5738 C C . ASP B 1 402 ? 38.618 -63.563 -12.786 1.00 31.71 383 ASP B C 1
ATOM 5739 O O . ASP B 1 402 ? 37.539 -63.469 -12.194 1.00 32.09 383 ASP B O 1
ATOM 5744 N N . ALA B 1 403 ? 39.417 -62.518 -12.967 1.00 31.87 384 ALA B N 1
ATOM 5745 C CA . ALA B 1 403 ? 39.072 -61.212 -12.432 1.00 31.20 384 ALA B CA 1
ATOM 5746 C C . ALA B 1 403 ? 37.982 -60.542 -13.263 1.00 34.17 384 ALA B C 1
ATOM 5747 O O . ALA B 1 403 ? 37.115 -59.847 -12.711 1.00 28.23 384 ALA B O 1
ATOM 5749 N N . ALA B 1 404 ? 38.018 -60.738 -14.587 1.00 29.58 385 ALA B N 1
ATOM 5750 C CA . ALA B 1 404 ? 36.921 -60.287 -15.431 1.00 32.43 385 ALA B CA 1
ATOM 5751 C C . ALA B 1 404 ? 35.611 -60.926 -14.994 1.00 33.45 385 ALA B C 1
ATOM 5752 O O . ALA B 1 404 ? 34.579 -60.247 -14.909 1.00 32.45 385 ALA B O 1
ATOM 5754 N N . LEU B 1 405 ? 35.646 -62.227 -14.679 1.00 32.76 386 LEU B N 1
ATOM 5755 C CA . LEU B 1 405 ? 34.459 -62.910 -14.171 1.00 33.90 386 LEU B CA 1
ATOM 5756 C C . LEU B 1 405 ? 34.036 -62.351 -12.822 1.00 32.25 386 LEU B C 1
ATOM 5757 O O . LEU B 1 405 ? 32.837 -62.210 -12.561 1.00 32.63 386 LEU B O 1
ATOM 5762 N N . LEU B 1 406 ? 35.003 -62.006 -11.958 1.00 30.49 387 LEU B N 1
ATOM 5763 C CA . LEU B 1 406 ? 34.649 -61.375 -10.683 1.00 35.90 387 LEU B CA 1
ATOM 5764 C C . LEU B 1 406 ? 33.972 -60.024 -10.905 1.00 35.72 387 LEU B C 1
ATOM 5765 O O . LEU B 1 406 ? 33.156 -59.595 -10.085 1.00 33.76 387 LEU B O 1
ATOM 5770 N N . MET B 1 407 ? 34.278 -59.349 -12.010 1.00 30.30 388 MET B N 1
ATOM 5771 C CA . MET B 1 407 ? 33.517 -58.158 -12.323 1.00 30.55 388 MET B CA 1
ATOM 5772 C C . MET B 1 407 ? 32.082 -58.512 -12.695 1.00 34.09 388 MET B C 1
ATOM 5773 O O . MET B 1 407 ? 31.138 -57.849 -12.244 1.00 34.40 388 MET B O 1
ATOM 5778 N N . ALA B 1 408 ? 31.896 -59.549 -13.520 1.00 32.54 389 ALA B N 1
ATOM 5779 C CA . ALA B 1 408 ? 30.549 -59.931 -13.926 1.00 31.14 389 ALA B CA 1
ATOM 5780 C C . ALA B 1 408 ? 29.681 -60.250 -12.714 1.00 32.33 389 ALA B C 1
ATOM 5781 O O . ALA B 1 408 ? 28.604 -59.670 -12.532 1.00 33.09 389 ALA B O 1
ATOM 5783 N N . SER B 1 409 ? 30.153 -61.145 -11.852 1.00 29.61 390 SER B N 1
ATOM 5784 C CA . SER B 1 409 ? 29.395 -61.486 -10.658 1.00 29.67 390 SER B CA 1
ATOM 5785 C C . SER B 1 409 ? 29.322 -60.315 -9.684 1.00 31.22 390 SER B C 1
ATOM 5786 O O . SER B 1 409 ? 28.285 -60.098 -9.047 1.00 31.15 390 SER B O 1
ATOM 5789 N N . GLY B 1 410 ? 30.411 -59.551 -9.551 1.00 30.58 391 GLY B N 1
ATOM 5790 C CA . GLY B 1 410 ? 30.382 -58.381 -8.695 1.00 28.32 391 GLY B CA 1
ATOM 5791 C C . GLY B 1 410 ? 29.458 -57.301 -9.201 1.00 32.41 391 GLY B C 1
ATOM 5792 O O . GLY B 1 410 ? 28.926 -56.520 -8.405 1.00 35.73 391 GLY B O 1
ATOM 5793 N N . ASN B 1 411 ? 29.225 -57.256 -10.509 1.00 30.84 392 ASN B N 1
ATOM 5794 C CA . ASN B 1 411 ? 28.239 -56.325 -11.029 1.00 29.67 392 ASN B CA 1
ATOM 5795 C C . ASN B 1 411 ? 26.813 -56.752 -10.654 1.00 32.50 392 ASN B C 1
ATOM 5796 O O . ASN B 1 411 ? 25.965 -55.905 -10.338 1.00 30.49 392 ASN B O 1
ATOM 5801 N N . VAL B 1 412 ? 26.520 -58.054 -10.676 1.00 27.38 393 VAL B N 1
ATOM 5802 C CA . VAL B 1 412 ? 25.214 -58.486 -10.200 1.00 30.81 393 VAL B CA 1
ATOM 5803 C C . VAL B 1 412 ? 25.044 -58.093 -8.739 1.00 33.76 393 VAL B C 1
ATOM 5804 O O . VAL B 1 412 ? 24.030 -57.502 -8.344 1.00 29.76 393 VAL B O 1
ATOM 5808 N N . PHE B 1 413 ? 26.055 -58.393 -7.920 1.00 32.05 394 PHE B N 1
ATOM 5809 C CA . PHE B 1 413 ? 25.917 -58.199 -6.484 1.00 30.39 394 PHE B CA 1
ATOM 5810 C C . PHE B 1 413 ? 25.693 -56.734 -6.137 1.00 33.17 394 PHE B C 1
ATOM 5811 O O . PHE B 1 413 ? 24.774 -56.405 -5.377 1.00 35.35 394 PHE B O 1
ATOM 5819 N N . TYR B 1 414 ? 26.517 -55.833 -6.686 1.00 32.17 395 TYR B N 1
ATOM 5820 C CA . TYR B 1 414 ? 26.298 -54.416 -6.417 1.00 34.53 395 TYR B CA 1
ATOM 5821 C C . TYR B 1 414 ? 24.919 -53.977 -6.864 1.00 31.94 395 TYR B C 1
ATOM 5822 O O . TYR B 1 414 ? 24.262 -53.188 -6.182 1.00 38.35 395 TYR B O 1
ATOM 5831 N N . SER B 1 415 ? 24.464 -54.458 -8.016 1.00 30.82 396 SER B N 1
ATOM 5832 C CA . SER B 1 415 ? 23.158 -54.021 -8.493 1.00 37.22 396 SER B CA 1
ATOM 5833 C C . SER B 1 415 ? 22.037 -54.479 -7.565 1.00 33.02 396 SER B C 1
ATOM 5834 O O . SER B 1 415 ? 21.027 -53.786 -7.433 1.00 30.03 396 SER B O 1
ATOM 5837 N N . VAL B 1 416 ? 22.227 -55.606 -6.879 1.00 33.96 397 VAL B N 1
ATOM 5838 C CA . VAL B 1 416 ? 21.208 -56.157 -5.997 1.00 33.41 397 VAL B CA 1
ATOM 5839 C C . VAL B 1 416 ? 21.152 -55.400 -4.672 1.00 40.58 397 VAL B C 1
ATOM 5840 O O . VAL B 1 416 ? 20.064 -55.221 -4.099 1.00 39.10 397 VAL B O 1
ATOM 5844 N N . VAL B 1 417 ? 22.306 -54.963 -4.149 1.00 34.00 398 VAL B N 1
ATOM 5845 C CA . VAL B 1 417 ? 22.375 -54.437 -2.783 1.00 38.56 398 VAL B CA 1
ATOM 5846 C C . VAL B 1 417 ? 22.581 -52.937 -2.725 1.00 44.94 398 VAL B C 1
ATOM 5847 O O . VAL B 1 417 ? 22.532 -52.367 -1.622 1.00 48.31 398 VAL B O 1
ATOM 5851 N N . SER B 1 418 ? 22.840 -52.279 -3.851 1.00 43.37 399 SER B N 1
ATOM 5852 C CA . SER B 1 418 ? 22.978 -50.835 -3.839 1.00 45.18 399 SER B CA 1
ATOM 5853 C C . SER B 1 418 ? 21.608 -50.176 -3.672 1.00 44.99 399 SER B C 1
ATOM 5854 O O . SER B 1 418 ? 20.566 -50.820 -3.713 1.00 40.25 399 SER B O 1
ATOM 5857 N N . SER B 1 419 ? 21.620 -48.871 -3.443 1.00 52.65 400 SER B N 1
ATOM 5858 C CA . SER B 1 419 ? 20.372 -48.120 -3.431 1.00 51.62 400 SER B CA 1
ATOM 5859 C C . SER B 1 419 ? 19.938 -47.744 -4.829 1.00 48.57 400 SER B C 1
ATOM 5860 O O . SER B 1 419 ? 18.763 -47.441 -5.046 1.00 50.89 400 SER B O 1
ATOM 5863 N N . ARG B 1 420 ? 20.872 -47.783 -5.775 1.00 49.21 401 ARG B N 1
ATOM 5864 C CA . ARG B 1 420 ? 20.769 -47.010 -7.003 1.00 45.95 401 ARG B CA 1
ATOM 5865 C C . ARG B 1 420 ? 19.640 -47.489 -7.918 1.00 49.26 401 ARG B C 1
ATOM 5866 O O . ARG B 1 420 ? 19.109 -46.690 -8.698 1.00 54.42 401 ARG B O 1
ATOM 5874 N N . TYR B 1 421 ? 19.245 -48.762 -7.842 1.00 42.68 402 TYR B N 1
ATOM 5875 C CA . TYR B 1 421 ? 18.325 -49.336 -8.825 1.00 40.70 402 TYR B CA 1
ATOM 5876 C C . TYR B 1 421 ? 16.969 -49.716 -8.259 1.00 44.33 402 TYR B C 1
ATOM 5877 O O . TYR B 1 421 ? 15.956 -49.548 -8.946 1.00 45.59 402 TYR B O 1
ATOM 5886 N N . GLY B 1 422 ? 16.911 -50.239 -7.034 1.00 42.59 403 GLY B N 1
ATOM 5887 C CA . GLY B 1 422 ? 15.652 -50.637 -6.450 1.00 42.82 403 GLY B CA 1
ATOM 5888 C C . GLY B 1 422 ? 14.994 -49.602 -5.568 1.00 48.85 403 GLY B C 1
ATOM 5889 O O . GLY B 1 422 ? 13.865 -49.828 -5.116 1.00 44.20 403 GLY B O 1
ATOM 5890 N N . GLY B 1 423 ? 15.674 -48.481 -5.297 1.00 43.11 404 GLY B N 1
ATOM 5891 C CA . GLY B 1 423 ? 15.222 -47.418 -4.425 1.00 50.15 404 GLY B CA 1
ATOM 5892 C C . GLY B 1 423 ? 14.975 -47.827 -2.973 1.00 54.60 404 GLY B C 1
ATOM 5893 O O . GLY B 1 423 ? 15.327 -48.917 -2.512 1.00 50.70 404 GLY B O 1
ATOM 5894 N N . LYS B 1 424 ? 14.330 -46.892 -2.258 1.00 60.79 405 LYS B N 1
ATOM 5895 C CA . LYS B 1 424 ? 13.981 -47.106 -0.853 1.00 59.27 405 LYS B CA 1
ATOM 5896 C C . LYS B 1 424 ? 13.085 -48.326 -0.669 1.00 53.96 405 LYS B C 1
ATOM 5897 O O . LYS B 1 424 ? 13.117 -48.966 0.389 1.00 58.87 405 LYS B O 1
ATOM 5903 N N . ALA B 1 425 ? 12.289 -48.667 -1.686 1.00 48.69 406 ALA B N 1
ATOM 5904 C CA . ALA B 1 425 ? 11.424 -49.842 -1.627 1.00 45.85 406 ALA B CA 1
ATOM 5905 C C . ALA B 1 425 ? 12.183 -51.144 -1.396 1.00 47.14 406 ALA B C 1
ATOM 5906 O O . ALA B 1 425 ? 11.568 -52.142 -1.007 1.00 42.77 406 ALA B O 1
ATOM 5908 N N . ALA B 1 426 ? 13.498 -51.165 -1.643 1.00 56.05 407 ALA B N 1
ATOM 5909 C CA . ALA B 1 426 ? 14.300 -52.381 -1.551 1.00 50.37 407 ALA B CA 1
ATOM 5910 C C . ALA B 1 426 ? 15.129 -52.472 -0.273 1.00 51.96 407 ALA B C 1
ATOM 5911 O O . ALA B 1 426 ? 15.875 -53.440 -0.111 1.00 50.67 407 ALA B O 1
ATOM 5913 N N . LYS B 1 427 ? 14.998 -51.511 0.645 1.00 54.54 408 LYS B N 1
ATOM 5914 C CA . LYS B 1 427 ? 15.825 -51.483 1.847 1.00 57.94 408 LYS B CA 1
ATOM 5915 C C . LYS B 1 427 ? 15.535 -52.673 2.759 1.00 58.62 408 LYS B C 1
ATOM 5916 O O . LYS B 1 427 ? 14.380 -52.956 3.076 1.00 63.56 408 LYS B O 1
ATOM 5922 N N . LEU B 1 428 ? 16.585 -53.369 3.191 1.00 59.50 409 LEU B N 1
ATOM 5923 C CA . LEU B 1 428 ? 16.418 -54.383 4.224 1.00 61.45 409 LEU B CA 1
ATOM 5924 C C . LEU B 1 428 ? 16.092 -53.726 5.564 1.00 70.03 409 LEU B C 1
ATOM 5925 O O . LEU B 1 428 ? 16.492 -52.588 5.838 1.00 68.98 409 LEU B O 1
ATOM 5930 N N . GLU B 1 429 ? 15.373 -54.459 6.411 1.00 68.83 410 GLU B N 1
ATOM 5931 C CA . GLU B 1 429 ? 14.913 -53.893 7.675 1.00 70.91 410 GLU B CA 1
ATOM 5932 C C . GLU B 1 429 ? 15.490 -54.617 8.882 1.00 63.34 410 GLU B C 1
ATOM 5933 O O . GLU B 1 429 ? 15.952 -55.745 8.761 1.00 63.21 410 GLU B O 1
#

Sequence (749 aa):
LTYTEVNQNLAARENASWFSPVRFAYDWLEDAPIEHLTAVNENSFSISPQLTGLPWPTSFTKVRQNRHWRQSLRISTQLLELFAADDTSAQAVRRNGVSLARIASHELQTDEEDRFTKFATYIFPEANEERMKLLAATIVYIIIFDDSWEMHSEDTLGLVRDDFIRRLRGDEHQTPLQQLINSTVQGFKDQDKTMGNGGQEVLDRLIDFCEHVPPQTKFATMGDYLSYRLIDVAFPYLLACIKFSLGSSVNVEDPKLAPILRLVSDHVSLVNDLASYDKEKRAYDNGSACYLINAVDVAQRLFSLPSAAEAKALTYSMQLLVEAQIKTELDSLVAGGILSCEELRFLDAALLMASGNVFYSVVSSRYGGKAAKLELTYTEVNQNLAARENASWFSPVRFAYDWLEDAPIEHLTAVENSFSISPQLTGLPWPTSFTKVRQNRHWRQSLRISTQLLELFAADDTSAQAVRRNGVSLARIASHELQTDEEDRFTKFATYIFPEANEERMKLLAATIVYIIIFDDSWEMHSEDTLGLVRDDFIRRLRGDEHQTPLQQLINSTVQGFKDQDKTMGNGGQEVLDRLIDFCEHVPPQTKFATMGDYLSYRLIDVAFPYLLACIKFSLGSSVNVEDPKLAPILRLVSDHVSLVNDLASYDKEKRAYDNGSACYLINAVDVAQRLFSLPSAAEAKALTYSMQLLVEAQIKTELDSLVAGGILSCEELRFLDAALLMASGNVFYSVVSSRYGGKAAKLE

Radius of gyration: 31.23 Å; Cα contacts (8 Å, |Δi|>4): 1136; chains: 2; bounding box: 84×78×72 Å

CATH classification: 1.10.600.10

Solvent-accessible surface area: 32223 Å² total; per-residue (Å²): 121,60,81,98,106,3,28,128,60,2,14,61,218,134,10,72,80,107,21,0,50,2,64,12,12,21,59,5,9,134,121,10,60,45,162,138,30,95,27,178,149,150,37,2,4,62,3,29,0,74,116,20,52,10,25,38,13,4,27,10,84,155,1,48,1,0,26,37,3,129,85,7,14,34,25,1,12,6,0,2,47,14,0,30,74,22,114,65,0,44,116,0,57,30,173,112,48,27,14,0,11,155,31,0,46,121,24,37,140,50,95,79,58,27,16,56,8,19,16,2,6,4,10,1,2,47,0,60,62,95,6,2,12,12,0,2,0,0,10,0,2,24,27,0,1,54,49,0,32,68,31,114,52,126,56,46,1,0,92,19,18,36,33,1,5,104,29,0,133,47,148,176,118,17,34,69,6,36,47,22,5,20,26,4,10,30,12,0,82,44,27,36,142,108,103,16,74,1,0,54,46,0,2,44,56,1,12,65,18,1,85,87,100,34,59,97,71,141,10,66,68,26,39,68,0,6,52,20,19,36,38,52,29,6,5,52,7,20,12,3,0,1,3,1,5,12,6,1,72,11,84,19,129,34,110,63,0,53,72,0,9,82,25,0,1,18,0,6,1,0,0,22,1,0,0,5,8,45,87,54,71,142,24,103,90,112,52,95,35,100,138,29,52,0,0,0,44,4,2,43,126,57,121,98,46,113,47,25,31,57,0,16,4,67,4,7,38,63,1,27,110,5,0,52,79,0,81,95,42,26,93,63,9,86,90,52,65,87,34,57,113,72,22,65,96,0,0,53,4,0,28,17,1,0,0,0,6,0,1,4,0,0,12,10,36,40,13,14,13,168,105,16,104,14,159,122,61,88,91,103,2,23,132,55,2,18,56,214,129,19,69,83,103,27,1,57,2,49,10,19,22,53,3,8,135,125,7,52,45,153,140,32,92,27,172,148,40,1,5,63,3,29,0,82,126,23,51,11,30,38,12,3,29,11,91,161,0,57,1,0,36,24,27,119,39,5,31,135,34,0,22,72,2,0,87,48,0,33,82,23,117,61,0,60,111,0,49,31,95,37,24,16,15,0,9,74,35,0,43,107,25,41,137,45,85,81,92,17,9,52,6,24,20,0,2,6,8,2,2,48,0,57,59,89,5,0,37,16,0,0,1,0,7,0,1,25,28,0,1,57,50,0,62,60,15,79,54,125,46,48,1,0,93,23,21,46,37,2,7,101,29,2,135,47,136,195,150,52,39,89,10,45,99,29,6,54,60,8,9,69,18,0,84,64,32,33,163,111,101,17,76,2,0,66,38,0,2,42,60,0,14,71,16,2,94,44,78,105,118,72,73,151,9,48,68,26,38,60,0,12,50,27,20,32,55,62,32,9,6,50,8,22,10,3,0,1,3,2,5,12,4,1,68,12,90,19,132,37,109,59,0,55,70,1,8,82,28,1,1,18,0,6,0,0,0,19,1,0,0,2,6,46,62,47,70,147,23,70,72,68,0,68,27,38,90,29,53,0,0,0,42,4,2,45,122,70,130,95,44,116,43,24,30,57,0,16,6,50,1,8,37,61,0,26,106,10,0,51,82,0,86,91,38,24,97,64,9,80,91,50,67,88,33,58,117,68,24,61,99,0,1,64,5,1,31,17,1,0,1,0,6,0,2,3,0,0,10,4,30,95,7,15,33,191,109,16,103,10,148

Secondary structure (DSSP, 8-state):
--HHHHHHHSS-GGGTTT-----B---TTTTS--TT------SEEEE-GGGTTS---SS---EEEESTTGGGHHHHHHHHHHHHH-HHHHH-B-TTS-BHHHHHHHHHTS-GGGSGGGHHHHHSTT--HHHHHHHHHHHHHHHHHTTTTSS-TTSHHHHHHHHHHHHHH------HHHHHHHHHHHHHHHHHHHS-SHHHHHHHHHHHHHH-----S--SSHHHHHHHHHHHTTHHHHHHHHHHHTT----TT-TTTHHHHHHHHHHHHHHHHHHHHHHHHHHHHSSSSS----HHHHHHHHTT-SSHHHHHHHHHHHHHHHHHHHHHHHHHHHHTT---HHHHHHHHHHHHHHHHHHHHHHHSHHHHTTTTB--/--HHHHHHHSS-GGGTTT-----B---TTTTS--TT------EEEE-GGGTT----SS---EEEES-HHHHHHHHHHHHHHHHH-HHHHH-B-TT--BHHHHHHHHHTS-GGG-GGGHHHHHSTT--HHHHHHHHHHHHHHHHHTTGGGS-TTSHHHHHHHHHHHHHH------HHHHHHHHHHHHHHHHHHHS-SHHHHHHHHHHHHHS--------SSHHHHHHHHHHHTTHHHHHHHHHHHTT----TT-GGGHHHHHHHHHHHHHHHHHHHHHHHHHHHHTSS-S----HHHHHHHHHT-SSHHHHHHHHHHHHHHHHHHHHHHHHHHHHTT---HHHHHHHHHHHHHHHHHHHHHHHSSTTT-GGGB--

Foldseek 3Di:
DFQVQQLVQFFDPVQNVQDDRFWFADDLLPLFPAPVPDLCVDFKGFTANVRDPRDQLHVDGTWIFTRQPVLQLPLQLVLLVCLLPPPLQCQQAAPVRHGLNNQSVVQVVDDSCQGPLVLCRTQLRLAHNLLSNLVSNVVSLCSSLQRLQVDDCPRSSNVVLVVLLCLLVDDPDADVSNVSSNVSSVSLVVLVVVAADLSNVLSVLSSVLNNPDADDADDLDLVVLLVRVCSNVSVSNSLSSNCSSNSHHDDPPDPLCVVLSSLLSLLLQLLVLSLAQVVLVVCVVVVVDPDRRGQLVVQCVNVVPDDSSPSSNVSSVVSRVSVVVNVVSLVVCVVVVPADPRRNSSVVSSVSNSSSSNVCSRRHCPRRPPVRTHD/DFQVQQQVFFFDPVLVVQRQGFWFADDLLPLFPQPVPDLCLQKGFTANVRGPHDQLHVDGTWIFGRQVVLQLVLLLVLLVCLLPDDLQQQQAAPVGHGLNNLSVVLNPPPSSFHPLRLCRTQQRLAHNLLSNLVSNVVSVCSSLPRLQVDDCPGSSNVVLVVLLCLLVVHPDDDPSRVSSNVSSVSLVVLVVVAADLSNVLSVLSSDLNNADDDDPDDPDVVSLLVRVCRVVSVSNSLSSNCSRNSHHDDPPDVLCVPLSSLLSLLLQLLVQSQAQVVLVVCCVVVVDVDRRGQLVVQCVNVVNDDSSHSSSVSSVVSRVSVVVNVVSLVVCVVVVPADPRRNSSSVSSVSNSSSSNVCSRRHCPRRHPVGTGD